Protein AF-0000000081452636 (afdb_homodimer)

Foldseek 3Di:
DVLVLVLVVVVCVPCVPPCPDDCVVVNVVSVVVVCVVVVVVVVVLVVLQVVQAVVLVVQLVVLLVLLVVLLVPFLQVLVSVVCVVVSVCCNPPLSNLLSLLRHSLVSLQVVLVVLLVVLLVVLCVLAVPLSVVLNVLLVVLLVLLLVLLLLLVVLVVVLVVCCVLVVLVVVCVVCVVVCVVVVCPVVSVVVNVVSVVVSVVSNVSSVVSVVVNVCSLPPVLVVSLVVSLVVVVVCVVVPRDPDNSSSSSSSVSSSVSSNSSNSVNVSVVSNVSSVVSVVVSVVSSVVDHPPPVPDPPPLPDPQQWWFWAQFADDQAGGDTDIFDFLFEEEEAEQPDDQCLDPVVCQCSNDPGPDTDGPDNFDEQDFDPDPQPVVSQVVSLVVCLVVVTQEYEAEEPPPDCPPPDPVVNLVVLVVVQVSSGRHGYYHYYNDPVVCQNHPGQKYFYDDSNYTQFIDGGLPPDPHDSCLVPTPPPPVPVVD/DVLVLVLVVVVCVPCVPVCPDDCVVVNVVSVVVVCVVVVVVVVVLVVLQVVLAVVLVVQLVVLLVLLVVLLVPFLQVLVSVVCVVVSVCCNPPLSNLLSLLRHSLVSLQVVLVVLLVVLLVVLCVLAVPLSVVLNVLLVVLLVLLLVLLLLLVVLVVVLVVCCVLVVLVVVCVVCVVVCVVVVCVVVSVVVNVVSVVVSVVSNVSSVVSVVVNVCSLPPVLVVSLVVSLVVVVVCVVVPRDPDNSSSSSSSVSSSVSSNSSNSVNVSVVSNVSSVVSVVVSVVSSVVDDPPPVPDPPVLPDPQQWWFWAQFADDQAGGDTDIFDFLFEEEEAEQPDDQCLDPVVVQCVNDPGPDTDGPDSFDEQQFDPDPQPVVSQVVSLVVCLVVVTQEYEAEEPPPDCPPPDPVVNLVVLVVVQVSSGRHGYYHYYNDPVVCQNHPGQKYFYDDSNHTQFIDGRLPPDPHDSPLVPTGPPPVPVVD

Organism: NCBI:txid290746

InterPro domains:
  IPR011527 ABC transporter type 1, transmembrane domain [PF00664] (27-244)
  IPR011527 ABC transporter type 1, transmembrane domain [PS50929] (33-232)
  IPR027417 P-loop containing nucleoside triphosphate hydrolase [G3DSA:3.40.50.300] (356-466)
  IPR027417 P-loop containing nucleoside triphosphate hydrolase [SSF52540] (300-452)
  IPR036640 ABC transporter type 1, transmembrane domain superfamily [G3DSA:1.20.1560.10] (7-294)
  IPR036640 ABC transporter type 1, transmembrane domain superfamily [SSF90123] (26-235)
  IPR039421 Type 1 protein exporter [PTHR24221] (33-357)

Nearest PDB structures (foldseek):
  7y48-assembly1_B  TM=7.923E-01  e=3.327E-15  Homo sapiens
  6quz-assembly1_B  TM=6.545E-01  e=6.544E-15  Thermotoga maritima MSB8
  7ocy-assembly1_A  TM=7.433E-01  e=9.797E-14  Enterococcus faecalis
  8t4h-assembly1_B  TM=7.481E-01  e=7.960E-12  Homo sapiens
  5u1d-assembly1_B  TM=6.661E-01  e=1.172E-11  Homo sapiens

Radius of gyration: 40.07 Å; Cα contacts (8 Å, |Δi|>4): 1405; chains: 2; bounding box: 82×120×79 Å

Secondary structure (DSSP, 8-state):
-HHHHHHHHHHHHH-TTT--S-HHHHHHHHHHHHHHHHHHHHHHHHHHHHHHHHHHHHHHHHHHHHHHHHHHT-S-HHHHHHHHHHHHHIIIIIHHHHHHTSSHHHHHHHHHHHHHHHHHHHHHHH-HHHHHHHHHHHHHHHHHHHHHHHHHHHHHHHHHHH-HHHHHHHHHHHTHHHHHHHT-HHHHHHHHHHHHHHHHHHHHHHHHHHHHHHHIIIIIHHHHHHHHHHHHHHHHHHTS---HHHHHHHHHHHTGGGTTGGGHHHHHHHHHHHHHHHHHHHHHHHS--------GGG-----S-EEEEEEEETTEEEEEEEE-TT-EEEEE-SS--GGGSHHHHHTTSS--SEEEE-------PPPSSS-HHHHHHHHHHHHHHT--SEEEE--TTSGGGTS-HHHHHHHHHHHHHHTTTSEEEEEES-GGGGGTS--SEEEEEETTEEEEEEE-TTSSSS---GGGSTTTHHHHH-/-HHHHHHHHHHHHH-TTT--S-HHHHHHHHHHHHHHHHHHHHHHHHHHHHHHHHHHHHHHHHHHHHHHHHHHT-S-HHHHHHHHHHHHHIIIIIHHHHHHTSSHHHHHHHHHHHHHHHHHHHHHHH-HHHHHHHHHHHHHHHHHHHHHHHHHHHHHHHHHHH-HHHHHHHHHHHTHHHHHHHT-HHHHHHHHHHHHHHHHHHHHHHHHHHHHHHHIIIIIHHHHHHHHHHHHHHHHHHTS---HHHHHHHHHHHTGGGTTGGGHHHHHHHHHHHHHHHHHHHHHHHS--------GGG-----S-EEEEEEEETTEEEEEEEE-TT-EEEEE-SS--GGGSHHHHHTTSS--SEEEE-------PPPSSS-HHHHHHHHHHHHHHT--SEEEE--TTSGGGTS-HHHHHHHHHHHHHHTTTSEEEEEES-TTHHHHS--SEEEEEETTEEEEEEE-TTSSSS---GGGSTTTHHHHH-

Sequence (956 aa):
MYAKCNGEYYAIYENPRNTTKDYIPYAIIITKYYLIAGGAAAIALFLYINVFGKIGENLKSKLRLTIFGDLLNEEDLYHAKNISHNAKNMIDKETSAFSAGVDIRMAHCFAGLCQLGISYATSVQKDVVFGFLASFCFFIQPLLQFIATKKMQKYQQIAAERNVTEKILADVSKNIKTIKELNCQQEILKIYQDAYKQQMQHDLKSIKFQAINFASTNGLQQITVSVCYLIGFCTIKIGLTVEPLLVQKITQTLLPSAANCPLLAPFIREVEIARRVSTKIMTFLKQEAPKSSLNEHDIHIITGDIRIEDVSGGDVHELNLHVKPNSKIVIVNPETSSISTPIALLERFKKPDSGKIGYNTKIVNCGKNLSKEYRQRIALARAIFKNPKILLIESLDNETSSSTTIEEKKFYEALNHAAYNRTCIFSTKNLNVIEKIPFDHVVYMENGRIVGESQNCHEDENNVNIEHIPGAFTRIYLMYAKCNGEYYAIYENPRNTTKDYIPYAIIITKYYLIAGGAAAIALFLYINVFGKIGENLKSKLRLTIFGDLLNEEDLYHAKNISHNAKNMIDKETSAFSAGVDIRMAHCFAGLCQLGISYATSVQKDVVFGFLASFCFFIQPLLQFIATKKMQKYQQIAAERNVTEKILADVSKNIKTIKELNCQQEILKIYQDAYKQQMQHDLKSIKFQAINFASTNGLQQITVSVCYLIGFCTIKIGLTVEPLLVQKITQTLLPSAANCPLLAPFIREVEIARRVSTKIMTFLKQEAPKSSLNEHDIHIITGDIRIEDVSGGDVHELNLHVKPNSKIVIVNPETSSISTPIALLERFKKPDSGKIGYNTKIVNCGKNLSKEYRQRIALARAIFKNPKILLIESLDNETSSSTTIEEKKFYEALNHAAYNRTCIFSTKNLNVIEKIPFDHVVYMENGRIVGESQNCHEDENNVNIEHIPGAFTRIYL

Solvent-accessible surface area (backbone atoms only — not comparable to full-atom values): 48711 Å² total; per-residue (Å²): 107,66,28,58,47,53,42,48,55,46,53,54,50,67,45,53,73,77,47,73,58,75,54,60,63,55,48,50,52,48,33,50,51,33,41,50,52,16,50,51,45,19,52,51,42,25,50,51,31,34,49,28,31,49,51,16,50,51,50,30,49,52,49,38,49,50,51,52,49,49,53,62,62,42,70,43,46,54,55,34,52,64,38,23,59,53,48,45,46,39,49,67,48,40,35,52,43,35,25,52,42,52,12,49,60,40,46,52,38,52,51,29,51,49,42,35,53,50,32,45,52,54,25,30,70,77,36,58,72,62,20,48,54,43,43,54,51,52,46,50,56,33,50,53,27,32,53,26,44,44,50,20,49,51,27,47,46,55,39,56,68,58,45,52,56,57,51,51,45,53,50,42,40,74,35,47,59,42,39,58,30,66,65,42,47,67,60,50,49,50,53,50,51,53,46,42,52,57,39,45,52,32,48,53,50,20,34,49,24,47,13,50,33,53,13,40,64,65,11,46,46,43,33,42,52,31,51,40,53,49,50,41,51,51,33,38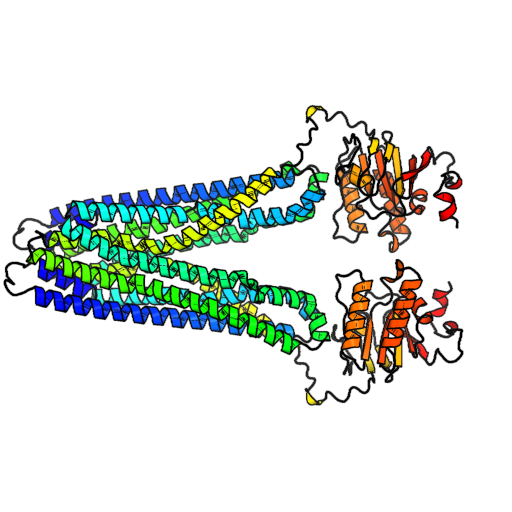,74,75,63,76,40,88,48,59,64,54,47,52,27,41,51,54,43,44,55,68,37,42,69,46,35,62,53,42,38,62,45,53,52,34,38,53,50,15,53,54,37,47,52,51,51,50,50,60,64,60,62,56,58,80,67,72,76,68,59,80,79,69,68,58,83,63,74,31,60,37,50,36,46,47,28,22,38,90,58,28,47,62,38,65,46,77,43,58,48,52,34,36,32,35,38,37,34,66,84,66,63,78,79,47,34,72,57,30,45,65,55,36,45,36,75,55,78,38,55,54,72,60,65,74,60,63,41,48,61,51,65,76,84,46,64,66,51,57,18,47,50,49,26,49,47,53,39,52,70,66,61,52,54,37,42,55,44,74,61,72,51,65,51,56,74,81,47,54,73,61,58,47,49,52,48,47,50,50,49,53,58,65,40,58,84,15,14,25,41,35,30,24,52,49,72,71,54,60,77,71,43,93,41,42,31,42,34,35,36,53,96,31,27,78,64,23,65,42,75,58,49,58,73,64,95,85,62,71,68,54,76,73,30,56,80,61,36,67,59,71,79,95,108,64,29,59,45,52,41,49,54,47,54,54,51,65,46,53,73,79,48,73,57,74,54,59,63,56,48,49,53,46,34,50,50,34,42,51,52,16,50,51,46,18,51,52,41,26,50,49,34,36,51,29,30,49,50,16,50,49,49,31,49,51,50,38,50,50,52,52,48,48,55,61,62,43,70,44,45,55,56,35,52,64,38,23,60,51,49,46,46,38,49,68,48,40,35,52,42,34,24,51,40,52,13,48,60,40,45,50,39,52,50,28,52,50,42,35,53,50,33,44,51,52,25,30,70,76,36,58,71,62,19,48,55,42,43,54,52,52,48,49,55,31,51,52,30,32,54,26,44,45,51,20,49,51,27,47,47,55,39,57,68,56,44,52,57,57,50,50,46,54,51,42,42,74,36,47,59,44,38,58,33,64,66,42,46,67,60,51,47,49,51,50,50,52,47,43,52,56,39,47,52,31,48,50,51,18,35,48,25,48,12,49,32,52,13,41,65,64,10,46,48,43,32,41,53,33,51,40,51,48,50,43,52,51,33,37,74,76,63,77,39,89,50,59,65,54,46,51,29,42,51,54,43,44,54,68,36,42,67,46,34,64,53,43,38,62,45,53,51,34,39,53,50,14,54,57,37,47,52,52,50,50,49,60,65,59,62,54,56,81,68,72,75,67,57,80,78,69,69,59,83,62,71,32,60,37,51,35,47,46,28,22,36,90,60,29,46,61,39,69,46,74,42,58,47,50,32,35,32,35,38,36,34,68,84,67,63,78,79,47,34,73,58,30,43,64,54,37,44,37,75,56,78,39,55,54,72,59,65,73,59,64,45,48,60,52,64,77,83,46,63,66,53,56,17,49,51,48,27,49,48,53,40,52,70,66,63,53,54,38,45,60,46,74,60,75,48,62,55,59,73,80,47,54,72,62,57,47,49,52,48,47,51,50,50,53,58,66,41,58,85,16,13,24,41,35,32,23,51,50,72,72,54,60,76,69,42,91,42,42,30,42,34,34,38,52,96,32,27,79,63,23,66,42,74,58,48,58,74,65,96,85,61,71,68,54,77,74,28,56,80,62,37,66,59,71,79,95

pLDDT: mean 70.47, std 17.52, range [28.38, 93.0]

Structure (mmCIF, N/CA/C/O backbone):
data_AF-0000000081452636-model_v1
#
loop_
_entity.id
_entity.type
_entity.pdbx_description
1 polymer 'ABC transmembrane type-1 domain-containing protein'
#
loop_
_atom_site.group_PDB
_atom_site.id
_atom_site.type_symbol
_atom_site.label_atom_id
_atom_site.label_alt_id
_atom_site.label_comp_id
_atom_site.label_asym_id
_atom_site.label_entity_id
_atom_site.label_seq_id
_atom_site.pdbx_PDB_ins_code
_atom_site.Cartn_x
_atom_site.Cartn_y
_atom_site.Cartn_z
_atom_site.occupancy
_atom_site.B_iso_or_equiv
_atom_site.auth_seq_id
_atom_site.auth_comp_id
_atom_site.auth_asym_id
_atom_site.auth_atom_id
_atom_site.pdbx_PDB_model_num
ATOM 1 N N . MET A 1 1 ? -11.477 -32.438 -14.289 1 60.34 1 MET A N 1
ATOM 2 C CA . MET A 1 1 ? -11.719 -32.594 -15.719 1 60.34 1 MET A CA 1
ATOM 3 C C . MET A 1 1 ? -10.414 -32.5 -16.5 1 60.34 1 MET A C 1
ATOM 5 O O . MET A 1 1 ? -10.164 -33.312 -17.406 1 60.34 1 MET A O 1
ATOM 9 N N . TYR A 1 2 ? -9.5 -31.578 -16.078 1 62.62 2 TYR A N 1
ATOM 10 C CA . TYR A 1 2 ? -8.242 -31.422 -16.797 1 62.62 2 TYR A CA 1
ATOM 11 C C . TYR A 1 2 ? -7.371 -32.656 -16.641 1 62.62 2 TYR A C 1
ATOM 13 O O . TYR A 1 2 ? -6.773 -33.125 -17.609 1 62.62 2 TYR A O 1
ATOM 21 N N . ALA A 1 3 ? -7.457 -33.062 -15.477 1 60.78 3 ALA A N 1
ATOM 22 C CA . ALA A 1 3 ? -6.637 -34.25 -15.195 1 60.78 3 ALA A CA 1
ATOM 23 C C . ALA A 1 3 ? -7.121 -35.469 -15.992 1 60.78 3 ALA A C 1
ATOM 25 O O . ALA A 1 3 ? -6.312 -36.25 -16.469 1 60.78 3 ALA A O 1
ATOM 26 N N . LYS A 1 4 ? -8.461 -35.562 -16.188 1 62.94 4 LYS A N 1
ATOM 27 C CA . LYS A 1 4 ? -9.023 -36.688 -16.953 1 62.94 4 LYS A CA 1
ATOM 28 C C . LYS A 1 4 ? -8.633 -36.594 -18.422 1 62.94 4 LYS A C 1
ATOM 30 O O . LYS A 1 4 ? -8.281 -37.594 -19.047 1 62.94 4 LYS A O 1
ATOM 35 N N . CYS A 1 5 ? -8.641 -35.344 -18.891 1 61.94 5 CYS A N 1
ATOM 36 C CA . CYS A 1 5 ? -8.312 -35.156 -20.297 1 61.94 5 CYS A CA 1
ATOM 37 C C . CYS A 1 5 ? -6.824 -35.375 -20.547 1 61.94 5 CYS A C 1
ATOM 39 O O . CYS A 1 5 ? -6.453 -36 -21.562 1 61.94 5 CYS A O 1
ATOM 41 N N . ASN A 1 6 ? -6.023 -34.938 -19.578 1 65.38 6 ASN A N 1
ATOM 42 C CA . ASN A 1 6 ? -4.586 -35.156 -19.703 1 65.38 6 ASN A CA 1
ATOM 43 C C . ASN A 1 6 ? -4.242 -36.656 -19.672 1 65.38 6 ASN A C 1
ATOM 45 O O . ASN A 1 6 ? -3.355 -37.094 -20.391 1 65.38 6 ASN A O 1
ATOM 49 N N . GLY A 1 7 ? -5.027 -37.344 -18.828 1 61.94 7 GLY A N 1
ATOM 50 C CA . GLY A 1 7 ? -4.824 -38.781 -18.766 1 61.94 7 GLY A CA 1
ATOM 51 C C . GLY A 1 7 ? -5.164 -39.5 -20.062 1 61.94 7 GLY A C 1
ATOM 52 O O . GLY A 1 7 ? -4.453 -40.406 -20.469 1 61.94 7 GLY A O 1
ATOM 53 N N . GLU A 1 8 ? -6.199 -39 -20.703 1 63.84 8 GLU A N 1
ATOM 54 C CA . GLU A 1 8 ? -6.598 -39.625 -21.969 1 63.84 8 GLU A CA 1
ATOM 55 C C . GLU A 1 8 ? -5.578 -39.344 -23.062 1 63.84 8 GLU A C 1
ATOM 57 O O . GLU A 1 8 ? -5.316 -40.188 -23.906 1 63.84 8 GLU A O 1
ATOM 62 N N . TYR A 1 9 ? -5.074 -38.125 -23.062 1 63.66 9 TYR A N 1
ATOM 63 C CA . TYR A 1 9 ? -4.016 -37.812 -24.016 1 63.66 9 TYR A CA 1
ATOM 64 C C . TYR A 1 9 ? -2.828 -38.75 -23.828 1 63.66 9 TYR A C 1
ATOM 66 O O . TYR A 1 9 ? -2.248 -39.219 -24.812 1 63.66 9 TYR A O 1
ATOM 74 N N . TYR A 1 10 ? -2.629 -39.062 -22.594 1 64.12 10 TYR A N 1
ATOM 75 C CA . TYR A 1 10 ? -1.503 -39.938 -22.281 1 64.12 10 TYR A CA 1
ATOM 76 C C . TYR A 1 10 ? -1.772 -41.344 -22.734 1 64.12 10 TYR A C 1
ATOM 78 O O . TYR A 1 10 ? -0.866 -42.031 -23.203 1 64.12 10 TYR A O 1
ATOM 86 N N . ALA A 1 11 ? -2.982 -41.75 -22.578 1 61.81 11 ALA A N 1
ATOM 87 C CA . ALA A 1 11 ? -3.357 -43.094 -23 1 61.81 11 ALA A CA 1
ATOM 88 C C . ALA A 1 11 ? -3.207 -43.281 -24.516 1 61.81 11 ALA A C 1
ATOM 90 O O . ALA A 1 11 ? -2.814 -44.344 -25 1 61.81 11 ALA A O 1
ATOM 91 N N . ILE A 1 12 ? -3.533 -42.188 -25.188 1 62.06 12 ILE A N 1
ATOM 92 C CA . ILE A 1 12 ? -3.418 -42.219 -26.641 1 62.06 12 ILE A CA 1
ATOM 93 C C . ILE A 1 12 ? -1.945 -42.312 -27.031 1 62.06 12 ILE A C 1
ATOM 95 O O . ILE A 1 12 ? -1.589 -43.031 -27.953 1 62.06 12 ILE A O 1
ATOM 99 N N . TYR A 1 13 ? -1.121 -41.594 -26.281 1 59.5 13 TYR A N 1
ATOM 100 C CA . TYR A 1 13 ? 0.304 -41.562 -26.594 1 59.5 13 TYR A CA 1
ATOM 101 C C . TYR A 1 13 ? 0.95 -42.906 -26.297 1 59.5 13 TYR A C 1
ATOM 103 O O . TYR A 1 13 ? 1.93 -43.281 -26.938 1 59.5 13 TYR A O 1
ATOM 111 N N . GLU A 1 14 ? 0.591 -43.719 -25.359 1 55.34 14 GLU A N 1
ATOM 112 C CA . GLU A 1 14 ? 1.172 -44.969 -24.906 1 55.34 14 GLU A CA 1
ATOM 113 C C . GLU A 1 14 ? 0.924 -46.094 -25.906 1 55.34 14 GLU A C 1
ATOM 115 O O . GLU A 1 14 ? 1.779 -46.969 -26.109 1 55.34 14 GLU A O 1
ATOM 120 N N . ASN A 1 15 ? -0.254 -46.312 -26.266 1 50.78 15 ASN A N 1
ATOM 121 C CA . ASN A 1 15 ? -0.475 -47.406 -27.203 1 50.78 15 ASN A CA 1
ATOM 122 C C . ASN A 1 15 ? -0.655 -46.906 -28.625 1 50.78 15 ASN A C 1
ATOM 124 O O . ASN A 1 15 ? -1.766 -46.938 -29.156 1 50.78 15 ASN A O 1
ATOM 128 N N . PRO A 1 16 ? 0.465 -46.312 -29.047 1 48.62 16 PRO A N 1
ATOM 129 C CA . PRO A 1 16 ? 0.25 -45.906 -30.438 1 48.62 16 PRO A CA 1
ATOM 130 C C . PRO A 1 16 ? -0.147 -47.062 -31.344 1 48.62 16 PRO A C 1
ATOM 132 O O . PRO A 1 16 ? -0.69 -46.844 -32.438 1 48.62 16 PRO A O 1
ATOM 135 N N . ARG A 1 17 ? 0.563 -48.281 -31.172 1 47.22 17 ARG A N 1
ATOM 136 C CA . ARG A 1 17 ? 0.391 -49.438 -32.031 1 47.22 17 ARG A CA 1
ATOM 137 C C . ARG A 1 17 ? -1.069 -49.875 -32.094 1 47.22 17 ARG A C 1
ATOM 139 O O . ARG A 1 17 ? -1.554 -50.312 -33.125 1 47.22 17 ARG A O 1
ATOM 146 N N . ASN A 1 18 ? -1.522 -50.219 -30.969 1 42.38 18 ASN A N 1
ATOM 147 C CA . ASN A 1 18 ? -2.822 -50.875 -31.078 1 42.38 18 ASN A CA 1
ATOM 148 C C . ASN A 1 18 ? -3.861 -49.938 -31.703 1 42.38 18 ASN A C 1
ATOM 150 O O . ASN A 1 18 ? -4.941 -50.406 -32.094 1 42.38 18 ASN A O 1
ATOM 154 N N . THR A 1 19 ? -3.941 -48.688 -31.344 1 42.88 19 THR A N 1
ATOM 155 C CA . THR A 1 19 ? -4.98 -48.031 -32.125 1 42.88 19 THR A CA 1
ATOM 156 C C . THR A 1 19 ? -4.473 -47.656 -33.5 1 42.88 19 THR A C 1
ATOM 158 O O . THR A 1 19 ? -3.736 -46.688 -33.656 1 42.88 19 THR A O 1
ATOM 161 N N . THR A 1 20 ? -3.824 -48.406 -34.188 1 42.44 20 THR A N 1
ATOM 162 C CA . THR A 1 20 ? -3.82 -48.25 -35.625 1 42.44 20 THR A CA 1
ATOM 163 C C . THR A 1 20 ? -4.898 -47.281 -36.062 1 42.44 20 THR A C 1
ATOM 165 O O . THR A 1 20 ? -4.977 -46.906 -37.25 1 42.44 20 THR A O 1
ATOM 168 N N . LYS A 1 21 ? -6.023 -47.438 -35.469 1 49.34 21 LYS A N 1
ATOM 169 C CA . LYS A 1 21 ? -7.199 -46.625 -35.812 1 49.34 21 LYS A CA 1
ATOM 170 C C . LYS A 1 21 ? -6.977 -45.156 -35.562 1 49.34 21 LYS A C 1
ATOM 172 O O . LYS A 1 21 ? -6.141 -44.781 -34.719 1 49.34 21 LYS A O 1
ATOM 177 N N . ASP A 1 22 ? -7.492 -44.156 -36.312 1 56.56 22 ASP A N 1
ATOM 178 C CA . ASP A 1 22 ? -7.41 -42.719 -36.562 1 56.56 22 ASP A CA 1
ATOM 179 C C . ASP A 1 22 ? -7.465 -41.938 -35.25 1 56.56 22 ASP A C 1
ATOM 181 O O . ASP A 1 22 ? -8.547 -41.719 -34.688 1 56.56 22 ASP A O 1
ATOM 185 N N . TYR A 1 23 ? -6.363 -42 -34.344 1 67.75 23 TYR A N 1
ATOM 186 C CA . TYR A 1 23 ? -6.238 -41.312 -33.062 1 67.75 23 TYR A CA 1
ATOM 187 C C . TYR A 1 23 ? -6.543 -39.812 -33.188 1 67.75 23 TYR A C 1
ATOM 189 O O . TYR A 1 23 ? -6.902 -39.156 -32.219 1 67.75 23 TYR A O 1
ATOM 197 N N . ILE A 1 24 ? -6.461 -39.438 -34.344 1 72.81 24 ILE A N 1
ATOM 198 C CA . ILE A 1 24 ? -6.633 -38 -34.531 1 72.81 24 ILE A CA 1
ATOM 199 C C . ILE A 1 24 ? -8.062 -37.594 -34.188 1 72.81 24 ILE A C 1
ATOM 201 O O . ILE A 1 24 ? -8.281 -36.594 -33.469 1 72.81 24 ILE A O 1
ATOM 205 N N . PRO A 1 25 ? -8.953 -38.5 -34.688 1 74.94 25 PRO A N 1
ATOM 206 C CA . PRO A 1 25 ? -10.312 -38.094 -34.312 1 74.94 25 PRO A CA 1
ATOM 207 C C . PRO A 1 25 ? -10.547 -38.156 -32.812 1 74.94 25 PRO A C 1
ATOM 209 O O . PRO A 1 25 ? -11.266 -37.281 -32.25 1 74.94 25 PRO A O 1
ATOM 212 N N . TYR A 1 26 ? -9.914 -39.062 -32.125 1 74.06 26 TYR A N 1
ATOM 213 C CA . TYR A 1 26 ? -10.062 -39.156 -30.672 1 74.06 26 TYR A CA 1
ATOM 214 C C . TYR A 1 26 ? -9.344 -38 -29.984 1 74.06 26 TYR A C 1
ATOM 216 O O . TYR A 1 26 ? -9.852 -37.438 -29.016 1 74.06 26 TYR A O 1
ATOM 224 N N . ALA A 1 27 ? -8.219 -37.625 -30.547 1 74.56 27 ALA A N 1
ATOM 225 C CA . ALA A 1 27 ? -7.473 -36.5 -30 1 74.56 27 ALA A CA 1
ATOM 226 C C . ALA A 1 27 ? -8.25 -35.188 -30.188 1 74.56 27 ALA A C 1
ATOM 228 O O . ALA A 1 27 ? -8.234 -34.344 -29.297 1 74.56 27 ALA A O 1
ATOM 229 N N . ILE A 1 28 ? -8.977 -35.188 -31.25 1 79.81 28 ILE A N 1
ATOM 230 C CA . ILE A 1 28 ? -9.773 -33.969 -31.531 1 79.81 28 ILE A CA 1
ATOM 231 C C . ILE A 1 28 ? -10.938 -33.906 -30.547 1 79.81 28 ILE A C 1
ATOM 233 O O . ILE A 1 28 ? -11.289 -32.812 -30.078 1 79.81 28 ILE A O 1
ATOM 237 N N . ILE A 1 29 ? -11.484 -35.031 -30.188 1 79.81 29 ILE A N 1
ATOM 238 C CA . ILE A 1 29 ? -12.609 -35.031 -29.25 1 79.81 29 ILE A CA 1
ATOM 239 C C . ILE A 1 29 ? -12.125 -34.625 -27.859 1 79.81 29 ILE A C 1
ATOM 241 O O . ILE A 1 29 ? -12.797 -33.844 -27.172 1 79.81 29 ILE A O 1
ATOM 245 N N . ILE A 1 30 ? -10.953 -35.062 -27.453 1 78 30 ILE A N 1
ATOM 246 C CA . ILE A 1 30 ? -10.406 -34.719 -26.141 1 78 30 ILE A CA 1
ATOM 247 C C . ILE A 1 30 ? -10.07 -33.219 -26.109 1 78 30 ILE A C 1
ATOM 249 O O . ILE A 1 30 ? -10.312 -32.531 -25.094 1 78 30 ILE A O 1
ATOM 253 N N . THR A 1 31 ? -9.547 -32.75 -27.219 1 79.62 31 THR A N 1
ATOM 254 C CA . THR A 1 31 ? -9.203 -31.328 -27.297 1 79.62 31 THR A CA 1
ATOM 255 C C . THR A 1 31 ? -10.453 -30.469 -27.219 1 79.62 31 THR A C 1
ATOM 257 O O . THR A 1 31 ? -10.445 -29.406 -26.578 1 79.62 31 THR A O 1
ATOM 260 N N . LYS A 1 32 ? -11.492 -30.938 -27.797 1 82 32 LYS A N 1
ATOM 261 C CA . LYS A 1 32 ? -12.742 -30.188 -27.719 1 82 32 LYS A CA 1
ATOM 262 C C . LYS A 1 32 ? -13.266 -30.125 -26.297 1 82 32 LYS A C 1
ATOM 264 O O . LYS A 1 32 ? -13.742 -29.094 -25.844 1 82 32 LYS A O 1
ATOM 269 N N . TYR A 1 33 ? -13.125 -31.203 -25.547 1 80.12 33 TYR A N 1
ATOM 270 C CA . TYR A 1 33 ? -13.547 -31.219 -24.156 1 80.12 33 TYR A CA 1
ATOM 271 C C . TYR A 1 33 ? -12.688 -30.266 -23.312 1 80.12 33 TYR A C 1
ATOM 273 O O . TYR A 1 33 ? -13.203 -29.578 -22.438 1 80.12 33 TYR A O 1
ATOM 281 N N . TYR A 1 34 ? -11.422 -30.219 -23.625 1 80.81 34 TYR A N 1
ATOM 282 C CA . TYR A 1 34 ? -10.508 -29.312 -22.922 1 80.81 34 TYR A CA 1
ATOM 283 C C . TYR A 1 34 ? -10.859 -27.859 -23.203 1 80.81 34 TYR A C 1
ATOM 285 O O . TYR A 1 34 ? -10.844 -27.031 -22.297 1 80.81 34 TYR A O 1
ATOM 293 N N . LEU A 1 35 ? -11.211 -27.625 -24.453 1 81.94 35 LEU A N 1
ATOM 294 C CA . LEU A 1 35 ? -11.531 -26.266 -24.844 1 81.94 35 LEU A CA 1
ATOM 295 C C . LEU A 1 35 ? -12.828 -25.797 -24.188 1 81.94 35 LEU A C 1
ATOM 297 O O . LEU A 1 35 ? -12.914 -24.656 -23.719 1 81.94 35 LEU A O 1
ATOM 301 N N . ILE A 1 36 ? -13.766 -26.734 -24.062 1 84.44 36 ILE A N 1
ATOM 302 C CA . ILE A 1 36 ? -15.039 -26.391 -23.438 1 84.44 36 ILE A CA 1
ATOM 303 C C . ILE A 1 36 ? -14.852 -26.234 -21.938 1 84.44 36 ILE A C 1
ATOM 305 O O . ILE A 1 36 ? -15.352 -25.266 -21.344 1 84.44 36 ILE A O 1
ATOM 309 N N . ALA A 1 37 ? -14.078 -27.141 -21.312 1 82.44 37 ALA A N 1
ATOM 310 C CA . ALA A 1 37 ? -13.844 -27.047 -19.875 1 82.44 37 ALA A CA 1
ATOM 311 C C . ALA A 1 37 ? -13.008 -25.828 -19.516 1 82.44 37 ALA A C 1
ATOM 313 O O . ALA A 1 37 ? -13.297 -25.125 -18.547 1 82.44 37 ALA A O 1
ATOM 314 N N . GLY A 1 38 ? -12.008 -25.625 -20.375 1 83.06 38 GLY A N 1
ATOM 315 C CA . GLY A 1 38 ? -11.18 -24.438 -20.156 1 83.06 38 GLY A CA 1
ATOM 316 C C . GLY A 1 38 ? -11.914 -23.141 -20.375 1 83.06 38 GLY A C 1
ATOM 317 O O . GLY A 1 38 ? -11.766 -22.188 -19.609 1 83.06 38 GLY A O 1
ATOM 318 N N . GLY A 1 39 ? -12.703 -23.094 -21.438 1 84 39 GLY A N 1
ATOM 319 C CA . GLY A 1 39 ? -13.508 -21.922 -21.703 1 84 39 GLY A CA 1
ATOM 320 C C . GLY A 1 39 ? -14.555 -21.656 -20.641 1 84 39 GLY A C 1
ATOM 321 O O . GLY A 1 39 ? -14.727 -20.516 -20.203 1 84 39 GLY A O 1
ATOM 322 N N . ALA A 1 40 ? -15.203 -22.719 -20.141 1 86.69 40 ALA A N 1
ATOM 323 C CA . ALA A 1 40 ? -16.203 -22.594 -19.078 1 86.69 40 ALA A CA 1
ATOM 324 C C . ALA A 1 40 ? -15.547 -22.125 -17.781 1 86.69 40 ALA A C 1
ATOM 326 O O . ALA A 1 40 ? -16.109 -21.297 -17.062 1 86.69 40 ALA A O 1
ATOM 327 N N . ALA A 1 41 ? -14.375 -22.641 -17.531 1 84.62 41 ALA A N 1
ATOM 328 C CA . ALA A 1 41 ? -13.656 -22.219 -16.328 1 84.62 41 ALA A CA 1
ATOM 329 C C . ALA A 1 41 ? -13.242 -20.75 -16.422 1 84.62 41 ALA A C 1
ATOM 331 O O . ALA A 1 41 ? -13.352 -20.016 -15.43 1 84.62 41 ALA A O 1
ATOM 332 N N . ALA A 1 42 ? -12.836 -20.344 -17.562 1 86.75 42 ALA A N 1
ATOM 333 C CA . ALA A 1 42 ? -12.422 -18.969 -17.75 1 86.75 42 ALA A CA 1
ATOM 334 C C . ALA A 1 42 ? -13.594 -18 -17.562 1 86.75 42 ALA A C 1
ATOM 336 O O . ALA A 1 42 ? -13.461 -16.984 -16.891 1 86.75 42 ALA A O 1
ATOM 337 N N . ILE A 1 43 ? -14.711 -18.375 -18.078 1 89.81 43 ILE A N 1
ATOM 338 C CA . ILE A 1 43 ? -15.891 -17.516 -17.969 1 89.81 43 ILE A CA 1
ATOM 339 C C . ILE A 1 43 ? -16.375 -17.484 -16.516 1 89.81 43 ILE A C 1
ATOM 341 O O . ILE A 1 43 ? -16.719 -16.422 -15.992 1 89.81 43 ILE A O 1
ATOM 345 N N . ALA A 1 44 ? -16.375 -18.656 -15.875 1 88.06 44 ALA A N 1
ATOM 346 C CA . ALA A 1 44 ? -16.828 -18.734 -14.492 1 88.06 44 ALA A CA 1
ATOM 347 C C . ALA A 1 44 ? -15.922 -17.922 -13.57 1 88.06 44 ALA A C 1
ATOM 349 O O . ALA A 1 44 ? -16.406 -17.203 -12.688 1 88.06 44 ALA A O 1
ATOM 350 N N . LEU A 1 45 ? -14.672 -18.016 -13.867 1 87.06 45 LEU A N 1
ATOM 351 C CA . LEU A 1 45 ? -13.719 -17.297 -13.031 1 87.06 45 LEU A CA 1
ATOM 352 C C . LEU A 1 45 ? -13.805 -15.789 -13.273 1 87.06 45 LEU A C 1
ATOM 354 O O . LEU A 1 45 ? -13.695 -14.992 -12.344 1 87.06 45 LEU A O 1
ATOM 358 N N . PHE A 1 46 ? -14.039 -15.438 -14.523 1 89.88 46 PHE A N 1
ATOM 359 C CA . PHE A 1 46 ? -14.227 -14.031 -14.867 1 89.88 46 PHE A CA 1
ATOM 360 C C . PHE A 1 46 ? -15.438 -13.461 -14.148 1 89.88 46 PHE A C 1
ATOM 362 O O . PHE A 1 46 ? -15.352 -12.391 -13.539 1 89.88 46 PHE A O 1
ATOM 369 N N . LEU A 1 47 ? -16.453 -14.195 -14.195 1 91.19 47 LEU A N 1
ATOM 370 C CA . LEU A 1 47 ? -17.703 -13.727 -13.586 1 91.19 47 LEU A CA 1
ATOM 371 C C . LEU A 1 47 ? -17.562 -13.656 -12.07 1 91.19 47 LEU A C 1
ATOM 373 O O . LEU A 1 47 ? -18.031 -12.695 -11.445 1 91.19 47 LEU A O 1
ATOM 377 N N . TYR A 1 48 ? -16.922 -14.664 -11.617 1 89.94 48 TYR A N 1
ATOM 378 C CA . TYR A 1 48 ? -16.75 -14.758 -10.172 1 89.94 48 TYR A CA 1
ATOM 379 C C . TYR A 1 48 ? -15.93 -13.578 -9.648 1 89.94 48 TYR A C 1
ATOM 381 O O . TYR A 1 48 ? -16.344 -12.898 -8.703 1 89.94 48 TYR A O 1
ATOM 389 N N . ILE A 1 49 ? -14.898 -13.219 -10.242 1 90.19 49 ILE A N 1
ATOM 390 C CA . ILE A 1 49 ? -14.016 -12.141 -9.797 1 90.19 49 ILE A CA 1
ATOM 391 C C . ILE A 1 49 ? -14.703 -10.797 -10.031 1 90.19 49 ILE A C 1
ATOM 393 O O . ILE A 1 49 ? -14.617 -9.898 -9.188 1 90.19 49 ILE A O 1
ATOM 397 N N . ASN A 1 50 ? -15.398 -10.727 -11.117 1 91.62 50 ASN A N 1
ATOM 398 C CA . ASN A 1 50 ? -16.094 -9.484 -11.438 1 91.62 50 ASN A CA 1
ATOM 399 C C . ASN A 1 50 ? -17.203 -9.18 -10.43 1 91.62 50 ASN A C 1
ATOM 401 O O . ASN A 1 50 ? -17.391 -8.031 -10.039 1 91.62 50 ASN A O 1
ATOM 405 N N . VAL A 1 51 ? -17.875 -10.188 -10.039 1 92.62 51 VAL A N 1
ATOM 406 C CA . VAL A 1 51 ? -18.984 -10.008 -9.109 1 92.62 51 VAL A CA 1
ATOM 407 C C . VAL A 1 51 ? -18.438 -9.594 -7.738 1 92.62 51 VAL A C 1
ATOM 409 O O . VAL A 1 51 ? -18.938 -8.633 -7.133 1 92.62 51 VAL A O 1
ATOM 412 N N . PHE A 1 52 ? -17.422 -10.242 -7.277 1 92.19 52 PHE A N 1
ATOM 413 C CA . PHE A 1 52 ? -16.844 -9.906 -5.977 1 92.19 52 PHE A CA 1
ATOM 414 C C . PHE A 1 52 ? -16.188 -8.539 -6.016 1 92.19 52 PHE A C 1
ATOM 416 O O . PHE A 1 52 ? -16.219 -7.793 -5.035 1 92.19 52 PHE A O 1
ATOM 423 N N . GLY A 1 53 ? -15.586 -8.297 -7.148 1 91.62 53 GLY A N 1
ATOM 424 C CA . GLY A 1 53 ? -15.008 -6.973 -7.309 1 91.62 53 GLY A CA 1
ATOM 425 C C . GLY A 1 53 ? -16.047 -5.859 -7.258 1 91.62 53 GLY A C 1
ATOM 426 O O . GLY A 1 53 ? -15.836 -4.844 -6.59 1 91.62 53 GLY A O 1
ATOM 427 N N . LYS A 1 54 ? -17.141 -6.086 -7.895 1 92.31 54 LYS A N 1
ATOM 428 C CA . LYS A 1 54 ? -18.219 -5.105 -7.906 1 92.31 54 LYS A CA 1
ATOM 429 C C . LYS A 1 54 ? -18.844 -4.957 -6.52 1 92.31 54 LYS A C 1
ATOM 431 O O . LYS A 1 54 ? -19.203 -3.85 -6.109 1 92.31 54 LYS A O 1
ATOM 436 N N . ILE A 1 55 ? -18.984 -6.027 -5.832 1 92.12 55 ILE A N 1
ATOM 437 C CA . ILE A 1 55 ? -19.531 -6 -4.484 1 92.12 55 ILE A CA 1
ATOM 438 C C . ILE A 1 55 ? -18.625 -5.184 -3.568 1 92.12 55 ILE A C 1
ATOM 440 O O . ILE A 1 55 ? -19.094 -4.34 -2.805 1 92.12 55 ILE A O 1
ATOM 444 N N . GLY A 1 56 ? -17.328 -5.484 -3.686 1 90.69 56 GLY A N 1
ATOM 445 C CA . GLY A 1 56 ? -16.375 -4.738 -2.871 1 90.69 56 GLY A CA 1
ATOM 446 C C . GLY A 1 56 ? -16.406 -3.246 -3.139 1 90.69 56 GLY A C 1
ATOM 447 O O . GLY A 1 56 ? -16.391 -2.443 -2.203 1 90.69 56 GLY A O 1
ATOM 448 N N . GLU A 1 57 ? -16.484 -2.914 -4.348 1 90.81 57 GLU A N 1
ATOM 449 C CA . GLU A 1 57 ? -16.469 -1.505 -4.734 1 90.81 57 GLU A CA 1
ATOM 450 C C . GLU A 1 57 ? -17.781 -0.818 -4.32 1 90.81 57 GLU A C 1
ATOM 452 O O . GLU A 1 57 ? -17.766 0.338 -3.895 1 90.81 57 GLU A O 1
ATOM 457 N N . ASN A 1 58 ? -18.906 -1.481 -4.492 1 91.12 58 ASN A N 1
ATOM 458 C CA . ASN A 1 58 ? -20.203 -0.927 -4.098 1 91.12 58 ASN A CA 1
ATOM 459 C C . ASN A 1 58 ? -20.281 -0.717 -2.586 1 91.12 58 ASN A C 1
ATOM 461 O O . ASN A 1 58 ? -20.844 0.273 -2.123 1 91.12 58 ASN A O 1
ATOM 465 N N . LEU A 1 59 ? -19.75 -1.655 -1.909 1 90.44 59 LEU A N 1
ATOM 466 C CA . LEU A 1 59 ? -19.719 -1.521 -0.456 1 90.44 59 LEU A CA 1
ATOM 467 C C . LEU A 1 59 ? -18.859 -0.335 -0.037 1 90.44 59 LEU A C 1
ATOM 469 O O . LEU A 1 59 ? -19.234 0.423 0.861 1 90.44 59 LEU A O 1
ATOM 473 N N . LYS A 1 60 ? -17.703 -0.233 -0.603 1 91.12 60 LYS A N 1
ATOM 474 C CA . LYS A 1 60 ? -16.828 0.895 -0.342 1 91.12 60 LYS A CA 1
ATOM 475 C C . LYS A 1 60 ? -17.516 2.223 -0.631 1 91.12 60 LYS A C 1
ATOM 477 O O . LYS A 1 60 ? -17.438 3.156 0.171 1 91.12 60 LYS A O 1
ATOM 482 N N . SER A 1 61 ? -18.188 2.26 -1.751 1 90.44 61 SER A N 1
ATOM 483 C CA . SER A 1 61 ? -18.891 3.465 -2.172 1 90.44 61 SER A CA 1
ATOM 484 C C . SER A 1 61 ? -20.016 3.82 -1.199 1 90.44 61 SER A C 1
ATOM 486 O O . SER A 1 61 ? -20.125 4.973 -0.775 1 90.44 61 SER A O 1
ATOM 488 N N . LYS A 1 62 ? -20.781 2.885 -0.857 1 90.44 62 LYS A N 1
ATOM 489 C CA . LYS A 1 62 ? -21.906 3.111 0.048 1 90.44 62 LYS A CA 1
ATOM 490 C C . LYS A 1 62 ? -21.422 3.572 1.42 1 90.44 62 LYS A C 1
ATOM 492 O O . LYS A 1 62 ? -22.016 4.477 2.018 1 90.44 62 LYS A O 1
ATOM 497 N N . LEU A 1 63 ? -20.391 2.971 1.857 1 90.25 63 LEU A N 1
ATOM 498 C CA . LEU A 1 63 ? -19.859 3.33 3.168 1 90.25 63 LEU A CA 1
ATOM 499 C C . LEU A 1 63 ? -19.281 4.742 3.154 1 90.25 63 LEU A C 1
ATOM 501 O O . LEU A 1 63 ? -19.484 5.512 4.09 1 90.25 63 LEU A O 1
ATOM 505 N N . ARG A 1 64 ? -18.5 5.039 2.133 1 90.62 64 ARG A N 1
ATOM 506 C CA . ARG A 1 64 ? -17.891 6.363 2.021 1 90.62 64 ARG A CA 1
ATOM 507 C C . ARG A 1 64 ? -18.969 7.449 1.945 1 90.62 64 ARG A C 1
ATOM 509 O O . ARG A 1 64 ? -18.859 8.477 2.619 1 90.62 64 ARG A O 1
ATOM 516 N N . LEU A 1 65 ? -20 7.195 1.19 1 90.19 65 LEU A N 1
ATOM 517 C CA . LEU A 1 65 ? -21.078 8.172 1.04 1 90.19 65 LEU A CA 1
ATOM 518 C C . LEU A 1 65 ? -21.859 8.32 2.34 1 90.19 65 LEU A C 1
ATOM 520 O O . LEU A 1 65 ? -22.266 9.43 2.695 1 90.19 65 LEU A O 1
ATOM 524 N N . THR A 1 66 ? -22.094 7.266 2.996 1 88.56 66 THR A N 1
ATOM 525 C CA . THR A 1 66 ? -22.828 7.301 4.254 1 88.56 66 THR A CA 1
ATOM 526 C C . THR A 1 66 ? -22.047 8.07 5.316 1 88.56 66 THR A C 1
ATOM 528 O O . THR A 1 66 ? -22.609 8.898 6.035 1 88.56 66 THR A O 1
ATOM 531 N N . ILE A 1 67 ? -20.75 7.82 5.426 1 88.81 67 ILE A N 1
ATOM 532 C CA . ILE A 1 67 ? -19.922 8.508 6.414 1 88.81 67 ILE A CA 1
ATOM 533 C C . ILE A 1 67 ? -19.828 9.992 6.066 1 88.81 67 ILE A C 1
ATOM 535 O O . ILE A 1 67 ? -19.906 10.852 6.949 1 88.81 67 ILE A O 1
ATOM 539 N N . PHE A 1 68 ? -19.609 10.211 4.785 1 89.5 68 PHE A N 1
ATOM 540 C CA . PHE A 1 68 ? -19.531 11.594 4.32 1 89.5 68 PHE A CA 1
ATOM 541 C C . PHE A 1 68 ? -20.844 12.328 4.598 1 89.5 68 PHE A C 1
ATOM 543 O O . PHE A 1 68 ? -20.828 13.477 5.043 1 89.5 68 PHE A O 1
ATOM 550 N N . GLY A 1 69 ? -21.922 11.688 4.273 1 86.44 69 GLY A N 1
ATOM 551 C CA . GLY A 1 69 ? -23.219 12.266 4.57 1 86.44 69 GLY A CA 1
ATOM 552 C C . GLY A 1 69 ? -23.453 12.508 6.051 1 86.44 69 GLY A C 1
ATOM 553 O O . GLY A 1 69 ? -24 13.539 6.441 1 86.44 69 GLY A O 1
ATOM 554 N N . ASP A 1 70 ? -23.031 11.625 6.852 1 83.69 70 ASP A N 1
ATOM 555 C CA . ASP A 1 70 ? -23.156 11.75 8.297 1 83.69 70 ASP A CA 1
ATOM 556 C C . ASP A 1 70 ? -22.328 12.93 8.82 1 83.69 70 ASP A C 1
ATOM 558 O O . ASP A 1 70 ? -22.734 13.625 9.75 1 83.69 70 ASP A O 1
ATOM 562 N N . LEU A 1 71 ? -21.172 13.031 8.25 1 83.5 71 LEU A N 1
ATOM 563 C CA . LEU A 1 71 ? -20.312 14.148 8.609 1 83.5 71 LEU A CA 1
ATOM 564 C C . LEU A 1 71 ? -20.984 15.477 8.273 1 83.5 71 LEU A C 1
ATOM 566 O O . LEU A 1 71 ? -20.953 16.422 9.078 1 83.5 71 LEU A O 1
ATOM 570 N N . LEU A 1 72 ? -21.578 15.531 7.168 1 83.38 72 LEU A N 1
ATOM 571 C CA . LEU A 1 72 ? -22.219 16.75 6.715 1 83.38 72 LEU A CA 1
ATOM 572 C C . LEU A 1 72 ? -23.484 17.031 7.523 1 83.38 72 LEU A C 1
ATOM 574 O O . LEU A 1 72 ? -23.844 18.188 7.73 1 83.38 72 LEU A O 1
ATOM 578 N N . ASN A 1 73 ? -24.047 16 7.969 1 77.12 73 ASN A N 1
ATOM 579 C CA . ASN A 1 73 ? -25.312 16.172 8.664 1 77.12 73 ASN A CA 1
ATOM 580 C C . ASN A 1 73 ? -25.125 16.266 10.172 1 77.12 73 ASN A C 1
ATOM 582 O O . ASN A 1 73 ? -26.094 16.375 10.93 1 77.12 73 ASN A O 1
ATOM 586 N N . GLU A 1 74 ? -23.891 16.203 10.578 1 74.56 74 GLU A N 1
ATOM 587 C CA . GLU A 1 74 ? -23.625 16.359 12.008 1 74.56 74 GLU A CA 1
ATOM 588 C C . GLU A 1 74 ? -24.047 17.734 12.5 1 74.56 74 GLU A C 1
ATOM 590 O O . GLU A 1 74 ? -23.672 18.75 11.914 1 74.56 74 GLU A O 1
ATOM 595 N N . GLU A 1 75 ? -24.891 17.797 13.445 1 63.78 75 GLU A N 1
ATOM 596 C CA . GLU A 1 75 ? -25.516 19.031 13.906 1 63.78 75 GLU A CA 1
ATOM 597 C C . GLU A 1 75 ? -24.547 19.844 14.773 1 63.78 75 GLU A C 1
ATOM 599 O O . GLU A 1 75 ? -24.578 21.078 14.742 1 63.78 75 GLU A O 1
ATOM 604 N N . ASP A 1 76 ? -23.703 19.062 15.539 1 59.47 76 ASP A N 1
ATOM 605 C CA . ASP A 1 76 ? -22.766 19.766 16.422 1 59.47 76 ASP A CA 1
ATOM 606 C C . ASP A 1 76 ? -21.5 20.172 15.672 1 59.47 76 ASP A C 1
ATOM 608 O O . ASP A 1 76 ? -20.734 19.312 15.227 1 59.47 76 ASP A O 1
ATOM 612 N N . LEU A 1 77 ? -21.359 21.422 15.477 1 57.88 77 LEU A N 1
ATOM 613 C CA . LEU A 1 77 ? -20.25 21.953 14.688 1 57.88 77 LEU A CA 1
ATOM 614 C C . LEU A 1 77 ? -18.906 21.609 15.336 1 57.88 77 LEU A C 1
ATOM 616 O O . LEU A 1 77 ? -17.938 21.312 14.633 1 57.88 77 LEU A O 1
ATOM 620 N N . TYR A 1 78 ? -18.891 21.766 16.656 1 54.88 78 TYR A N 1
ATOM 621 C CA . TYR A 1 78 ? -17.656 21.453 17.359 1 54.88 78 TYR A CA 1
ATOM 622 C C . TYR A 1 78 ? -17.266 19.984 17.172 1 54.88 78 TYR A C 1
ATOM 624 O O . TYR A 1 78 ? -16.094 19.672 16.938 1 54.88 78 TYR A O 1
ATOM 632 N N . HIS A 1 79 ? -18.266 19.281 17.281 1 62.12 79 HIS A N 1
ATOM 633 C CA . HIS A 1 79 ? -18.016 17.859 17.078 1 62.12 79 HIS A CA 1
ATOM 634 C C . HIS A 1 79 ? -17.656 17.562 15.633 1 62.12 79 HIS A C 1
ATOM 636 O O . HIS A 1 79 ? -16.781 16.734 15.367 1 62.12 79 HIS A O 1
ATOM 642 N N . ALA A 1 80 ? -18.25 18.328 14.812 1 63.53 80 ALA A N 1
ATOM 643 C CA . ALA A 1 80 ? -18 18.109 13.391 1 63.53 80 ALA A CA 1
ATOM 644 C C . ALA A 1 80 ? -16.547 18.438 13.031 1 63.53 80 ALA A C 1
ATOM 646 O O . ALA A 1 80 ? -15.922 17.719 12.242 1 63.53 80 ALA A O 1
ATOM 647 N N . LYS A 1 81 ? -16.078 19.438 13.641 1 63.97 81 LYS A N 1
ATOM 648 C CA . LYS A 1 81 ? -14.703 19.828 13.359 1 63.97 81 LYS A CA 1
ATOM 649 C C . LYS A 1 81 ? -13.719 18.797 13.906 1 63.97 81 LYS A C 1
ATOM 651 O O . LYS A 1 81 ? -12.727 18.469 13.258 1 63.97 81 LYS A O 1
ATOM 656 N N . ASN A 1 82 ? -14.039 18.328 15.047 1 61.94 82 ASN A N 1
ATOM 657 C CA . ASN A 1 82 ? -13.156 17.359 15.68 1 61.94 82 ASN A CA 1
ATOM 658 C C . ASN A 1 82 ? -13.172 16.016 14.945 1 61.94 82 ASN A C 1
ATOM 660 O O . ASN A 1 82 ? -12.133 15.367 14.812 1 61.94 82 ASN A O 1
ATOM 664 N N . ILE A 1 83 ? -14.383 15.883 14.453 1 66.44 83 ILE A N 1
ATOM 665 C CA . ILE A 1 83 ? -14.516 14.562 13.867 1 66.44 83 ILE A CA 1
ATOM 666 C C . ILE A 1 83 ? -14.148 14.609 12.383 1 66.44 83 ILE A C 1
ATOM 668 O O . ILE A 1 83 ? -13.914 13.57 11.758 1 66.44 83 ILE A O 1
ATOM 672 N N . SER A 1 84 ? -14.008 15.867 11.883 1 76.31 84 SER A N 1
ATOM 673 C CA . SER A 1 84 ? -13.75 15.984 10.453 1 76.31 84 SER A CA 1
ATOM 674 C C . SER A 1 84 ? -12.461 15.273 10.07 1 76.31 84 SER A C 1
ATOM 676 O O . SER A 1 84 ? -12.391 14.625 9.023 1 76.31 84 SER A O 1
ATOM 678 N N . HIS A 1 85 ? -11.469 15.406 10.906 1 72.88 85 HIS A N 1
ATOM 679 C CA . HIS A 1 85 ? -10.211 14.734 10.633 1 72.88 85 HIS A CA 1
ATOM 680 C C . HIS A 1 85 ? -10.359 13.219 10.719 1 72.88 85 HIS A C 1
ATOM 682 O O . HIS A 1 85 ? -9.859 12.492 9.859 1 72.88 85 HIS A O 1
ATOM 688 N N . ASN A 1 86 ? -11.062 12.844 11.672 1 76.38 86 ASN A N 1
ATOM 689 C CA . ASN A 1 86 ? -11.312 11.422 11.828 1 76.38 86 ASN A CA 1
ATOM 690 C C . ASN A 1 86 ? -12.156 10.867 10.688 1 76.38 86 ASN A C 1
ATOM 692 O O . ASN A 1 86 ? -11.906 9.766 10.203 1 76.38 86 ASN A O 1
ATOM 696 N N . ALA A 1 87 ? -13.102 11.648 10.359 1 80.75 87 ALA A N 1
ATOM 697 C CA . ALA A 1 87 ? -13.961 11.234 9.25 1 80.75 87 ALA A CA 1
ATOM 698 C C . ALA A 1 87 ? -13.172 11.125 7.953 1 80.75 87 ALA A C 1
ATOM 700 O O . ALA A 1 87 ? -13.391 10.203 7.16 1 80.75 87 ALA A O 1
ATOM 701 N N . LYS A 1 88 ? -12.312 12.062 7.793 1 82.12 88 LYS A N 1
ATOM 702 C CA . LYS A 1 88 ? -11.469 12.016 6.602 1 82.12 88 LYS A CA 1
ATOM 703 C C . LYS A 1 88 ? -10.617 10.75 6.578 1 82.12 88 LYS A C 1
ATOM 705 O O . LYS A 1 88 ? -10.531 10.078 5.551 1 82.12 88 LYS A O 1
ATOM 710 N N . ASN A 1 89 ? -10.055 10.422 7.652 1 80.31 89 ASN A N 1
ATOM 711 C CA . ASN A 1 89 ? -9.242 9.211 7.75 1 80.31 89 ASN A CA 1
ATOM 712 C C . ASN A 1 89 ? -10.086 7.957 7.555 1 80.31 89 ASN A C 1
ATOM 714 O O . ASN A 1 89 ? -9.641 6.996 6.922 1 80.31 89 ASN A O 1
ATOM 718 N N . MET A 1 90 ? -11.25 8.016 8.117 1 84.69 90 MET A N 1
ATOM 719 C CA . MET A 1 90 ? -12.156 6.875 7.988 1 84.69 90 MET A CA 1
ATOM 720 C C . MET A 1 90 ? -12.547 6.656 6.531 1 84.69 90 MET A C 1
ATOM 722 O O . MET A 1 90 ? -12.516 5.527 6.039 1 84.69 90 MET A O 1
ATOM 726 N N . ILE A 1 91 ? -12.852 7.762 5.891 1 86.56 91 ILE A N 1
ATOM 727 C CA . ILE A 1 91 ? -13.297 7.684 4.508 1 86.56 91 ILE A CA 1
ATOM 728 C C . ILE A 1 91 ? -12.133 7.281 3.607 1 86.56 91 ILE A C 1
ATOM 730 O O . ILE A 1 91 ? -12.281 6.418 2.736 1 86.56 91 ILE A O 1
ATOM 734 N N . ASP A 1 92 ? -11 7.77 3.867 1 79.62 92 ASP A N 1
ATOM 735 C CA . ASP A 1 92 ? -9.859 7.555 2.982 1 79.62 92 ASP A CA 1
ATOM 736 C C . ASP A 1 92 ? -9.242 6.176 3.213 1 79.62 92 ASP A C 1
ATOM 738 O O . ASP A 1 92 ? -8.922 5.465 2.258 1 79.62 92 ASP A O 1
ATOM 742 N N . LYS A 1 93 ? -9.094 5.789 4.473 1 81.75 93 LYS A N 1
ATOM 743 C CA . LYS A 1 93 ? -8.281 4.609 4.758 1 81.75 93 LYS A CA 1
ATOM 744 C C . LYS A 1 93 ? -9.141 3.473 5.305 1 81.75 93 LYS A C 1
ATOM 746 O O . LYS A 1 93 ? -9.047 2.338 4.828 1 81.75 93 LYS A O 1
ATOM 751 N N . GLU A 1 94 ? -10 3.742 6.207 1 86.19 94 GLU A N 1
ATOM 752 C CA . GLU A 1 94 ? -10.719 2.68 6.906 1 86.19 94 GLU A CA 1
ATOM 753 C C . GLU A 1 94 ? -11.75 2.014 5.996 1 86.19 94 GLU A C 1
ATOM 755 O O . GLU A 1 94 ? -11.938 0.798 6.059 1 86.19 94 GLU A O 1
ATOM 760 N N . THR A 1 95 ? -12.414 2.818 5.184 1 87.94 95 THR A N 1
ATOM 761 C CA . THR A 1 95 ? -13.406 2.23 4.293 1 87.94 95 THR A CA 1
ATOM 762 C C . THR A 1 95 ? -12.742 1.296 3.285 1 87.94 95 THR A C 1
ATOM 764 O O . THR A 1 95 ? -13.281 0.24 2.957 1 87.94 95 THR A O 1
ATOM 767 N N . SER A 1 96 ? -11.602 1.702 2.859 1 87.25 96 SER A N 1
ATOM 768 C CA . SER A 1 96 ? -10.867 0.849 1.937 1 87.25 96 SER A CA 1
ATOM 769 C C . SER A 1 96 ? -10.414 -0.439 2.615 1 87.25 96 SER A C 1
ATOM 771 O O . SER A 1 96 ? -10.477 -1.518 2.021 1 87.25 96 SER A O 1
ATOM 773 N N . ALA A 1 97 ? -9.992 -0.299 3.836 1 85.69 97 ALA A N 1
ATOM 774 C CA . ALA A 1 97 ? -9.578 -1.474 4.598 1 85.69 97 ALA A CA 1
ATOM 775 C C . ALA A 1 97 ? -10.758 -2.418 4.832 1 85.69 97 ALA A C 1
ATOM 777 O O . ALA A 1 97 ? -10.594 -3.641 4.793 1 85.69 97 ALA A O 1
ATOM 778 N N . PHE A 1 98 ? -11.914 -1.869 5.086 1 89.12 98 PHE A N 1
ATOM 779 C CA . PHE A 1 98 ? -13.109 -2.68 5.301 1 89.12 98 PHE A CA 1
ATOM 780 C C . PHE A 1 98 ? -13.484 -3.434 4.027 1 89.12 98 PHE A C 1
ATOM 782 O O . PHE A 1 98 ? -13.75 -4.637 4.07 1 89.12 98 PHE A O 1
ATOM 789 N N . SER A 1 99 ? -13.461 -2.756 2.945 1 88.44 99 SER A N 1
ATOM 790 C CA . SER A 1 99 ? -13.852 -3.361 1.678 1 88.44 99 SER A CA 1
ATOM 791 C C . SER A 1 99 ? -12.844 -4.41 1.23 1 88.44 99 SER A C 1
ATOM 793 O O . SER A 1 99 ? -13.188 -5.344 0.501 1 88.44 99 SER A O 1
ATOM 795 N N . ALA A 1 100 ? -11.594 -4.305 1.667 1 84.75 100 ALA A N 1
ATOM 796 C CA . ALA A 1 100 ? -10.547 -5.258 1.32 1 84.75 100 ALA A CA 1
ATOM 797 C C . ALA A 1 100 ? -10.844 -6.637 1.904 1 84.75 100 ALA A C 1
ATOM 799 O O . ALA A 1 100 ? -10.336 -7.648 1.412 1 84.75 100 ALA A O 1
ATOM 800 N N . GLY A 1 101 ? -11.695 -6.676 2.904 1 84.31 101 GLY A N 1
ATOM 801 C CA . GLY A 1 101 ? -12.078 -7.945 3.506 1 84.31 101 GLY A CA 1
ATOM 802 C C . GLY A 1 101 ? -13.102 -8.703 2.688 1 84.31 101 GLY A C 1
ATOM 803 O O . GLY A 1 101 ? -13.289 -9.906 2.879 1 84.31 101 GLY A O 1
ATOM 804 N N . VAL A 1 102 ? -13.758 -7.938 1.696 1 85.88 102 VAL A N 1
ATOM 805 C CA . VAL A 1 102 ? -14.828 -8.594 0.952 1 85.88 102 VAL A CA 1
ATOM 806 C C . VAL A 1 102 ? -14.617 -8.398 -0.546 1 85.88 102 VAL A C 1
ATOM 808 O O . VAL A 1 102 ? -15.539 -8.586 -1.343 1 85.88 102 VAL A O 1
ATOM 811 N N . ASP A 1 103 ? -13.445 -8.117 -0.988 1 87.81 103 ASP A N 1
ATOM 812 C CA . ASP A 1 103 ? -13.219 -7.793 -2.393 1 87.81 103 ASP A CA 1
ATOM 813 C C . ASP A 1 103 ? -12.602 -8.977 -3.137 1 87.81 103 ASP A C 1
ATOM 815 O O . ASP A 1 103 ? -12.891 -10.133 -2.818 1 87.81 103 ASP A O 1
ATOM 819 N N . ILE A 1 104 ? -11.93 -8.672 -4.137 1 85.5 104 ILE A N 1
ATOM 820 C CA . ILE A 1 104 ? -11.375 -9.672 -5.039 1 85.5 104 ILE A CA 1
ATOM 821 C C . ILE A 1 104 ? -10.461 -10.617 -4.262 1 85.5 104 ILE A C 1
ATOM 823 O O . ILE A 1 104 ? -10.359 -11.805 -4.582 1 85.5 104 ILE A O 1
ATOM 827 N N . ARG A 1 105 ? -9.961 -10.281 -3.137 1 82.38 105 ARG A N 1
ATOM 828 C CA . ARG A 1 105 ? -9.078 -11.125 -2.328 1 82.38 105 ARG A CA 1
ATOM 829 C C . ARG A 1 105 ? -9.852 -12.266 -1.677 1 82.38 105 ARG A C 1
ATOM 831 O O . ARG A 1 105 ? -9.367 -13.391 -1.614 1 82.38 105 ARG A O 1
ATOM 838 N N . MET A 1 106 ? -10.977 -11.891 -1.275 1 85.75 106 MET A N 1
ATOM 839 C CA . MET A 1 106 ? -11.844 -12.93 -0.72 1 85.75 106 MET A CA 1
ATOM 840 C C . MET A 1 106 ? -12.211 -13.953 -1.785 1 85.75 106 MET A C 1
ATOM 842 O O . MET A 1 106 ? -12.242 -15.156 -1.512 1 85.75 106 MET A O 1
ATOM 846 N N . ALA A 1 107 ? -12.422 -13.375 -2.912 1 86.12 107 ALA A N 1
ATOM 847 C CA . ALA A 1 107 ? -12.789 -14.266 -4.016 1 86.12 107 ALA A CA 1
ATOM 848 C C . ALA A 1 107 ? -11.68 -15.273 -4.301 1 86.12 107 ALA A C 1
ATOM 850 O O . ALA A 1 107 ? -11.945 -16.469 -4.465 1 86.12 107 ALA A O 1
ATOM 851 N N . HIS A 1 108 ? -10.398 -14.859 -4.297 1 83.06 108 HIS A N 1
ATOM 852 C CA . HIS A 1 108 ? -9.266 -15.742 -4.551 1 83.06 108 HIS A CA 1
ATOM 853 C C . HIS A 1 108 ? -9.148 -16.812 -3.459 1 83.06 108 HIS A C 1
ATOM 855 O O . HIS A 1 108 ? -8.883 -17.969 -3.748 1 83.06 108 HIS A O 1
ATOM 861 N N . CYS A 1 109 ? -9.359 -16.422 -2.219 1 83.75 109 CYS A N 1
ATOM 862 C CA . CYS A 1 109 ? -9.234 -17.344 -1.09 1 83.75 109 CYS A CA 1
ATOM 863 C C . CYS A 1 109 ? -10.328 -18.406 -1.126 1 83.75 109 CYS A C 1
ATOM 865 O O . CYS A 1 109 ? -10.062 -19.578 -0.893 1 83.75 109 CYS A O 1
ATOM 867 N N . PHE A 1 110 ? -11.531 -17.984 -1.462 1 84.19 110 PHE A N 1
ATOM 868 C CA . PHE A 1 110 ? -12.641 -18.922 -1.547 1 84.19 110 PHE A CA 1
ATOM 869 C C . PHE A 1 110 ? -12.438 -19.906 -2.701 1 84.19 110 PHE A C 1
ATOM 871 O O . PHE A 1 110 ? -12.719 -21.094 -2.57 1 84.19 110 PHE A O 1
ATOM 878 N N . ALA A 1 111 ? -11.984 -19.312 -3.768 1 82.06 111 ALA A N 1
ATOM 879 C CA . ALA A 1 111 ? -11.711 -20.172 -4.914 1 82.06 111 ALA A CA 1
ATOM 880 C C . ALA A 1 111 ? -10.617 -21.188 -4.586 1 82.06 111 ALA A C 1
ATOM 882 O O . ALA A 1 111 ? -10.719 -22.359 -4.957 1 82.06 111 ALA A O 1
ATOM 883 N N . GLY A 1 112 ? -9.602 -20.703 -3.875 1 81.62 112 GLY A N 1
ATOM 884 C CA . GLY A 1 112 ? -8.508 -21.594 -3.498 1 81.62 112 GLY A CA 1
ATOM 885 C C . GLY A 1 112 ? -8.945 -22.703 -2.559 1 81.62 112 GLY A C 1
ATOM 886 O O . GLY A 1 112 ? -8.562 -23.859 -2.738 1 81.62 112 GLY A O 1
ATOM 887 N N . LEU A 1 113 ? -9.797 -22.469 -1.629 1 84.31 113 LEU A N 1
ATOM 888 C CA . LEU A 1 113 ? -10.281 -23.453 -0.669 1 84.31 113 LEU A CA 1
ATOM 889 C C . LEU A 1 113 ? -11.203 -24.469 -1.346 1 84.31 113 LEU A C 1
ATOM 891 O O . LEU A 1 113 ? -11.148 -25.656 -1.049 1 84.31 113 LEU A O 1
ATOM 895 N N . CYS A 1 114 ? -12.016 -23.953 -2.24 1 85.69 114 CYS A N 1
ATOM 896 C CA . CYS A 1 114 ? -12.906 -24.844 -2.977 1 85.69 114 CYS A CA 1
ATOM 897 C C . CYS A 1 114 ? -12.117 -25.766 -3.889 1 85.69 114 CYS A C 1
ATOM 899 O O . CYS A 1 114 ? -12.43 -26.969 -3.988 1 85.69 114 CYS A O 1
ATOM 901 N N . GLN A 1 115 ? -11.125 -25.188 -4.477 1 83 115 GLN A N 1
ATOM 902 C CA . GLN A 1 115 ? -10.297 -26 -5.355 1 83 115 GLN A CA 1
ATOM 903 C C . GLN A 1 115 ? -9.57 -27.078 -4.57 1 83 115 GLN A C 1
ATOM 905 O O . GLN A 1 115 ? -9.461 -28.219 -5.031 1 83 115 GLN A O 1
ATOM 910 N N . LEU A 1 116 ? -9.094 -26.75 -3.41 1 85.94 116 LEU A N 1
ATOM 911 C CA . LEU A 1 116 ? -8.414 -27.719 -2.555 1 85.94 116 LEU A CA 1
ATOM 912 C C . LEU A 1 116 ? -9.375 -28.812 -2.113 1 85.94 116 LEU A C 1
ATOM 914 O O . LEU A 1 116 ? -9.07 -30 -2.248 1 85.94 116 LEU A O 1
ATOM 918 N N . GLY A 1 117 ? -10.547 -28.453 -1.68 1 87.56 117 GLY A N 1
ATOM 919 C CA . GLY A 1 117 ? -11.531 -29.422 -1.213 1 87.56 117 GLY A CA 1
ATOM 920 C C . GLY A 1 117 ? -12.023 -30.344 -2.305 1 87.56 117 GLY A C 1
ATOM 921 O O . GLY A 1 117 ? -12.086 -31.562 -2.109 1 87.56 117 GLY A O 1
ATOM 922 N N . ILE A 1 118 ? -12.273 -29.812 -3.467 1 87.44 118 ILE A N 1
ATOM 923 C CA . ILE A 1 118 ? -12.797 -30.594 -4.578 1 87.44 118 ILE A CA 1
ATOM 924 C C . ILE A 1 118 ? -11.711 -31.531 -5.109 1 87.44 118 ILE A C 1
ATOM 926 O O . ILE A 1 118 ? -11.992 -32.688 -5.438 1 87.44 118 ILE A O 1
ATOM 930 N N . SER A 1 119 ? -10.477 -30.969 -5.23 1 87.69 119 SER A N 1
ATOM 931 C CA . SER A 1 119 ? -9.383 -31.812 -5.703 1 87.69 119 SER A CA 1
ATOM 932 C C . SER A 1 119 ? -9.125 -32.969 -4.75 1 87.69 119 SER A C 1
ATOM 934 O O . SER A 1 119 ? -8.891 -34.094 -5.184 1 87.69 119 SER A O 1
ATOM 936 N N . TYR A 1 120 ? -9.164 -32.75 -3.508 1 90 120 TYR A N 1
ATOM 937 C CA . TYR A 1 120 ? -8.945 -33.812 -2.518 1 90 120 TYR A CA 1
ATOM 938 C C . TYR A 1 120 ? -10.086 -34.812 -2.537 1 90 120 TYR A C 1
ATOM 940 O O . TYR A 1 120 ? -9.852 -36.031 -2.52 1 90 120 TYR A O 1
ATOM 948 N N . ALA A 1 121 ? -11.32 -34.344 -2.664 1 91.25 121 ALA A N 1
ATOM 949 C CA . ALA A 1 121 ? -12.492 -35.219 -2.691 1 91.25 121 ALA A CA 1
ATOM 950 C C . ALA A 1 121 ? -12.492 -36.094 -3.938 1 91.25 121 ALA A C 1
ATOM 952 O O . ALA A 1 121 ? -12.75 -37.312 -3.855 1 91.25 121 ALA A O 1
ATOM 953 N N . THR A 1 122 ? -12.117 -35.562 -5.055 1 88.88 122 THR A N 1
ATOM 954 C CA . THR A 1 122 ? -12.109 -36.312 -6.305 1 88.88 122 THR A CA 1
ATOM 955 C C . THR A 1 122 ? -10.984 -37.344 -6.305 1 88.88 122 THR A C 1
ATOM 957 O O . THR A 1 122 ? -11.125 -38.406 -6.867 1 88.88 122 THR A O 1
ATOM 960 N N . SER A 1 123 ? -9.867 -36.938 -5.699 1 89.12 123 SER A N 1
ATOM 961 C CA . SER A 1 123 ? -8.742 -37.875 -5.637 1 89.12 123 SER A CA 1
ATOM 962 C C . SER A 1 123 ? -9.062 -39.094 -4.77 1 89.12 123 SER A C 1
ATOM 964 O O . SER A 1 123 ? -8.758 -40.219 -5.141 1 89.12 123 SER A O 1
ATOM 966 N N . VAL A 1 124 ? -9.773 -38.969 -3.68 1 90.81 124 VAL A N 1
ATOM 967 C CA . VAL A 1 124 ? -10.117 -40.031 -2.766 1 90.81 124 VAL A CA 1
ATOM 968 C C . VAL A 1 124 ? -11.227 -40.906 -3.373 1 90.81 124 VAL A C 1
ATOM 970 O O . VAL A 1 124 ? -11.266 -42.094 -3.17 1 90.81 124 VAL A O 1
ATOM 973 N N . GLN A 1 125 ? -12.047 -40.312 -4.168 1 90.81 125 GLN A N 1
ATOM 974 C CA . GLN A 1 125 ? -13.133 -41.062 -4.816 1 90.81 125 GLN A CA 1
ATOM 975 C C . GLN A 1 125 ? -12.602 -42 -5.879 1 90.81 125 GLN A C 1
ATOM 977 O O . GLN A 1 125 ? -13.133 -43.094 -6.062 1 90.81 125 GLN A O 1
ATOM 982 N N . LYS A 1 126 ? -11.562 -41.594 -6.59 1 86.94 126 LYS A N 1
ATOM 983 C CA . LYS A 1 126 ? -10.992 -42.438 -7.637 1 86.94 126 LYS A CA 1
ATOM 984 C C . LYS A 1 126 ? -10.234 -43.625 -7.043 1 86.94 126 LYS A C 1
ATOM 986 O O . LYS A 1 126 ? -10.359 -44.75 -7.516 1 86.94 126 LYS A O 1
ATOM 991 N N . ASP A 1 127 ? -9.367 -43.312 -6.109 1 89.56 127 ASP A N 1
ATOM 992 C CA . ASP A 1 127 ? -8.641 -44.312 -5.367 1 89.56 127 ASP A CA 1
ATOM 993 C C . ASP A 1 127 ? -8.484 -43.938 -3.898 1 89.56 127 ASP A C 1
ATOM 995 O O . ASP A 1 127 ? -7.758 -43 -3.58 1 89.56 127 ASP A O 1
ATOM 999 N N . VAL A 1 128 ? -9.07 -44.719 -3.035 1 88.88 128 VAL A N 1
ATOM 1000 C CA . VAL A 1 128 ? -9.18 -44.344 -1.626 1 88.88 128 VAL A CA 1
ATOM 1001 C C . VAL A 1 128 ? -7.801 -44.375 -0.978 1 88.88 128 VAL A C 1
ATOM 1003 O O . VAL A 1 128 ? -7.422 -43.438 -0.273 1 88.88 128 VAL A O 1
ATOM 1006 N N . VAL A 1 129 ? -6.957 -45.406 -1.294 1 90 129 VAL A N 1
ATOM 1007 C CA . VAL A 1 129 ? -5.684 -45.562 -0.597 1 90 129 VAL A CA 1
ATOM 1008 C C . VAL A 1 129 ? -4.676 -44.562 -1.123 1 90 129 VAL A C 1
ATOM 1010 O O . VAL A 1 129 ? -4.16 -43.75 -0.364 1 90 129 VAL A O 1
ATOM 1013 N N . PHE A 1 130 ? -4.516 -44.469 -2.441 1 90.94 130 PHE A N 1
ATOM 1014 C CA . PHE A 1 130 ? -3.545 -43.531 -3.016 1 90.94 130 PHE A CA 1
ATOM 1015 C C . PHE A 1 130 ? -4.051 -42.094 -2.932 1 90.94 130 PHE A C 1
ATOM 1017 O O . PHE A 1 130 ? -3.264 -41.188 -2.744 1 90.94 130 PHE A O 1
ATOM 1024 N N . GLY A 1 131 ? -5.371 -41.969 -3.043 1 89.94 131 GLY A N 1
ATOM 1025 C CA . GLY A 1 131 ? -5.941 -40.625 -2.953 1 89.94 131 GLY A CA 1
ATOM 1026 C C . GLY A 1 131 ? -5.691 -39.969 -1.614 1 89.94 131 GLY A C 1
ATOM 1027 O O . GLY A 1 131 ? -5.324 -38.781 -1.56 1 89.94 131 GLY A O 1
ATOM 1028 N N . PHE A 1 132 ? -5.824 -40.75 -0.631 1 91.88 132 PHE A N 1
ATOM 1029 C CA . PHE A 1 132 ? -5.621 -40.188 0.707 1 91.88 132 PHE A CA 1
ATOM 1030 C C . PHE A 1 132 ? -4.145 -39.906 0.954 1 91.88 132 PHE A C 1
ATOM 1032 O O . PHE A 1 132 ? -3.797 -38.875 1.509 1 91.88 132 PHE A O 1
ATOM 1039 N N . LEU A 1 133 ? -3.279 -40.781 0.538 1 91.5 133 LEU A N 1
ATOM 1040 C CA . LEU A 1 133 ? -1.847 -40.594 0.748 1 91.5 133 LEU A CA 1
ATOM 1041 C C . LEU A 1 133 ? -1.316 -39.406 -0.058 1 91.5 133 LEU A C 1
ATOM 1043 O O . LEU A 1 133 ? -0.532 -38.625 0.451 1 91.5 133 LEU A O 1
ATOM 1047 N N . ALA A 1 134 ? -1.791 -39.312 -1.262 1 90.25 134 ALA A N 1
ATOM 1048 C CA . ALA A 1 134 ? -1.377 -38.219 -2.121 1 90.25 134 ALA A CA 1
ATOM 1049 C C . ALA A 1 134 ? -1.893 -36.875 -1.585 1 90.25 134 ALA A C 1
ATOM 1051 O O . ALA A 1 134 ? -1.173 -35.875 -1.598 1 90.25 134 ALA A O 1
ATOM 1052 N N . SER A 1 135 ? -3.133 -36.906 -1.11 1 90.31 135 SER A N 1
ATOM 1053 C CA . SER A 1 135 ? -3.709 -35.688 -0.566 1 90.31 135 SER A CA 1
ATOM 1054 C C . SER A 1 135 ? -2.943 -35.219 0.664 1 90.31 135 SER A C 1
ATOM 1056 O O . SER A 1 135 ? -2.752 -34.031 0.857 1 90.31 135 SER A O 1
ATOM 1058 N N . PHE A 1 136 ? -2.504 -36.094 1.385 1 89.5 136 PHE A N 1
ATOM 1059 C CA . PHE A 1 136 ? -1.728 -35.75 2.568 1 89.5 136 PHE A CA 1
ATOM 1060 C C . PHE A 1 136 ? -0.393 -35.125 2.176 1 89.5 136 PHE A C 1
ATOM 1062 O O . PHE A 1 136 ? 0.034 -34.125 2.771 1 89.5 136 PHE A O 1
ATOM 1069 N N . CYS A 1 137 ? 0.267 -35.625 1.161 1 88.31 137 CYS A N 1
ATOM 1070 C CA . CYS A 1 137 ? 1.538 -35.094 0.688 1 88.31 137 CYS A CA 1
ATOM 1071 C C . CYS A 1 137 ? 1.366 -33.688 0.138 1 88.31 137 CYS A C 1
ATOM 1073 O O . CYS A 1 137 ? 2.189 -32.812 0.402 1 88.31 137 CYS A O 1
ATOM 1075 N N . PHE A 1 138 ? 0.221 -33.469 -0.521 1 89 138 PHE A N 1
ATOM 1076 C CA . PHE A 1 138 ? 0.004 -32.188 -1.166 1 89 138 PHE A CA 1
ATOM 1077 C C . PHE A 1 138 ? -0.519 -31.156 -0.167 1 89 138 PHE A C 1
ATOM 1079 O O . PHE A 1 138 ? -0.533 -29.953 -0.45 1 89 138 PHE A O 1
ATOM 1086 N N . PHE A 1 139 ? -0.849 -31.625 1.038 1 88.19 139 PHE A N 1
ATOM 1087 C CA . PHE A 1 139 ? -1.308 -30.719 2.084 1 88.19 139 PHE A CA 1
ATOM 1088 C C . PHE A 1 139 ? -0.125 -30.109 2.822 1 88.19 139 PHE A C 1
ATOM 1090 O O . PHE A 1 139 ? -0.242 -29.031 3.396 1 88.19 139 PHE A O 1
ATOM 1097 N N . ILE A 1 140 ? 1.035 -30.656 2.709 1 86.62 140 ILE A N 1
ATOM 1098 C CA . ILE A 1 140 ? 2.215 -30.203 3.441 1 86.62 140 ILE A CA 1
ATOM 1099 C C . ILE A 1 140 ? 2.721 -28.891 2.855 1 86.62 140 ILE A C 1
ATOM 1101 O O . ILE A 1 140 ? 3.094 -27.984 3.596 1 86.62 140 ILE A O 1
ATOM 1105 N N . GLN A 1 141 ? 2.605 -28.797 1.573 1 83.75 141 GLN A N 1
ATOM 1106 C CA . GLN A 1 141 ? 3.133 -27.609 0.915 1 83.75 141 GLN A CA 1
ATOM 1107 C C . GLN A 1 141 ? 2.318 -26.375 1.278 1 83.75 141 GLN A C 1
ATOM 1109 O O . GLN A 1 141 ? 2.873 -25.375 1.737 1 83.75 141 GLN A O 1
ATOM 1114 N N . PRO A 1 142 ? 0.951 -26.453 1.182 1 83.44 142 PRO A N 1
ATOM 1115 C CA . PRO A 1 142 ? 0.161 -25.281 1.583 1 83.44 142 PRO A CA 1
ATOM 1116 C C . PRO A 1 142 ? 0.304 -24.953 3.066 1 83.44 142 PRO A C 1
ATOM 1118 O O . PRO A 1 142 ? 0.248 -23.781 3.453 1 83.44 142 PRO A O 1
ATOM 1121 N N . LEU A 1 143 ? 0.529 -25.938 3.846 1 85.56 143 LEU A N 1
ATOM 1122 C CA . LEU A 1 143 ? 0.694 -25.719 5.277 1 85.56 143 LEU A CA 1
ATOM 1123 C C . LEU A 1 143 ? 1.996 -24.969 5.562 1 85.56 143 LEU A C 1
ATOM 1125 O O . LEU A 1 143 ? 2.018 -24.031 6.363 1 85.56 143 LEU A O 1
ATOM 1129 N N . LEU A 1 144 ? 3.037 -25.344 4.91 1 85.19 144 LEU A N 1
ATOM 1130 C CA . LEU A 1 144 ? 4.324 -24.672 5.078 1 85.19 144 LEU A CA 1
ATOM 1131 C C . LEU A 1 144 ? 4.266 -23.25 4.551 1 85.19 144 LEU A C 1
ATOM 1133 O O . LEU A 1 144 ? 4.82 -22.328 5.168 1 85.19 144 LEU A O 1
ATOM 1137 N N . GLN A 1 145 ? 3.57 -23.125 3.484 1 84.81 145 GLN A N 1
ATOM 1138 C CA . GLN A 1 145 ? 3.432 -21.797 2.9 1 84.81 145 GLN A CA 1
ATOM 1139 C C . GLN A 1 145 ? 2.605 -20.875 3.803 1 84.81 145 GLN A C 1
ATOM 1141 O O . GLN A 1 145 ? 2.908 -19.688 3.938 1 84.81 145 GLN A O 1
ATOM 1146 N N . PHE A 1 146 ? 1.668 -21.469 4.398 1 85.88 146 PHE A N 1
ATOM 1147 C CA . PHE A 1 146 ? 0.808 -20.719 5.301 1 85.88 146 PHE A CA 1
ATOM 1148 C C . PHE A 1 146 ? 1.593 -20.234 6.512 1 85.88 146 PHE A C 1
ATOM 1150 O O . PHE A 1 146 ? 1.496 -19.062 6.891 1 85.88 146 PHE A O 1
ATOM 1157 N N . ILE A 1 147 ? 2.371 -21.047 7.047 1 88.56 147 ILE A N 1
ATOM 1158 C CA . ILE A 1 147 ? 3.152 -20.719 8.234 1 88.56 147 ILE A CA 1
ATOM 1159 C C . ILE A 1 147 ? 4.195 -19.656 7.879 1 88.56 147 ILE A C 1
ATOM 1161 O O . ILE A 1 147 ? 4.379 -18.688 8.617 1 88.56 147 ILE A O 1
ATOM 1165 N N . ALA A 1 148 ? 4.824 -19.828 6.742 1 89.12 148 ALA A N 1
ATOM 1166 C CA . ALA A 1 148 ? 5.852 -18.875 6.301 1 89.12 148 ALA A CA 1
ATOM 1167 C C . ALA A 1 148 ? 5.254 -17.5 6.062 1 89.12 148 ALA A C 1
ATOM 1169 O O . ALA A 1 148 ? 5.824 -16.484 6.473 1 89.12 148 ALA A O 1
ATOM 1170 N N . THR A 1 149 ? 4.094 -17.469 5.484 1 87.25 149 THR A N 1
ATOM 1171 C CA . THR A 1 149 ? 3.457 -16.203 5.18 1 87.25 149 THR A CA 1
ATOM 1172 C C . THR A 1 149 ? 2.969 -15.516 6.457 1 87.25 149 THR A C 1
ATOM 1174 O O . THR A 1 149 ? 3.074 -14.297 6.594 1 87.25 149 THR A O 1
ATOM 1177 N N . LYS A 1 150 ? 2.473 -16.312 7.316 1 87.5 150 LYS A N 1
ATOM 1178 C CA . LYS A 1 150 ? 2.012 -15.758 8.586 1 87.5 150 LYS A CA 1
ATOM 1179 C C . LYS A 1 150 ? 3.166 -15.133 9.359 1 87.5 150 LYS A C 1
ATOM 1181 O O . LYS A 1 150 ? 3.021 -14.047 9.938 1 87.5 150 LYS A O 1
ATOM 1186 N N . LYS A 1 151 ? 4.238 -15.758 9.367 1 90.19 151 LYS A N 1
ATOM 1187 C CA . LYS A 1 151 ? 5.414 -15.234 10.055 1 90.19 151 LYS A CA 1
ATO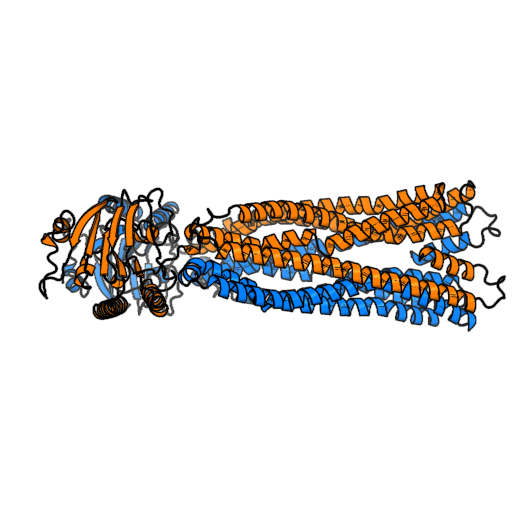M 1188 C C . LYS A 1 151 ? 5.949 -13.984 9.352 1 90.19 151 LYS A C 1
ATOM 1190 O O . LYS A 1 151 ? 6.355 -13.023 10 1 90.19 151 LYS A O 1
ATOM 1195 N N . MET A 1 152 ? 5.945 -14.055 8.07 1 89 152 MET A N 1
ATOM 1196 C CA . MET A 1 152 ? 6.34 -12.898 7.273 1 89 152 MET A CA 1
ATOM 1197 C C . MET A 1 152 ? 5.5 -11.672 7.637 1 89 152 MET A C 1
ATOM 1199 O O . MET A 1 152 ? 6.039 -10.594 7.891 1 89 152 MET A O 1
ATOM 1203 N N . GLN A 1 153 ? 4.242 -11.852 7.754 1 86.5 153 GLN A N 1
ATOM 1204 C CA . GLN A 1 153 ? 3.324 -10.758 8.055 1 86.5 153 GLN A CA 1
ATOM 1205 C C . GLN A 1 153 ? 3.533 -10.242 9.477 1 86.5 153 GLN A C 1
ATOM 1207 O O . GLN A 1 153 ? 3.428 -9.039 9.727 1 86.5 153 GLN A O 1
ATOM 1212 N N . LYS A 1 154 ? 3.748 -11.156 10.336 1 86.75 154 LYS A N 1
ATOM 1213 C CA . LYS A 1 154 ? 3.992 -10.781 11.727 1 86.75 154 LYS A CA 1
ATOM 1214 C C . LYS A 1 154 ? 5.184 -9.828 11.836 1 86.75 154 LYS A C 1
ATOM 1216 O O . LYS A 1 154 ? 5.098 -8.789 12.484 1 86.75 154 LYS A O 1
ATOM 1221 N N . TYR A 1 155 ? 6.23 -10.125 11.133 1 88.38 155 TYR A N 1
ATOM 1222 C CA . TYR A 1 155 ? 7.43 -9.305 11.203 1 88.38 155 TYR A CA 1
ATOM 1223 C C . TYR A 1 155 ? 7.223 -7.977 10.484 1 88.38 155 TYR A C 1
ATOM 1225 O O . TYR A 1 155 ? 7.77 -6.949 10.891 1 88.38 155 TYR A O 1
ATOM 1233 N N . GLN A 1 156 ? 6.414 -8.008 9.508 1 83.25 156 GLN A N 1
ATOM 1234 C CA . GLN A 1 156 ? 6.074 -6.762 8.828 1 83.25 156 GLN A CA 1
ATOM 1235 C C . GLN A 1 156 ? 5.262 -5.84 9.727 1 83.25 156 GLN A C 1
ATOM 1237 O O . GLN A 1 156 ? 5.477 -4.625 9.742 1 83.25 156 GLN A O 1
ATOM 1242 N N . GLN A 1 157 ? 4.434 -6.461 10.461 1 81.06 157 GLN A N 1
ATOM 1243 C CA . GLN A 1 157 ? 3.586 -5.691 11.367 1 81.06 157 GLN A CA 1
ATOM 1244 C C . GLN A 1 157 ? 4.402 -5.086 12.5 1 81.06 157 GLN A C 1
ATOM 1246 O O . GLN A 1 157 ? 4.184 -3.938 12.891 1 81.06 157 GLN A O 1
ATOM 1251 N N . ILE A 1 158 ? 5.293 -5.828 12.984 1 82.19 158 ILE A N 1
ATOM 1252 C CA . ILE A 1 158 ? 6.148 -5.352 14.062 1 82.19 158 ILE A CA 1
ATOM 1253 C C . ILE A 1 158 ? 6.98 -4.168 13.578 1 82.19 158 ILE A C 1
ATOM 1255 O O . ILE A 1 158 ? 7.133 -3.172 14.289 1 82.19 158 ILE A O 1
ATOM 1259 N N . ALA A 1 159 ? 7.363 -4.266 12.328 1 77.75 159 ALA A N 1
ATOM 1260 C CA . ALA A 1 159 ? 8.156 -3.189 11.742 1 77.75 159 ALA A CA 1
ATOM 1261 C C . ALA A 1 159 ? 7.32 -1.933 11.531 1 77.75 159 ALA A C 1
ATOM 1263 O O . ALA A 1 159 ? 7.793 -0.817 11.758 1 77.75 159 ALA A O 1
ATOM 1264 N N . ALA A 1 160 ? 6.074 -2.094 11.219 1 72.56 160 ALA A N 1
ATOM 1265 C CA . ALA A 1 160 ? 5.176 -0.979 10.93 1 72.56 160 ALA A CA 1
ATOM 1266 C C . ALA A 1 160 ? 4.707 -0.304 12.219 1 72.56 160 ALA A C 1
ATOM 1268 O O . ALA A 1 160 ? 4.555 0.918 12.266 1 72.56 160 ALA A O 1
ATOM 1269 N N . GLU A 1 161 ? 4.434 -1.045 13.172 1 69.56 161 GLU A N 1
ATOM 1270 C CA . GLU A 1 161 ? 3.906 -0.531 14.43 1 69.56 161 GLU A CA 1
ATOM 1271 C C . GLU A 1 161 ? 4.969 0.248 15.195 1 69.56 161 GLU A C 1
ATOM 1273 O O . GLU A 1 161 ? 4.656 1.216 15.898 1 69.56 161 GLU A O 1
ATOM 1278 N N . ARG A 1 162 ? 6.117 -0.19 15.195 1 62.81 162 ARG A N 1
ATOM 1279 C CA . ARG A 1 162 ? 7.16 0.512 15.938 1 62.81 162 ARG A CA 1
ATOM 1280 C C . ARG A 1 162 ? 7.426 1.89 15.336 1 62.81 162 ARG A C 1
ATOM 1282 O O . ARG A 1 162 ? 7.73 2.84 16.062 1 62.81 162 ARG A O 1
ATOM 1289 N N . ASN A 1 163 ? 6.891 2.182 14.172 1 70.88 163 ASN A N 1
ATOM 1290 C CA . ASN A 1 163 ? 6.965 3.43 13.414 1 70.88 163 ASN A CA 1
ATOM 1291 C C . ASN A 1 163 ? 7.777 4.488 14.156 1 70.88 163 ASN A C 1
ATOM 1293 O O . ASN A 1 163 ? 7.41 5.664 14.172 1 70.88 163 ASN A O 1
ATOM 1297 N N . VAL A 1 164 ? 8.898 4.102 14.938 1 78.94 164 VAL A N 1
ATOM 1298 C CA . VAL A 1 164 ? 9.75 4.996 15.719 1 78.94 164 VAL A CA 1
ATOM 1299 C C . VAL A 1 164 ? 10.508 5.934 14.781 1 78.94 164 VAL A C 1
ATOM 1301 O O . VAL A 1 164 ? 10.664 7.121 15.078 1 78.94 164 VAL A O 1
ATOM 1304 N N . THR A 1 165 ? 10.883 5.371 13.68 1 85.75 165 THR A N 1
ATOM 1305 C CA . THR A 1 165 ? 11.641 6.172 12.727 1 85.75 165 THR A CA 1
ATOM 1306 C C . THR A 1 165 ? 10.781 7.305 12.164 1 85.75 165 THR A C 1
ATOM 1308 O O . THR A 1 165 ? 11.273 8.422 11.984 1 85.75 165 THR A O 1
ATOM 1311 N N . GLU A 1 166 ? 9.547 6.992 11.977 1 81.44 166 GLU A N 1
ATOM 1312 C CA . GLU A 1 166 ? 8.641 8.016 11.469 1 81.44 166 GLU A CA 1
ATOM 1313 C C . GLU A 1 166 ? 8.391 9.102 12.508 1 81.44 166 GLU A C 1
ATOM 1315 O O . GLU A 1 166 ? 8.273 10.281 12.164 1 81.44 166 GLU A O 1
ATOM 1320 N N . LYS A 1 167 ? 8.32 8.688 13.742 1 82.38 167 LYS A N 1
ATOM 1321 C CA . LYS A 1 167 ? 8.117 9.641 14.82 1 82.38 167 LYS A CA 1
ATOM 1322 C C . LYS A 1 167 ? 9.336 10.539 15 1 82.38 167 LYS A C 1
ATOM 1324 O O . LYS A 1 167 ? 9.195 11.75 15.219 1 82.38 167 LYS A O 1
ATOM 1329 N N . ILE A 1 168 ? 10.484 9.93 14.938 1 86.62 168 ILE A N 1
ATOM 1330 C CA . ILE A 1 168 ? 11.711 10.703 15.062 1 86.62 168 ILE A CA 1
ATOM 1331 C C . ILE A 1 168 ? 11.805 11.711 13.93 1 86.62 168 ILE A C 1
ATOM 1333 O O . ILE A 1 168 ? 12.141 12.883 14.148 1 86.62 168 ILE A O 1
ATOM 1337 N N . LEU A 1 169 ? 11.453 11.266 12.797 1 86.19 169 LEU A N 1
ATOM 1338 C CA . LEU A 1 169 ? 11.492 12.141 11.625 1 86.19 169 LEU A CA 1
ATOM 1339 C C . LEU A 1 169 ? 10.516 13.297 11.781 1 86.19 169 LEU A C 1
ATOM 1341 O O . LEU A 1 169 ? 10.82 14.438 11.422 1 86.19 169 LEU A O 1
ATOM 1345 N N . ALA A 1 170 ? 9.344 12.953 12.211 1 80.56 170 ALA A N 1
ATOM 1346 C CA . ALA A 1 170 ? 8.344 13.992 12.43 1 80.56 170 ALA A CA 1
ATOM 1347 C C . ALA A 1 170 ? 8.812 15 13.469 1 80.56 170 ALA A C 1
ATOM 1349 O O . ALA A 1 170 ? 8.641 16.203 13.289 1 80.56 170 ALA A O 1
ATOM 1350 N N . ASP A 1 171 ? 9.461 14.523 14.508 1 82 171 ASP A N 1
ATOM 1351 C CA . ASP A 1 171 ? 9.992 15.367 15.578 1 82 171 ASP A CA 1
ATOM 1352 C C . ASP A 1 171 ? 11.125 16.25 15.062 1 82 171 ASP A C 1
ATOM 1354 O O . ASP A 1 171 ? 11.195 17.438 15.406 1 82 171 ASP A O 1
ATOM 1358 N N . VAL A 1 172 ? 11.906 15.688 14.328 1 83.56 172 VAL A N 1
ATOM 1359 C CA . VAL A 1 172 ? 13.047 16.422 13.797 1 83.56 172 VAL A CA 1
ATOM 1360 C C . VAL A 1 172 ? 12.562 17.484 12.812 1 83.56 172 VAL A C 1
ATOM 1362 O O . VAL A 1 172 ? 13.078 18.609 12.797 1 83.56 172 VAL A O 1
ATOM 1365 N N . SER A 1 173 ? 11.641 17.125 12.008 1 81 173 SER A N 1
ATOM 1366 C CA . SER A 1 173 ? 11.102 18.078 11.039 1 81 173 SER A CA 1
ATOM 1367 C C . SER A 1 173 ? 10.477 19.281 11.734 1 81 173 SER A C 1
ATOM 1369 O O . SER A 1 173 ? 10.602 20.406 11.258 1 81 173 SER A O 1
ATOM 1371 N N . LYS A 1 174 ? 9.906 19.031 12.812 1 76.31 174 LYS A N 1
ATOM 1372 C CA . LYS A 1 174 ? 9.234 20.094 13.562 1 76.31 174 LYS A CA 1
ATOM 1373 C C . LYS A 1 174 ? 10.242 20.938 14.336 1 76.31 174 LYS A C 1
ATOM 1375 O O . LYS A 1 174 ? 10.039 22.141 14.523 1 76.31 174 LYS A O 1
ATOM 1380 N N . ASN A 1 175 ? 11.289 20.219 14.711 1 77.25 175 ASN A N 1
ATOM 1381 C CA . ASN A 1 175 ? 12.219 20.875 15.625 1 77.25 175 ASN A CA 1
ATOM 1382 C C . ASN A 1 175 ? 13.602 21.047 15 1 77.25 175 ASN A C 1
ATOM 1384 O O . ASN A 1 175 ? 14.609 21 15.703 1 77.25 175 ASN A O 1
ATOM 1388 N N . ILE A 1 176 ? 13.664 21.172 13.797 1 79.81 176 ILE A N 1
ATOM 1389 C CA . ILE A 1 176 ? 14.938 21.203 13.086 1 79.81 176 ILE A CA 1
ATOM 1390 C C . ILE A 1 176 ? 15.758 22.406 13.555 1 79.81 176 ILE A C 1
ATOM 1392 O O . ILE A 1 176 ? 16.984 22.312 13.68 1 79.81 176 ILE A O 1
ATOM 1396 N N . LYS A 1 177 ? 15.078 23.5 13.836 1 70.25 177 LYS A N 1
ATOM 1397 C CA . LYS A 1 177 ? 15.758 24.703 14.297 1 70.25 177 LYS A CA 1
ATOM 1398 C C . LYS A 1 177 ? 16.406 24.484 15.664 1 70.25 177 LYS A C 1
ATOM 1400 O O . LYS A 1 177 ? 17.562 24.844 15.867 1 70.25 177 LYS A O 1
ATOM 1405 N N . THR A 1 178 ? 15.625 23.812 16.453 1 66.25 178 THR A N 1
ATOM 1406 C CA . THR A 1 178 ? 16.109 23.531 17.797 1 66.25 178 THR A CA 1
ATOM 1407 C C . THR A 1 178 ? 17.281 22.578 17.766 1 66.25 178 THR A C 1
ATOM 1409 O O . THR A 1 178 ? 18.25 22.734 18.516 1 66.25 178 THR A O 1
ATOM 1412 N N . ILE A 1 179 ? 17.281 21.672 17 1 76.25 179 ILE A N 1
ATOM 1413 C CA . ILE A 1 179 ? 18.328 20.641 16.891 1 76.25 179 ILE A CA 1
ATOM 1414 C C . ILE A 1 179 ? 19.625 21.281 16.406 1 76.25 179 ILE A C 1
ATOM 1416 O O . ILE A 1 179 ? 20.703 20.953 16.906 1 76.25 179 ILE A O 1
ATOM 1420 N N . LYS A 1 180 ? 19.5 22.156 15.539 1 71.06 180 LYS A N 1
ATOM 1421 C CA . LYS A 1 180 ? 20.688 22.812 15.008 1 71.06 180 LYS A CA 1
ATOM 1422 C C . LYS A 1 180 ? 21.266 23.797 16.016 1 71.06 180 LYS A C 1
ATOM 1424 O O . LYS A 1 180 ? 22.484 23.953 16.109 1 71.06 180 LYS A O 1
ATOM 1429 N N . GLU A 1 181 ? 20.297 24.422 16.625 1 60.44 181 GLU A N 1
ATOM 1430 C CA . GLU A 1 181 ? 20.734 25.375 17.641 1 60.44 181 GLU A CA 1
ATOM 1431 C C . GLU A 1 181 ? 21.469 24.672 18.766 1 60.44 181 GLU A C 1
ATOM 1433 O O . GLU A 1 181 ? 22.422 25.219 19.328 1 60.44 181 GLU A O 1
ATOM 1438 N N . LEU A 1 182 ? 21.062 23.469 19.016 1 63.41 182 LEU A N 1
ATOM 1439 C CA . LEU A 1 182 ? 21.672 22.688 20.094 1 63.41 182 LEU A CA 1
ATOM 1440 C C . LEU A 1 182 ? 22.859 21.875 19.578 1 63.41 182 LEU A C 1
ATOM 1442 O O . LEU A 1 182 ? 23.578 21.25 20.359 1 63.41 182 LEU A O 1
ATOM 1446 N N . ASN A 1 183 ? 23.156 21.922 18.375 1 64.81 183 ASN A N 1
ATOM 1447 C CA . ASN A 1 183 ? 24.25 21.203 17.734 1 64.81 183 ASN A CA 1
ATOM 1448 C C . ASN A 1 183 ? 24.234 19.719 18.094 1 64.81 183 ASN A C 1
ATOM 1450 O O . ASN A 1 183 ? 25.266 19.156 18.484 1 64.81 183 ASN A O 1
ATOM 1454 N N . CYS A 1 184 ? 23.078 19.156 18.188 1 75.06 184 CYS A N 1
ATOM 1455 C CA . CYS A 1 184 ? 22.953 17.734 18.516 1 75.06 184 CYS A CA 1
ATOM 1456 C C . CYS A 1 184 ? 22.609 16.922 17.266 1 75.06 184 CYS A C 1
ATOM 1458 O O . CYS A 1 184 ? 21.906 15.914 17.359 1 75.06 184 CYS A O 1
ATOM 1460 N N . GLN A 1 185 ? 23.125 17.375 16.156 1 82.69 185 GLN A N 1
ATOM 1461 C CA . GLN A 1 185 ? 22.812 16.703 14.906 1 82.69 185 GLN A CA 1
ATOM 1462 C C . GLN A 1 185 ? 23.375 15.281 14.891 1 82.69 185 GLN A C 1
ATOM 1464 O O . GLN A 1 185 ? 22.688 14.352 14.477 1 82.69 185 GLN A O 1
ATOM 1469 N N . GLN A 1 186 ? 24.531 15.094 15.375 1 82.94 186 GLN A N 1
ATOM 1470 C CA . GLN A 1 186 ? 25.172 13.781 15.344 1 82.94 186 GLN A CA 1
ATOM 1471 C C . GLN A 1 186 ? 24.484 12.805 16.297 1 82.94 186 GLN A C 1
ATOM 1473 O O . GLN A 1 186 ? 24.359 11.617 15.992 1 82.94 186 GLN A O 1
ATOM 1478 N N . GLU A 1 187 ? 24.062 13.352 17.391 1 85.19 187 GLU A N 1
ATOM 1479 C CA . GLU A 1 187 ? 23.359 12.5 18.344 1 85.19 187 GLU A CA 1
ATOM 1480 C C . GLU A 1 187 ? 22.016 12.047 17.797 1 85.19 187 GLU A C 1
ATOM 1482 O O . GLU A 1 187 ? 21.641 10.883 17.953 1 85.19 187 GLU A O 1
ATOM 1487 N N . ILE A 1 188 ? 21.391 12.945 17.188 1 88.62 188 ILE A N 1
ATOM 1488 C CA . ILE A 1 188 ? 20.094 12.609 16.625 1 88.62 188 ILE A CA 1
ATOM 1489 C C . ILE A 1 188 ? 20.266 11.633 15.461 1 88.62 188 ILE A C 1
ATOM 1491 O O . ILE A 1 188 ? 19.453 10.719 15.281 1 88.62 188 ILE A O 1
ATOM 1495 N N . LEU A 1 189 ? 21.281 11.852 14.727 1 90.56 189 LEU A N 1
ATOM 1496 C CA . LEU A 1 189 ? 21.578 10.93 13.625 1 90.56 189 LEU A CA 1
ATOM 1497 C C . LEU A 1 189 ? 21.828 9.523 14.148 1 90.56 189 LEU A C 1
ATOM 1499 O O . LEU A 1 189 ? 21.359 8.547 13.562 1 90.56 189 LEU A O 1
ATOM 1503 N N . LYS A 1 190 ? 22.547 9.469 15.203 1 90.19 190 LYS A N 1
ATOM 1504 C CA . LYS A 1 190 ? 22.828 8.172 15.797 1 90.19 190 LYS A CA 1
ATOM 1505 C C . LYS A 1 190 ? 21.562 7.516 16.344 1 90.19 190 LYS A C 1
ATOM 1507 O O . LYS A 1 190 ? 21.391 6.301 16.219 1 90.19 190 LYS A O 1
ATOM 1512 N N . ILE A 1 191 ? 20.734 8.281 16.906 1 89.75 191 ILE A N 1
ATOM 1513 C CA . ILE A 1 191 ? 19.469 7.777 17.438 1 89.75 191 ILE A CA 1
ATOM 1514 C C . ILE A 1 191 ? 18.609 7.246 16.281 1 89.75 191 ILE A C 1
ATOM 1516 O O . ILE A 1 191 ? 18 6.184 16.391 1 89.75 191 ILE A O 1
ATOM 1520 N N . TYR A 1 192 ? 18.578 8.023 15.211 1 91 192 TYR A N 1
ATOM 1521 C CA . TYR A 1 192 ? 17.828 7.586 14.039 1 91 192 TYR A CA 1
ATOM 1522 C C . TYR A 1 192 ? 18.422 6.316 13.445 1 91 192 TYR A C 1
ATOM 1524 O O . TYR A 1 192 ? 17.703 5.406 13.047 1 91 192 TYR A O 1
ATOM 1532 N N . GLN A 1 193 ? 19.703 6.242 13.383 1 91.19 193 GLN A N 1
ATOM 1533 C CA . GLN A 1 193 ? 20.391 5.074 12.836 1 91.19 193 GLN A CA 1
ATOM 1534 C C . GLN A 1 193 ? 20.094 3.824 13.664 1 91.19 193 GLN A C 1
ATOM 1536 O O . GLN A 1 193 ? 19.859 2.748 13.102 1 91.19 193 GLN A O 1
ATOM 1541 N N . ASP A 1 194 ? 20.094 3.99 14.891 1 89.69 194 ASP A N 1
ATOM 1542 C CA . ASP A 1 194 ? 19.812 2.855 15.773 1 89.69 194 ASP A CA 1
ATOM 1543 C C . ASP A 1 194 ? 18.359 2.408 15.648 1 89.69 194 ASP A C 1
ATOM 1545 O O . ASP A 1 194 ? 18.078 1.21 15.664 1 89.69 194 ASP A O 1
ATOM 1549 N N . ALA A 1 195 ? 17.5 3.352 15.602 1 87.88 195 ALA A N 1
ATOM 1550 C CA . ALA A 1 195 ? 16.094 3.027 15.43 1 87.88 195 ALA A CA 1
ATOM 1551 C C . ALA A 1 195 ? 15.844 2.326 14.094 1 87.88 195 ALA A C 1
ATOM 1553 O O . ALA A 1 195 ? 15.062 1.373 14.023 1 87.88 195 ALA A O 1
ATOM 1554 N N . TYR A 1 196 ? 16.516 2.77 13.125 1 89.25 196 TYR A N 1
ATOM 1555 C CA . TYR A 1 196 ? 16.344 2.18 11.805 1 89.25 196 TYR A CA 1
ATOM 1556 C C . TYR A 1 196 ? 16.922 0.771 11.75 1 89.25 196 TYR A C 1
ATOM 1558 O O . TYR A 1 196 ? 16.391 -0.106 11.078 1 89.25 196 TYR A O 1
ATOM 1566 N N . LYS A 1 197 ? 18.062 0.628 12.414 1 89.25 197 LYS A N 1
ATOM 1567 C CA . LYS A 1 197 ? 18.672 -0.696 12.461 1 89.25 197 LYS A CA 1
ATOM 1568 C C . LYS A 1 197 ? 17.734 -1.72 13.078 1 89.25 197 LYS A C 1
ATOM 1570 O O . LYS A 1 197 ? 17.656 -2.863 12.625 1 89.25 197 LYS A O 1
ATOM 1575 N N . GLN A 1 198 ? 17.031 -1.325 14.023 1 87.44 198 GLN A N 1
ATOM 1576 C CA . GLN A 1 198 ? 16.062 -2.221 14.656 1 87.44 198 GLN A CA 1
ATOM 1577 C C . GLN A 1 198 ? 14.914 -2.549 13.703 1 87.44 198 GLN A C 1
ATOM 1579 O O . GLN A 1 198 ? 14.477 -3.697 13.625 1 87.44 198 GLN A O 1
ATOM 1584 N N . GLN A 1 199 ? 14.453 -1.561 13.047 1 87.69 199 GLN A N 1
ATOM 1585 C CA . GLN A 1 199 ? 13.398 -1.774 12.062 1 87.69 199 GLN A CA 1
ATOM 1586 C C . GLN A 1 199 ? 13.875 -2.672 10.93 1 87.69 199 GLN A C 1
ATOM 1588 O O . GLN A 1 199 ? 13.148 -3.561 10.484 1 87.69 199 GLN A O 1
ATOM 1593 N N . MET A 1 200 ? 15.078 -2.488 10.523 1 89 200 MET A N 1
ATOM 1594 C CA . MET A 1 200 ? 15.648 -3.24 9.414 1 89 200 MET A CA 1
ATOM 1595 C C . MET A 1 200 ? 15.797 -4.715 9.773 1 89 200 MET A C 1
ATOM 1597 O O . MET A 1 200 ? 15.617 -5.586 8.922 1 89 200 MET A O 1
ATOM 1601 N N . GLN A 1 201 ? 16.094 -5.012 10.969 1 90.12 201 GLN A N 1
ATOM 1602 C CA . GLN A 1 201 ? 16.234 -6.398 11.398 1 90.12 201 GLN A CA 1
ATOM 1603 C C . GLN A 1 201 ? 14.93 -7.164 11.242 1 90.12 201 GLN A C 1
ATOM 1605 O O . GLN A 1 201 ? 14.922 -8.32 10.82 1 90.12 201 GLN A O 1
ATOM 1610 N N . HIS A 1 202 ? 13.859 -6.516 11.609 1 89.75 202 HIS A N 1
ATOM 1611 C CA . HIS A 1 202 ? 12.555 -7.145 11.453 1 89.75 202 HIS A CA 1
ATOM 1612 C C . HIS A 1 202 ? 12.18 -7.273 9.984 1 89.75 202 HIS A C 1
ATOM 1614 O O . HIS A 1 202 ? 11.586 -8.273 9.578 1 89.75 202 HIS A O 1
ATOM 1620 N N . ASP A 1 203 ? 12.555 -6.289 9.195 1 89.56 203 ASP A N 1
ATOM 1621 C CA . ASP A 1 203 ? 12.289 -6.363 7.758 1 89.56 203 ASP A CA 1
ATOM 1622 C C . ASP A 1 203 ? 13.094 -7.496 7.113 1 89.56 203 ASP A C 1
ATOM 1624 O O . ASP A 1 203 ? 12.586 -8.195 6.23 1 89.56 203 ASP A O 1
ATOM 1628 N N . LEU A 1 204 ? 14.344 -7.652 7.582 1 92.31 204 LEU A N 1
ATOM 1629 C CA . LEU A 1 204 ? 15.18 -8.711 7.039 1 92.31 204 LEU A CA 1
ATOM 1630 C C . LEU A 1 204 ? 14.633 -10.086 7.426 1 92.31 204 LEU A C 1
ATOM 1632 O O . LEU A 1 204 ? 14.711 -11.031 6.637 1 92.31 204 LEU A O 1
ATOM 1636 N N . LYS A 1 205 ? 14.07 -10.203 8.602 1 92.69 205 LYS A N 1
ATOM 1637 C CA . LYS A 1 205 ? 13.438 -11.461 8.992 1 92.69 205 LYS A CA 1
ATOM 1638 C C . LYS A 1 205 ? 12.211 -11.75 8.133 1 92.69 205 LYS A C 1
ATOM 1640 O O . LYS A 1 205 ? 11.961 -12.906 7.77 1 92.69 205 LYS A O 1
ATOM 1645 N N . SER A 1 206 ? 11.477 -10.672 7.871 1 92 206 SER A N 1
ATOM 1646 C CA . SER A 1 206 ? 10.328 -10.836 6.988 1 92 206 SER A CA 1
ATOM 1647 C C . SER A 1 206 ? 10.758 -11.336 5.609 1 92 206 SER A C 1
ATOM 1649 O O . SER A 1 206 ? 10.086 -12.18 5.012 1 92 206 SER A O 1
ATOM 1651 N N . ILE A 1 207 ? 11.906 -10.867 5.141 1 91.56 207 ILE A N 1
ATOM 1652 C CA . ILE A 1 207 ? 12.414 -11.242 3.824 1 91.56 207 ILE A CA 1
ATOM 1653 C C . ILE A 1 207 ? 12.828 -12.711 3.828 1 91.56 207 ILE A C 1
ATOM 1655 O O . ILE A 1 207 ? 12.625 -13.422 2.842 1 91.56 207 ILE A O 1
ATOM 1659 N N . LYS A 1 208 ? 13.359 -13.156 4.902 1 92.94 208 LYS A N 1
ATOM 1660 C CA . LYS A 1 208 ? 13.742 -14.562 5.016 1 92.94 208 LYS A CA 1
ATOM 1661 C C . LYS A 1 208 ? 12.531 -15.477 4.875 1 92.94 208 LYS A C 1
ATOM 1663 O O . LYS A 1 208 ? 12.602 -16.5 4.199 1 92.94 208 LYS A O 1
ATOM 1668 N N . PHE A 1 209 ? 11.492 -15.07 5.477 1 91.56 209 PHE A N 1
ATOM 1669 C CA . PHE A 1 209 ? 10.297 -15.898 5.395 1 91.56 209 PHE A CA 1
ATOM 1670 C C . PHE A 1 209 ? 9.656 -15.789 4.02 1 91.56 209 PHE A C 1
ATOM 1672 O O . PHE A 1 209 ? 9.055 -16.75 3.529 1 91.56 209 PHE A O 1
ATOM 1679 N N . GLN A 1 210 ? 9.766 -14.711 3.383 1 88.75 210 GLN A N 1
ATOM 1680 C CA . GLN A 1 210 ? 9.32 -14.586 1.999 1 88.75 210 GLN A CA 1
ATOM 1681 C C . GLN A 1 210 ? 10.133 -15.492 1.078 1 88.75 210 GLN A C 1
ATOM 1683 O O . GLN A 1 210 ? 9.586 -16.094 0.148 1 88.75 210 GLN A O 1
ATOM 1688 N N . ALA A 1 211 ? 11.406 -15.492 1.389 1 89.69 211 ALA A N 1
ATOM 1689 C CA . ALA A 1 211 ? 12.281 -16.359 0.614 1 89.69 211 ALA A CA 1
ATOM 1690 C C . ALA A 1 211 ? 11.906 -17.828 0.817 1 89.69 211 ALA A C 1
ATOM 1692 O O . ALA A 1 211 ? 11.898 -18.609 -0.136 1 89.69 211 ALA A O 1
ATOM 1693 N N . ILE A 1 212 ? 11.539 -18.188 2.029 1 88.62 212 ILE A N 1
ATOM 1694 C CA . ILE A 1 212 ? 11.109 -19.547 2.33 1 88.62 212 ILE A CA 1
ATOM 1695 C C . ILE A 1 212 ? 9.812 -19.859 1.58 1 88.62 212 ILE A C 1
ATOM 1697 O O . ILE A 1 212 ? 9.664 -20.938 1.017 1 88.62 212 ILE A O 1
ATOM 1701 N N . ASN A 1 213 ? 8.945 -18.891 1.559 1 85.06 213 ASN A N 1
ATOM 1702 C CA . ASN A 1 213 ? 7.68 -19.078 0.864 1 85.06 213 ASN A CA 1
ATOM 1703 C C . ASN A 1 213 ? 7.887 -19.312 -0.63 1 85.06 213 ASN A C 1
ATOM 1705 O O . ASN A 1 213 ? 7.285 -20.203 -1.217 1 85.06 213 ASN A O 1
ATOM 1709 N N . PHE A 1 214 ? 8.719 -18.562 -1.204 1 81.69 214 PHE A N 1
ATOM 1710 C CA . PHE A 1 214 ? 8.977 -18.688 -2.635 1 81.69 214 PHE A CA 1
ATOM 1711 C C . PHE A 1 214 ? 9.68 -20 -2.955 1 81.69 214 PHE A C 1
ATOM 1713 O O . PHE A 1 214 ? 9.344 -20.672 -3.934 1 81.69 214 PHE A O 1
ATOM 1720 N N . ALA A 1 215 ? 10.633 -20.281 -2.145 1 83.19 215 ALA A N 1
ATOM 1721 C CA . ALA A 1 215 ? 11.359 -21.531 -2.32 1 83.19 215 ALA A CA 1
ATOM 1722 C C . ALA A 1 215 ? 10.422 -22.734 -2.172 1 83.19 215 ALA A C 1
ATOM 1724 O O . ALA A 1 215 ? 10.555 -23.719 -2.898 1 83.19 215 ALA A O 1
ATOM 1725 N N . SER A 1 216 ? 9.523 -22.641 -1.288 1 81.88 216 SER A N 1
ATOM 1726 C CA . SER A 1 216 ? 8.57 -23.719 -1.066 1 81.88 216 SER A CA 1
ATOM 1727 C C . SER A 1 216 ? 7.613 -23.859 -2.246 1 81.88 216 SER A C 1
ATOM 1729 O O . SER A 1 216 ? 7.277 -24.984 -2.645 1 81.88 216 SER A O 1
ATOM 1731 N N . THR A 1 217 ? 7.176 -22.781 -2.82 1 75.94 217 THR A N 1
ATOM 1732 C CA . THR A 1 217 ? 6.207 -22.797 -3.91 1 75.94 217 THR A CA 1
ATOM 1733 C C . THR A 1 217 ? 6.797 -23.469 -5.145 1 75.94 217 THR A C 1
ATOM 1735 O O . THR A 1 217 ? 6.109 -24.234 -5.832 1 75.94 217 THR A O 1
ATOM 1738 N N . ASN A 1 218 ? 8.07 -23.312 -5.367 1 73.12 218 ASN A N 1
ATOM 1739 C CA . ASN A 1 218 ? 8.641 -23.844 -6.602 1 73.12 218 ASN A CA 1
ATOM 1740 C C . ASN A 1 218 ? 9.477 -25.094 -6.34 1 73.12 218 ASN A C 1
ATOM 1742 O O . ASN A 1 218 ? 9.484 -26.016 -7.148 1 73.12 218 ASN A O 1
ATOM 1746 N N . GLY A 1 219 ? 10.172 -25.125 -5.188 1 74.12 219 GLY A N 1
ATOM 1747 C CA . GLY A 1 219 ? 11.023 -26.266 -4.883 1 74.12 219 GLY A CA 1
ATOM 1748 C C . GLY A 1 219 ? 10.289 -27.406 -4.215 1 74.12 219 GLY A C 1
ATOM 1749 O O . GLY A 1 219 ? 10.422 -28.562 -4.621 1 74.12 219 GLY A O 1
ATOM 1750 N N . LEU A 1 220 ? 9.461 -27.094 -3.299 1 79.56 220 LEU A N 1
ATOM 1751 C CA . LEU A 1 220 ? 8.766 -28.125 -2.531 1 79.56 220 LEU A CA 1
ATOM 1752 C C . LEU A 1 220 ? 7.699 -28.812 -3.379 1 79.56 220 LEU A C 1
ATOM 1754 O O . LEU A 1 220 ? 7.402 -30 -3.172 1 79.56 220 LEU A O 1
ATOM 1758 N N . GLN A 1 221 ? 7.199 -28.078 -4.359 1 79.62 221 GLN A N 1
ATOM 1759 C CA . GLN A 1 221 ? 6.191 -28.688 -5.234 1 79.62 221 GLN A CA 1
ATOM 1760 C C . GLN A 1 221 ? 6.766 -29.859 -6.004 1 79.62 221 GLN A C 1
ATOM 1762 O O . GLN A 1 221 ? 6.125 -30.906 -6.117 1 79.62 221 GLN A O 1
ATOM 1767 N N . GLN A 1 222 ? 7.984 -29.703 -6.438 1 77.94 222 GLN A N 1
ATOM 1768 C CA . GLN A 1 222 ? 8.625 -30.781 -7.195 1 77.94 222 GLN A CA 1
ATOM 1769 C C . GLN A 1 222 ? 8.938 -31.969 -6.305 1 77.94 222 GLN A C 1
ATOM 1771 O O . GLN A 1 222 ? 8.805 -33.125 -6.727 1 77.94 222 GLN A O 1
ATOM 1776 N N . ILE A 1 223 ? 9.289 -31.688 -5.117 1 81.44 223 ILE A N 1
ATOM 1777 C CA . ILE A 1 223 ? 9.562 -32.75 -4.164 1 81.44 223 ILE A CA 1
ATOM 1778 C C . ILE A 1 223 ? 8.281 -33.531 -3.857 1 81.44 223 ILE A C 1
ATOM 1780 O O . ILE A 1 223 ? 8.273 -34.75 -3.826 1 81.44 223 ILE A O 1
ATOM 1784 N N . THR A 1 224 ? 7.238 -32.812 -3.701 1 84.5 224 THR A N 1
ATOM 1785 C CA . THR A 1 224 ? 5.953 -33.406 -3.383 1 84.5 224 THR A CA 1
ATOM 1786 C C . THR A 1 224 ? 5.473 -34.312 -4.527 1 84.5 224 THR A C 1
ATOM 1788 O O . THR A 1 224 ? 4.977 -35.406 -4.301 1 84.5 224 THR A O 1
ATOM 1791 N N . VAL A 1 225 ? 5.656 -33.875 -5.758 1 82 225 VAL A N 1
ATOM 1792 C CA . VAL A 1 225 ? 5.242 -34.625 -6.926 1 82 225 VAL A CA 1
ATOM 1793 C C . VAL A 1 225 ? 6.059 -35.906 -7.008 1 82 225 VAL A C 1
ATOM 1795 O O . VAL A 1 225 ? 5.508 -37 -7.25 1 82 225 VAL A O 1
ATOM 1798 N N . SER A 1 226 ? 7.348 -35.781 -6.75 1 81.75 226 SER A N 1
ATOM 1799 C CA . SER A 1 226 ? 8.227 -36.938 -6.812 1 81.75 226 SER A CA 1
ATOM 1800 C C . SER A 1 226 ? 7.867 -37.969 -5.738 1 81.75 226 SER A C 1
ATOM 1802 O O . SER A 1 226 ? 7.832 -39.156 -6.008 1 81.75 226 SER A O 1
ATOM 1804 N N . VAL A 1 227 ? 7.605 -37.531 -4.609 1 83.81 227 VAL A N 1
ATOM 1805 C CA . VAL A 1 227 ? 7.25 -38.406 -3.51 1 83.81 227 VAL A CA 1
ATOM 1806 C C . VAL A 1 227 ? 5.902 -39.062 -3.793 1 83.81 227 VAL A C 1
ATOM 1808 O O . VAL A 1 227 ? 5.711 -40.25 -3.492 1 83.81 227 VAL A O 1
ATOM 1811 N N . CYS A 1 228 ? 5.008 -38.375 -4.383 1 85.25 228 CYS A N 1
ATOM 1812 C CA . CYS A 1 228 ? 3.699 -38.906 -4.719 1 85.25 228 CYS A CA 1
ATOM 1813 C C . CYS A 1 228 ? 3.822 -40.031 -5.746 1 85.25 228 CYS A C 1
ATOM 1815 O O . CYS A 1 228 ? 3.16 -41.062 -5.633 1 85.25 228 CYS A O 1
ATOM 1817 N N . TYR A 1 229 ? 4.668 -39.844 -6.707 1 81.75 229 TYR A N 1
ATOM 1818 C CA . TYR A 1 229 ? 4.867 -40.875 -7.711 1 81.75 229 TYR A CA 1
ATOM 1819 C C . TYR A 1 229 ? 5.52 -42.094 -7.098 1 81.75 229 TYR A C 1
ATOM 1821 O O . TYR A 1 229 ? 5.18 -43.219 -7.453 1 81.75 229 TYR A O 1
ATOM 1829 N N . LEU A 1 230 ? 6.48 -41.844 -6.191 1 82.75 230 LEU A N 1
ATOM 1830 C CA . LEU A 1 230 ? 7.105 -42.969 -5.512 1 82.75 230 LEU A CA 1
ATOM 1831 C C . LEU A 1 230 ? 6.082 -43.75 -4.707 1 82.75 230 LEU A C 1
ATOM 1833 O O . LEU A 1 230 ? 6.07 -45 -4.746 1 82.75 230 LEU A O 1
ATOM 1837 N N . ILE A 1 231 ? 5.262 -43.094 -4.027 1 86.31 231 ILE A N 1
ATOM 1838 C CA . ILE A 1 231 ? 4.207 -43.75 -3.256 1 86.31 231 ILE A CA 1
ATOM 1839 C C . ILE A 1 231 ? 3.268 -44.5 -4.199 1 86.31 231 ILE A C 1
ATOM 1841 O O . ILE A 1 231 ? 2.811 -45.594 -3.885 1 86.31 231 ILE A O 1
ATOM 1845 N N . GLY A 1 232 ? 2.941 -43.844 -5.336 1 83.69 232 GLY A N 1
ATOM 1846 C CA . GLY A 1 232 ? 2.113 -44.5 -6.336 1 83.69 232 GLY A CA 1
ATOM 1847 C C . GLY A 1 232 ? 2.684 -45.812 -6.809 1 83.69 232 GLY A C 1
ATOM 1848 O O . GLY A 1 232 ? 1.96 -46.812 -6.914 1 83.69 232 GLY A O 1
ATOM 1849 N N . PHE A 1 233 ? 4.004 -45.844 -6.984 1 80.69 233 PHE A N 1
ATOM 1850 C CA . PHE A 1 233 ? 4.664 -47.062 -7.418 1 80.69 233 PHE A CA 1
ATOM 1851 C C . PHE A 1 233 ? 4.617 -48.125 -6.324 1 80.69 233 PHE A C 1
ATOM 1853 O O . PHE A 1 233 ? 4.434 -49.312 -6.609 1 80.69 233 PHE A O 1
ATOM 1860 N N . CYS A 1 234 ? 4.785 -47.688 -5.125 1 82.94 234 CYS A N 1
ATOM 1861 C CA . CYS A 1 234 ? 4.758 -48.625 -4.004 1 82.94 234 CYS A CA 1
ATOM 1862 C C . CYS A 1 234 ? 3.365 -49.219 -3.82 1 82.94 234 CYS A C 1
ATOM 1864 O O . CYS A 1 234 ? 3.223 -50.406 -3.537 1 82.94 234 CYS A O 1
ATOM 1866 N N . THR A 1 235 ? 2.355 -48.406 -4.047 1 86.06 235 THR A N 1
ATOM 1867 C CA . THR A 1 235 ? 0.989 -48.875 -3.871 1 86.06 235 THR A CA 1
ATOM 1868 C C . THR A 1 235 ? 0.608 -49.844 -4.992 1 86.06 235 THR A C 1
ATOM 1870 O O . THR A 1 235 ? -0.175 -50.781 -4.781 1 86.06 235 THR A O 1
ATOM 1873 N N . ILE A 1 236 ? 1.149 -49.688 -6.141 1 81.81 236 ILE A N 1
ATOM 1874 C CA . ILE A 1 236 ? 0.893 -50.594 -7.258 1 81.81 236 ILE A CA 1
ATOM 1875 C C . ILE A 1 236 ? 1.567 -51.938 -6.996 1 81.81 236 ILE A C 1
ATOM 1877 O O . ILE A 1 236 ? 0.976 -53 -7.242 1 81.81 236 ILE A O 1
ATOM 1881 N N . LYS A 1 237 ? 2.768 -51.875 -6.5 1 79.75 237 LYS A N 1
ATOM 1882 C CA . LYS A 1 237 ? 3.508 -53.125 -6.227 1 79.75 237 LYS A CA 1
ATOM 1883 C C . LYS A 1 237 ? 2.816 -53.938 -5.148 1 79.75 237 LYS A C 1
ATOM 1885 O O . LYS A 1 237 ? 2.762 -55.188 -5.242 1 79.75 237 LYS A O 1
ATOM 1890 N N . ILE A 1 238 ? 2.357 -53.219 -4.148 1 83 238 ILE A N 1
ATOM 1891 C CA . ILE A 1 238 ? 1.702 -53.938 -3.049 1 83 238 ILE A CA 1
ATOM 1892 C C . ILE A 1 238 ? 0.304 -54.375 -3.479 1 83 238 ILE A C 1
ATOM 1894 O O . ILE A 1 238 ? -0.288 -55.25 -2.869 1 83 238 ILE A O 1
ATOM 1898 N N . GLY A 1 239 ? -0.224 -53.938 -4.633 1 78.12 239 GLY A N 1
ATOM 1899 C CA . GLY A 1 239 ? -1.506 -54.344 -5.172 1 78.12 239 GLY A CA 1
ATOM 1900 C C . GLY A 1 239 ? -2.664 -53.5 -4.699 1 78.12 239 GLY A C 1
ATOM 1901 O O . GLY A 1 239 ? -3.824 -53.906 -4.781 1 78.12 239 GLY A O 1
ATOM 1902 N N . LEU A 1 240 ? -2.35 -52.406 -4.156 1 77.5 240 LEU A N 1
ATOM 1903 C CA . LEU A 1 240 ? -3.412 -51.562 -3.615 1 77.5 240 LEU A CA 1
ATOM 1904 C C . LEU A 1 240 ? -3.982 -50.656 -4.691 1 77.5 240 LEU A C 1
ATOM 1906 O O . LEU A 1 240 ? -5.141 -50.25 -4.613 1 77.5 240 LEU A O 1
ATOM 1910 N N . THR A 1 241 ? -3.133 -50.25 -5.684 1 69.12 241 THR A N 1
ATOM 1911 C CA . THR A 1 241 ? -3.566 -49.406 -6.789 1 69.12 241 THR A CA 1
ATOM 1912 C C . THR A 1 241 ? -3.402 -50.125 -8.117 1 69.12 241 THR A C 1
ATOM 1914 O O . THR A 1 241 ? -2.398 -50.812 -8.344 1 69.12 241 THR A O 1
ATOM 1917 N N . VAL A 1 242 ? -4.473 -50 -8.805 1 62 242 VAL A N 1
ATOM 1918 C CA . VAL A 1 242 ? -4.594 -50.938 -9.93 1 62 242 VAL A CA 1
ATOM 1919 C C . VAL A 1 242 ? -3.871 -50.344 -11.148 1 62 242 VAL A C 1
ATOM 1921 O O . VAL A 1 242 ? -3.168 -51.062 -11.859 1 62 242 VAL A O 1
ATOM 1924 N N . GLU A 1 243 ? -4.066 -48.969 -11.359 1 71.69 243 GLU A N 1
ATOM 1925 C CA . GLU A 1 243 ? -3.658 -48.5 -12.68 1 71.69 243 GLU A CA 1
ATOM 1926 C C . GLU A 1 243 ? -2.684 -47.312 -12.578 1 71.69 243 GLU A C 1
ATOM 1928 O O . GLU A 1 243 ? -2.914 -46.375 -11.812 1 71.69 243 GLU A O 1
ATOM 1933 N N . PRO A 1 244 ? -1.472 -47.562 -13.188 1 72.19 244 PRO A N 1
ATOM 1934 C CA . PRO A 1 244 ? -0.491 -46.469 -13.234 1 72.19 244 PRO A CA 1
ATOM 1935 C C . PRO A 1 244 ? -1.089 -45.156 -13.742 1 72.19 244 PRO A C 1
ATOM 1937 O O . PRO A 1 244 ? -0.696 -44.094 -13.289 1 72.19 244 PRO A O 1
ATOM 1940 N N . LEU A 1 245 ? -2.098 -45.281 -14.57 1 71.44 245 LEU A N 1
ATOM 1941 C CA . LEU A 1 245 ? -2.729 -44.094 -15.133 1 71.44 245 LEU A CA 1
ATOM 1942 C C . LEU A 1 245 ? -3.492 -43.344 -14.055 1 71.44 245 LEU A C 1
ATOM 1944 O O . LEU A 1 245 ? -3.57 -42.094 -14.102 1 71.44 245 LEU A O 1
ATOM 1948 N N . LEU A 1 246 ? -3.943 -44.125 -13.062 1 78.19 246 LEU A N 1
ATOM 1949 C CA . LEU A 1 246 ? -4.691 -43.5 -11.977 1 78.19 246 LEU A CA 1
ATOM 1950 C C . LEU A 1 246 ? -3.77 -42.656 -11.086 1 78.19 246 LEU A C 1
ATOM 1952 O O . LEU A 1 246 ? -4.164 -41.594 -10.594 1 78.19 246 LEU A O 1
ATOM 1956 N N . VAL A 1 247 ? -2.502 -43.062 -10.922 1 81 247 VAL A N 1
ATOM 1957 C CA . VAL A 1 247 ? -1.532 -42.344 -10.109 1 81 247 VAL A CA 1
ATOM 1958 C C . VAL A 1 247 ? -1.227 -41 -10.758 1 81 247 VAL A C 1
ATOM 1960 O O . VAL A 1 247 ? -1.17 -39.969 -10.078 1 81 247 VAL A O 1
ATOM 1963 N N . GLN A 1 248 ? -1.131 -40.969 -11.977 1 76.5 248 GLN A N 1
ATOM 1964 C CA . GLN A 1 248 ? -0.842 -39.75 -12.703 1 76.5 248 GLN A CA 1
ATOM 1965 C C . GLN A 1 248 ? -2.033 -38.812 -12.672 1 76.5 248 GLN A C 1
ATOM 1967 O O . GLN A 1 248 ? -1.867 -37.594 -12.477 1 76.5 248 GLN A O 1
ATOM 1972 N N . LYS A 1 249 ? -3.221 -39.375 -12.93 1 76.94 249 LYS A N 1
ATOM 1973 C CA . LYS A 1 249 ? -4.43 -38.531 -12.93 1 76.94 249 LYS A CA 1
ATOM 1974 C C . LYS A 1 249 ? -4.645 -37.875 -11.578 1 76.94 249 LYS A C 1
ATOM 1976 O O . LYS A 1 249 ? -4.984 -36.688 -11.508 1 76.94 249 LYS A O 1
ATOM 1981 N N . ILE A 1 250 ? -4.426 -38.625 -10.492 1 84.69 250 ILE A N 1
ATOM 1982 C CA . ILE A 1 250 ? -4.629 -38.094 -9.148 1 84.69 250 ILE A CA 1
ATOM 1983 C C . ILE A 1 250 ? -3.568 -37.031 -8.844 1 84.69 250 ILE A C 1
ATOM 1985 O O . ILE A 1 250 ? -3.877 -35.969 -8.289 1 84.69 250 ILE A O 1
ATOM 1989 N N . THR A 1 251 ? -2.314 -37.281 -9.266 1 81.44 251 THR A N 1
ATOM 1990 C CA . THR A 1 251 ? -1.234 -36.344 -9.016 1 81.44 251 THR A CA 1
ATOM 1991 C C . THR A 1 251 ? -1.469 -35.031 -9.766 1 81.44 251 THR A C 1
ATOM 1993 O O . THR A 1 251 ? -1.255 -33.938 -9.227 1 81.44 251 THR A O 1
ATOM 1996 N N . GLN A 1 252 ? -1.967 -35.062 -10.953 1 77.56 252 GLN A N 1
ATOM 1997 C CA . GLN A 1 252 ? -2.211 -33.875 -11.766 1 77.56 252 GLN A CA 1
ATOM 1998 C C . GLN A 1 252 ? -3.396 -33.062 -11.227 1 77.56 252 GLN A C 1
ATOM 2000 O O . GLN A 1 252 ? -3.426 -31.844 -11.344 1 77.56 252 GLN A O 1
ATOM 2005 N N . THR A 1 253 ? -4.336 -33.844 -10.68 1 80.38 253 THR A N 1
ATOM 2006 C CA . THR A 1 253 ? -5.504 -33.188 -10.102 1 80.38 253 THR A CA 1
ATOM 2007 C C . THR A 1 253 ? -5.121 -32.406 -8.852 1 80.38 253 THR A C 1
ATOM 2009 O O . THR A 1 253 ? -5.695 -31.344 -8.586 1 80.38 253 THR A O 1
ATOM 2012 N N . LEU A 1 254 ? -4.117 -32.844 -8.18 1 85.44 254 LEU A N 1
ATOM 2013 C CA . LEU A 1 254 ? -3.764 -32.25 -6.895 1 85.44 254 LEU A CA 1
ATOM 2014 C C . LEU A 1 254 ? -2.752 -31.125 -7.078 1 85.44 254 LEU A C 1
ATOM 2016 O O . LEU A 1 254 ? -2.627 -30.25 -6.219 1 85.44 254 LEU A O 1
ATOM 2020 N N . LEU A 1 255 ? -2.127 -31.047 -8.188 1 79.44 255 LEU A N 1
ATOM 2021 C CA . LEU A 1 255 ? -1.018 -30.125 -8.398 1 79.44 255 LEU A CA 1
ATOM 2022 C C . LEU A 1 255 ? -1.495 -28.688 -8.336 1 79.44 255 LEU A C 1
ATOM 2024 O O . LEU A 1 255 ? -0.934 -27.875 -7.598 1 79.44 255 LEU A O 1
ATOM 2028 N N . PRO A 1 256 ? -2.555 -28.266 -9.031 1 74.12 256 PRO A N 1
ATOM 2029 C CA . PRO A 1 256 ? -2.975 -26.859 -9 1 74.12 256 PRO A CA 1
ATOM 2030 C C . PRO A 1 256 ? -3.568 -26.453 -7.656 1 74.12 256 PRO A C 1
ATOM 2032 O O . PRO A 1 256 ? -3.625 -25.266 -7.34 1 74.12 256 PRO A O 1
ATOM 2035 N N . SER A 1 257 ? -4.062 -27.406 -6.887 1 73.06 257 SER A N 1
ATOM 2036 C CA . SER A 1 257 ? -4.754 -27.094 -5.637 1 73.06 257 SER A CA 1
ATOM 2037 C C . SER A 1 257 ? -3.801 -26.5 -4.613 1 73.06 257 SER A C 1
ATOM 2039 O O . SER A 1 257 ? -4.227 -25.75 -3.721 1 73.06 257 SER A O 1
ATOM 2041 N N . ALA A 1 258 ? -2.531 -26.703 -4.754 1 68.06 258 ALA A N 1
ATOM 2042 C CA . ALA A 1 258 ? -1.576 -26.234 -3.756 1 68.06 258 ALA A CA 1
ATOM 2043 C C . ALA A 1 258 ? -1.087 -24.812 -4.082 1 68.06 258 ALA A C 1
ATOM 2045 O O . ALA A 1 258 ? -0.495 -24.141 -3.236 1 68.06 258 ALA A O 1
ATOM 2046 N N . ALA A 1 259 ? -1.452 -24.234 -5.223 1 65.25 259 ALA A N 1
ATOM 2047 C CA . ALA A 1 259 ? -0.82 -23 -5.711 1 65.25 259 ALA A CA 1
ATOM 2048 C C . ALA A 1 259 ? -1.487 -21.766 -5.117 1 65.25 259 ALA A C 1
ATOM 2050 O O . ALA A 1 259 ? -0.866 -20.703 -5.012 1 65.25 259 ALA A O 1
ATOM 2051 N N . ASN A 1 260 ? -2.727 -21.812 -4.672 1 64.38 260 ASN A N 1
ATOM 2052 C CA . ASN A 1 260 ? -3.436 -20.594 -4.258 1 64.38 260 ASN A CA 1
ATOM 2053 C C . ASN A 1 260 ? -3.398 -20.422 -2.742 1 64.38 260 ASN A C 1
ATOM 2055 O O . ASN A 1 260 ? -4.027 -19.5 -2.207 1 64.38 260 ASN A O 1
ATOM 2059 N N . CYS A 1 261 ? -2.604 -21.125 -1.985 1 68.5 261 CYS A N 1
ATOM 2060 C CA . CYS A 1 261 ? -2.633 -21.125 -0.527 1 68.5 261 CYS A CA 1
ATOM 2061 C C . CYS A 1 261 ? -1.876 -19.922 0.027 1 68.5 261 CYS A C 1
ATOM 2063 O O . CYS A 1 261 ? -2.26 -19.359 1.054 1 68.5 261 CYS A O 1
ATOM 2065 N N . PRO A 1 262 ? -0.927 -19.438 -0.75 1 66.81 262 PRO A N 1
ATOM 2066 C CA . PRO A 1 262 ? -0.169 -18.312 -0.184 1 66.81 262 PRO A CA 1
ATOM 2067 C C . PRO A 1 262 ? -1.028 -17.062 0.042 1 66.81 262 PRO A C 1
ATOM 2069 O O . PRO A 1 262 ? -0.675 -16.203 0.853 1 66.81 262 PRO A O 1
ATOM 2072 N N . LEU A 1 263 ? -2.129 -17.062 -0.555 1 73.25 263 LEU A N 1
ATOM 2073 C CA . LEU A 1 263 ? -2.963 -15.875 -0.461 1 73.25 263 LEU A CA 1
ATOM 2074 C C . LEU A 1 263 ? -3.877 -15.945 0.756 1 73.25 263 LEU A C 1
ATOM 2076 O O . LEU A 1 263 ? -4.465 -14.938 1.157 1 73.25 263 LEU A O 1
ATOM 2080 N N . LEU A 1 264 ? -3.855 -17.094 1.494 1 77.44 264 LEU A N 1
ATOM 2081 C CA . LEU A 1 264 ? -4.801 -17.297 2.588 1 77.44 264 LEU A CA 1
ATOM 2082 C C . LEU A 1 264 ? -4.379 -16.5 3.822 1 77.44 264 LEU A C 1
ATOM 2084 O O . LEU A 1 264 ? -5.203 -15.836 4.445 1 77.44 264 LEU A O 1
ATOM 2088 N N . ALA A 1 265 ? -3.131 -16.516 4.027 1 76.44 265 ALA A N 1
ATOM 2089 C CA . ALA A 1 265 ? -2.648 -15.883 5.25 1 76.44 265 ALA A CA 1
ATOM 2090 C C . ALA A 1 265 ? -2.826 -14.367 5.188 1 76.44 265 ALA A C 1
ATOM 2092 O O . ALA A 1 265 ? -3.375 -13.766 6.109 1 76.44 265 ALA A O 1
ATOM 2093 N N . PRO A 1 266 ? -2.395 -13.789 4.055 1 76.12 266 PRO A N 1
ATOM 2094 C CA . PRO A 1 266 ? -2.639 -12.352 3.951 1 76.12 266 PRO A CA 1
ATOM 2095 C C . PRO A 1 266 ? -4.121 -12 4.039 1 76.12 266 PRO A C 1
ATOM 2097 O O . PRO A 1 266 ? -4.48 -10.953 4.582 1 76.12 266 PRO A O 1
ATOM 2100 N N . PHE A 1 267 ? -4.926 -12.836 3.641 1 83 267 PHE A N 1
ATOM 2101 C CA . PHE A 1 267 ? -6.352 -12.547 3.656 1 83 267 PHE A CA 1
ATOM 2102 C C . PHE A 1 267 ? -6.902 -12.609 5.074 1 83 267 PHE A C 1
ATOM 2104 O O . PHE A 1 267 ? -7.77 -11.812 5.449 1 83 267 PHE A O 1
ATOM 2111 N N . ILE A 1 268 ? -6.363 -13.531 5.836 1 80.88 268 ILE A N 1
ATOM 2112 C CA . ILE A 1 268 ? -6.801 -13.609 7.227 1 80.88 268 ILE A CA 1
ATOM 2113 C C . ILE A 1 268 ? -6.465 -12.312 7.953 1 80.88 268 ILE A C 1
ATOM 2115 O O . ILE A 1 268 ? -7.27 -11.812 8.742 1 80.88 268 ILE A O 1
ATOM 2119 N N . ARG A 1 269 ? -5.371 -11.836 7.574 1 79.62 269 ARG A N 1
ATOM 2120 C CA . ARG A 1 269 ? -4.969 -10.562 8.164 1 79.62 269 ARG A CA 1
ATOM 2121 C C . ARG A 1 269 ? -5.895 -9.43 7.719 1 79.62 269 ARG A C 1
ATOM 2123 O O . ARG A 1 269 ? -6.289 -8.586 8.523 1 79.62 269 ARG A O 1
ATOM 2130 N N . GLU A 1 270 ? -6.27 -9.43 6.469 1 82.75 270 GLU A N 1
ATOM 2131 C CA . GLU A 1 270 ? -7.172 -8.406 5.945 1 82.75 270 GLU A CA 1
ATOM 2132 C C . GLU A 1 270 ? -8.539 -8.484 6.613 1 82.75 270 GLU A C 1
ATOM 2134 O O . GLU A 1 270 ? -9.172 -7.453 6.871 1 82.75 270 GLU A O 1
ATOM 2139 N N . VAL A 1 271 ? -8.93 -9.648 6.891 1 86.06 271 VAL A N 1
ATOM 2140 C CA . VAL A 1 271 ? -10.227 -9.844 7.527 1 86.06 271 VAL A CA 1
ATOM 2141 C C . VAL A 1 271 ? -10.18 -9.32 8.961 1 86.06 271 VAL A C 1
ATOM 2143 O O . VAL A 1 271 ? -11.141 -8.703 9.43 1 86.06 271 VAL A O 1
ATOM 2146 N N . GLU A 1 272 ? -9.102 -9.555 9.555 1 82.69 272 GLU A N 1
ATOM 2147 C CA . GLU A 1 272 ? -8.953 -9.07 10.93 1 82.69 272 GLU A CA 1
ATOM 2148 C C . GLU A 1 272 ? -8.953 -7.543 10.969 1 82.69 272 GLU A C 1
ATOM 2150 O O . GLU A 1 272 ? -9.586 -6.945 11.852 1 82.69 272 GLU A O 1
ATOM 2155 N N . ILE A 1 273 ? -8.297 -6.953 10.055 1 84.25 273 ILE A N 1
ATOM 2156 C CA . ILE A 1 273 ? -8.281 -5.5 9.969 1 84.25 273 ILE A CA 1
ATOM 2157 C C . ILE A 1 273 ? -9.688 -4.984 9.672 1 84.25 273 ILE A C 1
ATOM 2159 O O . ILE A 1 273 ? -10.156 -4.027 10.297 1 84.25 273 ILE A O 1
ATOM 2163 N N . ALA A 1 274 ? -10.344 -5.637 8.75 1 87.75 274 ALA A N 1
ATOM 2164 C CA . ALA A 1 274 ? -11.695 -5.246 8.367 1 87.75 274 ALA A CA 1
ATOM 2165 C C . ALA A 1 274 ? -12.648 -5.328 9.555 1 87.75 274 ALA A C 1
ATOM 2167 O O . ALA A 1 274 ? -13.523 -4.469 9.727 1 87.75 274 ALA A O 1
ATOM 2168 N N . ARG A 1 275 ? -12.43 -6.262 10.352 1 87.12 275 ARG A N 1
ATOM 2169 C CA . ARG A 1 275 ? -13.258 -6.426 11.539 1 87.12 275 ARG A CA 1
ATOM 2170 C C . ARG A 1 275 ? -13.039 -5.285 12.523 1 87.12 275 ARG A C 1
ATOM 2172 O O . ARG A 1 275 ? -13.992 -4.758 13.102 1 87.12 275 ARG A O 1
ATOM 2179 N N . ARG A 1 276 ? -11.836 -4.926 12.711 1 84.69 276 ARG A N 1
ATOM 2180 C CA . ARG A 1 276 ? -11.508 -3.834 13.625 1 84.69 276 ARG A CA 1
ATOM 2181 C C . ARG A 1 276 ? -12.07 -2.51 13.117 1 84.69 276 ARG A C 1
ATOM 2183 O O . ARG A 1 276 ? -12.617 -1.722 13.891 1 84.69 276 ARG A O 1
ATOM 2190 N N . VAL A 1 277 ? -11.914 -2.355 11.836 1 87.44 277 VAL A N 1
ATOM 2191 C CA . VAL A 1 277 ? -12.352 -1.101 11.234 1 87.44 277 VAL A CA 1
ATOM 2192 C C . VAL A 1 277 ? -13.875 -1.039 11.227 1 87.44 277 VAL A C 1
ATOM 2194 O O . VAL A 1 277 ? -14.461 0.036 11.375 1 87.44 277 VAL A O 1
ATOM 2197 N N . SER A 1 278 ? -14.508 -2.15 11.055 1 87.75 278 SER A N 1
ATOM 2198 C CA . SER A 1 278 ? -15.969 -2.199 11.062 1 87.75 278 SER A CA 1
ATOM 2199 C C . SER A 1 278 ? -16.531 -1.678 12.375 1 87.75 278 SER A C 1
ATOM 2201 O O . SER A 1 278 ? -17.531 -0.948 12.391 1 87.75 278 SER A O 1
ATOM 2203 N N . THR A 1 279 ? -15.906 -1.974 13.414 1 83.88 279 THR A N 1
ATOM 2204 C CA . THR A 1 279 ? -16.344 -1.508 14.727 1 83.88 279 THR A CA 1
ATOM 2205 C C . THR A 1 279 ? -16.172 0.003 14.844 1 83.88 279 THR A C 1
ATOM 2207 O O . THR A 1 279 ? -17.031 0.688 15.398 1 83.88 279 THR A O 1
ATOM 2210 N N . LYS A 1 280 ? -15.109 0.453 14.289 1 84.69 280 LYS A N 1
ATOM 2211 C CA . LYS A 1 280 ? -14.859 1.891 14.32 1 84.69 280 LYS A CA 1
ATOM 2212 C C . LYS A 1 280 ? -15.891 2.65 13.5 1 84.69 280 LYS A C 1
ATOM 2214 O O . LYS A 1 280 ? -16.406 3.684 13.938 1 84.69 280 LYS A O 1
ATOM 2219 N N . ILE A 1 281 ? -16.172 2.146 12.391 1 86.25 281 ILE A N 1
ATOM 2220 C CA . ILE A 1 281 ? -17.125 2.785 11.484 1 86.25 281 ILE A CA 1
ATOM 2221 C C . ILE A 1 281 ? -18.516 2.764 12.094 1 86.25 281 ILE A C 1
ATOM 2223 O O . ILE A 1 281 ? -19.219 3.773 12.07 1 86.25 281 ILE A O 1
ATOM 2227 N N . MET A 1 282 ? -18.844 1.677 12.672 1 82.56 282 MET A N 1
ATOM 2228 C CA . MET A 1 282 ? -20.172 1.535 13.258 1 82.56 282 MET A CA 1
ATOM 2229 C C . MET A 1 282 ? -20.328 2.443 14.469 1 82.56 282 MET A C 1
ATOM 2231 O O . MET A 1 282 ? -21.391 3.027 14.68 1 82.56 282 MET A O 1
ATOM 2235 N N . THR A 1 283 ? -19.312 2.584 15.227 1 78.31 283 THR A N 1
ATOM 2236 C CA . THR A 1 283 ? -19.328 3.48 16.375 1 78.31 283 THR A CA 1
ATOM 2237 C C . THR A 1 283 ? -19.453 4.934 15.93 1 78.31 283 THR A C 1
ATOM 2239 O O . THR A 1 283 ? -20.156 5.73 16.562 1 78.31 283 THR A O 1
ATOM 2242 N N . PHE A 1 284 ? -18.719 5.16 14.875 1 78.75 284 PHE A N 1
ATOM 2243 C CA . PHE A 1 284 ? -18.781 6.504 14.312 1 78.75 284 PHE A CA 1
ATOM 2244 C C . PHE A 1 284 ? -20.188 6.816 13.812 1 78.75 284 PHE A C 1
ATOM 2246 O O . PHE A 1 284 ? -20.703 7.906 14.047 1 78.75 284 PHE A O 1
ATOM 2253 N N . LEU A 1 285 ? -20.812 5.941 13.203 1 77.06 285 LEU A N 1
ATOM 2254 C CA . LEU A 1 285 ? -22.125 6.129 12.609 1 77.06 285 LEU A CA 1
ATOM 2255 C C . LEU A 1 285 ? -23.203 6.121 13.68 1 77.06 285 LEU A C 1
ATOM 2257 O O . LEU A 1 285 ? -24.25 6.777 13.531 1 77.06 285 LEU A O 1
ATOM 2261 N N . LYS A 1 286 ? -22.922 5.41 14.711 1 68.06 286 LYS A N 1
ATOM 2262 C CA . LYS A 1 286 ? -23.906 5.336 15.797 1 68.06 286 LYS A CA 1
ATOM 2263 C C . LYS A 1 286 ? -23.828 6.57 16.688 1 68.06 286 LYS A C 1
ATOM 2265 O O . LYS A 1 286 ? -24.812 6.934 17.344 1 68.06 286 LYS A O 1
ATOM 2270 N N . GLN A 1 287 ? -22.594 7.102 16.797 1 60.47 287 GLN A N 1
ATOM 2271 C CA . GLN A 1 287 ? -22.531 8.32 17.594 1 60.47 287 GLN A CA 1
ATOM 2272 C C . GLN A 1 287 ? -23.531 9.359 17.094 1 60.47 287 GLN A C 1
ATOM 2274 O O . GLN A 1 287 ? -23.375 10.555 17.375 1 60.47 287 GLN A O 1
ATOM 2279 N N . GLU A 1 288 ? -24.547 8.992 16.516 1 51 288 GLU A N 1
ATOM 2280 C CA . GLU A 1 288 ? -25.672 9.797 16.062 1 51 288 GLU A CA 1
ATOM 2281 C C . GLU A 1 288 ? -25.906 10.984 17 1 51 288 GLU A C 1
ATOM 2283 O O . GLU A 1 288 ? -25.922 10.82 18.219 1 51 288 GLU A O 1
ATOM 2288 N N . ALA A 1 289 ? -25.641 12.102 16.516 1 47.5 289 ALA A N 1
ATOM 2289 C CA . ALA A 1 289 ? -26.062 13.375 17.094 1 47.5 289 ALA A CA 1
ATOM 2290 C C . ALA A 1 289 ? -27.438 13.266 17.75 1 47.5 289 ALA A C 1
ATOM 2292 O O . ALA A 1 289 ? -28.266 12.453 17.344 1 47.5 289 ALA A O 1
ATOM 2293 N N . PRO A 1 290 ? -27.516 13.641 18.938 1 40.22 290 PRO A N 1
ATOM 2294 C CA . PRO A 1 290 ? -28.906 13.828 19.344 1 40.22 290 PRO A CA 1
ATOM 2295 C C . PRO A 1 290 ? -29.781 14.336 18.203 1 40.22 290 PRO A C 1
ATOM 2297 O O . PRO A 1 290 ? -29.391 15.242 17.469 1 40.22 290 PRO A O 1
ATOM 2300 N N . LYS A 1 291 ? -30.453 13.43 17.469 1 39.12 291 LYS A N 1
ATOM 2301 C CA . LYS A 1 291 ? -31.484 13.781 16.484 1 39.12 291 LYS A CA 1
ATOM 2302 C C . LYS A 1 291 ? -32.062 15.156 16.781 1 39.12 291 LYS A C 1
ATOM 2304 O O . LYS A 1 291 ? -32.438 15.453 17.922 1 39.12 291 LYS A O 1
ATOM 2309 N N . SER A 1 292 ? -31.656 16.141 16.125 1 38.84 292 SER A N 1
ATOM 2310 C CA . SER A 1 292 ? -32.438 17.359 16.234 1 38.84 292 SER A CA 1
ATOM 2311 C C . SER A 1 292 ? -33.938 17.047 16.359 1 38.84 292 SER A C 1
ATOM 2313 O O . SER A 1 292 ? -34.5 16.344 15.516 1 38.84 292 SER A O 1
ATOM 2315 N N . SER A 1 293 ? -34.375 16.734 17.5 1 35.44 293 SER A N 1
ATOM 2316 C CA . SER A 1 293 ? -35.812 16.734 17.719 1 35.44 293 SER A CA 1
ATOM 2317 C C . SER A 1 293 ? -36.5 17.828 16.891 1 35.44 293 SER A C 1
ATOM 2319 O O . SER A 1 293 ? -37.688 18.109 17.094 1 35.44 293 SER A O 1
ATOM 2321 N N . LEU A 1 294 ? -35.781 18.828 16.375 1 33.38 294 LEU A N 1
ATOM 2322 C CA . LEU A 1 294 ? -36.625 19.828 15.75 1 33.38 294 LEU A CA 1
ATOM 2323 C C . LEU A 1 294 ? -37.344 19.25 14.539 1 33.38 294 LEU A C 1
ATOM 2325 O O . LEU A 1 294 ? -36.719 18.719 13.633 1 33.38 294 LEU A O 1
ATOM 2329 N N . ASN A 1 295 ? -38.406 18.688 14.656 1 33.31 295 ASN A N 1
ATOM 2330 C CA . ASN A 1 295 ? -39.406 18.406 13.633 1 33.31 295 ASN A CA 1
ATOM 2331 C C . ASN A 1 295 ? -39.312 19.406 12.477 1 33.31 295 ASN A C 1
ATOM 2333 O O . ASN A 1 295 ? -39.188 20.625 12.703 1 33.31 295 ASN A O 1
ATOM 2337 N N . GLU A 1 296 ? -38.75 19.172 11.32 1 37.94 296 GLU A N 1
ATOM 2338 C CA . GLU A 1 296 ? -38.812 19.891 10.047 1 37.94 296 GLU A CA 1
ATOM 2339 C C . GLU A 1 296 ? -39.938 20.891 10.031 1 37.94 296 GLU A C 1
ATOM 2341 O O . GLU A 1 296 ? -39.875 21.906 9.336 1 37.94 296 GLU A O 1
ATOM 2346 N N . HIS A 1 297 ? -41.094 20.484 10.531 1 35.84 297 HIS A N 1
ATOM 2347 C CA . HIS A 1 297 ? -42.312 21.281 10.359 1 35.84 297 HIS A CA 1
ATOM 2348 C C . HIS A 1 297 ? -42.156 22.641 11.047 1 35.84 297 HIS A C 1
ATOM 2350 O O . HIS A 1 297 ? -42.969 23.547 10.828 1 35.84 297 HIS A O 1
ATOM 2356 N N . ASP A 1 298 ? -41.562 22.656 12.164 1 33.97 298 ASP A N 1
ATOM 2357 C CA . ASP A 1 298 ? -41.719 23.891 12.93 1 33.97 298 ASP A CA 1
ATOM 2358 C C . ASP A 1 298 ? -40.781 24.969 12.422 1 33.97 298 ASP A C 1
ATOM 2360 O O . ASP A 1 298 ? -40.094 25.609 13.211 1 33.97 298 ASP A O 1
ATOM 2364 N N . ILE A 1 299 ? -40.062 24.75 11.414 1 37.62 299 ILE A N 1
ATOM 2365 C CA . ILE A 1 299 ? -39.312 25.859 10.844 1 37.62 299 ILE A CA 1
ATOM 2366 C C . ILE A 1 299 ? -40.25 27.016 10.547 1 37.62 299 ILE A C 1
ATOM 2368 O O . ILE A 1 299 ? -41 27 9.547 1 37.62 299 ILE A O 1
ATOM 2372 N N . HIS A 1 300 ? -40.969 27.469 11.477 1 37.72 300 HIS A N 1
ATOM 2373 C CA . HIS A 1 300 ? -41.719 28.703 11.367 1 37.72 300 HIS A CA 1
ATOM 2374 C C . HIS A 1 300 ? -40.875 29.828 10.781 1 37.72 300 HIS A C 1
ATOM 2376 O O . HIS A 1 300 ? -39.625 29.75 10.828 1 37.72 300 HIS A O 1
ATOM 2382 N N . ILE A 1 301 ? -41.531 30.797 10.031 1 40.31 301 ILE A N 1
ATOM 2383 C CA . ILE A 1 301 ? -41.062 32.062 9.461 1 40.31 301 ILE A CA 1
ATOM 2384 C C . ILE A 1 301 ? -40.125 32.75 10.43 1 40.31 301 ILE A C 1
ATOM 2386 O O . ILE A 1 301 ? -40.5 33.062 11.562 1 40.31 301 ILE A O 1
ATOM 2390 N N . ILE A 1 302 ? -38.969 32.5 10.312 1 46.78 302 ILE A N 1
ATOM 2391 C CA . ILE A 1 302 ? -38 33.25 11.109 1 46.78 302 ILE A CA 1
ATOM 2392 C C . ILE A 1 302 ? -38.281 34.75 11.008 1 46.78 302 ILE A C 1
ATOM 2394 O O . ILE A 1 302 ? -38.188 35.312 9.922 1 46.78 302 ILE A O 1
ATOM 2398 N N . THR A 1 303 ? -39.156 35.344 11.742 1 54.25 303 THR A N 1
ATOM 2399 C CA . THR A 1 303 ? -39.5 36.781 11.758 1 54.25 303 THR A CA 1
ATOM 2400 C C . THR A 1 303 ? -38.375 37.594 12.32 1 54.25 303 THR A C 1
ATOM 2402 O O . THR A 1 303 ? -38.469 38.844 12.375 1 54.25 303 THR A O 1
ATOM 2405 N N . GLY A 1 304 ? -37.125 36.906 12.531 1 58.62 304 GLY A N 1
ATOM 2406 C CA . GLY A 1 304 ? -35.969 37.656 13.039 1 58.62 304 GLY A CA 1
ATOM 2407 C C . GLY A 1 304 ? -36.031 37.875 14.539 1 58.62 304 GLY A C 1
ATOM 2408 O O . GLY A 1 304 ? -35.156 38.531 15.109 1 58.62 304 GLY A O 1
ATOM 2409 N N . ASP A 1 305 ? -37.031 37.469 15.266 1 63.78 305 ASP A N 1
ATOM 2410 C CA . ASP A 1 305 ? -37.188 37.562 16.719 1 63.78 305 ASP A CA 1
ATOM 2411 C C . ASP A 1 305 ? -36.406 36.469 17.422 1 63.78 305 ASP A C 1
ATOM 2413 O O . ASP A 1 305 ? -36.625 35.281 17.125 1 63.78 305 ASP A O 1
ATOM 2417 N N . ILE A 1 306 ? -35.406 36.875 18.234 1 70.31 306 ILE A N 1
ATOM 2418 C CA . ILE A 1 306 ? -34.594 35.906 18.969 1 70.31 306 ILE A CA 1
ATOM 2419 C C . ILE A 1 306 ? -34.844 36.062 20.469 1 70.31 306 ILE A C 1
ATOM 2421 O O . ILE A 1 306 ? -34.688 37.156 21.016 1 70.31 306 ILE A O 1
ATOM 2425 N N . ARG A 1 307 ? -35.25 34.969 21.109 1 69.06 307 ARG A N 1
ATOM 2426 C CA . ARG A 1 307 ? -35.406 34.969 22.547 1 69.06 307 ARG A CA 1
ATOM 2427 C C . ARG A 1 307 ? -34.531 33.906 23.203 1 69.06 307 ARG A C 1
ATOM 2429 O O . ARG A 1 307 ? -34.562 32.719 22.797 1 69.06 307 ARG A O 1
ATOM 2436 N N . ILE A 1 308 ? -33.625 34.281 24.016 1 69.94 308 ILE A N 1
ATOM 2437 C CA . ILE A 1 308 ? -32.812 33.406 24.812 1 69.94 308 ILE A CA 1
ATOM 2438 C C . ILE A 1 308 ? -33.281 33.375 26.25 1 69.94 308 ILE A C 1
ATOM 2440 O O . ILE A 1 308 ? -33.375 34.406 26.906 1 69.94 308 ILE A O 1
ATOM 2444 N N . GLU A 1 309 ? -33.719 32.219 26.672 1 67.44 309 GLU A N 1
ATOM 2445 C CA . GLU A 1 309 ? -34.25 32.094 28.031 1 67.44 309 GLU A CA 1
ATOM 2446 C C . GLU A 1 309 ? -33.438 31.125 28.859 1 67.44 309 GLU A C 1
ATOM 2448 O O . GLU A 1 309 ? -33.469 29.922 28.594 1 67.44 309 GLU A O 1
ATOM 2453 N N . ASP A 1 310 ? -32.844 31.688 29.734 1 69.5 310 ASP A N 1
ATOM 2454 C CA . ASP A 1 310 ? -32.156 30.922 30.781 1 69.5 310 ASP A CA 1
ATOM 2455 C C . ASP A 1 310 ? -31.141 29.938 30.172 1 69.5 310 ASP A C 1
ATOM 2457 O O . ASP A 1 310 ? -31.156 28.75 30.484 1 69.5 310 ASP A O 1
ATOM 2461 N N . VAL A 1 311 ? -30.438 30.375 29.312 1 68.62 311 VAL A N 1
ATOM 2462 C CA . VAL A 1 311 ? -29.453 29.516 28.672 1 68.62 311 VAL A CA 1
ATOM 2463 C C . VAL A 1 311 ? -28.141 29.594 29.438 1 68.62 311 VAL A C 1
ATOM 2465 O O . VAL A 1 311 ? -27.672 30.672 29.781 1 68.62 311 VAL A O 1
ATOM 2468 N N . SER A 1 312 ? -27.672 28.547 29.828 1 64.69 312 SER A N 1
ATOM 2469 C CA . SER A 1 312 ? -26.359 28.438 30.469 1 64.69 312 SER A CA 1
ATOM 2470 C C . SER A 1 312 ? -25.453 27.469 29.703 1 64.69 312 SER A C 1
ATOM 2472 O O . SER A 1 312 ? -25.922 26.469 29.156 1 64.69 312 SER A O 1
ATOM 2474 N N . GLY A 1 313 ? -24.344 27.859 29.312 1 63.22 313 GLY A N 1
ATOM 2475 C CA . GLY A 1 313 ? -23.375 27 28.641 1 63.22 313 GLY A CA 1
ATOM 2476 C C . GLY A 1 313 ? -21.969 27.578 28.672 1 63.22 313 GLY A C 1
ATOM 2477 O O . GLY A 1 313 ? -21.766 28.766 28.453 1 63.22 313 GLY A O 1
ATOM 2478 N N . GLY A 1 314 ? -21.062 26.734 28.906 1 60.19 314 GLY A N 1
ATOM 2479 C CA . GLY A 1 314 ? -19.688 27.172 29.047 1 60.19 314 GLY A CA 1
ATOM 2480 C C . GLY A 1 314 ? -19.5 28.234 30.125 1 60.19 314 GLY A C 1
ATOM 2481 O O . GLY A 1 314 ? -19.859 28.016 31.281 1 60.19 314 GLY A O 1
ATOM 2482 N N . ASP A 1 315 ? -19.125 29.5 29.656 1 63.16 315 ASP A N 1
ATOM 2483 C CA . ASP A 1 315 ? -18.875 30.594 30.594 1 63.16 315 ASP A CA 1
ATOM 2484 C C . ASP A 1 315 ? -20.062 31.531 30.703 1 63.16 315 ASP A C 1
ATOM 2486 O O . ASP A 1 315 ? -19.984 32.594 31.297 1 63.16 315 ASP A O 1
ATOM 2490 N N . VAL A 1 316 ? -21.188 31.047 30.078 1 70.94 316 VAL A N 1
ATOM 2491 C CA . VAL A 1 316 ? -22.391 31.875 30.141 1 70.94 316 VAL A CA 1
ATOM 2492 C C . VAL A 1 316 ? -23.391 31.281 31.125 1 70.94 316 VAL A C 1
ATOM 2494 O O . VAL A 1 316 ? -23.625 30.062 31.125 1 70.94 316 VAL A O 1
ATOM 2497 N N . HIS A 1 317 ? -23.797 32.094 32.094 1 74.19 317 HIS A N 1
ATOM 2498 C CA . HIS A 1 317 ? -24.734 31.641 33.125 1 74.19 317 HIS A CA 1
ATOM 2499 C C . HIS A 1 317 ? -26.078 32.375 32.969 1 74.19 317 HIS A C 1
ATOM 2501 O O . HIS A 1 317 ? -26.125 33.594 33.031 1 74.19 317 HIS A O 1
ATOM 2507 N N . GLU A 1 318 ? -27.156 31.578 32.906 1 73.25 318 GLU A N 1
ATOM 2508 C CA . GLU A 1 318 ? -28.531 32.062 32.938 1 73.25 318 GLU A CA 1
ATOM 2509 C C . GLU A 1 318 ? -28.703 33.25 32 1 73.25 318 GLU A C 1
ATOM 2511 O O . GLU A 1 318 ? -29.156 34.344 32.438 1 73.25 318 GLU A O 1
ATOM 2516 N N . LEU A 1 319 ? -28.375 33.062 30.812 1 73.44 319 LEU A N 1
ATOM 2517 C CA . LEU A 1 319 ? -28.5 34.125 29.828 1 73.44 319 LEU A CA 1
ATOM 2518 C C . LEU A 1 319 ? -29.953 34.312 29.391 1 73.44 319 LEU A C 1
ATOM 2520 O O . LEU A 1 319 ? -30.594 33.344 28.969 1 73.44 319 LEU A O 1
ATOM 2524 N N . ASN A 1 320 ? -30.5 35.438 29.734 1 74.69 320 ASN A N 1
ATOM 2525 C CA . ASN A 1 320 ? -31.812 35.844 29.234 1 74.69 320 ASN A CA 1
ATOM 2526 C C . ASN A 1 320 ? -31.703 37.094 28.328 1 74.69 320 ASN A C 1
ATOM 2528 O O . ASN A 1 320 ? -31.25 38.125 28.766 1 74.69 320 ASN A O 1
ATOM 2532 N N . LEU A 1 321 ? -32 36.875 27.031 1 75.69 321 LEU A N 1
ATOM 2533 C CA . LEU A 1 321 ? -31.891 38 26.094 1 75.69 321 LEU A CA 1
ATOM 2534 C C . LEU A 1 321 ? -32.969 37.906 25.031 1 75.69 321 LEU A C 1
ATOM 2536 O O . LEU A 1 321 ? -33.281 36.812 24.547 1 75.69 321 LEU A O 1
ATOM 2540 N N . HIS A 1 322 ? -33.625 39 24.812 1 77 322 HIS A N 1
ATOM 2541 C CA . HIS A 1 322 ? -34.594 39.125 23.719 1 77 322 HIS A CA 1
ATOM 2542 C C . HIS A 1 322 ? -34.125 40.094 22.656 1 77 322 HIS A C 1
ATOM 2544 O O . HIS A 1 322 ? -33.781 41.25 22.969 1 77 322 HIS A O 1
ATOM 2550 N N . VAL A 1 323 ? -33.969 39.562 21.469 1 75.56 323 VAL A N 1
ATOM 2551 C CA . VAL A 1 323 ? -33.594 40.406 20.328 1 75.56 323 VAL A CA 1
ATOM 2552 C C . VAL A 1 323 ? -34.812 40.594 19.406 1 75.56 323 VAL A C 1
ATOM 2554 O O . VAL A 1 323 ? -35.312 39.625 18.844 1 75.56 323 VAL A O 1
ATOM 2557 N N . LYS A 1 324 ? -35.219 41.906 19.328 1 76.62 324 LYS A N 1
ATOM 2558 C CA . LYS A 1 324 ? -36.344 42.219 18.453 1 76.62 324 LYS A CA 1
ATOM 2559 C C . LYS A 1 324 ? -35.938 42.094 16.984 1 76.62 324 LYS A C 1
ATOM 2561 O O . LYS A 1 324 ? -34.781 42.281 16.641 1 76.62 324 LYS A O 1
ATOM 2566 N N . PRO A 1 325 ? -36.906 41.781 16.141 1 79.62 325 PRO A N 1
ATOM 2567 C CA . PRO A 1 325 ? -36.625 41.688 14.711 1 79.62 325 PRO A CA 1
ATOM 2568 C C . PRO A 1 325 ? -36.094 43 14.141 1 79.62 325 PRO A C 1
ATOM 2570 O O . PRO A 1 325 ? -36.531 44.094 14.547 1 79.62 325 PRO A O 1
ATOM 2573 N N . ASN A 1 326 ? -35.156 42.906 13.242 1 77.38 326 ASN A N 1
ATOM 2574 C CA . ASN A 1 326 ? -34.562 44.031 12.5 1 77.38 326 ASN A CA 1
ATOM 2575 C C . ASN A 1 326 ? -33.844 45 13.43 1 77.38 326 ASN A C 1
ATOM 2577 O O . ASN A 1 326 ? -33.875 46.188 13.219 1 77.38 326 ASN A O 1
ATOM 2581 N N . SER A 1 327 ? -33.312 44.469 14.531 1 79.94 327 SER A N 1
ATOM 2582 C CA . SER A 1 327 ? -32.562 45.281 15.461 1 79.94 327 SER A CA 1
ATOM 2583 C C . SER A 1 327 ? -31.109 44.844 15.523 1 79.94 327 SER A C 1
ATOM 2585 O O . SER A 1 327 ? -30.781 43.688 15.242 1 79.94 327 SER A O 1
ATOM 2587 N N . LYS A 1 328 ? -30.266 45.781 15.82 1 83.44 328 LYS A N 1
ATOM 2588 C CA . LYS A 1 328 ? -28.844 45.531 16.016 1 83.44 328 LYS A CA 1
ATOM 2589 C C . LYS A 1 328 ? -28.5 45.469 17.5 1 83.44 328 LYS A C 1
ATOM 2591 O O . LYS A 1 328 ? -28.688 46.438 18.234 1 83.44 328 LYS A O 1
ATOM 2596 N N . ILE A 1 329 ? -28.078 44.375 17.891 1 80.5 329 ILE A N 1
ATOM 2597 C CA . ILE A 1 329 ? -27.688 44.219 19.281 1 80.5 329 ILE A CA 1
ATOM 2598 C C . ILE A 1 329 ? -26.203 43.875 19.375 1 80.5 329 ILE A C 1
ATOM 2600 O O . ILE A 1 329 ? -25.656 43.188 18.516 1 80.5 329 ILE A O 1
ATOM 2604 N N . VAL A 1 330 ? -25.578 44.406 20.391 1 80.06 330 VAL A N 1
ATOM 2605 C CA . VAL A 1 330 ? -24.172 44.094 20.609 1 80.06 330 VAL A CA 1
ATOM 2606 C C . VAL A 1 330 ? -23.984 43.562 22.031 1 80.06 330 VAL A C 1
ATOM 2608 O O . VAL A 1 330 ? -24.547 44.125 22.984 1 80.06 330 VAL A O 1
ATOM 2611 N N . ILE A 1 331 ? -23.359 42.562 22.109 1 78 331 ILE A N 1
ATOM 2612 C CA . ILE A 1 331 ? -22.984 41.969 23.406 1 78 331 ILE A CA 1
ATOM 2613 C C . ILE A 1 331 ? -21.516 42.25 23.688 1 78 331 ILE A C 1
ATOM 2615 O O . ILE A 1 331 ? -20.641 41.812 22.938 1 78 331 ILE A O 1
ATOM 2619 N N . VAL A 1 332 ? -21.281 43.031 24.703 1 73.38 332 VAL A N 1
ATOM 2620 C CA . VAL A 1 332 ? -19.922 43.344 25.109 1 73.38 332 VAL A CA 1
ATOM 2621 C C . VAL A 1 332 ? -19.484 42.438 26.25 1 73.38 332 VAL A C 1
ATOM 2623 O O . VAL A 1 332 ? -20.094 42.438 27.328 1 73.38 332 VAL A O 1
ATOM 2626 N N . ASN A 1 333 ? -18.547 41.625 26.016 1 70.69 333 ASN A N 1
ATOM 2627 C CA . ASN A 1 333 ? -17.969 40.719 27.016 1 70.69 333 ASN A CA 1
ATOM 2628 C C . ASN A 1 333 ? -16.453 40.844 27.078 1 70.69 333 ASN A C 1
ATOM 2630 O O . ASN A 1 333 ? -15.734 40.219 26.297 1 70.69 333 ASN A O 1
ATOM 2634 N N . PRO A 1 334 ? -15.891 41.594 27.984 1 62.34 334 PRO A N 1
ATOM 2635 C CA . PRO A 1 334 ? -14.445 41.844 28.031 1 62.34 334 PRO A CA 1
ATOM 2636 C C . PRO A 1 334 ? -13.656 40.594 28.406 1 62.34 334 PRO A C 1
ATOM 2638 O O . PRO A 1 334 ? -12.469 40.5 28.078 1 62.34 334 PRO A O 1
ATOM 2641 N N . GLU A 1 335 ? -14.109 39.688 29.172 1 55.97 335 GLU A N 1
ATOM 2642 C CA . GLU A 1 335 ? -13.359 38.562 29.719 1 55.97 335 GLU A CA 1
ATOM 2643 C C . GLU A 1 335 ? -13.219 37.438 28.688 1 55.97 335 GLU A C 1
ATOM 2645 O O . GLU A 1 335 ? -12.305 36.594 28.766 1 55.97 335 GLU A O 1
ATOM 2650 N N . THR A 1 336 ? -14.156 37.156 27.797 1 50.88 336 THR A N 1
ATOM 2651 C CA . THR A 1 336 ? -14.359 35.781 27.328 1 50.88 336 THR A CA 1
ATOM 2652 C C . THR A 1 336 ? -13.586 35.531 26.047 1 50.88 336 THR A C 1
ATOM 2654 O O . THR A 1 336 ? -13.383 36.438 25.25 1 50.88 336 THR A O 1
ATOM 2657 N N . SER A 1 337 ? -12.852 34.375 26.062 1 44.88 337 SER A N 1
ATOM 2658 C CA . SER A 1 337 ? -12.352 33.719 24.875 1 44.88 337 SER A CA 1
ATOM 2659 C C . SER A 1 337 ? -13.477 33.438 23.891 1 44.88 337 SER A C 1
ATOM 2661 O O . SER A 1 337 ? -14.648 33.344 24.281 1 44.88 337 SER A O 1
ATOM 2663 N N . SER A 1 338 ? -13.367 33.5 22.594 1 43.78 338 SER A N 1
ATOM 2664 C CA . SER A 1 338 ? -14.195 33.375 21.391 1 43.78 338 SER A CA 1
ATOM 2665 C C . SER A 1 338 ? -15.266 32.312 21.562 1 43.78 338 SER A C 1
ATOM 2667 O O . SER A 1 338 ? -16.406 32.469 21.125 1 43.78 338 SER A O 1
ATOM 2669 N N . ILE A 1 339 ? -14.867 31.078 22.016 1 42.09 339 ILE A N 1
ATOM 2670 C CA . ILE A 1 339 ? -15.758 29.922 22.047 1 42.09 339 ILE A CA 1
ATOM 2671 C C . ILE A 1 339 ? -16.922 30.203 23 1 42.09 339 ILE A C 1
ATOM 2673 O O . ILE A 1 339 ? -18.016 29.672 22.812 1 42.09 339 ILE A O 1
ATOM 2677 N N . SER A 1 340 ? -16.844 30.984 24 1 45.81 340 SER A N 1
ATOM 2678 C CA . SER A 1 340 ? -17.781 31.156 25.109 1 45.81 340 SER A CA 1
ATOM 2679 C C . SER A 1 340 ? -18.766 32.281 24.812 1 45.81 340 SER A C 1
ATOM 2681 O O . SER A 1 340 ? -19.5 32.719 25.703 1 45.81 340 SER A O 1
ATOM 2683 N N . THR A 1 341 ? -18.859 32.594 23.656 1 55 341 THR A N 1
ATOM 2684 C CA . THR A 1 341 ? -19.75 33.75 23.406 1 55 341 THR A CA 1
ATOM 2685 C C . THR A 1 341 ? -21.188 33.281 23.203 1 55 341 THR A C 1
ATOM 2687 O O . THR A 1 341 ? -21.422 32.156 22.781 1 55 341 THR A O 1
ATOM 2690 N N . PRO A 1 342 ? -22.094 34.031 23.734 1 58.81 342 PRO A N 1
ATOM 2691 C CA . PRO A 1 342 ? -23.516 33.812 23.469 1 58.81 342 PRO A CA 1
ATOM 2692 C C . PRO A 1 342 ? -23.812 33.5 22 1 58.81 342 PRO A C 1
ATOM 2694 O O . PRO A 1 342 ? -24.703 32.719 21.688 1 58.81 342 PRO A O 1
ATOM 2697 N N . ILE A 1 343 ? -22.875 33.969 21.234 1 60.03 343 ILE A N 1
ATOM 2698 C CA . ILE A 1 343 ? -23.078 33.719 19.812 1 60.03 343 ILE A CA 1
ATOM 2699 C C . ILE A 1 343 ? -22.766 32.281 19.469 1 60.03 343 ILE A C 1
ATOM 2701 O O . ILE A 1 343 ? -23.469 31.656 18.672 1 60.03 343 ILE A O 1
ATOM 2705 N N . ALA A 1 344 ? -21.812 31.859 20.125 1 58.97 344 ALA A N 1
ATOM 2706 C CA . ALA A 1 344 ? -21.484 30.453 19.875 1 58.97 344 ALA A CA 1
ATOM 2707 C C . ALA A 1 344 ? -22.641 29.547 20.297 1 58.97 344 ALA A C 1
ATOM 2709 O O . ALA A 1 344 ? -22.906 28.531 19.641 1 58.97 344 ALA A O 1
ATOM 2710 N N . LEU A 1 345 ? -23.312 29.891 21.344 1 58.72 345 LEU A N 1
ATOM 2711 C CA . LEU A 1 345 ? -24.484 29.141 21.812 1 58.72 345 LEU A CA 1
ATOM 2712 C C . LEU A 1 345 ? -25.625 29.266 20.828 1 58.72 345 LEU A C 1
ATOM 2714 O O . LEU A 1 345 ? -26.359 28.297 20.594 1 58.72 345 LEU A O 1
ATOM 2718 N N . LEU A 1 346 ? -25.594 30.453 20.312 1 60.09 346 LEU A N 1
ATOM 2719 C CA . LEU A 1 346 ? -26.656 30.719 19.344 1 60.09 346 LEU A CA 1
ATOM 2720 C C . LEU A 1 346 ? -26.422 29.953 18.047 1 60.09 346 LEU A C 1
ATOM 2722 O O . LEU A 1 346 ? -27.359 29.516 17.391 1 60.09 346 LEU A O 1
ATOM 2726 N N . GLU A 1 347 ? -25.141 29.906 17.875 1 54.41 347 GLU A N 1
ATOM 2727 C CA . GLU A 1 347 ? -24.766 29.219 16.641 1 54.41 347 GLU A CA 1
ATOM 2728 C C . GLU A 1 347 ? -24.828 27.703 16.828 1 54.41 347 GLU A C 1
ATOM 2730 O O . GLU A 1 347 ? -24.703 26.953 15.859 1 54.41 347 GLU A O 1
ATOM 2735 N N . ARG A 1 348 ? -25.344 27.391 17.969 1 46.84 348 ARG A N 1
ATOM 2736 C CA . ARG A 1 348 ? -25.438 25.969 18.328 1 46.84 348 ARG A CA 1
ATOM 2737 C C . ARG A 1 348 ? -24.094 25.281 18.141 1 46.84 348 ARG A C 1
ATOM 2739 O O . ARG A 1 348 ? -24.031 24.094 17.797 1 46.84 348 ARG A O 1
ATOM 2746 N N . PHE A 1 349 ? -23.094 26.109 18.062 1 46.81 349 PHE A N 1
ATOM 2747 C CA . PHE A 1 349 ? -21.766 25.484 18.062 1 46.81 349 PHE A CA 1
ATOM 2748 C C . PHE A 1 349 ? -21.516 24.766 19.391 1 46.81 349 PHE A C 1
ATOM 2750 O O . PHE A 1 349 ? -20.719 23.828 19.453 1 46.81 349 PHE A O 1
ATOM 2757 N N . LYS A 1 350 ? -22.156 25.266 20.328 1 43.5 350 LYS A N 1
ATOM 2758 C CA . LYS A 1 350 ? -22.125 24.641 21.641 1 43.5 350 LYS A CA 1
ATOM 2759 C C . LYS A 1 350 ? -23.547 24.391 22.172 1 43.5 350 LYS A C 1
ATOM 2761 O O . LYS A 1 350 ? -24.406 25.266 22.078 1 43.5 350 LYS A O 1
ATOM 2766 N N . LYS A 1 351 ? -23.859 23.125 22.391 1 45.97 351 LYS A N 1
ATOM 2767 C CA . LYS A 1 351 ? -25.141 22.812 23.016 1 45.97 351 LYS A CA 1
ATOM 2768 C C . LYS A 1 351 ? -25.281 23.5 24.375 1 45.97 351 LYS A C 1
ATOM 2770 O O . LYS A 1 351 ? -24.391 23.406 25.203 1 45.97 351 LYS A O 1
ATOM 2775 N N . PRO A 1 352 ? -26.266 24.359 24.406 1 45.81 352 PRO A N 1
ATOM 2776 C CA . PRO A 1 352 ? -26.484 24.922 25.75 1 45.81 352 PRO A CA 1
ATOM 2777 C C . PRO A 1 352 ? -26.797 23.844 26.781 1 45.81 352 PRO A C 1
ATOM 2779 O O . PRO A 1 352 ? -27.391 22.812 26.469 1 45.81 352 PRO A O 1
ATOM 2782 N N . ASP A 1 353 ? -26.062 23.75 27.922 1 49.34 353 ASP A N 1
ATOM 2783 C CA . ASP A 1 353 ? -26.297 22.828 29.031 1 49.34 353 ASP A CA 1
ATOM 2784 C C . ASP A 1 353 ? -27.75 22.891 29.5 1 49.34 353 ASP A C 1
ATOM 2786 O O . ASP A 1 353 ? -28.312 21.906 29.953 1 49.34 353 ASP A O 1
ATOM 2790 N N . SER A 1 354 ? -28.375 24.047 29.469 1 48.34 354 SER A N 1
ATOM 2791 C CA . SER A 1 354 ? -29.75 24.281 29.859 1 48.34 354 SER A CA 1
ATOM 2792 C C . SER A 1 354 ? -30.344 25.484 29.109 1 48.34 354 SER A C 1
ATOM 2794 O O . SER A 1 354 ? -29.609 26.281 28.547 1 48.34 354 SER A O 1
ATOM 2796 N N . GLY A 1 355 ? -31.531 25.438 28.906 1 52.06 355 GLY A N 1
ATOM 2797 C CA . GLY A 1 355 ? -32.25 26.562 28.328 1 52.06 355 GLY A CA 1
ATOM 2798 C C . GLY A 1 355 ? -32.719 26.312 26.906 1 52.06 355 GLY A C 1
ATOM 2799 O O . GLY A 1 355 ? -32.531 25.203 26.375 1 52.06 355 GLY A O 1
ATOM 2800 N N . LYS A 1 356 ? -33.625 26.922 26.453 1 49.03 356 LYS A N 1
ATOM 2801 C CA . LYS A 1 356 ? -34.219 26.797 25.109 1 49.03 356 LYS A CA 1
ATOM 2802 C C . LYS A 1 356 ? -33.719 27.906 24.203 1 49.03 356 LYS A C 1
ATOM 2804 O O . LYS A 1 356 ? -33.594 29.078 24.609 1 49.03 356 LYS A O 1
ATOM 2809 N N . ILE A 1 357 ? -32.875 27.594 23.312 1 45.88 357 ILE A N 1
ATOM 2810 C CA . ILE A 1 357 ? -32.562 28.562 22.281 1 45.88 357 ILE A CA 1
ATOM 2811 C C . ILE A 1 357 ? -33.5 28.391 21.109 1 45.88 357 ILE A C 1
ATOM 2813 O O . ILE A 1 357 ? -33.688 27.266 20.609 1 45.88 357 ILE A O 1
ATOM 2817 N N . GLY A 1 358 ? -34.5 29.047 20.953 1 38.75 358 GLY A N 1
ATOM 2818 C CA . GLY A 1 358 ? -35.438 29.047 19.844 1 38.75 358 GLY A CA 1
ATOM 2819 C C . GLY A 1 358 ? -34.875 29.641 18.578 1 38.75 358 GLY A C 1
ATOM 2820 O O . GLY A 1 358 ? -34.875 30.859 18.391 1 38.75 358 GLY A O 1
ATOM 2821 N N . TYR A 1 359 ? -33.656 28.969 18 1 38.94 359 TYR A N 1
ATOM 2822 C CA . TYR A 1 359 ? -33.125 29.766 16.906 1 38.94 359 TYR A CA 1
ATOM 2823 C C . TYR A 1 359 ? -33.594 29.234 15.562 1 38.94 359 TYR A C 1
ATOM 2825 O O . TYR A 1 359 ? -33.625 28.031 15.336 1 38.94 359 TYR A O 1
ATOM 2833 N N . ASN A 1 360 ? -34.438 29.906 15 1 34.22 360 ASN A N 1
ATOM 2834 C CA . ASN A 1 360 ? -34.531 29.766 13.555 1 34.22 360 ASN A CA 1
ATOM 2835 C C . ASN A 1 360 ? -33.312 30.344 12.859 1 34.22 360 ASN A C 1
ATOM 2837 O O . ASN A 1 360 ? -33.344 31.469 12.352 1 34.22 360 ASN A O 1
ATOM 2841 N N . THR A 1 361 ? -32.156 30.547 13.516 1 33.75 361 THR A N 1
ATOM 2842 C CA . THR A 1 361 ? -31.141 31.453 12.992 1 33.75 361 THR A CA 1
ATOM 2843 C C . THR A 1 361 ? -30.078 30.688 12.195 1 33.75 361 THR A C 1
ATOM 2845 O O . THR A 1 361 ? -29.828 29.516 12.461 1 33.75 361 THR A O 1
ATOM 2848 N N . LYS A 1 362 ? -29.953 31.078 10.891 1 34.34 362 LYS A N 1
ATOM 2849 C CA . LYS A 1 362 ? -28.859 30.609 10.055 1 34.34 362 LYS A CA 1
ATOM 2850 C C . LYS A 1 362 ? -27.562 31.344 10.391 1 34.34 362 LYS A C 1
ATOM 2852 O O . LYS A 1 362 ? -27.547 32.562 10.516 1 34.34 362 LYS A O 1
ATOM 2857 N N . ILE A 1 363 ? -26.672 30.859 11.109 1 32.25 363 ILE A N 1
ATOM 2858 C CA . ILE A 1 363 ? -25.438 31.484 11.602 1 32.25 363 ILE A CA 1
ATOM 2859 C C . ILE A 1 363 ? -24.312 31.25 10.602 1 32.25 363 ILE A C 1
ATOM 2861 O O . ILE A 1 363 ? -24.156 30.156 10.07 1 32.25 363 ILE A O 1
ATOM 2865 N N . VAL A 1 364 ? -23.672 32.312 10.031 1 30.78 364 VAL A N 1
ATOM 2866 C CA . VAL A 1 364 ? -22.594 32.312 9.055 1 30.78 364 VAL A CA 1
ATOM 2867 C C . VAL A 1 364 ? -21.25 32.469 9.766 1 30.78 364 VAL A C 1
ATOM 2869 O O . VAL A 1 364 ? -21.047 33.438 10.508 1 30.78 364 VAL A O 1
ATOM 2872 N N . ASN A 1 365 ? -20.453 31.547 10.148 1 29.64 365 ASN A N 1
ATOM 2873 C CA . ASN A 1 365 ? -19.156 31.656 10.812 1 29.64 365 ASN A CA 1
ATOM 2874 C C . ASN A 1 365 ? -18.016 31.766 9.805 1 29.64 365 ASN A C 1
ATOM 2876 O O . ASN A 1 365 ? -17.984 31.031 8.812 1 29.64 365 ASN A O 1
ATOM 2880 N N . CYS A 1 366 ? -17.078 32.844 9.836 1 29.58 366 CYS A N 1
ATOM 2881 C CA . CYS A 1 366 ? -15.961 33.281 9 1 29.58 366 CYS A CA 1
ATOM 2882 C C . CYS A 1 366 ? -14.703 32.469 9.312 1 29.58 366 CYS A C 1
ATOM 2884 O O . CYS A 1 366 ? -14.43 32.156 10.477 1 29.58 366 CYS A O 1
ATOM 2886 N N . GLY A 1 367 ? -14.07 31.656 8.477 1 31.52 367 GLY A N 1
ATOM 2887 C CA . GLY A 1 367 ? -12.922 30.766 8.43 1 31.52 367 GLY A CA 1
ATOM 2888 C C . GLY A 1 367 ? -11.641 31.406 8.914 1 31.52 367 GLY A C 1
ATOM 2889 O O . GLY A 1 367 ? -11.531 32.625 8.945 1 31.52 367 GLY A O 1
ATOM 2890 N N . LYS A 1 368 ? -10.719 30.75 9.539 1 31.33 368 LYS A N 1
ATOM 2891 C CA . LYS A 1 368 ? -9.555 31.062 10.375 1 31.33 368 LYS A CA 1
ATOM 2892 C C . LYS A 1 368 ? -8.383 31.547 9.531 1 31.33 368 LYS A C 1
ATOM 2894 O O . LYS A 1 368 ? -7.441 32.125 10.055 1 31.33 368 LYS A O 1
ATOM 2899 N N . ASN A 1 369 ? -8.125 31.047 8.398 1 31.61 369 ASN A N 1
ATOM 2900 C CA . ASN A 1 369 ? -6.727 31.141 7.992 1 31.61 369 ASN A CA 1
ATOM 2901 C C . ASN A 1 369 ? -6.375 32.562 7.508 1 31.61 369 ASN A C 1
ATOM 2903 O O . ASN A 1 369 ? -5.328 32.75 6.891 1 31.61 369 ASN A O 1
ATOM 2907 N N . LEU A 1 370 ? -7.168 33.344 6.777 1 31.22 370 LEU A N 1
ATOM 2908 C CA . LEU A 1 370 ? -6.77 34.656 6.277 1 31.22 370 LEU A CA 1
ATOM 2909 C C . LEU A 1 370 ? -6.363 35.594 7.422 1 31.22 370 LEU A C 1
ATOM 2911 O O . LEU A 1 370 ? -6.68 35.312 8.578 1 31.22 370 LEU A O 1
ATOM 2915 N N . SER A 1 371 ? -5.578 36.625 7.164 1 34.44 371 SER A N 1
ATOM 2916 C CA . SER A 1 371 ? -5.492 37.625 8.211 1 34.44 371 SER A CA 1
ATOM 2917 C C . SER A 1 371 ? -6.848 37.844 8.875 1 34.44 371 SER A C 1
ATOM 2919 O O . SER A 1 371 ? -7.891 37.594 8.273 1 34.44 371 SER A O 1
ATOM 2921 N N . LYS A 1 372 ? -7.035 37.656 10.148 1 40.12 372 LYS A N 1
ATOM 2922 C CA . LYS A 1 372 ? -8.289 37.812 10.891 1 40.12 372 LYS A CA 1
ATOM 2923 C C . LYS A 1 372 ? -9.242 38.75 10.172 1 40.12 372 LYS A C 1
ATOM 2925 O O . LYS A 1 372 ? -10.438 38.5 10.078 1 40.12 372 LYS A O 1
ATOM 2930 N N . GLU A 1 373 ? -8.648 39.781 9.516 1 38.47 373 GLU A N 1
ATOM 2931 C CA . GLU A 1 373 ? -9.477 40.812 8.914 1 38.47 373 GLU A CA 1
ATOM 2932 C C . GLU A 1 373 ? -10.164 40.312 7.652 1 38.47 373 GLU A C 1
ATOM 2934 O O . GLU A 1 373 ? -11.352 40.562 7.438 1 38.47 373 GLU A O 1
ATOM 2939 N N . TYR A 1 374 ? -9.344 39.719 6.895 1 38.81 374 TYR A N 1
ATOM 2940 C CA . TYR A 1 374 ? -9.859 39.281 5.598 1 38.81 374 TYR A CA 1
ATOM 2941 C C . TYR A 1 374 ? -10.906 38.188 5.762 1 38.81 374 TYR A C 1
ATOM 2943 O O . TYR A 1 374 ? -11.914 38.156 5.051 1 38.81 374 TYR A O 1
ATOM 2951 N N . ARG A 1 375 ? -10.75 37.5 6.676 1 43.28 375 ARG A N 1
ATOM 2952 C CA . ARG A 1 375 ? -11.711 36.438 6.984 1 43.28 375 ARG A CA 1
ATOM 2953 C C . ARG A 1 375 ? -13.055 37.031 7.398 1 43.28 375 ARG A C 1
ATOM 2955 O O . ARG A 1 375 ? -14.109 36.531 7.012 1 43.28 375 ARG A O 1
ATOM 2962 N N . GLN A 1 376 ? -12.938 38.062 8.195 1 44.03 376 GLN A N 1
ATOM 2963 C CA . GLN A 1 376 ? -14.141 38.719 8.672 1 44.03 376 GLN A CA 1
ATOM 2964 C C . GLN A 1 376 ? -14.945 39.281 7.508 1 44.03 376 GLN A C 1
ATOM 2966 O O . GLN A 1 376 ? -16.172 39.188 7.477 1 44.03 376 GLN A O 1
ATOM 2971 N N . ARG A 1 377 ? -14.219 39.844 6.625 1 42.03 377 ARG A N 1
ATOM 2972 C CA . ARG A 1 377 ? -14.906 40.438 5.488 1 42.03 377 ARG A CA 1
ATOM 2973 C C . ARG A 1 377 ? -15.57 39.375 4.621 1 42.03 377 ARG A C 1
ATOM 2975 O O . ARG A 1 377 ? -16.703 39.594 4.152 1 42.03 377 ARG A O 1
ATOM 2982 N N . ILE A 1 378 ? -14.859 38.375 4.469 1 43.62 378 ILE A N 1
ATOM 2983 C CA . ILE A 1 378 ? -15.406 37.344 3.623 1 43.62 378 ILE A CA 1
ATOM 2984 C C . ILE A 1 378 ? -16.609 36.688 4.309 1 43.62 378 ILE A C 1
ATOM 2986 O O . ILE A 1 378 ? -17.625 36.438 3.662 1 43.62 378 ILE A O 1
ATOM 2990 N N . ALA A 1 379 ? -16.391 36.5 5.512 1 47.75 379 ALA A N 1
ATOM 2991 C CA . ALA A 1 379 ? -17.516 35.938 6.258 1 47.75 379 ALA A CA 1
ATOM 2992 C C . ALA A 1 379 ? -18.734 36.875 6.18 1 47.75 379 ALA A C 1
ATOM 2994 O O . ALA A 1 379 ? -19.859 36.375 6.039 1 47.75 379 ALA A O 1
ATOM 2995 N N . LEU A 1 380 ? -18.375 38.156 6.285 1 47.75 380 LEU A N 1
ATOM 2996 C CA . LEU A 1 380 ? -19.438 39.156 6.172 1 47.75 380 LEU A CA 1
ATOM 2997 C C . LEU A 1 380 ? -20.078 39.094 4.793 1 47.75 380 LEU A C 1
ATOM 2999 O O . LEU A 1 380 ? -21.312 39.156 4.68 1 47.75 380 LEU A O 1
ATOM 3003 N N . ALA A 1 381 ? -19.234 38.969 3.852 1 45.16 381 ALA A N 1
ATOM 3004 C CA . ALA A 1 381 ? -19.75 38.906 2.484 1 45.16 381 ALA A CA 1
ATOM 3005 C C . ALA A 1 381 ? -20.609 37.688 2.27 1 45.16 381 ALA A C 1
ATOM 3007 O O . ALA A 1 381 ? -21.672 37.75 1.641 1 45.16 381 ALA A O 1
ATOM 3008 N N . ARG A 1 382 ? -20.156 36.719 2.762 1 44.75 382 ARG A N 1
ATOM 3009 C CA . ARG A 1 382 ? -20.891 35.469 2.607 1 44.75 382 ARG A CA 1
ATOM 3010 C C . ARG A 1 382 ? -22.25 35.531 3.301 1 44.75 382 ARG A C 1
ATOM 3012 O O . ARG A 1 382 ? -23.234 35 2.791 1 44.75 382 ARG A O 1
ATOM 3019 N N . ALA A 1 383 ? -22.172 36.094 4.434 1 48.81 383 ALA A N 1
ATOM 3020 C CA . ALA A 1 383 ? -23.422 36.25 5.18 1 48.81 383 ALA A CA 1
ATOM 3021 C C . ALA A 1 383 ? -24.422 37.125 4.414 1 48.81 383 ALA A C 1
ATOM 3023 O O . ALA A 1 383 ? -25.609 36.812 4.391 1 48.81 383 ALA A O 1
ATOM 3024 N N . ILE A 1 384 ? -23.797 38.125 3.771 1 48.56 384 ILE A N 1
ATOM 3025 C CA . ILE A 1 384 ? -24.641 39.062 3.053 1 48.56 384 ILE A CA 1
ATOM 3026 C C . ILE A 1 384 ? -25.219 38.406 1.806 1 48.56 384 ILE A C 1
ATOM 3028 O O . ILE A 1 384 ? -26.359 38.656 1.433 1 48.56 384 ILE A O 1
ATOM 3032 N N . PHE A 1 385 ? -24.438 37.594 1.271 1 46.34 385 PHE A N 1
ATOM 3033 C CA . PHE A 1 385 ? -24.844 37 0.006 1 46.34 385 PHE A CA 1
ATOM 3034 C C . PHE A 1 385 ? -26.094 36.125 0.192 1 46.34 385 PHE A C 1
ATOM 3036 O O . PHE A 1 385 ? -26.953 36.062 -0.69 1 46.34 385 PHE A O 1
ATOM 3043 N N . LYS A 1 386 ? -26.141 35.531 1.277 1 47.91 386 LYS A N 1
ATOM 3044 C CA . LYS A 1 386 ? -27.297 34.656 1.45 1 47.91 386 LYS A CA 1
ATOM 3045 C C . LYS A 1 386 ? -28.484 35.406 2.025 1 47.91 386 LYS A C 1
ATOM 3047 O O . LYS A 1 386 ? -29.578 34.844 2.156 1 47.91 386 LYS A O 1
ATOM 3052 N N . ASN A 1 387 ? -28.375 36.688 2.141 1 50.91 387 ASN A N 1
ATOM 3053 C CA . ASN A 1 387 ? -29.438 37.562 2.637 1 50.91 387 ASN A CA 1
ATOM 3054 C C . ASN A 1 387 ? -30.156 36.938 3.824 1 50.91 387 ASN A C 1
ATOM 3056 O O . ASN A 1 387 ? -31.375 36.688 3.758 1 50.91 387 ASN A O 1
ATOM 3060 N N . PRO A 1 388 ? -29.422 36.625 4.84 1 58.84 388 PRO A N 1
ATOM 3061 C CA . PRO A 1 388 ? -30.094 36.062 6.004 1 58.84 388 PRO A CA 1
ATOM 3062 C C . PRO A 1 388 ? -30.891 37.094 6.797 1 58.84 388 PRO A C 1
ATOM 3064 O O . PRO A 1 388 ? -30.578 38.281 6.727 1 58.84 388 PRO A O 1
ATOM 3067 N N . LYS A 1 389 ? -31.969 36.656 7.461 1 60.31 389 LYS A N 1
ATOM 3068 C CA . LYS A 1 389 ? -32.75 37.531 8.312 1 60.31 389 LYS A CA 1
ATOM 3069 C C . LYS A 1 389 ? -32 37.844 9.609 1 60.31 389 LYS A C 1
ATOM 3071 O O . LYS A 1 389 ? -32.219 38.875 10.242 1 60.31 389 LYS A O 1
ATOM 3076 N N . ILE A 1 390 ? -31.078 36.969 9.953 1 62.66 390 ILE A N 1
ATOM 3077 C CA . ILE A 1 390 ? -30.312 37.156 11.188 1 62.66 390 ILE A CA 1
ATOM 3078 C C . ILE A 1 390 ? -28.828 37.094 10.898 1 62.66 390 ILE A C 1
ATOM 3080 O O . ILE A 1 390 ? -28.359 36.188 10.203 1 62.66 390 ILE A O 1
ATOM 3084 N N . LEU A 1 391 ? -28.188 38.094 11.266 1 65 391 LEU A N 1
ATOM 3085 C CA . LEU A 1 391 ? -26.75 38.188 11.094 1 65 391 LEU A CA 1
ATOM 3086 C C . LEU A 1 391 ? -26.031 38.125 12.445 1 65 391 LEU A C 1
ATOM 3088 O O . LEU A 1 391 ? -26.359 38.906 13.344 1 65 391 LEU A O 1
ATOM 3092 N N . LEU A 1 392 ? -25.203 37.125 12.656 1 63.88 392 LEU A N 1
ATOM 3093 C CA . LEU A 1 392 ? -24.406 37.031 13.867 1 63.88 392 LEU A CA 1
ATOM 3094 C C . LEU A 1 392 ? -22.953 37.406 13.578 1 63.88 392 LEU A C 1
ATOM 3096 O O . LEU A 1 392 ? -22.312 36.812 12.695 1 63.88 392 LEU A O 1
ATOM 3100 N N . ILE A 1 393 ? -22.469 38.438 14.18 1 61.06 393 ILE A N 1
ATOM 3101 C CA . ILE A 1 393 ? -21.109 38.906 13.977 1 61.06 393 ILE A CA 1
ATOM 3102 C C . ILE A 1 393 ? -20.281 38.719 15.25 1 61.06 393 ILE A C 1
ATOM 3104 O O . ILE A 1 393 ? -20.625 39.25 16.312 1 61.06 393 ILE A O 1
ATOM 3108 N N . GLU A 1 394 ? -19.281 37.75 15.195 1 57.78 394 GLU A N 1
ATOM 3109 C CA . GLU A 1 394 ? -18.438 37.469 16.359 1 57.78 394 GLU A CA 1
ATOM 3110 C C . GLU A 1 394 ? -17.109 38.219 16.281 1 57.78 394 GLU A C 1
ATOM 3112 O O . GLU A 1 394 ? -16.516 38.312 15.211 1 57.78 394 GLU A O 1
ATOM 3117 N N . SER A 1 395 ? -16.547 38.625 17.5 1 52.19 395 SER A N 1
ATOM 3118 C CA . SER A 1 395 ? -15.234 39.188 17.828 1 52.19 395 SER A CA 1
ATOM 3119 C C . SER A 1 395 ? -14.891 40.344 16.891 1 52.19 395 SER A C 1
ATOM 3121 O O . SER A 1 395 ? -14.047 40.188 16 1 52.19 395 SER A O 1
ATOM 3123 N N . LEU A 1 396 ? -15.625 41.375 16.875 1 50.81 396 LEU A N 1
ATOM 3124 C CA . LEU A 1 396 ? -15.258 42.594 16.156 1 50.81 396 LEU A CA 1
ATOM 3125 C C . LEU A 1 396 ? -13.914 43.125 16.641 1 50.81 396 LEU A C 1
ATOM 3127 O O . LEU A 1 396 ? -13.383 44.094 16.078 1 50.81 396 LEU A O 1
ATOM 3131 N N . ASP A 1 397 ? -13.344 42.594 17.688 1 46.53 397 ASP A N 1
ATOM 3132 C CA . ASP A 1 397 ? -12.172 43.188 18.344 1 46.53 397 ASP A CA 1
ATOM 3133 C C . ASP A 1 397 ? -10.898 42.875 17.562 1 46.53 397 ASP A C 1
ATOM 3135 O O . ASP A 1 397 ? -9.891 43.562 17.703 1 46.53 397 ASP A O 1
ATOM 3139 N N . ASN A 1 398 ? -10.672 41.75 17.141 1 41.34 398 ASN A N 1
ATOM 3140 C CA . ASN A 1 398 ? -9.281 41.469 16.797 1 41.34 398 ASN A CA 1
ATOM 3141 C C . ASN A 1 398 ? -8.703 42.5 15.836 1 41.34 398 ASN A C 1
ATOM 3143 O O . ASN A 1 398 ? -7.562 42.938 15.992 1 41.34 398 ASN A O 1
ATOM 3147 N N . GLU A 1 399 ? -8.938 42.312 14.578 1 39.84 399 GLU A N 1
ATOM 3148 C CA . GLU A 1 399 ? -7.941 42.75 13.602 1 39.84 399 GLU A CA 1
ATOM 3149 C C . GLU A 1 399 ? -7.773 44.25 13.641 1 39.84 399 GLU A C 1
ATOM 3151 O O . GLU A 1 399 ? -7.031 44.844 12.836 1 39.84 399 GLU A O 1
ATOM 3156 N N . THR A 1 400 ? -8.703 45.062 14.141 1 37.53 400 THR A N 1
ATOM 3157 C CA . THR A 1 400 ? -8.469 46.438 13.742 1 37.53 400 THR A CA 1
ATOM 3158 C C . THR A 1 400 ? -7.172 46.969 14.352 1 37.53 400 THR A C 1
ATOM 3160 O O . THR A 1 400 ? -6.914 48.188 14.328 1 37.53 400 THR A O 1
ATOM 3163 N N . SER A 1 401 ? -6.602 46.188 15.117 1 36.19 401 SER A N 1
ATOM 3164 C CA . SER A 1 401 ? -5.477 46.906 15.727 1 36.19 401 SER A CA 1
ATOM 3165 C C . SER A 1 401 ? -4.574 47.531 14.672 1 36.19 401 SER A C 1
ATOM 3167 O O . SER A 1 401 ? -3.969 48.562 14.906 1 36.19 401 SER A O 1
ATOM 3169 N N . SER A 1 402 ? -4.133 46.688 13.711 1 37.88 402 SER A N 1
ATOM 3170 C CA . SER A 1 402 ? -3.135 47.25 12.812 1 37.88 402 SER A CA 1
ATOM 3171 C C . SER A 1 402 ? -3.795 48.031 11.68 1 37.88 402 SER A C 1
ATOM 3173 O O . SER A 1 402 ? -3.111 48.562 10.789 1 37.88 402 SER A O 1
ATOM 3175 N N . SER A 1 403 ? -5.078 47.938 11.461 1 39.91 403 SER A N 1
ATOM 3176 C CA . SER A 1 403 ? -5.617 48.594 10.281 1 39.91 403 SER A CA 1
ATOM 3177 C C . SER A 1 403 ? -5.66 50.125 10.469 1 39.91 403 SER A C 1
ATOM 3179 O O . SER A 1 403 ? -5.875 50.594 11.586 1 39.91 403 SER A O 1
ATOM 3181 N N . THR A 1 404 ? -5.133 50.812 9.547 1 43.47 404 THR A N 1
ATOM 3182 C CA . THR A 1 404 ? -5.293 52.281 9.477 1 43.47 404 THR A CA 1
ATOM 3183 C C . THR A 1 404 ? -6.742 52.656 9.742 1 43.47 404 THR A C 1
ATOM 3185 O O . THR A 1 404 ? -7.664 51.906 9.477 1 43.47 404 THR A O 1
ATOM 3188 N N . THR A 1 405 ? -6.93 53.719 10.508 1 49.66 405 THR A N 1
ATOM 3189 C CA . THR A 1 405 ? -8.188 54.344 10.891 1 49.66 405 THR A CA 1
ATOM 3190 C C . THR A 1 405 ? -9.172 54.344 9.719 1 49.66 405 THR A C 1
ATOM 3192 O O . THR A 1 405 ? -10.367 54.125 9.914 1 49.66 405 THR A O 1
ATOM 3195 N N . ILE A 1 406 ? -8.695 54.375 8.602 1 48.84 406 ILE A N 1
ATOM 3196 C CA . ILE A 1 406 ? -9.578 54.531 7.441 1 48.84 406 ILE A CA 1
ATOM 3197 C C . ILE A 1 406 ? -10.18 53.156 7.086 1 48.84 406 ILE A C 1
ATOM 3199 O O . ILE A 1 406 ? -11.375 53.062 6.805 1 48.84 406 ILE A O 1
ATOM 3203 N N . GLU A 1 407 ? -9.359 52.219 7.16 1 52.47 407 GLU A N 1
ATOM 3204 C CA . GLU A 1 407 ? -9.844 50.906 6.781 1 52.47 407 GLU A CA 1
ATOM 3205 C C . GLU A 1 407 ? -10.844 50.344 7.805 1 52.47 407 GLU A C 1
ATOM 3207 O O . GLU A 1 407 ? -11.82 49.688 7.441 1 52.47 407 GLU A O 1
ATOM 3212 N N . GLU A 1 408 ? -10.633 50.781 8.914 1 58.75 408 GLU A N 1
ATOM 3213 C CA . GLU A 1 408 ? -11.57 50.375 9.969 1 58.75 408 GLU A CA 1
ATOM 3214 C C . GLU A 1 408 ? -12.938 51.031 9.758 1 58.75 408 GLU A C 1
ATOM 3216 O O . GLU A 1 408 ? -13.969 50.375 9.945 1 58.75 408 GLU A O 1
ATOM 3221 N N . LYS A 1 409 ? -12.82 52.25 9.398 1 60.53 409 LYS A N 1
ATOM 3222 C CA . LYS A 1 409 ? -14.07 52.969 9.18 1 60.53 409 LYS A CA 1
ATOM 3223 C C . LYS A 1 409 ? -14.867 52.344 8.047 1 60.53 409 LYS A C 1
ATOM 3225 O O . LYS A 1 409 ? -16.094 52.219 8.141 1 60.53 409 LYS A O 1
ATOM 3230 N N . LYS A 1 410 ? -14.219 52.031 7.07 1 60.34 410 LYS A N 1
ATOM 3231 C CA . LYS A 1 410 ? -14.883 51.438 5.922 1 60.34 410 LYS A CA 1
ATOM 3232 C C . LYS A 1 410 ? -15.5 50.094 6.289 1 60.34 410 LYS A C 1
ATOM 3234 O O . LYS A 1 410 ? -16.578 49.75 5.812 1 60.34 410 LYS A O 1
ATOM 3239 N N . PHE A 1 411 ? -14.812 49.5 7.012 1 63.41 411 PHE A N 1
ATOM 3240 C CA . PHE A 1 411 ? -15.289 48.219 7.461 1 63.41 411 PHE A CA 1
ATOM 3241 C C . PHE A 1 411 ? -16.578 48.344 8.25 1 63.41 411 PHE A C 1
ATOM 3243 O O . PHE A 1 411 ? -17.562 47.656 7.988 1 63.41 411 PHE A O 1
ATOM 3250 N N . TYR A 1 412 ? -16.531 49.281 9.078 1 66.62 412 TYR A N 1
ATOM 3251 C CA . TYR A 1 412 ? -17.719 49.469 9.922 1 66.62 412 TYR A CA 1
ATOM 3252 C C . TYR A 1 412 ? -18.891 50 9.109 1 66.62 412 TYR A C 1
ATOM 3254 O O . TYR A 1 412 ? -20.047 49.625 9.375 1 66.62 412 TYR A O 1
ATOM 3262 N N . GLU A 1 413 ? -18.594 50.719 8.203 1 65.31 413 GLU A N 1
ATOM 3263 C CA . GLU A 1 413 ? -19.656 51.188 7.316 1 65.31 413 GLU A CA 1
ATOM 3264 C C . GLU A 1 413 ? -20.281 50.031 6.527 1 65.31 413 GLU A C 1
ATOM 3266 O O . GLU A 1 413 ? -21.5 50 6.371 1 65.31 413 GLU A O 1
ATOM 3271 N N . ALA A 1 414 ? -19.453 49.219 6.078 1 65.81 414 ALA A N 1
ATOM 3272 C CA . ALA A 1 414 ? -19.953 48.062 5.344 1 65.81 414 ALA A CA 1
ATOM 3273 C C . ALA A 1 414 ? -20.797 47.156 6.242 1 65.81 414 ALA A C 1
ATOM 3275 O O . ALA A 1 414 ? -21.828 46.656 5.816 1 65.81 414 ALA A O 1
ATOM 3276 N N . LEU A 1 415 ? -20.297 47.031 7.344 1 68.25 415 LEU A N 1
ATOM 3277 C CA . LEU A 1 415 ? -21.031 46.219 8.32 1 68.25 415 LEU A CA 1
ATOM 3278 C C . LEU A 1 415 ? -22.391 46.844 8.625 1 68.25 415 LEU A C 1
ATOM 3280 O O . LEU A 1 415 ? -23.391 46.125 8.727 1 68.25 415 LEU A O 1
ATOM 3284 N N . ASN A 1 416 ? -22.375 48.125 8.766 1 68.75 416 ASN A N 1
ATOM 3285 C CA . ASN A 1 416 ? -23.609 48.844 9.039 1 68.75 416 ASN A CA 1
ATOM 3286 C C . ASN A 1 416 ? -24.625 48.688 7.902 1 68.75 416 ASN A C 1
ATOM 3288 O O . ASN A 1 416 ? -25.812 48.5 8.141 1 68.75 416 ASN A O 1
ATOM 3292 N N . HIS A 1 417 ? -24.094 48.656 6.812 1 68.31 417 HIS A N 1
ATOM 3293 C CA . HIS A 1 417 ? -24.969 48.5 5.652 1 68.31 417 HIS A CA 1
ATOM 3294 C C . HIS A 1 417 ? -25.5 47.062 5.582 1 68.31 417 HIS A C 1
ATOM 3296 O O . HIS A 1 417 ? -26.672 46.844 5.246 1 68.31 417 HIS A O 1
ATOM 3302 N N . ALA A 1 418 ? -24.719 46.188 5.879 1 66.94 418 ALA A N 1
ATOM 3303 C CA . ALA A 1 418 ? -25.109 44.781 5.828 1 66.94 418 ALA A CA 1
ATOM 3304 C C . ALA A 1 418 ? -26.156 44.469 6.895 1 66.94 418 ALA A C 1
ATOM 3306 O O . ALA A 1 418 ? -27 43.594 6.719 1 66.94 418 ALA A O 1
ATOM 3307 N N . ALA A 1 419 ? -26.047 45.188 7.883 1 66.56 419 ALA A N 1
ATOM 3308 C CA . ALA A 1 419 ? -26.938 44.938 9.016 1 66.56 419 ALA A CA 1
ATOM 3309 C C . ALA A 1 419 ? -28.281 45.625 8.82 1 66.56 419 ALA A C 1
ATOM 3311 O O . ALA A 1 419 ? -29.219 45.438 9.594 1 66.56 419 ALA A O 1
ATOM 3312 N N . TYR A 1 420 ? -28.375 46.438 7.785 1 68.56 420 TYR A N 1
ATOM 3313 C CA . TYR A 1 420 ? -29.594 47.188 7.574 1 68.56 420 TYR A CA 1
ATOM 3314 C C . TYR A 1 420 ? -30.797 46.25 7.375 1 68.56 420 TYR A C 1
ATOM 3316 O O . TYR A 1 420 ? -30.734 45.312 6.574 1 68.56 420 TYR A O 1
ATOM 3324 N N . ASN A 1 421 ? -31.891 46.406 8.164 1 68.31 421 ASN A N 1
ATOM 3325 C CA . ASN A 1 421 ? -33.156 45.719 8.109 1 68.31 421 ASN A CA 1
ATOM 3326 C C . ASN A 1 421 ? -33.031 44.25 8.453 1 68.31 421 ASN A C 1
ATOM 3328 O O . ASN A 1 421 ? -33.688 43.375 7.867 1 68.31 421 ASN A O 1
ATOM 3332 N N . ARG A 1 422 ? -32.031 43.938 9.195 1 73.69 422 ARG A N 1
ATOM 3333 C CA . ARG A 1 422 ? -31.812 42.562 9.664 1 73.69 422 ARG A CA 1
ATOM 3334 C C . ARG A 1 422 ? -31.594 42.531 11.172 1 73.69 422 ARG A C 1
ATOM 3336 O O . ARG A 1 422 ? -31.219 43.531 11.773 1 73.69 422 ARG A O 1
ATOM 3343 N N . THR A 1 423 ? -31.984 41.406 11.68 1 74.81 423 THR A N 1
ATOM 3344 C CA . THR A 1 423 ? -31.625 41.188 13.078 1 74.81 423 THR A CA 1
ATOM 3345 C C . THR A 1 423 ? -30.156 40.812 13.203 1 74.81 423 THR A C 1
ATOM 3347 O O . THR A 1 423 ? -29.703 39.844 12.617 1 74.81 423 THR A O 1
ATOM 3350 N N . CYS A 1 424 ? -29.406 41.688 13.781 1 75.69 424 CYS A N 1
ATOM 3351 C CA . CYS A 1 424 ? -27.969 41.469 13.875 1 75.69 424 CYS A CA 1
ATOM 3352 C C . CYS A 1 424 ? -27.531 41.344 15.328 1 75.69 424 CYS A C 1
ATOM 3354 O O . CYS A 1 424 ? -27.953 42.156 16.172 1 75.69 424 CYS A O 1
ATOM 3356 N N . ILE A 1 425 ? -26.75 40.438 15.625 1 73.56 425 ILE A N 1
ATOM 3357 C CA . ILE A 1 425 ? -26.141 40.281 16.938 1 73.56 425 ILE A CA 1
ATOM 3358 C C . ILE A 1 425 ? -24.625 40.375 16.828 1 73.56 425 ILE A C 1
ATOM 3360 O O . ILE A 1 425 ? -24 39.594 16.094 1 73.56 425 ILE A O 1
ATOM 3364 N N . PHE A 1 426 ? -24.125 41.312 17.469 1 72.25 426 PHE A N 1
ATOM 3365 C CA . PHE A 1 426 ? -22.688 41.531 17.5 1 72.25 426 PHE A CA 1
ATOM 3366 C C . PHE A 1 426 ? -22.109 41.125 18.844 1 72.25 426 PHE A C 1
ATOM 3368 O O . PHE A 1 426 ? -22.766 41.25 19.875 1 72.25 426 PHE A O 1
ATOM 3375 N N . SER A 1 427 ? -20.938 40.562 18.812 1 71.75 427 SER A N 1
ATOM 3376 C CA . SER A 1 427 ? -20.188 40.344 20.031 1 71.75 427 SER A CA 1
ATOM 3377 C C . SER A 1 427 ? -18.828 41 19.984 1 71.75 427 SER A C 1
ATOM 3379 O O . SER A 1 427 ? -18.141 40.969 18.953 1 71.75 427 SER A O 1
ATOM 3381 N N . THR A 1 428 ? -18.453 41.75 21.016 1 68.31 428 THR A N 1
ATOM 3382 C CA . THR A 1 428 ? -17.156 42.406 21.062 1 68.31 428 THR A CA 1
ATOM 3383 C C . THR A 1 428 ? -16.578 42.406 22.469 1 68.31 428 THR A C 1
ATOM 3385 O O . THR A 1 428 ? -17.328 42.281 23.453 1 68.31 428 THR A O 1
ATOM 3388 N N . LYS A 1 429 ? -15.297 42.469 22.453 1 67.56 429 LYS A N 1
ATOM 3389 C CA . LYS A 1 429 ? -14.625 42.625 23.734 1 67.56 429 LYS A CA 1
ATOM 3390 C C . LYS A 1 429 ? -14.391 44.094 24.031 1 67.56 429 LYS A C 1
ATOM 3392 O O . LYS A 1 429 ? -14.141 44.469 25.188 1 67.56 429 LYS A O 1
ATOM 3397 N N . ASN A 1 430 ? -14.445 44.938 22.984 1 63.03 430 ASN A N 1
ATOM 3398 C CA . ASN A 1 430 ? -14.086 46.344 23.094 1 63.03 430 ASN A CA 1
ATOM 3399 C C . ASN A 1 430 ? -15.32 47.25 23.016 1 63.03 430 ASN A C 1
ATOM 3401 O O . ASN A 1 430 ? -16.125 47.125 22.078 1 63.03 430 ASN A O 1
ATOM 3405 N N . LEU A 1 431 ? -15.352 48.125 23.938 1 61.38 431 LEU A N 1
ATOM 3406 C CA . LEU A 1 431 ? -16.484 49.062 24 1 61.38 431 LEU A CA 1
ATOM 3407 C C . LEU A 1 431 ? -16.375 50.094 22.906 1 61.38 431 LEU A C 1
ATOM 3409 O O . LEU A 1 431 ? -17.375 50.719 22.531 1 61.38 431 LEU A O 1
ATOM 3413 N N . ASN A 1 432 ? -15.172 50.219 22.375 1 61.47 432 ASN A N 1
ATOM 3414 C CA . ASN A 1 432 ? -14.984 51.312 21.391 1 61.47 432 ASN A CA 1
ATOM 3415 C C . ASN A 1 432 ? -15.805 51.062 20.125 1 61.47 432 ASN A C 1
ATOM 3417 O O . ASN A 1 432 ? -16.125 52 19.391 1 61.47 432 ASN A O 1
ATOM 3421 N N . VAL A 1 433 ? -16.266 49.906 19.984 1 67.88 433 VAL A N 1
ATOM 3422 C CA . VAL A 1 433 ? -17 49.531 18.781 1 67.88 433 VAL A CA 1
ATOM 3423 C C . VAL A 1 433 ? -18.406 50.125 18.844 1 67.88 433 VAL A C 1
ATOM 3425 O O . VAL A 1 433 ? -19 50.438 17.797 1 67.88 433 VAL A O 1
ATOM 3428 N N . ILE A 1 434 ? -18.844 50.375 20.016 1 69.56 434 ILE A N 1
ATOM 3429 C CA . ILE A 1 434 ? -20.203 50.875 20.219 1 69.56 434 ILE A CA 1
ATOM 3430 C C . ILE A 1 434 ? -20.312 52.281 19.688 1 69.56 434 ILE A C 1
ATOM 3432 O O . ILE A 1 434 ? -21.406 52.75 19.344 1 69.56 434 ILE A O 1
ATOM 3436 N N . GLU A 1 435 ? -19.172 52.844 19.609 1 65.19 435 GLU A N 1
ATOM 3437 C CA . GLU A 1 435 ? -19.172 54.219 19.125 1 65.19 435 GLU A CA 1
ATOM 3438 C C . GLU A 1 435 ? -19.156 54.25 17.594 1 65.19 435 GLU A C 1
ATOM 3440 O O . GLU A 1 435 ? -19.531 55.281 17 1 65.19 435 GLU A O 1
ATOM 3445 N N . LYS A 1 436 ? -18.875 53.219 17.094 1 69.88 436 LYS A N 1
ATOM 3446 C CA . LYS A 1 436 ? -18.656 53.219 15.656 1 69.88 436 LYS A CA 1
ATOM 3447 C C . LYS A 1 436 ? -19.906 52.719 14.914 1 69.88 436 LYS A C 1
ATOM 3449 O O . LYS A 1 436 ? -20.125 53.062 13.75 1 69.88 436 LYS A O 1
ATOM 3454 N N . ILE A 1 437 ? -20.688 51.938 15.562 1 72.56 437 ILE A N 1
ATOM 3455 C CA . ILE A 1 437 ? -21.922 51.406 14.992 1 72.56 437 ILE A CA 1
ATOM 3456 C C . ILE A 1 437 ? -23.109 51.75 15.883 1 72.56 437 ILE A C 1
ATOM 3458 O O . ILE A 1 437 ? -23.031 51.625 17.109 1 72.56 437 ILE A O 1
ATOM 3462 N N . PRO A 1 438 ? -24.141 52.312 15.227 1 74.06 438 PRO A N 1
ATOM 3463 C CA . PRO A 1 438 ? -25.328 52.625 16.031 1 74.06 438 PRO A CA 1
ATOM 3464 C C . PRO A 1 438 ? -26.109 51.344 16.406 1 74.06 438 PRO A C 1
ATOM 3466 O O . PRO A 1 438 ? -26.781 50.75 15.562 1 74.06 438 PRO A O 1
ATOM 3469 N N . PHE A 1 439 ? -25.984 50.906 17.578 1 81.5 439 PHE A N 1
ATOM 3470 C CA . PHE A 1 439 ? -26.688 49.719 18.047 1 81.5 439 PHE A CA 1
ATOM 3471 C C . PHE A 1 439 ? -28.016 50.125 18.703 1 81.5 439 PHE A C 1
ATOM 3473 O O . PHE A 1 439 ? -28.109 51.188 19.328 1 81.5 439 PHE A O 1
ATOM 3480 N N . ASP A 1 440 ? -28.953 49.25 18.578 1 78.81 440 ASP A N 1
ATOM 3481 C CA . ASP A 1 440 ? -30.25 49.438 19.219 1 78.81 440 ASP A CA 1
ATOM 3482 C C . ASP A 1 440 ? -30.234 48.969 20.672 1 78.81 440 ASP A C 1
ATOM 3484 O O . ASP A 1 440 ? -30.953 49.5 21.516 1 78.81 440 ASP A O 1
ATOM 3488 N N . HIS A 1 441 ? -29.516 47.969 20.828 1 80.38 441 HIS A N 1
ATOM 3489 C CA . HIS A 1 441 ? -29.469 47.312 22.125 1 80.38 441 HIS A CA 1
ATOM 3490 C C . HIS A 1 441 ? -28.031 46.906 22.484 1 80.38 441 HIS A C 1
ATOM 3492 O O . HIS A 1 441 ? -27.359 46.25 21.688 1 80.38 441 HIS A O 1
ATOM 3498 N N . VAL A 1 442 ? -27.594 47.438 23.594 1 81.5 442 VAL A N 1
ATOM 3499 C CA . VAL A 1 442 ? -26.25 47.094 24.062 1 81.5 442 VAL A CA 1
ATOM 3500 C C . VAL A 1 442 ? -26.359 46.281 25.344 1 81.5 442 VAL A C 1
ATOM 3502 O O . VAL A 1 442 ? -27.031 46.656 26.297 1 81.5 442 VAL A O 1
ATOM 3505 N N . VAL A 1 443 ? -25.734 45.156 25.266 1 80.12 443 VAL A N 1
ATOM 3506 C CA . VAL A 1 443 ? -25.719 44.25 26.422 1 80.12 443 VAL A CA 1
ATOM 3507 C C . VAL A 1 443 ? -24.297 44.094 26.922 1 80.12 443 VAL A C 1
ATOM 3509 O O . VAL A 1 443 ? -23.391 43.781 26.156 1 80.12 443 VAL A O 1
ATOM 3512 N N . TYR A 1 444 ? -24.125 44.406 28.172 1 78 444 TYR A N 1
ATOM 3513 C CA . TYR A 1 444 ? -22.828 44.25 28.812 1 78 444 TYR A CA 1
ATOM 3514 C C . TYR A 1 444 ? -22.797 43 29.703 1 78 444 TYR A C 1
ATOM 3516 O O . TYR A 1 444 ? -23.625 42.875 30.609 1 78 444 TYR A O 1
ATOM 3524 N N . MET A 1 445 ? -21.812 42.219 29.344 1 77.19 445 MET A N 1
ATOM 3525 C CA . MET A 1 445 ? -21.703 40.969 30.109 1 77.19 445 MET A CA 1
ATOM 3526 C C . MET A 1 445 ? -20.406 40.938 30.906 1 77.19 445 MET A C 1
ATOM 3528 O O . MET A 1 445 ? -19.375 41.438 30.453 1 77.19 445 MET A O 1
ATOM 3532 N N . GLU A 1 446 ? -20.516 40.469 32.188 1 71.62 446 GLU A N 1
ATOM 3533 C CA . GLU A 1 446 ? -19.375 40.219 33.062 1 71.62 446 GLU A CA 1
ATOM 3534 C C . GLU A 1 446 ? -19.531 38.906 33.844 1 71.62 446 GLU A C 1
ATOM 3536 O O . GLU A 1 446 ? -20.609 38.594 34.344 1 71.62 446 GLU A O 1
ATOM 3541 N N . ASN A 1 447 ? -18.406 38.219 33.812 1 73.69 447 ASN A N 1
ATOM 3542 C CA . ASN A 1 447 ? -18.375 36.938 34.531 1 73.69 447 ASN A CA 1
ATOM 3543 C C . ASN A 1 447 ? -19.531 36.031 34.094 1 73.69 447 ASN A C 1
ATOM 3545 O O . ASN A 1 447 ? -20.203 35.438 34.938 1 73.69 447 ASN A O 1
ATOM 3549 N N . GLY A 1 448 ? -19.844 36.062 32.812 1 74.5 448 GLY A N 1
ATOM 3550 C CA . GLY A 1 448 ? -20.812 35.156 32.25 1 74.5 448 GLY A CA 1
ATOM 3551 C C . GLY A 1 448 ? -22.25 35.594 32.438 1 74.5 448 GLY A C 1
ATOM 3552 O O . GLY A 1 448 ? -23.188 34.875 32.094 1 74.5 448 GLY A O 1
ATOM 3553 N N . ARG A 1 449 ? -22.453 36.719 33.094 1 77.12 449 ARG A N 1
ATOM 3554 C CA . ARG A 1 449 ? -23.812 37.219 33.312 1 77.12 449 ARG A CA 1
ATOM 3555 C C . ARG A 1 449 ? -23.984 38.625 32.688 1 77.12 449 ARG A C 1
ATOM 3557 O O . ARG A 1 449 ? -23 39.375 32.562 1 77.12 449 ARG A O 1
ATOM 3564 N N . ILE A 1 450 ? -25.234 38.875 32.375 1 79.88 450 ILE A N 1
ATOM 3565 C CA . ILE A 1 450 ? -25.547 40.219 31.891 1 79.88 450 ILE A CA 1
ATOM 3566 C C . ILE A 1 450 ? -25.594 41.188 33.062 1 79.88 450 ILE A C 1
ATOM 3568 O O . ILE A 1 450 ? -26.359 41 34.031 1 79.88 450 ILE A O 1
ATOM 3572 N N . VAL A 1 451 ? -24.797 42.125 33.094 1 76.06 451 VAL A N 1
ATOM 3573 C CA . VAL A 1 451 ? -24.703 43.094 34.219 1 76.06 451 VAL A CA 1
ATOM 3574 C C . VAL A 1 451 ? -25.453 44.375 33.844 1 76.06 451 VAL A C 1
ATOM 3576 O O . VAL A 1 451 ? -25.922 45.094 34.75 1 76.06 451 VAL A O 1
ATOM 3579 N N . GLY A 1 452 ? -25.516 44.688 32.594 1 74.19 452 GLY A N 1
ATOM 3580 C CA . GLY A 1 452 ? -26.188 45.906 32.188 1 74.19 452 GLY A CA 1
ATOM 3581 C C . GLY A 1 452 ? -26.688 45.875 30.766 1 74.19 452 GLY A C 1
ATOM 3582 O O . GLY A 1 452 ? -26.125 45.156 29.922 1 74.19 452 GLY A O 1
ATOM 3583 N N . GLU A 1 453 ? -27.844 46.438 30.578 1 76.88 453 GLU A N 1
ATOM 3584 C CA . GLU A 1 453 ? -28.406 46.562 29.234 1 76.88 453 GLU A CA 1
ATOM 3585 C C . GLU A 1 453 ? -28.906 48 28.984 1 76.88 453 GLU A C 1
ATOM 3587 O O . GLU A 1 453 ? -29.359 48.656 29.906 1 76.88 453 GLU A O 1
ATOM 3592 N N . SER A 1 454 ? -28.531 48.562 27.906 1 70.94 454 SER A N 1
ATOM 3593 C CA . SER A 1 454 ? -29.062 49.844 27.5 1 70.94 454 SER A CA 1
ATOM 3594 C C . SER A 1 454 ? -29.828 49.75 26.188 1 70.94 454 SER A C 1
ATOM 3596 O O . SER A 1 454 ? -29.328 49.188 25.219 1 70.94 454 SER A O 1
ATOM 3598 N N . GLN A 1 455 ? -31.141 50.031 26.328 1 65.19 455 GLN A N 1
ATOM 3599 C CA . GLN A 1 455 ? -32 50.062 25.156 1 65.19 455 GLN A CA 1
ATOM 3600 C C . GLN A 1 455 ? -32.062 51.469 24.547 1 65.19 455 GLN A C 1
ATOM 3602 O O . GLN A 1 455 ? -31.953 52.469 25.25 1 65.19 455 GLN A O 1
ATOM 3607 N N . ASN A 1 456 ? -32.094 51.781 23.141 1 56.59 456 ASN A N 1
ATOM 3608 C CA . ASN A 1 456 ? -32.312 53 22.391 1 56.59 456 ASN A CA 1
ATOM 3609 C C . ASN A 1 456 ? -31.125 53.938 22.5 1 56.59 456 ASN A C 1
ATOM 3611 O O . ASN A 1 456 ? -31.266 55.094 22.969 1 56.59 456 ASN A O 1
ATOM 3615 N N . CYS A 1 457 ? -29.906 53.438 22.375 1 50.69 457 CYS A N 1
ATOM 3616 C CA . CYS A 1 457 ? -28.781 54.344 22.5 1 50.69 457 CYS A CA 1
ATOM 3617 C C . CYS A 1 457 ? -28.828 55.438 21.422 1 50.69 457 CYS A C 1
ATOM 3619 O O . CYS A 1 457 ? -27.938 56.281 21.359 1 50.69 457 CYS A O 1
ATOM 3621 N N . HIS A 1 458 ? -29.562 55.25 20.422 1 46.75 458 HIS A N 1
ATOM 3622 C CA . HIS A 1 458 ? -29.578 56.312 19.422 1 46.75 458 HIS A CA 1
ATOM 3623 C C . HIS A 1 458 ? -30.453 57.469 19.844 1 46.75 458 HIS A C 1
ATOM 3625 O O . HIS A 1 458 ? -30.797 58.344 19.031 1 46.75 458 HIS A O 1
ATOM 3631 N N . GLU A 1 459 ? -31.062 57.594 20.953 1 42.12 459 GLU A N 1
ATOM 3632 C CA . GLU A 1 459 ? -31.922 58.75 20.812 1 42.12 459 GLU A CA 1
ATOM 3633 C C . GLU A 1 459 ? -31.172 59.938 20.188 1 42.12 459 GLU A C 1
ATOM 3635 O O . GLU A 1 459 ? -31.719 60.656 19.359 1 42.12 459 GLU A O 1
ATOM 3640 N N . ASP A 1 460 ? -30.312 60.875 21.016 1 39.25 460 ASP A N 1
ATOM 3641 C CA . ASP A 1 460 ? -29.719 62.094 20.484 1 39.25 460 ASP A CA 1
ATOM 3642 C C . ASP A 1 460 ? -28.484 61.781 19.641 1 39.25 460 ASP A C 1
ATOM 3644 O O . ASP A 1 460 ? -27.844 60.75 19.828 1 39.25 460 ASP A O 1
ATOM 3648 N N . GLU A 1 461 ? -28.328 62.406 18.359 1 41.03 461 GLU A N 1
ATOM 3649 C CA . GLU A 1 461 ? -27.375 62.344 17.266 1 41.03 461 GLU A CA 1
ATOM 3650 C C . GLU A 1 461 ? -26.016 61.844 17.719 1 41.03 461 GLU A C 1
ATOM 3652 O O . GLU A 1 461 ? -25.297 61.188 16.953 1 41.03 461 GLU A O 1
ATOM 3657 N N . ASN A 1 462 ? -25.219 62.625 18.719 1 40.84 462 ASN A N 1
ATOM 3658 C CA . ASN A 1 462 ? -23.781 62.688 18.938 1 40.84 462 ASN A CA 1
ATOM 3659 C C . ASN A 1 462 ? -23.328 61.688 20 1 40.84 462 ASN A C 1
ATOM 3661 O O . ASN A 1 462 ? -22.125 61.406 20.109 1 40.84 462 ASN A O 1
ATOM 3665 N N . ASN A 1 463 ? -23.891 61.594 21.391 1 39.06 463 ASN A N 1
ATOM 3666 C CA . ASN A 1 463 ? -23.203 61 22.531 1 39.06 463 ASN A CA 1
ATOM 3667 C C . ASN A 1 463 ? -23.797 59.625 22.891 1 39.06 463 ASN A C 1
ATOM 3669 O O . ASN A 1 463 ? -25.016 59.531 23.094 1 39.06 463 ASN A O 1
ATOM 3673 N N . VAL A 1 464 ? -23.375 58.531 22.453 1 44.06 464 VAL A N 1
ATOM 3674 C CA . VAL A 1 464 ? -23.672 57.219 23.062 1 44.06 464 VAL A CA 1
ATOM 3675 C C . VAL A 1 464 ? -23.594 57.344 24.578 1 44.06 464 VAL A C 1
ATOM 3677 O O . VAL A 1 464 ? -22.609 57.844 25.125 1 44.06 464 VAL A O 1
ATOM 3680 N N . ASN A 1 465 ? -24.656 57.625 25.359 1 44.28 465 ASN A N 1
ATOM 3681 C CA . ASN A 1 465 ? -24.641 57.719 26.812 1 44.28 465 ASN A CA 1
ATOM 3682 C C . ASN A 1 465 ? -24.156 56.438 27.453 1 44.28 465 ASN A C 1
ATOM 3684 O O . ASN A 1 465 ? -24.953 55.531 27.75 1 44.28 465 ASN A O 1
ATOM 3688 N N . ILE A 1 466 ? -23.016 55.938 27.203 1 48.41 466 ILE A N 1
ATOM 3689 C CA . ILE A 1 466 ? -22.312 54.844 27.859 1 48.41 466 ILE A CA 1
ATOM 3690 C C . ILE A 1 466 ? -22.422 55 29.375 1 48.41 466 ILE A C 1
ATOM 3692 O O . ILE A 1 466 ? -22.156 54.062 30.125 1 48.41 466 ILE A O 1
ATOM 3696 N N . GLU A 1 467 ? -22.641 56.219 29.875 1 48.44 467 GLU A N 1
ATOM 3697 C CA . GLU A 1 467 ? -22.625 56.5 31.297 1 48.44 467 GLU A CA 1
ATOM 3698 C C . GLU A 1 467 ? -23.75 55.75 32.031 1 48.44 467 GLU A C 1
ATOM 3700 O O . GLU A 1 467 ? -23.625 55.469 33.219 1 48.44 467 GLU A O 1
ATOM 3705 N N . HIS A 1 468 ? -24.766 55.438 31.328 1 49.47 468 HIS A N 1
ATOM 3706 C CA . HIS A 1 468 ? -25.859 54.844 32.125 1 49.47 468 HIS A CA 1
ATOM 3707 C C . HIS A 1 468 ? -25.812 53.344 32.094 1 49.47 468 HIS A C 1
ATOM 3709 O O . HIS A 1 468 ? -26.75 52.656 32.531 1 49.47 468 HIS A O 1
ATOM 3715 N N . ILE A 1 469 ? -24.906 52.688 31.438 1 47.53 469 ILE A N 1
ATOM 3716 C CA . ILE A 1 469 ? -24.859 51.25 31.516 1 47.53 469 ILE A CA 1
ATOM 3717 C C . ILE A 1 469 ? -24.25 50.812 32.844 1 47.53 469 ILE A C 1
ATOM 3719 O O . ILE A 1 469 ? -23.078 51.156 33.125 1 47.53 469 ILE A O 1
ATOM 3723 N N . PRO A 1 470 ? -24.875 50.375 33.906 1 45.75 470 PRO A N 1
ATOM 3724 C CA . PRO A 1 470 ? -24.328 49.906 35.156 1 45.75 470 PRO A CA 1
ATOM 3725 C C . PRO A 1 470 ? -23.312 48.781 35 1 45.75 470 PRO A C 1
ATOM 3727 O O . PRO A 1 470 ? -23.547 47.844 34.25 1 45.75 470 PRO A O 1
ATOM 3730 N N . GLY A 1 471 ? -21.859 48.906 35.531 1 47 471 GLY A N 1
ATOM 3731 C CA . GLY A 1 471 ? -20.734 47.969 35.531 1 47 471 GLY A CA 1
ATOM 3732 C C . GLY A 1 471 ? -19.703 48.281 34.5 1 47 471 GLY A C 1
ATOM 3733 O O . GLY A 1 471 ? -18.5 48.125 34.75 1 47 471 GLY A O 1
ATOM 3734 N N . ALA A 1 472 ? -20.094 48.438 33.281 1 44.53 472 ALA A N 1
ATOM 3735 C CA . ALA A 1 472 ? -19.141 48.656 32.188 1 44.53 472 ALA A CA 1
ATOM 3736 C C . ALA A 1 472 ? -18.531 50.062 32.281 1 44.53 472 ALA A C 1
ATOM 3738 O O . ALA A 1 472 ? -17.359 50.25 31.938 1 44.53 472 ALA A O 1
ATOM 3739 N N . PHE A 1 473 ? -19.312 51.125 32.656 1 41.5 473 PHE A N 1
ATOM 3740 C CA . PHE A 1 473 ? -18.938 52.531 32.438 1 41.5 473 PHE A CA 1
ATOM 3741 C C . PHE A 1 473 ? -17.75 52.906 33.312 1 41.5 473 PHE A C 1
ATOM 3743 O O . PHE A 1 473 ? -16.906 53.719 32.938 1 41.5 473 PHE A O 1
ATOM 3750 N N . THR A 1 474 ? -17.844 52.469 34.5 1 39.56 474 THR A N 1
ATOM 3751 C CA . THR A 1 474 ? -16.766 53 35.344 1 39.56 474 THR A CA 1
ATOM 3752 C C . THR A 1 474 ? -15.406 52.562 34.781 1 39.56 474 THR A C 1
ATOM 3754 O O . THR A 1 474 ? -14.414 53.25 34.969 1 39.56 474 THR A O 1
ATOM 3757 N N . ARG A 1 475 ? -15.289 51.375 34.25 1 36.81 475 ARG A N 1
ATOM 3758 C CA . ARG A 1 475 ? -13.93 50.906 33.969 1 36.81 475 ARG A CA 1
ATOM 3759 C C . ARG A 1 475 ? -13.469 51.438 32.594 1 36.81 475 ARG A C 1
ATOM 3761 O O . ARG A 1 475 ? -12.312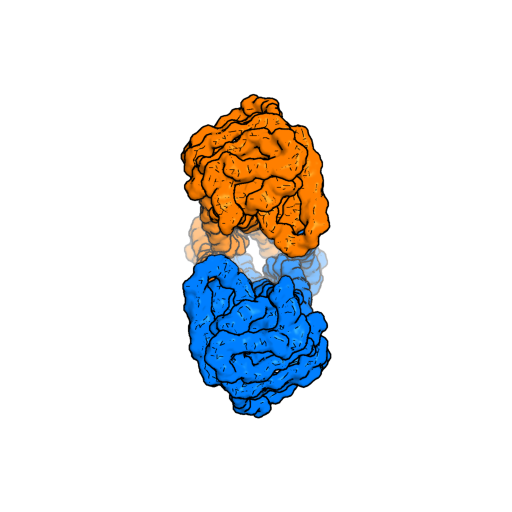 51.219 32.219 1 36.81 475 ARG A O 1
ATOM 3768 N N . ILE A 1 476 ? -14.273 51.75 31.766 1 37.25 476 ILE A N 1
ATOM 3769 C CA . ILE A 1 476 ? -13.742 52.281 30.516 1 37.25 476 ILE A CA 1
ATOM 3770 C C . ILE A 1 476 ? -12.969 53.562 30.781 1 37.25 476 ILE A C 1
ATOM 3772 O O . ILE A 1 476 ? -11.938 53.812 30.156 1 37.25 476 ILE A O 1
ATOM 3776 N N . TYR A 1 477 ? -13.555 54.562 31.609 1 32.06 477 TYR A N 1
ATOM 3777 C CA . TYR A 1 477 ? -12.906 55.844 31.859 1 32.06 477 TYR A CA 1
ATOM 3778 C C . TYR A 1 477 ? -11.836 55.719 32.938 1 32.06 477 TYR A C 1
ATOM 3780 O O . TYR A 1 477 ? -11.141 56.719 33.25 1 32.06 477 TYR A O 1
ATOM 3788 N N . LEU A 1 478 ? -11.789 54.688 33.688 1 28.38 478 LEU A N 1
ATOM 3789 C CA . LEU A 1 478 ? -10.594 54.688 34.531 1 28.38 478 LEU A CA 1
ATOM 3790 C C . LEU A 1 478 ? -9.414 54.094 33.781 1 28.38 478 LEU A C 1
ATOM 3792 O O . LEU A 1 478 ? -9.57 53.094 33.062 1 28.38 478 LEU A O 1
ATOM 3796 N N . MET B 1 1 ? 14.648 -30.266 -16.078 1 61 1 MET B N 1
ATOM 3797 C CA . MET B 1 1 ? 14.953 -31.453 -15.297 1 61 1 MET B CA 1
ATOM 3798 C C . MET B 1 1 ? 13.68 -32.125 -14.781 1 61 1 MET B C 1
ATOM 3800 O O . MET B 1 1 ? 13.531 -33.344 -14.859 1 61 1 MET B O 1
ATOM 3804 N N . TYR B 1 2 ? 12.688 -31.266 -14.352 1 63.22 2 TYR B N 1
ATOM 3805 C CA . TYR B 1 2 ? 11.453 -31.844 -13.836 1 63.22 2 TYR B CA 1
ATOM 3806 C C . TYR B 1 2 ? 10.672 -32.562 -14.93 1 63.22 2 TYR B C 1
ATOM 3808 O O . TYR B 1 2 ? 10.148 -33.656 -14.719 1 63.22 2 TYR B O 1
ATOM 3816 N N . ALA B 1 3 ? 10.75 -31.891 -15.969 1 61.5 3 ALA B N 1
ATOM 3817 C CA . ALA B 1 3 ? 10.016 -32.469 -17.094 1 61.5 3 ALA B CA 1
ATOM 3818 C C . ALA B 1 3 ? 10.625 -33.812 -17.531 1 61.5 3 ALA B C 1
ATOM 3820 O O . ALA B 1 3 ? 9.898 -34.75 -17.891 1 61.5 3 ALA B O 1
ATOM 3821 N N . LYS B 1 4 ? 11.984 -33.906 -17.453 1 63.38 4 LYS B N 1
ATOM 3822 C CA . LYS B 1 4 ? 12.648 -35.156 -17.812 1 63.38 4 LYS B CA 1
ATOM 3823 C C . LYS B 1 4 ? 12.312 -36.281 -16.828 1 63.38 4 LYS B C 1
ATOM 3825 O O . LYS B 1 4 ? 12.062 -37.406 -17.234 1 63.38 4 LYS B O 1
ATOM 3830 N N . CYS B 1 5 ? 12.242 -35.906 -15.57 1 62.69 5 CYS B N 1
ATOM 3831 C CA . CYS B 1 5 ? 11.945 -36.875 -14.539 1 62.69 5 CYS B CA 1
ATOM 3832 C C . CYS B 1 5 ? 10.5 -37.344 -14.633 1 62.69 5 CYS B C 1
ATOM 3834 O O . CYS B 1 5 ? 10.211 -38.531 -14.477 1 62.69 5 CYS B O 1
ATOM 3836 N N . ASN B 1 6 ? 9.633 -36.375 -14.938 1 65.44 6 ASN B N 1
ATOM 3837 C CA . ASN B 1 6 ? 8.219 -36.719 -15.094 1 65.44 6 ASN B CA 1
ATOM 3838 C C . ASN B 1 6 ? 8 -37.656 -16.281 1 65.44 6 ASN B C 1
ATOM 3840 O O . ASN B 1 6 ? 7.184 -38.562 -16.219 1 65.44 6 ASN B O 1
ATOM 3844 N N . GLY B 1 7 ? 8.812 -37.375 -17.328 1 62.25 7 GLY B N 1
ATOM 3845 C CA . GLY B 1 7 ? 8.727 -38.219 -18.484 1 62.25 7 GLY B CA 1
ATOM 3846 C C . GLY B 1 7 ? 9.172 -39.656 -18.219 1 62.25 7 GLY B C 1
ATOM 3847 O O . GLY B 1 7 ? 8.555 -40.594 -18.703 1 62.25 7 GLY B O 1
ATOM 3848 N N . GLU B 1 8 ? 10.188 -39.75 -17.391 1 64.31 8 GLU B N 1
ATOM 3849 C CA . GLU B 1 8 ? 10.688 -41.094 -17.062 1 64.31 8 GLU B CA 1
ATOM 3850 C C . GLU B 1 8 ? 9.688 -41.844 -16.188 1 64.31 8 GLU B C 1
ATOM 3852 O O . GLU B 1 8 ? 9.531 -43.062 -16.344 1 64.31 8 GLU B O 1
ATOM 3857 N N . TYR B 1 9 ? 9.078 -41.156 -15.266 1 64 9 TYR B N 1
ATOM 3858 C CA . TYR B 1 9 ? 8.031 -41.781 -14.469 1 64 9 TYR B CA 1
ATOM 3859 C C . TYR B 1 9 ? 6.922 -42.312 -15.367 1 64 9 TYR B C 1
ATOM 3861 O O . TYR B 1 9 ? 6.422 -43.438 -15.148 1 64 9 TYR B O 1
ATOM 3869 N N . TYR B 1 10 ? 6.695 -41.562 -16.375 1 64.12 10 TYR B N 1
ATOM 3870 C CA . TYR B 1 10 ? 5.629 -41.938 -17.297 1 64.12 10 TYR B CA 1
ATOM 3871 C C . TYR B 1 10 ? 6.027 -43.156 -18.109 1 64.12 10 TYR B C 1
ATOM 3873 O O . TYR B 1 10 ? 5.199 -44.031 -18.375 1 64.12 10 TYR B O 1
ATOM 3881 N N . ALA B 1 11 ? 7.25 -43.219 -18.484 1 61.91 11 ALA B N 1
ATOM 3882 C CA . ALA B 1 11 ? 7.746 -44.344 -19.25 1 61.91 11 ALA B CA 1
ATOM 3883 C C . ALA B 1 11 ? 7.664 -45.625 -18.438 1 61.91 11 ALA B C 1
ATOM 3885 O O . ALA B 1 11 ? 7.379 -46.688 -18.984 1 61.91 11 ALA B O 1
ATOM 3886 N N . ILE B 1 12 ? 7.93 -45.438 -17.156 1 62.31 12 ILE B N 1
ATOM 3887 C CA . ILE B 1 12 ? 7.871 -46.625 -16.297 1 62.31 12 ILE B CA 1
ATOM 3888 C C . ILE B 1 12 ? 6.426 -47.094 -16.172 1 62.31 12 ILE B C 1
ATOM 3890 O O . ILE B 1 12 ? 6.16 -48.312 -16.172 1 62.31 12 ILE B O 1
ATOM 3894 N N . TYR B 1 13 ? 5.512 -46.125 -16.125 1 59.5 13 TYR B N 1
ATOM 3895 C CA . TYR B 1 13 ? 4.102 -46.469 -15.969 1 59.5 13 TYR B CA 1
ATOM 3896 C C . TYR B 1 13 ? 3.553 -47.125 -17.234 1 59.5 13 TYR B C 1
ATOM 3898 O O . TYR B 1 13 ? 2.639 -47.938 -17.156 1 59.5 13 TYR B O 1
ATOM 3906 N N . GLU B 1 14 ? 3.947 -46.844 -18.406 1 55.62 14 GLU B N 1
ATOM 3907 C CA . GLU B 1 14 ? 3.453 -47.312 -19.703 1 55.62 14 GLU B CA 1
ATOM 3908 C C . GLU B 1 14 ? 3.818 -48.781 -19.938 1 55.62 14 GLU B C 1
ATOM 3910 O O . GL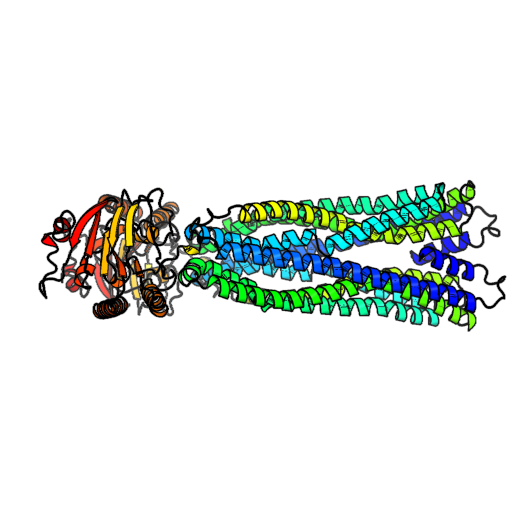U B 1 14 ? 3.033 -49.531 -20.516 1 55.62 14 GLU B O 1
ATOM 3915 N N . ASN B 1 15 ? 5.02 -49.125 -19.859 1 50.91 15 ASN B N 1
ATOM 3916 C CA . ASN B 1 15 ? 5.355 -50.531 -20.109 1 50.91 15 ASN B CA 1
ATOM 3917 C C . ASN B 1 15 ? 5.574 -51.312 -18.812 1 50.91 15 ASN B C 1
ATOM 3919 O O . ASN B 1 15 ? 6.711 -51.625 -18.469 1 50.91 15 ASN B O 1
ATOM 3923 N N . PRO B 1 16 ? 4.43 -51.344 -18.109 1 48.88 16 PRO B N 1
ATOM 3924 C CA . PRO B 1 16 ? 4.691 -52.125 -16.906 1 48.88 16 PRO B CA 1
ATOM 3925 C C . PRO B 1 16 ? 5.23 -53.531 -17.234 1 48.88 16 PRO B C 1
ATOM 3927 O O . PRO B 1 16 ? 5.824 -54.156 -16.359 1 48.88 16 PRO B O 1
ATOM 3930 N N . ARG B 1 17 ? 4.617 -54.219 -18.312 1 47.38 17 ARG B N 1
ATOM 3931 C CA . ARG B 1 17 ? 4.934 -55.594 -18.656 1 47.38 17 ARG B CA 1
ATOM 3932 C C . ARG B 1 17 ? 6.426 -55.75 -18.922 1 47.38 17 ARG B C 1
ATOM 3934 O O . ARG B 1 17 ? 7.004 -56.812 -18.609 1 47.38 17 ARG B O 1
ATOM 3941 N N . ASN B 1 18 ? 6.836 -55.062 -19.891 1 42.94 18 ASN B N 1
ATOM 3942 C CA . ASN B 1 18 ? 8.188 -55.406 -20.297 1 42.94 18 ASN B CA 1
ATOM 3943 C C . ASN B 1 18 ? 9.18 -55.25 -19.156 1 42.94 18 ASN B C 1
ATOM 3945 O O . ASN B 1 18 ? 10.32 -55.688 -19.234 1 42.94 18 ASN B O 1
ATOM 3949 N N . THR B 1 19 ? 9.117 -54.188 -18.375 1 43.09 19 THR B N 1
ATOM 3950 C CA . THR B 1 19 ? 10.125 -54.281 -17.328 1 43.09 19 THR B CA 1
ATOM 3951 C C . THR B 1 19 ? 9.664 -55.219 -16.219 1 43.09 19 THR B C 1
ATOM 3953 O O . THR B 1 19 ? 8.859 -54.812 -15.367 1 43.09 19 THR B O 1
ATOM 3956 N N . THR B 1 20 ? 9.133 -56.25 -16.453 1 42.69 20 THR B N 1
ATOM 3957 C CA . THR B 1 20 ? 9.172 -57.312 -15.453 1 42.69 20 THR B CA 1
ATOM 3958 C C . THR B 1 20 ? 10.172 -56.969 -14.352 1 42.69 20 THR B C 1
ATOM 3960 O O . THR B 1 20 ? 10.258 -57.656 -13.344 1 42.69 20 THR B O 1
ATOM 3963 N N . LYS B 1 21 ? 11.297 -56.469 -14.781 1 49.09 21 LYS B N 1
ATOM 3964 C CA . LYS B 1 21 ? 12.398 -56.156 -13.875 1 49.09 21 LYS B CA 1
ATOM 3965 C C . LYS B 1 21 ? 12.016 -55.062 -12.891 1 49.09 21 LYS B C 1
ATOM 3967 O O . LYS B 1 21 ? 11.125 -54.25 -13.172 1 49.09 21 LYS B O 1
ATOM 3972 N N . ASP B 1 22 ? 12.461 -55 -11.617 1 56.5 22 ASP B N 1
ATOM 3973 C CA . ASP B 1 22 ? 12.258 -54.312 -10.344 1 56.5 22 ASP B CA 1
ATOM 3974 C C . ASP B 1 22 ? 12.211 -52.812 -10.539 1 56.5 22 ASP B C 1
ATOM 3976 O O . ASP B 1 22 ? 13.25 -52.156 -10.68 1 56.5 22 ASP B O 1
ATOM 3980 N N . TYR B 1 23 ? 11.086 -52.219 -11.188 1 67.75 23 TYR B N 1
ATOM 3981 C CA . TYR B 1 23 ? 10.867 -50.812 -11.461 1 67.75 23 TYR B CA 1
ATOM 3982 C C . TYR B 1 23 ? 11.062 -49.969 -10.203 1 67.75 23 TYR B C 1
ATOM 3984 O O . TYR B 1 23 ? 11.336 -48.781 -10.289 1 67.75 23 TYR B O 1
ATOM 3992 N N . ILE B 1 24 ? 10.992 -50.625 -9.18 1 72.94 24 ILE B N 1
ATOM 3993 C CA . ILE B 1 24 ? 11.055 -49.875 -7.93 1 72.94 24 ILE B CA 1
ATOM 3994 C C . ILE B 1 24 ? 12.43 -49.25 -7.781 1 72.94 24 ILE B C 1
ATOM 3996 O O . ILE B 1 24 ? 12.539 -48.062 -7.445 1 72.94 24 ILE B O 1
ATOM 4000 N N . PRO B 1 25 ? 13.422 -50.125 -8.156 1 75 25 PRO B N 1
ATOM 4001 C CA . PRO B 1 25 ? 14.727 -49.469 -8.016 1 75 25 PRO B CA 1
ATOM 4002 C C . PRO B 1 25 ? 14.906 -48.312 -8.977 1 75 25 PRO B C 1
ATOM 4004 O O . PRO B 1 25 ? 15.539 -47.312 -8.625 1 75 25 PRO B O 1
ATOM 4007 N N . TYR B 1 26 ? 14.32 -48.406 -10.156 1 74.19 26 TYR B N 1
ATOM 4008 C CA . TYR B 1 26 ? 14.422 -47.312 -11.125 1 74.19 26 TYR B CA 1
ATOM 4009 C C . TYR B 1 26 ? 13.586 -46.125 -10.68 1 74.19 26 TYR B C 1
ATOM 4011 O O . TYR B 1 26 ? 14.008 -44.969 -10.836 1 74.19 26 TYR B O 1
ATOM 4019 N N . ALA B 1 27 ? 12.453 -46.438 -10.078 1 74.88 27 ALA B N 1
ATOM 4020 C CA . ALA B 1 27 ? 11.602 -45.344 -9.57 1 74.88 27 ALA B CA 1
ATOM 4021 C C . ALA B 1 27 ? 12.273 -44.625 -8.414 1 74.88 27 ALA B C 1
ATOM 4023 O O . ALA B 1 27 ? 12.156 -43.406 -8.297 1 74.88 27 ALA B O 1
ATOM 4024 N N . ILE B 1 28 ? 13.039 -45.375 -7.703 1 79.81 28 ILE B N 1
ATOM 4025 C CA . ILE B 1 28 ? 13.742 -44.781 -6.57 1 79.81 28 ILE B CA 1
ATOM 4026 C C . ILE B 1 28 ? 14.859 -43.875 -7.082 1 79.81 28 ILE B C 1
ATOM 4028 O O . ILE B 1 28 ? 15.109 -42.812 -6.52 1 79.81 28 ILE B O 1
ATOM 4032 N N . ILE B 1 29 ? 15.484 -44.25 -8.141 1 79.88 29 ILE B N 1
ATOM 4033 C CA . ILE B 1 29 ? 16.562 -43.438 -8.703 1 79.88 29 ILE B CA 1
ATOM 4034 C C . ILE B 1 29 ? 15.992 -42.156 -9.273 1 79.88 29 ILE B C 1
ATOM 4036 O O . ILE B 1 29 ? 16.578 -41.062 -9.078 1 79.88 29 ILE B O 1
ATOM 4040 N N . ILE B 1 30 ? 14.844 -42.188 -9.906 1 78.25 30 ILE B N 1
ATOM 4041 C CA . ILE B 1 30 ? 14.219 -41 -10.484 1 78.25 30 ILE B CA 1
ATOM 4042 C C . ILE B 1 30 ? 13.758 -40.062 -9.367 1 78.25 30 ILE B C 1
ATOM 4044 O O . ILE B 1 30 ? 13.914 -38.844 -9.461 1 78.25 30 ILE B O 1
ATOM 4048 N N . THR B 1 31 ? 13.25 -40.688 -8.312 1 79.69 31 THR B N 1
ATOM 4049 C CA . THR B 1 31 ? 12.797 -39.875 -7.176 1 79.69 31 THR B CA 1
ATOM 4050 C C . THR B 1 31 ? 13.977 -39.188 -6.508 1 79.69 31 THR B C 1
ATOM 4052 O O . THR B 1 31 ? 13.852 -38.031 -6.082 1 79.69 31 THR B O 1
ATOM 4055 N N . LYS B 1 32 ? 15.062 -39.844 -6.473 1 81.94 32 LYS B N 1
ATOM 4056 C CA . LYS B 1 32 ? 16.25 -39.219 -5.891 1 81.94 32 LYS B CA 1
ATOM 4057 C C . LYS B 1 32 ? 16.703 -38.031 -6.723 1 81.94 32 LYS B C 1
ATOM 4059 O O . LYS B 1 32 ? 17.078 -37 -6.172 1 81.94 32 LYS B O 1
ATOM 4064 N N . TYR B 1 33 ? 16.609 -38.125 -8.039 1 80.06 33 TYR B N 1
ATOM 4065 C CA . TYR B 1 33 ? 16.969 -37 -8.906 1 80.06 33 TYR B CA 1
ATOM 4066 C C . TYR B 1 33 ? 16.016 -35.844 -8.719 1 80.06 33 TYR B C 1
ATOM 4068 O O . TYR B 1 33 ? 16.438 -34.688 -8.711 1 80.06 33 TYR B O 1
ATOM 4076 N N . TYR B 1 34 ? 14.766 -36.156 -8.523 1 80.81 34 TYR B N 1
ATOM 4077 C CA . TYR B 1 34 ? 13.758 -35.125 -8.297 1 80.81 34 TYR B CA 1
ATOM 4078 C C . TYR B 1 34 ? 14 -34.406 -6.969 1 80.81 34 TYR B C 1
ATOM 4080 O O . TYR B 1 34 ? 13.875 -33.188 -6.887 1 80.81 34 TYR B O 1
ATOM 4088 N N . LEU B 1 35 ? 14.383 -35.219 -5.996 1 82 35 LEU B N 1
ATOM 4089 C CA . LEU B 1 35 ? 14.617 -34.656 -4.672 1 82 35 LEU B CA 1
ATOM 4090 C C . LEU B 1 35 ? 15.836 -33.719 -4.672 1 82 35 LEU B C 1
ATOM 4092 O O . LEU B 1 35 ? 15.812 -32.656 -4.07 1 82 35 LEU B O 1
ATOM 4096 N N . ILE B 1 36 ? 16.844 -34.156 -5.445 1 84.5 36 ILE B N 1
ATOM 4097 C CA . ILE B 1 36 ? 18.062 -33.344 -5.516 1 84.5 36 ILE B CA 1
ATOM 4098 C C . ILE B 1 36 ? 17.797 -32.094 -6.336 1 84.5 36 ILE B C 1
ATOM 4100 O O . ILE B 1 36 ? 18.188 -30.984 -5.941 1 84.5 36 ILE B O 1
ATOM 4104 N N . ALA B 1 37 ? 17.078 -32.219 -7.461 1 82.31 37 ALA B N 1
ATOM 4105 C CA . ALA B 1 37 ? 16.781 -31.062 -8.305 1 82.31 37 ALA B CA 1
ATOM 4106 C C . ALA B 1 37 ? 15.828 -30.109 -7.594 1 82.31 37 ALA B C 1
ATOM 4108 O O . ALA B 1 37 ? 16.016 -28.891 -7.645 1 82.31 37 ALA B O 1
ATOM 4109 N N . GLY B 1 38 ? 14.859 -30.703 -6.934 1 83 38 GLY B N 1
ATOM 4110 C CA . GLY B 1 38 ? 13.93 -29.875 -6.184 1 83 38 GLY B CA 1
ATOM 4111 C C . GLY B 1 38 ? 14.57 -29.188 -4.996 1 83 38 GLY B C 1
ATOM 4112 O O . GLY B 1 38 ? 14.312 -28.016 -4.742 1 83 38 GLY B O 1
ATOM 4113 N N . GLY B 1 39 ? 15.391 -29.922 -4.277 1 83.88 39 GLY B N 1
ATOM 4114 C CA . GLY B 1 39 ? 16.109 -29.328 -3.16 1 83.88 39 GLY B CA 1
ATOM 4115 C C . GLY B 1 39 ? 17.078 -28.25 -3.582 1 83.88 39 GLY B C 1
ATOM 4116 O O . GLY B 1 39 ? 17.141 -27.188 -2.959 1 83.88 39 GLY B O 1
ATOM 4117 N N . ALA B 1 40 ? 17.797 -28.469 -4.707 1 86.56 40 ALA B N 1
ATOM 4118 C CA . ALA B 1 40 ? 18.734 -27.484 -5.227 1 86.56 40 ALA B CA 1
ATOM 4119 C C . ALA B 1 40 ? 17.984 -26.234 -5.703 1 86.56 40 ALA B C 1
ATOM 4121 O O . ALA B 1 40 ? 18.453 -25.109 -5.492 1 86.56 40 ALA B O 1
ATOM 4122 N N . ALA B 1 41 ? 16.844 -26.453 -6.297 1 84.5 41 ALA B N 1
ATOM 4123 C CA . ALA B 1 41 ? 16.047 -25.328 -6.758 1 84.5 41 ALA B CA 1
ATOM 4124 C C . ALA B 1 41 ? 15.516 -24.516 -5.578 1 84.5 41 ALA B C 1
ATOM 4126 O O . ALA B 1 41 ? 15.523 -23.281 -5.613 1 84.5 41 ALA B O 1
ATOM 4127 N N . ALA B 1 42 ? 15.133 -25.188 -4.551 1 86.69 42 ALA B N 1
ATOM 4128 C CA . ALA B 1 42 ? 14.617 -24.516 -3.367 1 86.69 42 ALA B CA 1
ATOM 4129 C C . ALA B 1 42 ? 15.695 -23.672 -2.697 1 86.69 42 ALA B C 1
ATOM 4131 O O . ALA B 1 42 ? 15.453 -22.516 -2.314 1 86.69 42 ALA B O 1
ATOM 4132 N N . ILE B 1 43 ? 16.859 -24.203 -2.619 1 89.75 43 ILE B N 1
ATOM 4133 C CA . ILE B 1 43 ? 17.969 -23.484 -1.981 1 89.75 43 ILE B CA 1
ATOM 4134 C C . ILE B 1 43 ? 18.391 -22.297 -2.844 1 89.75 43 ILE B C 1
ATOM 4136 O O . ILE B 1 43 ? 18.625 -21.203 -2.328 1 89.75 43 ILE B O 1
ATOM 4140 N N . ALA B 1 44 ? 18.453 -22.531 -4.156 1 87.94 44 ALA B N 1
ATOM 4141 C CA . ALA B 1 44 ? 18.844 -21.453 -5.066 1 87.94 44 ALA B CA 1
ATOM 4142 C C . ALA B 1 44 ? 17.844 -20.312 -5.027 1 87.94 44 ALA B C 1
ATOM 4144 O O . ALA B 1 44 ? 18.219 -19.141 -5.008 1 87.94 44 ALA B O 1
ATOM 4145 N N . LEU B 1 45 ? 16.609 -20.703 -4.965 1 86.94 45 LEU B N 1
ATOM 4146 C CA . LEU B 1 45 ? 15.57 -19.688 -4.957 1 86.94 45 LEU B CA 1
ATOM 4147 C C . LEU B 1 45 ? 15.547 -18.938 -3.625 1 86.94 45 LEU B C 1
ATOM 4149 O O . LEU B 1 45 ? 15.336 -17.719 -3.592 1 86.94 45 LEU B O 1
ATOM 4153 N N . PHE B 1 46 ? 15.812 -19.672 -2.562 1 89.88 46 PHE B N 1
ATOM 4154 C CA . PHE B 1 46 ? 15.898 -19.047 -1.246 1 89.88 46 PHE B CA 1
ATOM 4155 C C . PHE B 1 46 ? 17.031 -18.031 -1.2 1 89.88 46 PHE B C 1
ATOM 4157 O O . PHE B 1 46 ? 16.828 -16.906 -0.742 1 89.88 46 PHE B O 1
ATOM 4164 N N . LEU B 1 47 ? 18.109 -18.438 -1.717 1 91.12 47 LEU B N 1
ATOM 4165 C CA . LEU B 1 47 ? 19.281 -17.562 -1.686 1 91.12 47 LEU B CA 1
ATOM 4166 C C . LEU B 1 47 ? 19.078 -16.344 -2.582 1 91.12 47 LEU B C 1
ATOM 4168 O O . LEU B 1 47 ? 19.422 -15.227 -2.199 1 91.12 47 LEU B O 1
ATOM 4172 N N . TYR B 1 48 ? 18.484 -16.672 -3.672 1 89.94 48 TYR B N 1
ATOM 4173 C CA . TYR B 1 48 ? 18.266 -15.609 -4.645 1 89.94 48 TYR B CA 1
ATOM 4174 C C . TYR B 1 48 ? 17.328 -14.547 -4.082 1 89.94 48 TYR B C 1
ATOM 4176 O O . TYR B 1 48 ? 17.641 -13.352 -4.125 1 89.94 48 TYR B O 1
ATOM 4184 N N . ILE B 1 49 ? 16.297 -14.875 -3.467 1 90.12 49 ILE B N 1
ATOM 4185 C CA . ILE B 1 49 ? 15.312 -13.938 -2.932 1 90.12 49 ILE B CA 1
ATOM 4186 C C . ILE B 1 49 ? 15.891 -13.227 -1.712 1 90.12 49 ILE B C 1
ATOM 4188 O O . ILE B 1 49 ? 15.703 -12.016 -1.541 1 90.12 49 ILE B O 1
ATOM 4192 N N . ASN B 1 50 ? 16.641 -13.977 -0.954 1 91.56 50 ASN B N 1
ATOM 4193 C CA . ASN B 1 50 ? 17.234 -13.391 0.24 1 91.56 50 ASN B CA 1
ATOM 4194 C C . ASN B 1 50 ? 18.266 -12.328 -0.115 1 91.56 50 ASN B C 1
ATOM 4196 O O . ASN B 1 50 ? 18.359 -11.289 0.549 1 91.56 50 ASN B O 1
ATOM 4200 N N . VAL B 1 51 ? 19.016 -12.586 -1.116 1 92.62 51 VAL B N 1
ATOM 4201 C CA . VAL B 1 51 ? 20.062 -11.648 -1.517 1 92.62 51 VAL B CA 1
ATOM 4202 C C . VAL B 1 51 ? 19.438 -10.375 -2.07 1 92.62 51 VAL B C 1
ATOM 4204 O O . VAL B 1 51 ? 19.812 -9.266 -1.682 1 92.62 51 VAL B O 1
ATOM 4207 N N . PHE B 1 52 ? 18.453 -10.508 -2.904 1 92.19 52 PHE B N 1
ATOM 4208 C CA . PHE B 1 52 ? 17.797 -9.336 -3.477 1 92.19 52 PHE B CA 1
ATOM 4209 C C . PHE B 1 52 ? 17.016 -8.57 -2.41 1 92.19 52 PHE B C 1
ATOM 4211 O O . PHE B 1 52 ? 16.953 -7.344 -2.441 1 92.19 52 PHE B O 1
ATOM 4218 N N . GLY B 1 53 ? 16.453 -9.359 -1.531 1 91.56 53 GLY B N 1
ATOM 4219 C CA . GLY B 1 53 ? 15.781 -8.711 -0.418 1 91.56 53 GLY B CA 1
ATOM 4220 C C . GLY B 1 53 ? 16.719 -7.898 0.454 1 91.56 53 GLY B C 1
ATOM 4221 O O . GLY B 1 53 ? 16.406 -6.766 0.819 1 91.56 53 GLY B O 1
ATOM 4222 N N . LYS B 1 54 ? 17.859 -8.438 0.721 1 92.25 54 LYS B N 1
ATOM 4223 C CA . LYS B 1 54 ? 18.859 -7.746 1.533 1 92.25 54 LYS B CA 1
ATOM 4224 C C . LYS B 1 54 ? 19.406 -6.52 0.806 1 92.25 54 LYS B C 1
ATOM 4226 O O . LYS B 1 54 ? 19.656 -5.484 1.425 1 92.25 54 LYS B O 1
ATOM 4231 N N . ILE B 1 55 ? 19.594 -6.645 -0.451 1 92.06 55 ILE B N 1
ATOM 4232 C CA . ILE B 1 55 ? 20.094 -5.527 -1.249 1 92.06 55 ILE B CA 1
ATOM 4233 C C . ILE B 1 55 ? 19.078 -4.383 -1.222 1 92.06 55 ILE B C 1
ATOM 4235 O O . ILE B 1 55 ? 19.453 -3.223 -1.023 1 92.06 55 ILE B O 1
ATOM 4239 N N . GLY B 1 56 ? 17.812 -4.766 -1.445 1 90.69 56 GLY B N 1
ATOM 4240 C CA . GLY B 1 56 ? 16.766 -3.75 -1.41 1 90.69 56 GLY B CA 1
ATOM 4241 C C . GLY B 1 56 ? 16.688 -3.027 -0.079 1 90.69 56 GLY B C 1
ATOM 4242 O O . GLY B 1 56 ? 16.578 -1.801 -0.038 1 90.69 56 GLY B O 1
ATOM 4243 N N . GLU B 1 57 ? 16.797 -3.758 0.947 1 90.88 57 GLU B N 1
ATOM 4244 C CA . GLU B 1 57 ? 16.688 -3.18 2.283 1 90.88 57 GLU B CA 1
ATOM 4245 C C . GLU B 1 57 ? 17.906 -2.324 2.609 1 90.88 57 GLU B C 1
ATOM 4247 O O . GLU B 1 57 ? 17.781 -1.272 3.24 1 90.88 57 GLU B O 1
ATOM 4252 N N . ASN B 1 58 ? 19.094 -2.775 2.242 1 91.19 58 ASN B N 1
ATOM 4253 C CA . ASN B 1 58 ? 20.312 -2.012 2.473 1 91.19 58 ASN B CA 1
ATOM 4254 C C . ASN B 1 58 ? 20.312 -0.7 1.694 1 91.19 58 ASN B C 1
ATOM 4256 O O . ASN B 1 58 ? 20.781 0.325 2.197 1 91.19 58 ASN B O 1
ATOM 4260 N N . LEU B 1 59 ? 19.828 -0.8 0.519 1 90.5 59 LEU B N 1
ATOM 4261 C CA . LEU B 1 59 ? 19.734 0.412 -0.288 1 90.5 59 LEU B CA 1
ATOM 4262 C C . LEU B 1 59 ? 18.766 1.403 0.34 1 90.5 59 LEU B C 1
ATOM 4264 O O . LEU B 1 59 ? 19.031 2.605 0.386 1 90.5 59 LEU B O 1
ATOM 4268 N N . LYS B 1 60 ? 17.641 0.931 0.733 1 91.12 60 LYS B N 1
ATOM 4269 C CA . LYS B 1 60 ? 16.641 1.761 1.414 1 91.12 60 LYS B CA 1
ATOM 4270 C C . LYS B 1 60 ? 17.234 2.42 2.654 1 91.12 60 LYS B C 1
ATOM 4272 O O . LYS B 1 60 ? 17.062 3.617 2.877 1 91.12 60 LYS B O 1
ATOM 4277 N N . SER B 1 61 ? 17.953 1.632 3.412 1 90.38 61 SER B N 1
ATOM 4278 C CA . SER B 1 61 ? 18.562 2.113 4.645 1 90.38 61 SER B CA 1
ATOM 4279 C C . SER B 1 61 ? 19.609 3.184 4.352 1 90.38 61 SER B C 1
ATOM 4281 O O . SER B 1 61 ? 19.625 4.238 4.988 1 90.38 61 SER B O 1
ATOM 4283 N N . LYS B 1 62 ? 20.453 2.928 3.436 1 90.38 62 LYS B N 1
ATOM 4284 C CA . LYS B 1 62 ? 21.516 3.867 3.086 1 90.38 62 LYS B CA 1
ATOM 4285 C C . LYS B 1 62 ? 20.938 5.18 2.566 1 90.38 62 LYS B C 1
ATOM 4287 O O . LYS B 1 62 ? 21.422 6.262 2.92 1 90.38 62 LYS B O 1
ATOM 4292 N N . LEU B 1 63 ? 19.922 5.062 1.79 1 90.31 63 LEU B N 1
ATOM 4293 C CA . LEU B 1 63 ? 19.312 6.262 1.229 1 90.31 63 LEU B CA 1
ATOM 4294 C C . LEU B 1 63 ? 18.609 7.078 2.316 1 90.31 63 LEU B C 1
ATOM 4296 O O . LEU B 1 63 ? 18.719 8.305 2.342 1 90.31 63 LEU B O 1
ATOM 4300 N N . ARG B 1 64 ? 17.875 6.402 3.16 1 90.62 64 ARG B N 1
ATOM 4301 C CA . ARG B 1 64 ? 17.156 7.082 4.238 1 90.62 64 ARG B CA 1
ATOM 4302 C C . ARG B 1 64 ? 18.141 7.789 5.172 1 90.62 64 ARG B C 1
ATOM 4304 O O . ARG B 1 64 ? 17.922 8.945 5.547 1 90.62 64 ARG B O 1
ATOM 4311 N N . LEU B 1 65 ? 19.219 7.137 5.488 1 90.06 65 LEU B N 1
ATOM 4312 C CA . LEU B 1 65 ? 20.219 7.715 6.383 1 90.06 65 LEU B CA 1
ATOM 4313 C C . LEU B 1 65 ? 20.922 8.883 5.719 1 90.06 65 LEU B C 1
ATOM 4315 O O . LEU B 1 65 ? 21.234 9.883 6.371 1 90.06 65 LEU B O 1
ATOM 4319 N N . THR B 1 66 ? 21.219 8.766 4.496 1 88.62 66 THR B N 1
ATOM 4320 C CA . THR B 1 66 ? 21.891 9.836 3.766 1 88.62 66 THR B CA 1
ATOM 4321 C C . THR B 1 66 ? 21 11.07 3.676 1 88.62 66 THR B C 1
ATOM 4323 O O . THR B 1 66 ? 21.469 12.195 3.893 1 88.62 66 THR B O 1
ATOM 4326 N N . ILE B 1 67 ? 19.719 10.883 3.363 1 88.75 67 ILE B N 1
ATOM 4327 C CA . ILE B 1 67 ? 18.797 12.008 3.254 1 88.75 67 ILE B CA 1
ATOM 4328 C C . ILE B 1 67 ? 18.609 12.648 4.625 1 88.75 67 ILE B C 1
ATOM 4330 O O . ILE B 1 67 ? 18.578 13.875 4.75 1 88.75 67 ILE B O 1
ATOM 4334 N N . PHE B 1 68 ? 18.438 11.75 5.625 1 89.75 68 PHE B N 1
ATOM 4335 C CA . PHE B 1 68 ? 18.281 12.242 6.988 1 89.75 68 PHE B CA 1
ATOM 4336 C C . PHE B 1 68 ? 19.5 13.023 7.434 1 89.75 68 PHE B C 1
ATOM 4338 O O . PHE B 1 68 ? 19.375 14.086 8.055 1 89.75 68 PHE B O 1
ATOM 4345 N N . GLY B 1 69 ? 20.641 12.508 7.145 1 85.88 69 GLY B N 1
ATOM 4346 C CA . GLY B 1 69 ? 21.875 13.195 7.457 1 85.88 69 GLY B CA 1
ATOM 4347 C C . GLY B 1 69 ? 22.016 14.523 6.723 1 85.88 69 GLY B C 1
ATOM 4348 O O . GLY B 1 69 ? 22.453 15.516 7.309 1 85.88 69 GLY B O 1
ATOM 4349 N N . ASP B 1 70 ? 21.641 14.547 5.516 1 83.75 70 ASP B N 1
ATOM 4350 C CA . ASP B 1 70 ? 21.703 15.766 4.719 1 83.75 70 ASP B CA 1
ATOM 4351 C C . ASP B 1 70 ? 20.766 16.828 5.277 1 83.75 70 ASP B C 1
ATOM 4353 O O . ASP B 1 70 ? 21.078 18.016 5.254 1 83.75 70 ASP B O 1
ATOM 4357 N N . LEU B 1 71 ? 19.625 16.359 5.656 1 83.44 71 LEU B N 1
ATOM 4358 C CA . LEU B 1 71 ? 18.656 17.266 6.273 1 83.44 71 LEU B CA 1
ATOM 4359 C C . LEU B 1 71 ? 19.234 17.891 7.543 1 83.44 71 LEU B C 1
ATOM 4361 O O . LEU B 1 71 ? 19.109 19.094 7.766 1 83.44 71 LEU B O 1
ATOM 4365 N N . LEU B 1 72 ? 19.859 17.109 8.305 1 83.25 72 LEU B N 1
ATOM 4366 C CA . LEU B 1 72 ? 20.422 17.562 9.57 1 83.25 72 LEU B CA 1
ATOM 4367 C C . LEU B 1 72 ? 21.625 18.484 9.328 1 83.25 72 LEU B C 1
ATOM 4369 O O . LEU B 1 72 ? 21.875 19.391 10.117 1 83.25 72 LEU B O 1
ATOM 4373 N N . ASN B 1 73 ? 22.25 18.234 8.266 1 77.06 73 ASN B N 1
ATOM 4374 C CA . ASN B 1 73 ? 23.469 18.984 8.016 1 77.06 73 ASN B CA 1
ATOM 4375 C C . ASN B 1 73 ? 23.203 20.203 7.137 1 77.06 73 ASN B C 1
ATOM 4377 O O . ASN B 1 73 ? 24.125 20.938 6.789 1 77.06 73 ASN B O 1
ATOM 4381 N N . GLU B 1 74 ? 21.953 20.375 6.781 1 74.5 74 GLU B N 1
ATOM 4382 C CA . GLU B 1 74 ? 21.609 21.562 6.004 1 74.5 74 GLU B CA 1
ATOM 4383 C C . GLU B 1 74 ? 21.906 22.844 6.793 1 74.5 74 GLU B C 1
ATOM 4385 O O . GLU B 1 74 ? 21.469 22.984 7.938 1 74.5 74 GLU B O 1
ATOM 4390 N N . GLU B 1 75 ? 22.688 23.688 6.285 1 63.62 75 GLU B N 1
ATOM 4391 C CA . GLU B 1 75 ? 23.188 24.859 6.984 1 63.62 75 GLU B CA 1
ATOM 4392 C C . GLU B 1 75 ? 22.125 25.969 7.039 1 63.62 75 GLU B C 1
ATOM 4394 O O . GLU B 1 75 ? 22.047 26.703 8.023 1 63.62 75 GLU B O 1
ATOM 4399 N N . ASP B 1 76 ? 21.312 26.016 5.918 1 59.5 76 ASP B N 1
ATOM 4400 C CA . ASP B 1 76 ? 20.297 27.062 5.875 1 59.5 76 ASP B CA 1
ATOM 4401 C C . ASP B 1 76 ? 19.031 26.609 6.613 1 59.5 76 ASP B C 1
ATOM 4403 O O . ASP B 1 76 ? 18.344 25.672 6.188 1 59.5 76 ASP B O 1
ATOM 4407 N N . LEU B 1 77 ? 18.781 27.219 7.711 1 57.5 77 LEU B N 1
ATOM 4408 C CA . LEU B 1 77 ? 17.672 26.828 8.562 1 57.5 77 LEU B CA 1
ATOM 4409 C C . LEU B 1 77 ? 16.344 27 7.832 1 57.5 77 LEU B C 1
ATOM 4411 O O . LEU B 1 77 ? 15.43 26.188 7.996 1 57.5 77 LEU B O 1
ATOM 4415 N N . TYR B 1 78 ? 16.25 28.141 7.129 1 54.91 78 TYR B N 1
ATOM 4416 C CA . TYR B 1 78 ? 15.008 28.391 6.406 1 54.91 78 TYR B CA 1
ATOM 4417 C C . TYR B 1 78 ? 14.758 27.297 5.359 1 54.91 78 TYR B C 1
ATOM 4419 O O . TYR B 1 78 ? 13.633 26.828 5.207 1 54.91 78 TYR B O 1
ATOM 4427 N N . HIS B 1 79 ? 15.82 27.031 4.793 1 62.06 79 HIS B N 1
ATOM 4428 C CA . HIS B 1 79 ? 15.703 25.969 3.799 1 62.06 79 HIS B CA 1
ATOM 4429 C C . HIS B 1 79 ? 15.422 24.625 4.457 1 62.06 79 HIS B C 1
ATOM 4431 O O . HIS B 1 79 ? 14.648 23.812 3.932 1 62.06 79 HIS B O 1
ATOM 4437 N N . ALA B 1 80 ? 15.977 24.516 5.594 1 63.59 80 ALA B N 1
ATOM 4438 C CA . ALA B 1 80 ? 15.805 23.25 6.293 1 63.59 80 ALA B CA 1
ATOM 4439 C C . ALA B 1 80 ? 14.344 23.031 6.703 1 63.59 80 ALA B C 1
ATOM 4441 O O . ALA B 1 80 ? 13.82 21.922 6.613 1 63.59 80 ALA B O 1
ATOM 4442 N N . LYS B 1 81 ? 13.773 24.094 7.086 1 63.69 81 LYS B N 1
ATOM 4443 C CA . LYS B 1 81 ? 12.375 23.984 7.508 1 63.69 81 LYS B CA 1
ATOM 4444 C C . LYS B 1 81 ? 11.461 23.688 6.324 1 63.69 81 LYS B C 1
ATOM 4446 O O . LYS B 1 81 ? 10.539 22.891 6.434 1 63.69 81 LYS B O 1
ATOM 4451 N N . ASN B 1 82 ? 11.773 24.312 5.27 1 62 82 ASN B N 1
ATOM 4452 C CA . ASN B 1 82 ? 10.945 24.125 4.082 1 62 82 ASN B CA 1
ATOM 4453 C C . ASN B 1 82 ? 11.125 22.719 3.5 1 62 82 ASN B C 1
ATOM 4455 O O . ASN B 1 82 ? 10.156 22.125 3.027 1 62 82 ASN B O 1
ATOM 4459 N N . ILE B 1 83 ? 12.367 22.375 3.756 1 66.5 83 ILE B N 1
ATOM 4460 C CA . ILE B 1 83 ? 12.648 21.094 3.1 1 66.5 83 ILE B CA 1
ATOM 4461 C C . ILE B 1 83 ? 12.336 19.953 4.051 1 66.5 83 ILE B C 1
ATOM 4463 O O . ILE B 1 83 ? 12.211 18.797 3.621 1 66.5 83 ILE B O 1
ATOM 4467 N N . SER B 1 84 ? 12.109 20.328 5.332 1 76.44 84 SER B N 1
ATOM 4468 C CA . SER B 1 84 ? 11.891 19.266 6.309 1 76.44 84 SER B CA 1
ATOM 4469 C C . SER B 1 84 ? 10.68 18.422 5.941 1 76.44 84 SER B C 1
ATOM 4471 O O . SER B 1 84 ? 10.695 17.203 6.086 1 76.44 84 SER B O 1
ATOM 4473 N N . HIS B 1 85 ? 9.664 19.094 5.473 1 72.69 85 HIS B N 1
ATOM 4474 C CA . HIS B 1 85 ? 8.469 18.359 5.059 1 72.69 85 HIS B CA 1
ATOM 4475 C C . HIS B 1 85 ? 8.75 17.484 3.836 1 72.69 85 HIS B C 1
ATOM 4477 O O . HIS B 1 85 ? 8.344 16.328 3.783 1 72.69 85 HIS B O 1
ATOM 4483 N N . ASN B 1 86 ? 9.438 18.062 2.977 1 76.38 86 ASN B N 1
ATOM 4484 C CA . ASN B 1 86 ? 9.805 17.328 1.774 1 76.38 86 ASN B CA 1
ATOM 4485 C C . ASN B 1 86 ? 10.734 16.156 2.098 1 76.38 86 ASN B C 1
ATOM 4487 O O . ASN B 1 86 ? 10.602 15.07 1.529 1 76.38 86 ASN B O 1
ATOM 4491 N N . ALA B 1 87 ? 11.625 16.453 2.947 1 80.94 87 ALA B N 1
ATOM 4492 C CA . ALA B 1 87 ? 12.555 15.414 3.357 1 80.94 87 ALA B CA 1
ATOM 4493 C C . ALA B 1 87 ? 11.82 14.266 4.051 1 80.94 87 ALA B C 1
ATOM 4495 O O . ALA B 1 87 ? 12.148 13.094 3.84 1 80.94 87 ALA B O 1
ATOM 4496 N N . LYS B 1 88 ? 10.906 14.656 4.844 1 82.25 88 LYS B N 1
ATOM 4497 C CA . LYS B 1 88 ? 10.109 13.633 5.523 1 82.25 88 LYS B CA 1
ATOM 4498 C C . LYS B 1 88 ? 9.375 12.758 4.52 1 82.25 88 LYS B C 1
ATOM 4500 O O . LYS B 1 88 ? 9.383 11.523 4.629 1 82.25 88 LYS B O 1
ATOM 4505 N N . ASN B 1 89 ? 8.805 13.344 3.572 1 80.31 89 ASN B N 1
ATOM 4506 C CA . ASN B 1 89 ? 8.094 12.602 2.533 1 80.31 89 ASN B CA 1
ATOM 4507 C C . ASN B 1 89 ? 9.047 11.742 1.711 1 80.31 89 ASN B C 1
ATOM 4509 O O . ASN B 1 89 ? 8.703 10.617 1.341 1 80.31 89 ASN B O 1
ATOM 4513 N N . MET B 1 90 ? 10.172 12.312 1.448 1 84.94 90 MET B N 1
ATOM 4514 C CA . MET B 1 90 ? 11.172 11.578 0.676 1 84.94 90 MET B CA 1
ATOM 4515 C C . MET B 1 90 ? 11.648 10.344 1.434 1 84.94 90 MET B C 1
ATOM 4517 O O . MET B 1 90 ? 11.727 9.25 0.865 1 84.94 90 MET B O 1
ATOM 4521 N N . ILE B 1 91 ? 11.875 10.555 2.713 1 86.69 91 ILE B N 1
ATOM 4522 C CA . ILE B 1 91 ? 12.383 9.461 3.537 1 86.69 91 ILE B CA 1
ATOM 4523 C C . ILE B 1 91 ? 11.289 8.414 3.738 1 86.69 91 ILE B C 1
ATOM 4525 O O . ILE B 1 91 ? 11.547 7.211 3.621 1 86.69 91 ILE B O 1
ATOM 4529 N N . ASP B 1 92 ? 10.109 8.82 3.912 1 79.69 92 ASP B N 1
ATOM 4530 C CA . ASP B 1 92 ? 9.031 7.902 4.25 1 79.69 92 ASP B CA 1
ATOM 4531 C C . ASP B 1 92 ? 8.523 7.176 3.008 1 79.69 92 ASP B C 1
ATOM 4533 O O . ASP B 1 92 ? 8.305 5.961 3.037 1 79.69 92 ASP B O 1
ATOM 4537 N N . LYS B 1 93 ? 8.359 7.906 1.91 1 81.75 93 LYS B N 1
ATOM 4538 C CA . LYS B 1 93 ? 7.633 7.332 0.78 1 81.75 93 LYS B CA 1
ATOM 4539 C C . LYS B 1 93 ? 8.562 7.117 -0.415 1 81.75 93 LYS B C 1
ATOM 4541 O O . LYS B 1 93 ? 8.578 6.035 -1.006 1 81.75 93 LYS B O 1
ATOM 4546 N N . GLU B 1 94 ? 9.359 8.062 -0.735 1 86.38 94 GLU B N 1
ATOM 4547 C CA . GLU B 1 94 ? 10.133 8.008 -1.973 1 86.38 94 GLU B CA 1
ATOM 4548 C C . GLU B 1 94 ? 11.242 6.969 -1.884 1 86.38 94 GLU B C 1
ATOM 4550 O O . GLU B 1 94 ? 11.539 6.277 -2.863 1 86.38 94 GLU B O 1
ATOM 4555 N N . THR B 1 95 ? 11.867 6.895 -0.716 1 88.12 95 THR B N 1
ATOM 4556 C CA . THR B 1 95 ? 12.938 5.914 -0.577 1 88.12 95 THR B CA 1
ATOM 4557 C C . THR B 1 95 ? 12.391 4.492 -0.701 1 88.12 95 THR B C 1
ATOM 4559 O O . THR B 1 95 ? 13.039 3.627 -1.298 1 88.12 95 THR B O 1
ATOM 4562 N N . SER B 1 96 ? 11.25 4.316 -0.17 1 87.44 96 SER B N 1
ATOM 4563 C CA . SER B 1 96 ? 10.617 3.006 -0.284 1 87.44 96 SER B CA 1
ATOM 4564 C C . SER B 1 96 ? 10.25 2.695 -1.73 1 87.44 96 SER B C 1
ATOM 4566 O O . SER B 1 96 ? 10.422 1.566 -2.193 1 87.44 96 SER B O 1
ATOM 4568 N N . ALA B 1 97 ? 9.773 3.699 -2.406 1 86 97 ALA B N 1
ATOM 4569 C CA . ALA B 1 97 ? 9.422 3.527 -3.814 1 86 97 ALA B CA 1
ATOM 4570 C C . ALA B 1 97 ? 10.664 3.221 -4.652 1 86 97 ALA B C 1
ATOM 4572 O O . ALA B 1 97 ? 10.609 2.416 -5.582 1 86 97 ALA B O 1
ATOM 4573 N N . PHE B 1 98 ? 11.758 3.859 -4.332 1 89.19 98 PHE B N 1
ATOM 4574 C CA . PHE B 1 98 ? 13.008 3.619 -5.047 1 89.19 98 PHE B CA 1
ATOM 4575 C C . PHE B 1 98 ? 13.492 2.193 -4.824 1 89.19 98 PHE B C 1
ATOM 4577 O O . PHE B 1 98 ? 13.859 1.502 -5.773 1 89.19 98 PHE B O 1
ATOM 4584 N N . SER B 1 99 ? 13.461 1.766 -3.617 1 88.62 99 SER B N 1
ATOM 4585 C CA . SER B 1 99 ? 13.953 0.433 -3.279 1 88.62 99 SER B CA 1
ATOM 4586 C C . SER B 1 99 ? 13.047 -0.651 -3.855 1 88.62 99 SER B C 1
ATOM 4588 O O . SER B 1 99 ? 13.5 -1.769 -4.117 1 88.62 99 SER B O 1
ATOM 4590 N N . ALA B 1 100 ? 11.789 -0.344 -4.094 1 85.06 100 ALA B N 1
ATOM 4591 C CA . ALA B 1 100 ? 10.844 -1.296 -4.664 1 85.06 100 ALA B CA 1
ATOM 4592 C C . ALA B 1 100 ? 11.227 -1.672 -6.09 1 85.06 100 ALA B C 1
ATOM 4594 O O . ALA B 1 100 ? 10.828 -2.727 -6.59 1 85.06 100 ALA B O 1
ATOM 4595 N N . GLY B 1 101 ? 12.023 -0.844 -6.707 1 84.56 101 GLY B N 1
ATOM 4596 C CA . GLY B 1 101 ? 12.492 -1.129 -8.055 1 84.56 101 GLY B CA 1
ATOM 4597 C C . GLY B 1 101 ? 13.609 -2.154 -8.094 1 84.56 101 GLY B C 1
ATOM 4598 O O . GLY B 1 101 ? 13.883 -2.74 -9.141 1 84.56 101 GLY B O 1
ATOM 4599 N N . VAL B 1 102 ? 14.242 -2.391 -6.859 1 86.06 102 VAL B N 1
ATOM 4600 C CA . VAL B 1 102 ? 15.391 -3.293 -6.863 1 86.06 102 VAL B CA 1
ATOM 4601 C C . VAL B 1 102 ? 15.219 -4.355 -5.781 1 86.06 102 VAL B C 1
ATOM 4603 O O . VAL B 1 102 ? 16.188 -5.02 -5.395 1 86.06 102 VAL B O 1
ATOM 4606 N N . ASP B 1 103 ? 14.047 -4.625 -5.328 1 87.88 103 ASP B N 1
ATOM 4607 C CA . ASP B 1 103 ? 13.844 -5.535 -4.207 1 87.88 103 ASP B CA 1
ATOM 4608 C C . ASP B 1 103 ? 13.367 -6.906 -4.688 1 87.88 103 ASP B C 1
ATOM 4610 O O . ASP B 1 103 ? 13.742 -7.348 -5.777 1 87.88 103 ASP B O 1
ATOM 4614 N N . ILE B 1 104 ? 12.719 -7.559 -3.857 1 85.75 104 ILE B N 1
ATOM 4615 C CA . ILE B 1 104 ? 12.289 -8.93 -4.094 1 85.75 104 ILE B CA 1
ATOM 4616 C C . ILE B 1 104 ? 11.43 -8.992 -5.352 1 85.75 104 ILE B C 1
A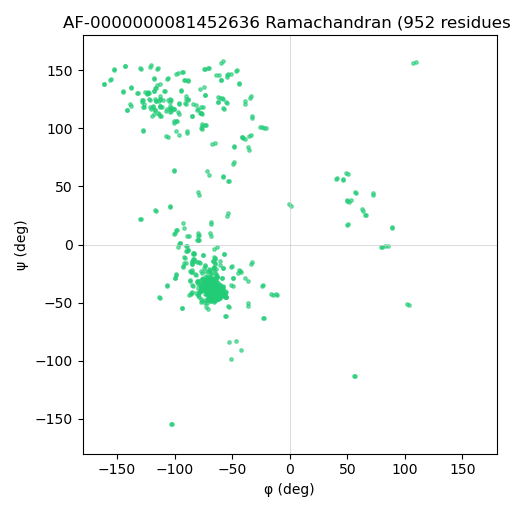TOM 4618 O O . ILE B 1 104 ? 11.453 -9.992 -6.082 1 85.75 104 ILE B O 1
ATOM 4622 N N . ARG B 1 105 ? 10.859 -7.949 -5.82 1 82.56 105 ARG B N 1
ATOM 4623 C CA . ARG B 1 105 ? 10.016 -7.918 -7.012 1 82.56 105 ARG B CA 1
ATOM 4624 C C . ARG B 1 105 ? 10.859 -8.055 -8.281 1 82.56 105 ARG B C 1
ATOM 4626 O O . ARG B 1 105 ? 10.469 -8.75 -9.219 1 82.56 105 ARG B O 1
ATOM 4633 N N . MET B 1 106 ? 11.93 -7.414 -8.195 1 85.81 106 MET B N 1
ATOM 4634 C CA . MET B 1 106 ? 12.859 -7.555 -9.312 1 85.81 106 MET B CA 1
ATOM 4635 C C . MET B 1 106 ? 13.359 -8.992 -9.43 1 85.81 106 MET B C 1
ATOM 4637 O O . MET B 1 106 ? 13.469 -9.523 -10.539 1 85.81 106 MET B O 1
ATOM 4641 N N . ALA B 1 107 ? 13.555 -9.492 -8.266 1 86.06 107 ALA B N 1
ATOM 4642 C CA . ALA B 1 107 ? 14.039 -10.867 -8.25 1 86.06 107 ALA B CA 1
ATOM 4643 C C . ALA B 1 107 ? 13.031 -11.812 -8.906 1 86.06 107 ALA B C 1
ATOM 4645 O O . ALA B 1 107 ? 13.406 -12.656 -9.719 1 86.06 107 ALA B O 1
ATOM 4646 N N . HIS B 1 108 ? 11.727 -11.656 -8.641 1 83 108 HIS B N 1
ATOM 4647 C CA . HIS B 1 108 ? 10.688 -12.5 -9.219 1 83 108 HIS B CA 1
ATOM 4648 C C . HIS B 1 108 ? 10.609 -12.32 -10.727 1 83 108 HIS B C 1
ATOM 4650 O O . HIS B 1 108 ? 10.461 -13.289 -11.469 1 83 108 HIS B O 1
ATOM 4656 N N . CYS B 1 109 ? 10.734 -11.102 -11.195 1 83.75 109 CYS B N 1
ATOM 4657 C CA . CYS B 1 109 ? 10.641 -10.805 -12.617 1 83.75 109 CYS B CA 1
ATOM 4658 C C . CYS B 1 109 ? 11.82 -11.391 -13.375 1 83.75 109 CYS B C 1
ATOM 4660 O O . CYS B 1 109 ? 11.648 -11.969 -14.453 1 83.75 109 CYS B O 1
ATOM 4662 N N . PHE B 1 110 ? 12.992 -11.289 -12.797 1 84.12 110 PHE B N 1
ATOM 4663 C CA . PHE B 1 110 ? 14.18 -11.852 -13.43 1 84.12 110 PHE B CA 1
ATOM 4664 C C . PHE B 1 110 ? 14.109 -13.367 -13.477 1 84.12 110 PHE B C 1
ATOM 4666 O O . PHE B 1 110 ? 14.484 -13.984 -14.477 1 84.12 110 PHE B O 1
ATOM 4673 N N . ALA B 1 111 ? 13.656 -13.867 -12.367 1 82 111 ALA B N 1
ATOM 4674 C CA . ALA B 1 111 ? 13.5 -15.32 -12.328 1 82 111 ALA B CA 1
ATOM 4675 C C . ALA B 1 111 ? 12.477 -15.789 -13.367 1 82 111 ALA B C 1
ATOM 4677 O O . ALA B 1 111 ? 12.695 -16.797 -14.047 1 82 111 ALA B O 1
ATOM 4678 N N . GLY B 1 112 ? 11.398 -15.031 -13.492 1 81.62 112 GLY B N 1
ATOM 4679 C CA . GLY B 1 112 ? 10.375 -15.375 -14.469 1 81.62 112 GLY B CA 1
ATOM 4680 C C . GLY B 1 112 ? 10.867 -15.297 -15.898 1 81.62 112 GLY B C 1
ATOM 4681 O O . GLY B 1 112 ? 10.586 -16.188 -16.703 1 81.62 112 GLY B O 1
ATOM 4682 N N . LEU B 1 113 ? 11.656 -14.352 -16.25 1 84.31 113 LEU B N 1
ATOM 4683 C CA . LEU B 1 113 ? 12.18 -14.172 -17.609 1 84.31 113 LEU B CA 1
ATOM 4684 C C . LEU B 1 113 ? 13.211 -15.25 -17.938 1 84.31 113 LEU B C 1
ATOM 4686 O O . LEU B 1 113 ? 13.242 -15.766 -19.047 1 84.31 113 LEU B O 1
ATOM 4690 N N . CYS B 1 114 ? 14.008 -15.562 -16.938 1 85.62 114 CYS B N 1
ATOM 4691 C CA . CYS B 1 114 ? 15 -16.609 -17.141 1 85.62 114 CYS B CA 1
ATOM 4692 C C . CYS B 1 114 ? 14.328 -17.969 -17.328 1 85.62 114 CYS B C 1
ATOM 4694 O O . CYS B 1 114 ? 14.742 -18.766 -18.172 1 85.62 114 CYS B O 1
ATOM 4696 N N . GLN B 1 115 ? 13.32 -18.156 -16.531 1 83 115 GLN B N 1
ATOM 4697 C CA . GLN B 1 115 ? 12.594 -19.406 -16.656 1 83 115 GLN B CA 1
ATOM 4698 C C . GLN B 1 115 ? 11.93 -19.531 -18.031 1 83 115 GLN B C 1
ATOM 4700 O O . GLN B 1 115 ? 11.938 -20.609 -18.625 1 83 115 GLN B O 1
ATOM 4705 N N . LEU B 1 116 ? 11.375 -18.469 -18.5 1 85.88 116 LEU B N 1
ATOM 4706 C CA . LEU B 1 116 ? 10.742 -18.453 -19.828 1 85.88 116 LEU B CA 1
ATOM 4707 C C . LEU B 1 116 ? 11.773 -18.703 -20.922 1 85.88 116 LEU B C 1
ATOM 4709 O O . LEU B 1 116 ? 11.57 -19.578 -21.781 1 85.88 116 LEU B O 1
ATOM 4713 N N . GLY B 1 117 ? 12.898 -18.047 -20.859 1 87.5 117 GLY B N 1
ATOM 4714 C CA . GLY B 1 117 ? 13.938 -18.188 -21.875 1 87.5 117 GLY B CA 1
ATOM 4715 C C . GLY B 1 117 ? 14.547 -19.578 -21.891 1 87.5 117 GLY B C 1
ATOM 4716 O O . GLY B 1 117 ? 14.695 -20.172 -22.969 1 87.5 117 GLY B O 1
ATOM 4717 N N . ILE B 1 118 ? 14.789 -20.141 -20.734 1 87.38 118 ILE B N 1
ATOM 4718 C CA . ILE B 1 118 ? 15.422 -21.453 -20.625 1 87.38 118 ILE B CA 1
ATOM 4719 C C . ILE B 1 118 ? 14.445 -22.531 -21.078 1 87.38 118 ILE B C 1
ATOM 4721 O O . ILE B 1 118 ? 14.828 -23.484 -21.766 1 87.38 118 ILE B O 1
ATOM 4725 N N . SER B 1 119 ? 13.164 -22.391 -20.609 1 87.56 119 SER B N 1
ATOM 4726 C CA . SER B 1 119 ? 12.164 -23.359 -21.016 1 87.56 119 SER B CA 1
ATOM 4727 C C . SER B 1 119 ? 11.961 -23.359 -22.531 1 87.56 119 SER B C 1
ATOM 4729 O O . SER B 1 119 ? 11.836 -24.406 -23.156 1 87.56 119 SER B O 1
ATOM 4731 N N . TYR B 1 120 ? 11.945 -22.25 -23.141 1 89.94 120 TYR B N 1
ATOM 4732 C CA . TYR B 1 120 ? 11.773 -22.141 -24.578 1 89.94 120 TYR B CA 1
ATOM 4733 C C . TYR B 1 120 ? 12.992 -22.703 -25.312 1 89.94 120 TYR B C 1
ATOM 4735 O O . TYR B 1 120 ? 12.859 -23.453 -26.281 1 89.94 120 TYR B O 1
ATOM 4743 N N . ALA B 1 121 ? 14.188 -22.391 -24.828 1 91.19 121 ALA B N 1
ATOM 4744 C CA . ALA B 1 121 ? 15.422 -22.859 -25.438 1 91.19 121 ALA B CA 1
ATOM 4745 C C . ALA B 1 121 ? 15.539 -24.375 -25.359 1 91.19 121 ALA B C 1
ATOM 4747 O O . ALA B 1 121 ? 15.898 -25.047 -26.328 1 91.19 121 ALA B O 1
ATOM 4748 N N . THR B 1 122 ? 15.164 -24.938 -24.234 1 88.81 122 THR B N 1
ATOM 4749 C CA . THR B 1 122 ? 15.266 -26.391 -24.047 1 88.81 122 THR B CA 1
ATOM 4750 C C . THR B 1 122 ? 14.227 -27.109 -24.891 1 88.81 122 THR B C 1
ATOM 4752 O O . THR B 1 122 ? 14.477 -28.219 -25.391 1 88.81 122 THR B O 1
ATOM 4755 N N . SER B 1 123 ? 13.062 -26.5 -25.016 1 89.19 123 SER B N 1
ATOM 4756 C CA . SER B 1 123 ? 12.016 -27.125 -25.828 1 89.19 123 SER B CA 1
ATOM 4757 C C . SER B 1 123 ? 12.398 -27.156 -27.297 1 89.19 123 SER B C 1
ATOM 4759 O O . SER B 1 123 ? 12.203 -28.188 -27.969 1 89.19 123 SER B O 1
ATOM 4761 N N . VAL B 1 124 ? 13.055 -26.172 -27.859 1 90.75 124 VAL B N 1
ATOM 4762 C CA . VAL B 1 124 ? 13.453 -26.109 -29.25 1 90.75 124 VAL B CA 1
ATOM 4763 C C . VAL B 1 124 ? 14.648 -27.016 -29.5 1 90.75 124 VAL B C 1
ATOM 4765 O O . VAL B 1 124 ? 14.781 -27.609 -30.578 1 90.75 124 VAL B O 1
ATOM 4768 N N . GLN B 1 125 ? 15.453 -27.203 -28.516 1 90.56 125 GLN B N 1
ATOM 4769 C CA . GLN B 1 125 ? 16.625 -28.078 -28.641 1 90.56 125 GLN B CA 1
ATOM 4770 C C . GLN B 1 125 ? 16.203 -29.547 -28.75 1 90.56 125 GLN B C 1
ATOM 4772 O O . GLN B 1 125 ? 16.828 -30.312 -29.469 1 90.56 125 GLN B O 1
ATOM 4777 N N . LYS B 1 126 ? 15.156 -29.938 -28.047 1 86.69 126 LYS B N 1
ATOM 4778 C CA . LYS B 1 126 ? 14.703 -31.312 -28.062 1 86.69 126 LYS B CA 1
ATOM 4779 C C . LYS B 1 126 ? 14.016 -31.656 -29.391 1 86.69 126 LYS B C 1
ATOM 4781 O O . LYS B 1 126 ? 14.25 -32.719 -29.969 1 86.69 126 LYS B O 1
ATOM 4786 N N . ASP B 1 127 ? 13.102 -30.797 -29.75 1 89.56 127 ASP B N 1
ATOM 4787 C CA . ASP B 1 127 ? 12.422 -30.906 -31.031 1 89.56 127 ASP B CA 1
ATOM 4788 C C . ASP B 1 127 ? 12.18 -29.531 -31.656 1 89.56 127 ASP B C 1
ATOM 4790 O O . ASP B 1 127 ? 11.359 -28.766 -31.141 1 89.56 127 ASP B O 1
ATOM 4794 N N . VAL B 1 128 ? 12.797 -29.297 -32.781 1 88.88 128 VAL B N 1
ATOM 4795 C CA . VAL B 1 128 ? 12.82 -27.969 -33.375 1 88.88 128 VAL B CA 1
ATOM 4796 C C . VAL B 1 128 ? 11.422 -27.594 -33.844 1 88.88 128 VAL B C 1
ATOM 4798 O O . VAL B 1 128 ? 10.945 -26.484 -33.562 1 88.88 128 VAL B O 1
ATOM 4801 N N . VAL B 1 129 ? 10.672 -28.562 -34.5 1 90.06 129 VAL B N 1
ATOM 4802 C CA . VAL B 1 129 ? 9.398 -28.219 -35.094 1 90.06 129 VAL B CA 1
ATOM 4803 C C . VAL B 1 129 ? 8.328 -28.078 -34.031 1 90.06 129 VAL B C 1
ATOM 4805 O O . VAL B 1 129 ? 7.715 -27.016 -33.875 1 90.06 129 VAL B O 1
ATOM 4808 N N . PHE B 1 130 ? 8.219 -29.062 -33.125 1 90.94 130 PHE B N 1
ATOM 4809 C CA . PHE B 1 130 ? 7.203 -29.016 -32.094 1 90.94 130 PHE B CA 1
ATOM 4810 C C . PHE B 1 130 ? 7.586 -28.016 -31 1 90.94 130 PHE B C 1
ATOM 4812 O O . PHE B 1 130 ? 6.719 -27.344 -30.422 1 90.94 130 PHE B O 1
ATOM 4819 N N . GLY B 1 131 ? 8.891 -27.922 -30.781 1 89.94 131 GLY B N 1
ATOM 4820 C CA . GLY B 1 131 ? 9.344 -26.969 -29.766 1 89.94 131 GLY B CA 1
ATOM 4821 C C . GLY B 1 131 ? 8.984 -25.531 -30.094 1 89.94 131 GLY B C 1
ATOM 4822 O O . GLY B 1 131 ? 8.523 -24.797 -29.234 1 89.94 131 GLY B O 1
ATOM 4823 N N . PHE B 1 132 ? 9.148 -25.219 -31.312 1 91.88 132 PHE B N 1
ATOM 4824 C CA . PHE B 1 132 ? 8.844 -23.859 -31.719 1 91.88 132 PHE B CA 1
ATOM 4825 C C . PHE B 1 132 ? 7.344 -23.609 -31.703 1 91.88 132 PHE B C 1
ATOM 4827 O O . PHE B 1 132 ? 6.891 -22.562 -31.25 1 91.88 132 PHE B O 1
ATOM 4834 N N . LEU B 1 133 ? 6.566 -24.547 -32.156 1 91.5 133 LEU B N 1
ATOM 4835 C CA . LEU B 1 133 ? 5.117 -24.391 -32.219 1 91.5 133 LEU B CA 1
ATOM 4836 C C . LEU B 1 133 ? 4.523 -24.328 -30.797 1 91.5 133 LEU B C 1
ATOM 4838 O O . LEU B 1 133 ? 3.658 -23.484 -30.531 1 91.5 133 LEU B O 1
ATOM 4842 N N . ALA B 1 134 ? 5.039 -25.156 -29.953 1 90.31 134 ALA B N 1
ATOM 4843 C CA . ALA B 1 134 ? 4.57 -25.172 -28.578 1 90.31 134 ALA B CA 1
ATOM 4844 C C . ALA B 1 134 ? 4.957 -23.875 -27.844 1 90.31 134 ALA B C 1
ATOM 4846 O O . ALA B 1 134 ? 4.16 -23.328 -27.078 1 90.31 134 ALA B O 1
ATOM 4847 N N . SER B 1 135 ? 6.176 -23.453 -28.109 1 90.31 135 SER B N 1
ATOM 4848 C CA . SER B 1 135 ? 6.633 -22.219 -27.484 1 90.31 135 SER B CA 1
ATOM 4849 C C . SER B 1 135 ? 5.781 -21.031 -27.906 1 90.31 135 SER B C 1
ATOM 4851 O O . SER B 1 135 ? 5.488 -20.141 -27.109 1 90.31 135 SER B O 1
ATOM 4853 N N . PHE B 1 136 ? 5.387 -21.047 -29.062 1 89.56 136 PHE B N 1
ATOM 4854 C CA . PHE B 1 136 ? 4.539 -19.969 -29.562 1 89.56 136 PHE B CA 1
ATOM 4855 C C . PHE B 1 136 ? 3.174 -19.984 -28.875 1 89.56 136 PHE B C 1
ATOM 4857 O O . PHE B 1 136 ? 2.646 -18.938 -28.484 1 89.56 136 PHE B O 1
ATOM 4864 N N . CYS B 1 137 ? 2.604 -21.141 -28.672 1 88.25 137 CYS B N 1
ATOM 4865 C CA . CYS B 1 137 ? 1.311 -21.281 -28 1 88.25 137 CYS B CA 1
ATOM 4866 C C . CYS B 1 137 ? 1.387 -20.828 -26.547 1 88.25 137 CYS B C 1
ATOM 4868 O O . CYS B 1 137 ? 0.483 -20.141 -26.062 1 88.25 137 CYS B O 1
ATOM 4870 N N . PHE B 1 138 ? 2.529 -21.109 -25.938 1 89.06 138 PHE B N 1
ATOM 4871 C CA . PHE B 1 138 ? 2.666 -20.797 -24.516 1 89.06 138 PHE B CA 1
ATOM 4872 C C . PHE B 1 138 ? 3.064 -19.344 -24.328 1 89.06 138 PHE B C 1
ATOM 4874 O O . PHE B 1 138 ? 3 -18.812 -23.203 1 89.06 138 PHE B O 1
ATOM 4881 N N . PHE B 1 139 ? 3.383 -18.672 -25.438 1 88.19 139 PHE B N 1
ATOM 4882 C CA . PHE B 1 139 ? 3.725 -17.25 -25.359 1 88.19 139 PHE B CA 1
ATOM 4883 C C . PHE B 1 139 ? 2.467 -16.391 -25.391 1 88.19 139 PHE B C 1
ATOM 4885 O O . PHE B 1 139 ? 2.473 -15.266 -24.906 1 88.19 139 PHE B O 1
ATOM 4892 N N . ILE B 1 140 ? 1.362 -16.906 -25.797 1 86.69 140 ILE B N 1
ATOM 4893 C CA . ILE B 1 140 ? 0.123 -16.156 -25.953 1 86.69 140 ILE B CA 1
ATOM 4894 C C . ILE B 1 140 ? -0.468 -15.836 -24.578 1 86.69 140 ILE B C 1
ATOM 4896 O O . ILE B 1 140 ? -0.941 -14.727 -24.344 1 86.69 140 ILE B O 1
ATOM 4900 N N . GLN B 1 141 ? -0.315 -16.781 -23.703 1 83.75 141 GLN B N 1
ATOM 4901 C CA . GLN B 1 141 ? -0.917 -16.594 -22.391 1 83.75 141 GLN B CA 1
ATOM 4902 C C . GLN B 1 141 ? -0.223 -15.477 -21.609 1 83.75 141 GLN B C 1
ATOM 4904 O O . GLN B 1 141 ? -0.875 -14.547 -21.141 1 83.75 141 GLN B O 1
ATOM 4909 N N . PRO B 1 142 ? 1.152 -15.492 -21.562 1 83.31 142 PRO B N 1
ATOM 4910 C CA . PRO B 1 142 ? 1.827 -14.391 -20.859 1 83.31 142 PRO B CA 1
ATOM 4911 C C . PRO B 1 142 ? 1.603 -13.039 -21.547 1 83.31 142 PRO B C 1
ATOM 4913 O O . PRO B 1 142 ? 1.548 -12.008 -20.875 1 83.31 142 PRO B O 1
ATOM 4916 N N . LEU B 1 143 ? 1.433 -13.07 -22.797 1 85.62 143 LEU B N 1
ATOM 4917 C CA . LEU B 1 143 ? 1.193 -11.82 -23.516 1 85.62 143 LEU B CA 1
ATOM 4918 C C . LEU B 1 143 ? -0.174 -11.242 -23.172 1 85.62 143 LEU B C 1
ATOM 4920 O O . LEU B 1 143 ? -0.305 -10.039 -22.938 1 85.62 143 LEU B O 1
ATOM 4924 N N . LEU B 1 144 ? -1.152 -12.062 -23.094 1 85.31 144 LEU B N 1
ATOM 4925 C CA . LEU B 1 144 ? -2.496 -11.625 -22.734 1 85.31 144 LEU B CA 1
ATOM 4926 C C . LEU B 1 144 ? -2.539 -11.141 -21.281 1 85.31 144 LEU B C 1
ATOM 4928 O O . LEU B 1 144 ? -3.189 -10.141 -20.984 1 85.31 144 LEU B O 1
ATOM 4932 N N . GLN B 1 145 ? -1.822 -11.844 -20.5 1 84.81 145 GLN B N 1
ATOM 4933 C CA . GLN B 1 145 ? -1.773 -11.461 -19.094 1 84.81 145 GLN B CA 1
ATOM 4934 C C . GLN B 1 145 ? -1.06 -10.125 -18.906 1 84.81 145 GLN B C 1
ATOM 4936 O O . GLN B 1 145 ? -1.465 -9.312 -18.078 1 84.81 145 GLN B O 1
ATOM 4941 N N . PHE B 1 146 ? -0.093 -9.953 -19.703 1 85.81 146 PHE B N 1
ATOM 4942 C CA . PHE B 1 146 ? 0.667 -8.711 -19.641 1 85.81 146 PHE B CA 1
ATOM 4943 C C . PHE B 1 146 ? -0.201 -7.527 -20.047 1 85.81 146 PHE B C 1
ATOM 4945 O O . PHE B 1 146 ? -0.214 -6.5 -19.359 1 85.81 146 PHE B O 1
ATOM 4952 N N . ILE B 1 147 ? -0.932 -7.688 -21.062 1 88.62 147 ILE B N 1
ATOM 4953 C CA . ILE B 1 147 ? -1.784 -6.617 -21.562 1 88.62 147 ILE B CA 1
ATOM 4954 C C . ILE B 1 147 ? -2.898 -6.324 -20.562 1 88.62 147 ILE B C 1
ATOM 4956 O O . ILE B 1 147 ? -3.189 -5.16 -20.266 1 88.62 147 ILE B O 1
ATOM 4960 N N . ALA B 1 148 ? -3.459 -7.375 -20.016 1 89.25 148 ALA B N 1
ATOM 4961 C CA . ALA B 1 148 ? -4.539 -7.215 -19.031 1 89.25 148 ALA B CA 1
ATOM 4962 C C . ALA B 1 148 ? -4.051 -6.492 -17.781 1 89.25 148 ALA B C 1
ATOM 4964 O O . ALA B 1 148 ? -4.719 -5.59 -17.281 1 89.25 148 ALA B O 1
ATOM 4965 N N . THR B 1 149 ? -2.883 -6.832 -17.359 1 87.25 149 THR B N 1
ATOM 4966 C CA . THR B 1 149 ? -2.344 -6.227 -16.156 1 87.25 149 THR B CA 1
ATOM 4967 C C . THR B 1 149 ? -1.965 -4.77 -16.406 1 87.25 149 THR B C 1
ATOM 4969 O O . THR B 1 149 ? -2.18 -3.912 -15.539 1 87.25 149 THR B O 1
ATOM 4972 N N . LYS B 1 150 ? -1.424 -4.551 -17.531 1 87.44 150 LYS B N 1
ATOM 4973 C CA . LYS B 1 150 ? -1.061 -3.178 -17.875 1 87.44 150 LYS B CA 1
ATOM 4974 C C . LYS B 1 150 ? -2.291 -2.279 -17.922 1 87.44 150 LYS B C 1
ATOM 4976 O O . LYS B 1 150 ? -2.258 -1.147 -17.438 1 87.44 150 LYS B O 1
ATOM 4981 N N . LYS B 1 151 ? -3.32 -2.76 -18.453 1 90.19 151 LYS B N 1
ATOM 4982 C CA . LYS B 1 151 ? -4.559 -1.991 -18.516 1 90.19 151 LYS B CA 1
ATOM 4983 C C . LYS B 1 151 ? -5.164 -1.811 -17.125 1 90.19 151 LYS B C 1
ATOM 4985 O O . LYS B 1 151 ? -5.672 -0.736 -16.797 1 90.19 151 LYS B O 1
ATOM 4990 N N . MET B 1 152 ? -5.105 -2.844 -16.391 1 89.06 152 MET B N 1
ATOM 4991 C CA . MET B 1 152 ? -5.562 -2.775 -15 1 89.06 152 MET B CA 1
ATOM 4992 C C . MET B 1 152 ? -4.84 -1.665 -14.242 1 89.06 152 MET B C 1
ATOM 4994 O O . MET B 1 152 ? -5.477 -0.842 -13.586 1 89.06 152 MET B O 1
ATOM 4998 N N . GLN B 1 153 ? -3.572 -1.589 -14.398 1 86.5 153 GLN B N 1
ATOM 4999 C CA . GLN B 1 153 ? -2.758 -0.6 -13.695 1 86.5 153 GLN B CA 1
ATOM 5000 C C . GLN B 1 153 ? -3.064 0.812 -14.188 1 86.5 153 GLN B C 1
ATOM 5002 O O . GLN B 1 153 ? -3.066 1.763 -13.406 1 86.5 153 GLN B O 1
ATOM 5007 N N . LYS B 1 154 ? -3.238 0.898 -15.445 1 86.88 154 LYS B N 1
ATOM 5008 C CA . LYS B 1 154 ? -3.566 2.197 -16.031 1 86.88 154 LYS B CA 1
ATOM 5009 C C . LYS B 1 154 ? -4.836 2.773 -15.406 1 86.88 154 LYS B C 1
ATOM 5011 O O . LYS B 1 154 ? -4.859 3.934 -14.992 1 86.88 154 LYS B O 1
ATOM 5016 N N . TYR B 1 155 ? -5.824 1.953 -15.242 1 88.38 155 TYR B N 1
ATOM 5017 C CA . TYR B 1 155 ? -7.094 2.42 -14.695 1 88.38 155 TYR B CA 1
ATOM 5018 C C . TYR B 1 155 ? -6.969 2.699 -13.203 1 88.38 155 TYR B C 1
ATOM 5020 O O . TYR B 1 155 ? -7.605 3.615 -12.68 1 88.38 155 TYR B O 1
ATOM 5028 N N . GLN B 1 156 ? -6.117 1.99 -12.578 1 83.31 156 GLN B N 1
ATOM 5029 C CA . GLN B 1 156 ? -5.859 2.256 -11.164 1 83.31 156 GLN B CA 1
ATOM 5030 C C . GLN B 1 156 ? -5.16 3.602 -10.977 1 83.31 156 GLN B C 1
ATOM 5032 O O . GLN B 1 156 ? -5.477 4.344 -10.047 1 83.31 156 GLN B O 1
ATOM 5037 N N . GLN B 1 157 ? -4.312 3.854 -11.875 1 81 157 GLN B N 1
ATOM 5038 C CA . GLN B 1 157 ? -3.564 5.105 -11.805 1 81 157 GLN B CA 1
ATOM 5039 C C . GLN B 1 157 ? -4.473 6.301 -12.078 1 81 157 GLN B C 1
ATOM 5041 O O . GLN B 1 157 ? -4.359 7.336 -11.414 1 81 157 GLN B O 1
ATOM 5046 N N . ILE B 1 158 ? -5.316 6.137 -13 1 82.19 158 ILE B N 1
ATOM 5047 C CA . ILE B 1 158 ? -6.246 7.207 -13.344 1 82.19 158 ILE B CA 1
ATOM 5048 C C . ILE B 1 158 ? -7.16 7.496 -12.148 1 82.19 158 ILE B C 1
ATOM 5050 O O . ILE B 1 158 ? -7.418 8.656 -11.828 1 82.19 158 ILE B O 1
ATOM 5054 N N . ALA B 1 159 ? -7.484 6.426 -11.461 1 77.75 159 ALA B N 1
ATOM 5055 C CA . ALA B 1 159 ? -8.352 6.574 -10.289 1 77.75 159 ALA B CA 1
ATOM 5056 C C . ALA B 1 159 ? -7.609 7.258 -9.148 1 77.75 159 ALA B C 1
ATOM 5058 O O . ALA B 1 159 ? -8.18 8.086 -8.43 1 77.75 159 ALA B O 1
ATOM 5059 N N . ALA B 1 160 ? -6.344 7.023 -9.031 1 72.56 160 ALA B N 1
ATOM 5060 C CA . ALA B 1 160 ? -5.535 7.562 -7.941 1 72.56 160 ALA B CA 1
ATOM 5061 C C . ALA B 1 160 ? -5.176 9.023 -8.203 1 72.56 160 ALA B C 1
ATOM 5063 O O . ALA B 1 160 ? -5.125 9.836 -7.27 1 72.56 160 ALA B O 1
ATOM 5064 N N . GLU B 1 161 ? -4.871 9.328 -9.367 1 69.25 161 GLU B N 1
ATOM 5065 C CA . GLU B 1 161 ? -4.434 10.68 -9.727 1 69.25 161 GLU B CA 1
ATOM 5066 C C . GLU B 1 161 ? -5.59 11.672 -9.656 1 69.25 161 GLU B C 1
ATOM 5068 O O . GLU B 1 161 ? -5.383 12.844 -9.336 1 69.25 161 GLU B O 1
ATOM 5073 N N . ARG B 1 162 ? -6.691 11.297 -10.039 1 62.72 162 ARG B N 1
ATOM 5074 C CA . ARG B 1 162 ? -7.816 12.227 -9.992 1 62.72 162 ARG B CA 1
ATOM 5075 C C . ARG B 1 162 ? -8.164 12.609 -8.562 1 62.72 162 ARG B C 1
ATOM 5077 O O . ARG B 1 162 ? -8.562 13.742 -8.289 1 62.72 162 ARG B O 1
ATOM 5084 N N . ASN B 1 163 ? -7.625 11.93 -7.566 1 71.06 163 ASN B N 1
ATOM 5085 C CA . ASN B 1 163 ? -7.754 12.125 -6.129 1 71.06 163 ASN B CA 1
ATOM 5086 C C . ASN B 1 163 ? -8.688 13.281 -5.801 1 71.06 163 ASN B C 1
ATOM 5088 O O . ASN B 1 163 ? -8.43 14.055 -4.879 1 71.06 163 ASN B O 1
ATOM 5092 N N . VAL B 1 164 ? -9.797 13.562 -6.652 1 79.19 164 VAL B N 1
ATOM 5093 C CA . VAL B 1 164 ? -10.758 14.648 -6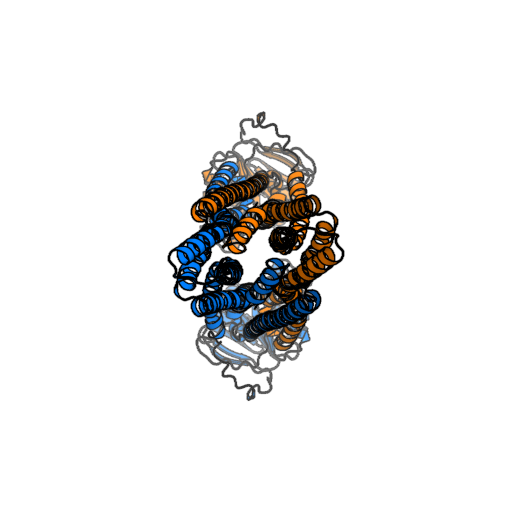.477 1 79.19 164 VAL B CA 1
ATOM 5094 C C . VAL B 1 164 ? -11.555 14.438 -5.191 1 79.19 164 VAL B C 1
ATOM 5096 O O . VAL B 1 164 ? -11.82 15.391 -4.457 1 79.19 164 VAL B O 1
ATOM 5099 N N . THR B 1 165 ? -11.844 13.188 -4.953 1 85.81 165 THR B N 1
ATOM 5100 C CA . THR B 1 165 ? -12.633 12.875 -3.764 1 85.81 165 THR B CA 1
ATOM 5101 C C . THR B 1 165 ? -11.852 13.211 -2.496 1 85.81 165 THR B C 1
ATOM 5103 O O . THR B 1 165 ? -12.422 13.727 -1.529 1 85.81 165 THR B O 1
ATOM 5106 N N . GLU B 1 166 ? -10.594 12.984 -2.576 1 81.69 166 GLU B N 1
ATOM 5107 C CA . GLU B 1 166 ? -9.75 13.289 -1.422 1 81.69 166 GLU B CA 1
ATOM 5108 C C . GLU B 1 166 ? -9.633 14.797 -1.209 1 81.69 166 GLU B C 1
ATOM 5110 O O . GLU B 1 166 ? -9.602 15.266 -0.07 1 81.69 166 GLU B O 1
ATOM 5115 N N . LYS B 1 167 ? -9.578 15.5 -2.299 1 82.44 167 LYS B N 1
ATOM 5116 C CA . LYS B 1 167 ? -9.492 16.953 -2.221 1 82.44 167 LYS B CA 1
ATOM 5117 C C . LYS B 1 167 ? -10.789 17.547 -1.681 1 82.44 167 LYS B C 1
ATOM 5119 O O . LYS B 1 167 ? -10.766 18.469 -0.865 1 82.44 167 LYS B O 1
ATOM 5124 N N . ILE B 1 168 ? -11.883 17.016 -2.156 1 86.69 168 ILE B N 1
ATOM 5125 C CA . ILE B 1 168 ? -13.172 17.5 -1.683 1 86.69 168 ILE B CA 1
ATOM 5126 C C . ILE B 1 168 ? -13.305 17.234 -0.185 1 86.69 168 ILE B C 1
ATOM 5128 O O . ILE B 1 168 ? -13.75 18.094 0.571 1 86.69 168 ILE B O 1
ATOM 5132 N N . LEU B 1 169 ? -12.875 16.094 0.182 1 86.25 169 LEU B N 1
ATOM 5133 C CA . LEU B 1 169 ? -12.945 15.727 1.591 1 86.25 169 LEU B CA 1
ATOM 5134 C C . LEU B 1 169 ? -12.07 16.641 2.438 1 86.25 169 LEU B C 1
ATOM 5136 O O . LEU B 1 169 ? -12.461 17.047 3.537 1 86.25 169 LEU B O 1
ATOM 5140 N N . ALA B 1 170 ? -10.898 16.875 1.949 1 80.81 170 ALA B N 1
ATOM 5141 C CA . ALA B 1 170 ? -9.992 17.766 2.662 1 80.81 170 ALA B CA 1
ATOM 5142 C C . ALA B 1 170 ? -10.594 19.172 2.787 1 80.81 170 ALA B C 1
ATOM 5144 O O . ALA B 1 170 ? -10.516 19.781 3.848 1 80.81 170 ALA B O 1
ATOM 5145 N N . ASP B 1 171 ? -11.242 19.641 1.732 1 82.06 171 ASP B N 1
ATOM 5146 C CA . ASP B 1 171 ? -11.875 20.953 1.708 1 82.06 171 ASP B CA 1
ATOM 5147 C C . ASP B 1 171 ? -13.062 21 2.67 1 82.06 171 ASP B C 1
ATOM 5149 O O . ASP B 1 171 ? -13.25 21.984 3.379 1 82.06 171 ASP B O 1
ATOM 5153 N N . VAL B 1 172 ? -13.766 20 2.652 1 83.69 172 VAL B N 1
ATOM 5154 C CA . VAL B 1 172 ? -14.945 19.953 3.514 1 83.69 172 VAL B CA 1
ATOM 5155 C C . VAL B 1 172 ? -14.508 19.875 4.977 1 83.69 172 VAL B C 1
ATOM 5157 O O . VAL B 1 172 ? -15.117 20.516 5.84 1 83.69 172 VAL B O 1
ATOM 5160 N N . SER B 1 173 ? -13.531 19.109 5.227 1 81.19 173 SER B N 1
ATOM 5161 C CA . SER B 1 173 ? -13.031 18.984 6.594 1 81.19 173 SER B CA 1
ATOM 5162 C C . SER B 1 173 ? -12.539 20.328 7.125 1 81.19 173 SER B C 1
ATOM 5164 O O . SER B 1 173 ? -12.742 20.656 8.297 1 81.19 173 SER B O 1
ATOM 5166 N N . LYS B 1 174 ? -12 21.062 6.285 1 76.44 174 LYS B N 1
ATOM 5167 C CA . LYS B 1 174 ? -11.453 22.359 6.676 1 76.44 174 LYS B CA 1
ATOM 5168 C C . LYS B 1 174 ? -12.555 23.406 6.805 1 76.44 174 LYS B C 1
ATOM 5170 O O . LYS B 1 174 ? -12.461 24.312 7.633 1 76.44 174 LYS B O 1
ATOM 5175 N N . ASN B 1 175 ? -13.555 23.188 5.961 1 77.31 175 ASN B N 1
ATOM 5176 C CA . ASN B 1 175 ? -14.57 24.219 5.867 1 77.31 175 ASN B CA 1
ATOM 5177 C C . ASN B 1 175 ? -15.938 23.719 6.332 1 77.31 175 ASN B C 1
ATOM 5179 O O . ASN B 1 175 ? -16.969 24.156 5.812 1 77.31 175 ASN B O 1
ATOM 5183 N N . ILE B 1 176 ? -15.953 22.844 7.176 1 80 176 ILE B N 1
ATOM 5184 C CA . ILE B 1 176 ? -17.203 22.203 7.594 1 80 176 ILE B CA 1
ATOM 5185 C C . ILE B 1 176 ? -18.125 23.25 8.203 1 80 176 ILE B C 1
ATOM 5187 O O . ILE B 1 176 ? -19.344 23.188 8.008 1 80 176 ILE B O 1
ATOM 5191 N N . LYS B 1 177 ? -17.562 24.203 8.914 1 70.38 177 LYS B N 1
ATOM 5192 C CA . LYS B 1 177 ? -18.359 25.25 9.539 1 70.38 177 LYS B CA 1
ATOM 5193 C C . LYS B 1 177 ? -19.031 26.141 8.484 1 70.38 177 LYS B C 1
ATOM 5195 O O . LYS B 1 177 ? -20.234 26.422 8.578 1 70.38 177 LYS B O 1
ATOM 5200 N N . THR B 1 178 ? -18.234 26.406 7.512 1 66.5 178 THR B N 1
ATOM 5201 C CA . THR B 1 178 ? -18.734 27.234 6.43 1 66.5 178 THR B CA 1
ATOM 5202 C C . THR B 1 178 ? -19.828 26.516 5.652 1 66.5 178 THR B C 1
ATOM 5204 O O . THR B 1 178 ? -20.844 27.125 5.273 1 66.5 178 THR B O 1
ATOM 5207 N N . ILE B 1 179 ? -19.734 25.359 5.43 1 76.5 179 ILE B N 1
ATOM 5208 C CA . ILE B 1 179 ? -20.672 24.562 4.652 1 76.5 179 ILE B CA 1
ATOM 5209 C C . ILE B 1 179 ? -22 24.469 5.391 1 76.5 179 ILE B C 1
ATOM 5211 O O . ILE B 1 179 ? -23.062 24.562 4.777 1 76.5 179 ILE B O 1
ATOM 5215 N N . LYS B 1 180 ? -21.922 24.344 6.613 1 71.06 180 LYS B N 1
ATOM 5216 C CA . LYS B 1 180 ? -23.141 24.234 7.414 1 71.06 180 LYS B CA 1
ATOM 5217 C C . LYS B 1 180 ? -23.828 25.594 7.535 1 71.06 180 LYS B C 1
ATOM 5219 O O . LYS B 1 180 ? -25.062 25.656 7.539 1 71.06 180 LYS B O 1
ATOM 5224 N N . GLU B 1 181 ? -22.953 26.531 7.68 1 60.16 181 GLU B N 1
ATOM 5225 C CA . GLU B 1 181 ? -23.5 27.875 7.773 1 60.16 181 GLU B CA 1
ATOM 5226 C C . GLU B 1 181 ? -24.234 28.266 6.484 1 60.16 181 GLU B C 1
ATOM 5228 O O . GLU B 1 181 ? -25.25 28.953 6.527 1 60.16 181 GLU B O 1
ATOM 5233 N N . LEU B 1 182 ? -23.719 27.75 5.395 1 63.16 182 LEU B N 1
ATOM 5234 C CA . LEU B 1 182 ? -24.312 28.047 4.094 1 63.16 182 LEU B CA 1
ATOM 5235 C C . LEU B 1 182 ? -25.391 27.047 3.734 1 63.16 182 LEU B C 1
ATOM 5237 O O . LEU B 1 182 ? -26.094 27.219 2.73 1 63.16 182 LEU B O 1
ATOM 5241 N N . ASN B 1 183 ? -25.656 26.109 4.492 1 64.88 183 ASN B N 1
ATOM 5242 C CA . ASN B 1 183 ? -26.656 25.078 4.285 1 64.88 183 ASN B CA 1
ATOM 5243 C C . ASN B 1 183 ? -26.531 24.438 2.906 1 64.88 183 ASN B C 1
ATOM 5245 O O . ASN B 1 183 ? -27.516 24.297 2.184 1 64.88 183 ASN B O 1
ATOM 5249 N N . CYS B 1 184 ? -25.344 24.25 2.477 1 75.12 184 CYS B N 1
ATOM 5250 C CA . CYS B 1 184 ? -25.094 23.641 1.175 1 75.12 184 CYS B CA 1
ATOM 5251 C C . CYS B 1 184 ? -24.641 22.188 1.328 1 75.12 184 CYS B C 1
ATOM 5253 O O . CYS B 1 184 ? -23.859 21.688 0.522 1 75.12 184 CYS B O 1
ATOM 5255 N N . GLN B 1 185 ? -25.156 21.562 2.35 1 82.75 185 GLN B N 1
ATOM 5256 C CA . GLN B 1 185 ? -24.734 20.188 2.625 1 82.75 185 GLN B CA 1
ATOM 5257 C C . GLN B 1 185 ? -25.172 19.25 1.5 1 82.75 185 GLN B C 1
ATOM 5259 O O . GLN B 1 185 ? -24.391 18.406 1.061 1 82.75 185 GLN B O 1
ATOM 5264 N N . GLN B 1 186 ? -26.328 19.422 1.011 1 83.25 186 GLN B N 1
ATOM 5265 C CA . GLN B 1 186 ? -26.859 18.516 -0.016 1 83.25 186 GLN B CA 1
ATOM 5266 C C . GLN B 1 186 ? -26.125 18.719 -1.342 1 83.25 186 GLN B C 1
ATOM 5268 O O . GLN B 1 186 ? -25.875 17.766 -2.072 1 83.25 186 GLN B O 1
ATOM 5273 N N . GLU B 1 187 ? -25.797 19.953 -1.592 1 85.38 187 GLU B N 1
ATOM 5274 C CA . GLU B 1 187 ? -25.062 20.219 -2.822 1 85.38 187 GLU B CA 1
ATOM 5275 C C . GLU B 1 187 ? -23.656 19.625 -2.781 1 85.38 187 GLU B C 1
ATOM 5277 O O . GLU B 1 187 ? -23.188 19.062 -3.771 1 85.38 187 GLU B O 1
ATOM 5282 N N . ILE B 1 188 ? -23.094 19.766 -1.671 1 88.75 188 ILE B N 1
ATOM 5283 C CA . ILE B 1 188 ? -21.734 19.219 -1.524 1 88.75 188 ILE B CA 1
ATOM 5284 C C . ILE B 1 188 ? -21.797 17.703 -1.568 1 88.75 188 ILE B C 1
ATOM 5286 O O . ILE B 1 188 ? -20.906 17.062 -2.137 1 88.75 188 ILE B O 1
ATOM 5290 N N . LEU B 1 189 ? -22.797 17.156 -0.984 1 90.75 189 LEU B N 1
ATOM 5291 C CA . LEU B 1 189 ? -22.953 15.703 -1.03 1 90.75 189 LEU B CA 1
ATOM 5292 C C . LEU B 1 189 ? -23.109 15.219 -2.467 1 90.75 189 LEU B C 1
ATOM 5294 O O . LEU B 1 189 ? -22.547 14.195 -2.85 1 90.75 189 LEU B O 1
ATOM 5298 N N . LYS B 1 190 ? -23.859 15.953 -3.191 1 90.38 190 LYS B N 1
ATOM 5299 C CA . LYS B 1 190 ? -24.062 15.586 -4.59 1 90.38 190 LYS B CA 1
ATOM 5300 C C . LYS B 1 190 ? -22.766 15.711 -5.383 1 90.38 190 LYS B C 1
ATOM 5302 O O . LYS B 1 190 ? -22.484 14.875 -6.242 1 90.38 190 LYS B O 1
ATOM 5307 N N . ILE B 1 191 ? -22.031 16.703 -5.102 1 89.94 191 ILE B N 1
ATOM 5308 C CA . ILE B 1 191 ? -20.75 16.906 -5.773 1 89.94 191 ILE B CA 1
ATOM 5309 C C . ILE B 1 191 ? -19.797 15.75 -5.434 1 89.94 191 ILE B C 1
ATOM 5311 O O . ILE B 1 191 ? -19.109 15.227 -6.309 1 89.94 191 ILE B O 1
ATOM 5315 N N . TYR B 1 192 ? -19.797 15.383 -4.164 1 91.12 192 TYR B N 1
ATOM 5316 C CA . TYR B 1 192 ? -18.969 14.258 -3.742 1 91.12 192 TYR B CA 1
ATOM 5317 C C . TYR B 1 192 ? -19.438 12.961 -4.383 1 91.12 192 TYR B C 1
ATOM 5319 O O . TYR B 1 192 ? -18.609 12.148 -4.816 1 91.12 192 TYR B O 1
ATOM 5327 N N . GLN B 1 193 ? -20.703 12.758 -4.453 1 91.31 193 GLN B N 1
ATOM 5328 C CA . GLN B 1 193 ? -21.266 11.555 -5.051 1 91.31 193 GLN B CA 1
ATOM 5329 C C . GLN B 1 193 ? -20.891 11.445 -6.527 1 91.31 193 GLN B C 1
ATOM 5331 O O . GLN B 1 193 ? -20.547 10.367 -7.012 1 91.31 193 GLN B O 1
ATOM 5336 N N . ASP B 1 194 ? -20.953 12.523 -7.168 1 89.88 194 ASP B N 1
ATOM 5337 C CA . ASP B 1 194 ? -20.625 12.523 -8.594 1 89.88 194 ASP B CA 1
ATOM 5338 C C . ASP B 1 194 ? -19.125 12.273 -8.805 1 89.88 194 ASP B C 1
ATOM 5340 O O . ASP B 1 194 ? -18.734 11.555 -9.734 1 89.88 194 ASP B O 1
ATOM 5344 N N . ALA B 1 195 ? -18.344 12.891 -8.008 1 88 195 ALA B N 1
ATOM 5345 C CA . ALA B 1 195 ? -16.906 12.672 -8.094 1 88 195 ALA B CA 1
ATOM 5346 C C . ALA B 1 195 ? -16.547 11.219 -7.793 1 88 195 ALA B C 1
ATOM 5348 O O . ALA B 1 195 ? -15.695 10.633 -8.461 1 88 195 ALA B O 1
ATOM 5349 N N . TYR B 1 196 ? -17.219 10.672 -6.879 1 89.38 196 TYR B N 1
ATOM 5350 C CA . TYR B 1 196 ? -16.938 9.297 -6.5 1 89.38 196 TYR B CA 1
ATOM 5351 C C . TYR B 1 196 ? -17.406 8.328 -7.586 1 89.38 196 TYR B C 1
ATOM 5353 O O . TYR B 1 196 ? -16.766 7.301 -7.824 1 89.38 196 TYR B O 1
ATOM 5361 N N . LYS B 1 197 ? -18.547 8.656 -8.156 1 89.44 197 LYS B N 1
ATOM 5362 C CA . LYS B 1 197 ? -19.062 7.82 -9.234 1 89.44 197 LYS B CA 1
ATOM 5363 C C . LYS B 1 197 ? -18.047 7.742 -10.383 1 89.44 197 LYS B C 1
ATOM 5365 O O . LYS B 1 197 ? -17.875 6.684 -10.984 1 89.44 197 LYS B O 1
ATOM 5370 N N . GLN B 1 198 ? -17.422 8.789 -10.648 1 87.5 198 GLN B N 1
ATOM 5371 C CA . GLN B 1 198 ? -16.406 8.805 -11.695 1 87.5 198 GLN B CA 1
ATOM 5372 C C . GLN B 1 198 ? -15.203 7.953 -11.312 1 87.5 198 GLN B C 1
ATOM 5374 O O . GLN B 1 198 ? -14.664 7.215 -12.141 1 87.5 198 GLN B O 1
ATOM 5379 N N . GLN B 1 199 ? -14.797 8.086 -10.109 1 87.81 199 GLN B N 1
ATOM 5380 C CA . GLN B 1 199 ? -13.688 7.277 -9.617 1 87.81 199 GLN B CA 1
ATOM 5381 C C . GLN B 1 199 ? -14.047 5.793 -9.625 1 87.81 199 GLN B C 1
ATOM 5383 O O . GLN B 1 199 ? -13.227 4.953 -10.008 1 87.81 199 GLN B O 1
ATOM 5388 N N . MET B 1 200 ? -15.242 5.496 -9.281 1 89.06 200 MET B N 1
ATOM 5389 C CA . MET B 1 200 ? -15.703 4.113 -9.195 1 89.06 200 MET B CA 1
ATOM 5390 C C . MET B 1 200 ? -15.742 3.467 -10.578 1 89.06 200 MET B C 1
ATOM 5392 O O . MET B 1 200 ? -15.461 2.275 -10.719 1 89.06 200 MET B O 1
ATOM 5396 N N . GLN B 1 201 ? -16.062 4.188 -11.562 1 90.19 201 GLN B N 1
ATOM 5397 C CA . GLN B 1 201 ? -16.109 3.645 -12.914 1 90.19 201 GLN B CA 1
ATOM 5398 C C . GLN B 1 201 ? -14.734 3.158 -13.367 1 90.19 201 GLN B C 1
ATOM 5400 O O . GLN B 1 201 ? -14.617 2.111 -14 1 90.19 201 GLN B O 1
ATOM 5405 N N . HIS B 1 202 ? -13.734 3.938 -13.047 1 89.81 202 HIS B N 1
ATOM 5406 C CA . HIS B 1 202 ? -12.375 3.529 -13.391 1 89.81 202 HIS B CA 1
ATOM 5407 C C . HIS B 1 202 ? -11.93 2.336 -12.547 1 89.81 202 HIS B C 1
ATOM 5409 O O . HIS B 1 202 ? -11.234 1.446 -13.047 1 89.81 202 HIS B O 1
ATOM 5415 N N . ASP B 1 203 ? -12.359 2.299 -11.305 1 89.56 203 ASP B N 1
ATOM 5416 C CA . ASP B 1 203 ? -12.047 1.157 -10.453 1 89.56 203 ASP B CA 1
ATOM 5417 C C . ASP B 1 203 ? -12.719 -0.113 -10.961 1 89.56 203 ASP B C 1
ATOM 5419 O O . ASP B 1 203 ? -12.125 -1.193 -10.93 1 89.56 203 ASP B O 1
ATOM 5423 N N . LEU B 1 204 ? -13.969 0.053 -11.43 1 92.5 204 LEU B N 1
ATOM 5424 C CA . LEU B 1 204 ? -14.688 -1.101 -11.961 1 92.5 204 LEU B CA 1
ATOM 5425 C C . LEU B 1 204 ? -14.047 -1.606 -13.242 1 92.5 204 LEU B C 1
ATOM 5427 O O . LEU B 1 204 ? -14.016 -2.814 -13.492 1 92.5 204 LEU B O 1
ATOM 5431 N N . LYS B 1 205 ? -13.516 -0.714 -14.047 1 92.81 205 LYS B N 1
ATOM 5432 C CA . LYS B 1 205 ? -12.797 -1.134 -15.25 1 92.81 205 LYS B CA 1
ATOM 5433 C C . LYS B 1 205 ? -11.516 -1.885 -14.883 1 92.81 205 LYS B C 1
ATOM 5435 O O . LYS B 1 205 ? -11.156 -2.861 -15.547 1 92.81 205 LYS B O 1
ATOM 5440 N N . SER B 1 206 ? -10.875 -1.358 -13.836 1 92 206 SER B N 1
ATOM 5441 C CA . SER B 1 206 ? -9.68 -2.055 -13.367 1 92 206 SER B CA 1
ATOM 5442 C C . SER B 1 206 ? -10.016 -3.473 -12.914 1 92 206 SER B C 1
ATOM 5444 O O . SER B 1 206 ? -9.25 -4.406 -13.172 1 92 206 SER B O 1
ATOM 5446 N N . ILE B 1 207 ? -11.18 -3.641 -12.312 1 91.5 207 ILE B N 1
ATOM 5447 C CA . ILE B 1 207 ? -11.602 -4.941 -11.797 1 91.5 207 ILE B CA 1
ATOM 5448 C C . ILE B 1 207 ? -11.891 -5.883 -12.961 1 91.5 207 ILE B C 1
ATOM 5450 O O . ILE B 1 207 ? -11.594 -7.078 -12.891 1 91.5 207 ILE B O 1
ATOM 5454 N N . LYS B 1 208 ? -12.438 -5.371 -14 1 93 208 LYS B N 1
ATOM 5455 C CA . LYS B 1 208 ? -12.703 -6.184 -15.18 1 93 208 LYS B CA 1
ATOM 5456 C C . LYS B 1 208 ? -11.422 -6.766 -15.758 1 93 208 LYS B C 1
ATOM 5458 O O . LYS B 1 208 ? -11.375 -7.941 -16.125 1 93 208 LYS B O 1
ATOM 5463 N N . PHE B 1 209 ? -10.438 -5.961 -15.773 1 91.62 209 PHE B N 1
ATOM 5464 C CA . PHE B 1 209 ? -9.172 -6.438 -16.328 1 91.62 209 PHE B CA 1
ATOM 5465 C C . PHE B 1 209 ? -8.492 -7.391 -15.344 1 91.62 209 PHE B C 1
ATOM 5467 O O . PHE B 1 209 ? -7.797 -8.32 -15.766 1 91.62 209 PHE B O 1
ATOM 5474 N N . GLN B 1 210 ? -8.672 -7.23 -14.117 1 88.69 210 GLN B N 1
ATOM 5475 C CA . GLN B 1 210 ? -8.18 -8.195 -13.133 1 88.69 210 GLN B CA 1
ATOM 5476 C C . GLN B 1 210 ? -8.875 -9.547 -13.297 1 88.69 210 GLN B C 1
ATOM 5478 O O . GLN B 1 210 ? -8.242 -10.594 -13.156 1 88.69 210 GLN B O 1
ATOM 5483 N N . ALA B 1 211 ? -10.164 -9.398 -13.539 1 89.81 211 ALA B N 1
ATOM 5484 C CA . ALA B 1 211 ? -10.93 -10.617 -13.773 1 89.81 211 ALA B CA 1
ATOM 5485 C C . ALA B 1 211 ? -10.445 -11.344 -15.031 1 89.81 211 ALA B C 1
ATOM 5487 O O . ALA B 1 211 ? -10.328 -12.57 -15.039 1 89.81 211 ALA B O 1
ATOM 5488 N N . ILE B 1 212 ? -10.094 -10.578 -16.047 1 88.75 212 ILE B N 1
ATOM 5489 C CA . ILE B 1 212 ? -9.562 -11.156 -17.266 1 88.75 212 ILE B CA 1
ATOM 5490 C C . ILE B 1 212 ? -8.227 -11.828 -17 1 88.75 212 ILE B C 1
ATOM 5492 O O . ILE B 1 212 ? -7.957 -12.93 -17.484 1 88.75 212 ILE B O 1
ATOM 5496 N N . ASN B 1 213 ? -7.434 -11.172 -16.188 1 85.19 213 ASN B N 1
ATOM 5497 C CA . ASN B 1 213 ? -6.129 -11.734 -15.859 1 85.19 213 ASN B CA 1
ATOM 5498 C C . ASN B 1 213 ? -6.262 -13.055 -15.109 1 85.19 213 ASN B C 1
ATOM 5500 O O . ASN B 1 213 ? -5.562 -14.023 -15.414 1 85.19 213 ASN B O 1
ATOM 5504 N N . PHE B 1 214 ? -7.133 -13.117 -14.203 1 81.81 214 PHE B N 1
ATOM 5505 C CA . PHE B 1 214 ? -7.32 -14.32 -13.414 1 81.81 214 PHE B CA 1
ATOM 5506 C C . PHE B 1 214 ? -7.902 -15.445 -14.266 1 81.81 214 PHE B C 1
ATOM 5508 O O . PHE B 1 214 ? -7.473 -16.594 -14.164 1 81.81 214 PHE B O 1
ATOM 5515 N N . ALA B 1 215 ? -8.852 -15.07 -15.039 1 83.38 215 ALA B N 1
ATOM 5516 C CA . ALA B 1 215 ? -9.461 -16.047 -15.938 1 83.38 215 ALA B CA 1
ATOM 5517 C C . ALA B 1 215 ? -8.445 -16.594 -16.922 1 83.38 215 ALA B C 1
ATOM 5519 O O . ALA B 1 215 ? -8.461 -17.781 -17.25 1 83.38 215 ALA B O 1
ATOM 5520 N N . SER B 1 216 ? -7.59 -15.758 -17.359 1 82 216 SER B N 1
ATOM 5521 C CA . SER B 1 216 ? -6.559 -16.188 -18.312 1 82 216 SER B CA 1
ATOM 5522 C C . SER B 1 216 ? -5.551 -17.125 -17.641 1 82 216 SER B C 1
ATOM 5524 O O . SER B 1 216 ? -5.113 -18.094 -18.25 1 82 216 SER B O 1
ATOM 5526 N N . THR B 1 217 ? -5.18 -16.859 -16.422 1 76.06 217 THR B N 1
ATOM 5527 C CA . THR B 1 217 ? -4.172 -17.641 -15.711 1 76.06 217 THR B CA 1
ATOM 5528 C C . THR B 1 217 ? -4.66 -19.078 -15.484 1 76.06 217 THR B C 1
ATOM 5530 O O . THR B 1 217 ? -3.891 -20.031 -15.617 1 76.06 217 THR B O 1
ATOM 5533 N N . ASN B 1 218 ? -5.938 -19.25 -15.273 1 73.5 218 ASN B N 1
ATOM 5534 C CA . ASN B 1 218 ? -6.422 -20.578 -14.938 1 73.5 218 ASN B CA 1
ATOM 5535 C C . ASN B 1 218 ? -7.164 -21.219 -16.109 1 73.5 218 ASN B C 1
ATOM 5537 O O . ASN B 1 218 ? -7.09 -22.438 -16.297 1 73.5 218 ASN B O 1
ATOM 5541 N N . GLY B 1 219 ? -7.871 -20.406 -16.891 1 74.44 219 GLY B N 1
ATOM 5542 C CA . GLY B 1 219 ? -8.641 -20.938 -18 1 74.44 219 GLY B CA 1
ATOM 5543 C C . GLY B 1 219 ? -7.84 -21.062 -19.281 1 74.44 219 GLY B C 1
ATOM 5544 O O . GLY B 1 219 ? -7.867 -22.109 -19.938 1 74.44 219 GLY B O 1
ATOM 5545 N N . LEU B 1 220 ? -7.078 -20.094 -19.594 1 79.69 220 LEU B N 1
ATOM 5546 C CA . LEU B 1 220 ? -6.332 -20.078 -20.844 1 79.69 220 LEU B CA 1
ATOM 5547 C C . LEU B 1 220 ? -5.188 -21.078 -20.812 1 79.69 220 LEU B C 1
ATOM 5549 O O . LEU B 1 220 ? -4.805 -21.625 -21.844 1 79.69 220 LEU B O 1
ATOM 5553 N N . GLN B 1 221 ? -4.695 -21.344 -19.594 1 79.56 221 GLN B N 1
ATOM 5554 C CA . GLN B 1 221 ? -3.613 -22.312 -19.469 1 79.56 221 GLN B CA 1
ATOM 5555 C C . GLN B 1 221 ? -4.059 -23.703 -19.938 1 79.56 221 GLN B C 1
ATOM 5557 O O . GLN B 1 221 ? -3.33 -24.375 -20.656 1 79.56 221 GLN B O 1
ATOM 5562 N N . GLN B 1 222 ? -5.273 -24.031 -19.609 1 77.94 222 GLN B N 1
ATOM 5563 C CA . GLN B 1 222 ? -5.793 -25.328 -20 1 77.94 222 GLN B CA 1
ATOM 5564 C C . GLN B 1 222 ? -6.043 -25.406 -21.5 1 77.94 222 GLN B C 1
ATOM 5566 O O . GLN B 1 222 ? -5.801 -26.438 -22.125 1 77.94 222 GLN B O 1
ATOM 5571 N N . ILE B 1 223 ? -6.469 -24.344 -22.031 1 81.56 223 ILE B N 1
ATOM 5572 C CA . ILE B 1 223 ? -6.695 -24.281 -23.469 1 81.56 223 ILE B CA 1
ATOM 5573 C C . ILE B 1 223 ? -5.363 -24.406 -24.203 1 81.56 223 ILE B C 1
ATOM 5575 O O . ILE B 1 223 ? -5.258 -25.156 -25.188 1 81.56 223 ILE B O 1
ATOM 5579 N N . THR B 1 224 ? -4.395 -23.766 -23.703 1 84.56 224 THR B N 1
ATOM 5580 C CA . THR B 1 224 ? -3.074 -23.781 -24.328 1 84.56 224 THR B CA 1
ATOM 5581 C C . THR B 1 224 ? -2.482 -25.188 -24.281 1 84.56 224 THR B C 1
ATOM 5583 O O . THR B 1 224 ? -1.904 -25.656 -25.266 1 84.56 224 THR B O 1
ATOM 5586 N N . VAL B 1 225 ? -2.645 -25.891 -23.188 1 82 225 VAL B N 1
ATOM 5587 C CA . VAL B 1 225 ? -2.125 -27.25 -23.047 1 82 225 VAL B CA 1
ATOM 5588 C C . VAL B 1 225 ? -2.828 -28.172 -24.031 1 82 225 VAL B C 1
ATOM 5590 O O . VAL B 1 225 ? -2.182 -28.984 -24.688 1 82 225 VAL B O 1
ATOM 5593 N N . SER B 1 226 ? -4.141 -27.984 -24.125 1 81.75 226 SER B N 1
ATOM 5594 C CA . SER B 1 226 ? -4.918 -28.828 -25.031 1 81.75 226 SER B CA 1
ATOM 5595 C C . SER B 1 226 ? -4.52 -28.594 -26.484 1 81.75 226 SER B C 1
ATOM 5597 O O . SER B 1 226 ? -4.375 -29.547 -27.25 1 81.75 226 SER B O 1
ATOM 5599 N N . VAL B 1 227 ? -4.332 -27.422 -26.828 1 83.81 227 VAL B N 1
ATOM 5600 C CA . VAL B 1 227 ? -3.947 -27.078 -28.203 1 83.81 227 VAL B CA 1
ATOM 5601 C C . VAL B 1 227 ? -2.543 -27.609 -28.484 1 83.81 227 VAL B C 1
ATOM 5603 O O . VAL B 1 227 ? -2.266 -28.094 -29.594 1 83.81 227 VAL B O 1
ATOM 5606 N N . CYS B 1 228 ? -1.679 -27.562 -27.547 1 85.19 228 CYS B N 1
ATOM 5607 C CA . CYS B 1 228 ? -0.318 -28.062 -27.703 1 85.19 228 CYS B CA 1
ATOM 5608 C C . CYS B 1 228 ? -0.312 -29.562 -27.953 1 85.19 228 CYS B C 1
ATOM 5610 O O . CYS B 1 228 ? 0.429 -30.062 -28.797 1 85.19 228 CYS B O 1
ATOM 5612 N N . TYR B 1 229 ? -1.139 -30.25 -27.219 1 81.69 229 TYR B N 1
ATOM 5613 C CA . TYR B 1 229 ? -1.214 -31.703 -27.406 1 81.69 229 TYR B CA 1
ATOM 5614 C C . TYR B 1 229 ? -1.786 -32.031 -28.781 1 81.69 229 TYR B C 1
ATOM 5616 O O . TYR B 1 229 ? -1.341 -32.969 -29.438 1 81.69 229 TYR B O 1
ATOM 5624 N N . LEU B 1 230 ? -2.795 -31.234 -29.172 1 82.69 230 LEU B N 1
ATOM 5625 C CA . LEU B 1 230 ? -3.355 -31.453 -30.516 1 82.69 230 LEU B CA 1
ATOM 5626 C C . LEU B 1 230 ? -2.299 -31.234 -31.594 1 82.69 230 LEU B C 1
ATOM 5628 O O . LEU B 1 230 ? -2.191 -32.031 -32.531 1 82.69 230 LEU B O 1
ATOM 5632 N N . ILE B 1 231 ? -1.574 -30.234 -31.438 1 86.25 231 ILE B N 1
ATOM 5633 C CA . ILE B 1 231 ? -0.502 -29.953 -32.406 1 86.25 231 ILE B CA 1
ATOM 5634 C C . ILE B 1 231 ? 0.534 -31.062 -32.344 1 86.25 231 ILE B C 1
ATOM 5636 O O . ILE B 1 231 ? 1.066 -31.469 -33.375 1 86.25 231 ILE B O 1
ATOM 5640 N N . GLY B 1 232 ? 0.858 -31.531 -31.125 1 83.69 232 GLY B N 1
ATOM 5641 C CA . GLY B 1 232 ? 1.779 -32.656 -30.984 1 83.69 232 GLY B CA 1
ATOM 5642 C C . GLY B 1 232 ? 1.338 -33.875 -31.75 1 83.69 232 GLY B C 1
ATOM 5643 O O . GLY B 1 232 ? 2.145 -34.5 -32.438 1 83.69 232 GLY B O 1
ATOM 5644 N N . PHE B 1 233 ? 0.029 -34.156 -31.719 1 80.62 233 PHE B N 1
ATOM 5645 C CA . PHE B 1 233 ? -0.513 -35.312 -32.438 1 80.62 233 PHE B CA 1
ATOM 5646 C C . PHE B 1 233 ? -0.422 -35.094 -33.938 1 80.62 233 PHE B C 1
ATOM 5648 O O . PHE B 1 233 ? -0.132 -36.031 -34.688 1 80.62 233 PHE B O 1
ATOM 5655 N N . CYS B 1 234 ? -0.677 -33.906 -34.344 1 82.88 234 CYS B N 1
ATOM 5656 C CA . CYS B 1 234 ? -0.616 -33.625 -35.781 1 82.88 234 CYS B CA 1
ATOM 5657 C C . CYS B 1 234 ? 0.812 -33.719 -36.281 1 82.88 234 CYS B C 1
ATOM 5659 O O . CYS B 1 234 ? 1.04 -34.219 -37.375 1 82.88 234 CYS B O 1
ATOM 5661 N N . THR B 1 235 ? 1.76 -33.312 -35.469 1 86.06 235 THR B N 1
ATOM 5662 C CA . THR B 1 235 ? 3.152 -33.375 -35.906 1 86.06 235 THR B CA 1
ATOM 5663 C C . THR B 1 235 ? 3.652 -34.812 -35.938 1 86.06 235 THR B C 1
ATOM 5665 O O . THR B 1 235 ? 4.5 -35.156 -36.75 1 86.06 235 THR B O 1
ATOM 5668 N N . ILE B 1 236 ? 3.146 -35.656 -35.125 1 81.94 236 ILE B N 1
ATOM 5669 C CA . ILE B 1 236 ? 3.52 -37.062 -35.125 1 81.94 236 ILE B CA 1
ATOM 5670 C C . ILE B 1 236 ? 2.947 -37.75 -36.375 1 81.94 236 ILE B C 1
ATOM 5672 O O . ILE B 1 236 ? 3.629 -38.562 -37 1 81.94 236 ILE B O 1
ATOM 5676 N N . LYS B 1 237 ? 1.726 -37.406 -36.688 1 79.81 237 LYS B N 1
ATOM 5677 C CA . LYS B 1 237 ? 1.076 -38.031 -37.844 1 79.81 237 LYS B CA 1
ATOM 5678 C C . LYS B 1 237 ? 1.79 -37.656 -39.125 1 79.81 237 LYS B C 1
ATOM 5680 O O . LYS B 1 237 ? 1.945 -38.5 -40.031 1 79.81 237 LYS B O 1
ATOM 5685 N N . ILE B 1 238 ? 2.148 -36.375 -39.188 1 83.12 238 ILE B N 1
ATOM 5686 C CA . ILE B 1 238 ? 2.816 -35.906 -40.406 1 83.12 238 ILE B CA 1
ATOM 5687 C C . ILE B 1 238 ? 4.262 -36.406 -40.406 1 83.12 238 ILE B C 1
ATOM 5689 O O . ILE B 1 238 ? 4.898 -36.438 -41.469 1 83.12 238 ILE B O 1
ATOM 5693 N N . GLY B 1 239 ? 4.801 -37 -39.312 1 78.25 239 GLY B N 1
ATOM 5694 C CA . GLY B 1 239 ? 6.133 -37.562 -39.25 1 78.25 239 GLY B CA 1
ATOM 5695 C C . GLY B 1 239 ? 7.195 -36.594 -38.844 1 78.25 239 GLY B C 1
ATOM 5696 O O . GLY B 1 239 ? 8.391 -36.812 -39.062 1 78.25 239 GLY B O 1
ATOM 5697 N N . LEU B 1 240 ? 6.77 -35.5 -38.344 1 77.75 240 LEU B N 1
ATOM 5698 C CA . LEU B 1 240 ? 7.738 -34.469 -37.969 1 77.75 240 LEU B CA 1
ATOM 5699 C C . LEU B 1 240 ? 8.266 -34.688 -36.562 1 77.75 240 LEU B C 1
ATOM 5701 O O . LEU B 1 240 ? 9.383 -34.281 -36.25 1 77.75 240 LEU B O 1
ATOM 5705 N N . THR B 1 241 ? 7.43 -35.281 -35.656 1 69.06 241 THR B N 1
ATOM 5706 C CA . THR B 1 241 ? 7.836 -35.594 -34.281 1 69.06 241 THR B CA 1
ATOM 5707 C C . THR B 1 241 ? 7.785 -37.094 -34.031 1 69.06 241 THR B C 1
ATOM 5709 O O . THR B 1 241 ? 6.855 -37.781 -34.469 1 69.06 241 THR B O 1
ATOM 5712 N N . VAL B 1 242 ? 8.875 -37.469 -33.469 1 61.94 242 VAL B N 1
ATOM 5713 C CA . VAL B 1 242 ? 9.117 -38.906 -33.5 1 61.94 242 VAL B CA 1
ATOM 5714 C C . VAL B 1 242 ? 8.391 -39.562 -32.312 1 61.94 242 VAL B C 1
ATOM 5716 O O . VAL B 1 242 ? 7.781 -40.625 -32.469 1 61.94 242 VAL B O 1
ATOM 5719 N N . GLU B 1 243 ? 8.461 -38.844 -31.094 1 71.69 243 GLU B N 1
ATOM 5720 C CA . GLU B 1 243 ? 8.055 -39.625 -29.922 1 71.69 243 GLU B CA 1
ATOM 5721 C C . GLU B 1 243 ? 6.992 -38.875 -29.109 1 71.69 243 GLU B C 1
ATOM 5723 O O . GLU B 1 243 ? 7.117 -37.688 -28.844 1 71.69 243 GLU B O 1
ATOM 5728 N N . PRO B 1 244 ? 5.836 -39.594 -28.953 1 72.12 244 PRO B N 1
ATOM 5729 C CA . PRO B 1 244 ? 4.777 -39.031 -28.109 1 72.12 244 PRO B CA 1
ATOM 5730 C C . PRO B 1 244 ? 5.289 -38.562 -26.75 1 72.12 244 PRO B C 1
ATOM 5732 O O . PRO B 1 244 ? 4.797 -37.594 -26.203 1 72.12 244 PRO B O 1
ATOM 5735 N N . LEU B 1 245 ? 6.336 -39.219 -26.297 1 71.31 245 LEU B N 1
ATOM 5736 C CA . LEU B 1 245 ? 6.895 -38.875 -25 1 71.31 245 LEU B CA 1
ATOM 5737 C C . LEU B 1 245 ? 7.555 -37.5 -25.047 1 71.31 245 LEU B C 1
ATOM 5739 O O . LEU B 1 245 ? 7.535 -36.781 -24.047 1 71.31 245 LEU B O 1
ATOM 5743 N N . LEU B 1 246 ? 8.031 -37.188 -26.25 1 78.06 246 LEU B N 1
ATOM 5744 C CA . LEU B 1 246 ? 8.688 -35.875 -26.406 1 78.06 246 LEU B CA 1
ATOM 5745 C C . LEU B 1 246 ? 7.668 -34.75 -26.344 1 78.06 246 LEU B C 1
ATOM 5747 O O . LEU B 1 246 ? 7.957 -33.688 -25.812 1 78.06 246 LEU B O 1
ATOM 5751 N N . VAL B 1 247 ? 6.422 -34.969 -26.828 1 81 247 VAL B N 1
ATOM 5752 C CA . VAL B 1 247 ? 5.363 -33.969 -26.812 1 81 247 VAL B CA 1
ATOM 5753 C C . VAL B 1 247 ? 4.973 -33.656 -25.359 1 81 247 VAL B C 1
ATOM 5755 O O . VAL B 1 247 ? 4.809 -32.5 -25 1 81 247 VAL B O 1
ATOM 5758 N N . GLN B 1 248 ? 4.938 -34.594 -24.594 1 76.44 248 GLN B N 1
ATOM 5759 C CA . GLN B 1 248 ? 4.574 -34.438 -23.203 1 76.44 248 GLN B CA 1
ATOM 5760 C C . GLN B 1 248 ? 5.68 -33.719 -22.422 1 76.44 248 GLN B C 1
ATOM 5762 O O . GLN B 1 248 ? 5.402 -32.812 -21.625 1 76.44 248 GLN B O 1
ATOM 5767 N N . LYS B 1 249 ? 6.91 -34.188 -22.656 1 76.94 249 LYS B N 1
ATOM 5768 C CA . LYS B 1 249 ? 8.047 -33.562 -21.969 1 76.94 249 LYS B CA 1
ATOM 5769 C C . LYS B 1 249 ? 8.156 -32.094 -22.281 1 76.94 249 LYS B C 1
ATOM 5771 O O . LYS B 1 249 ? 8.391 -31.266 -21.375 1 76.94 249 LYS B O 1
ATOM 5776 N N . ILE B 1 250 ? 7.953 -31.719 -23.547 1 84.69 250 ILE B N 1
ATOM 5777 C CA . ILE B 1 250 ? 8.062 -30.328 -23.969 1 84.69 250 ILE B CA 1
ATOM 5778 C C . ILE B 1 250 ? 6.91 -29.516 -23.375 1 84.69 250 ILE B C 1
ATOM 5780 O O . ILE B 1 250 ? 7.109 -28.406 -22.891 1 84.69 250 ILE B O 1
ATOM 5784 N N . THR B 1 251 ? 5.699 -30.094 -23.344 1 81.25 251 THR B N 1
ATOM 5785 C CA . THR B 1 251 ? 4.535 -29.391 -22.812 1 81.25 251 THR B CA 1
ATOM 5786 C C . THR B 1 251 ? 4.688 -29.156 -21.312 1 81.25 251 THR B C 1
ATOM 5788 O O . THR B 1 251 ? 4.367 -28.078 -20.812 1 81.25 251 THR B O 1
ATOM 5791 N N . GLN B 1 252 ? 5.227 -30.062 -20.578 1 77.44 252 GLN B N 1
ATOM 5792 C CA . GLN B 1 252 ? 5.395 -29.938 -19.141 1 77.44 252 GLN B CA 1
ATOM 5793 C C . GLN B 1 252 ? 6.492 -28.922 -18.797 1 77.44 252 GLN B C 1
ATOM 5795 O O . GLN B 1 252 ? 6.422 -28.25 -17.766 1 77.44 252 GLN B O 1
ATOM 5800 N N . THR B 1 253 ? 7.477 -28.906 -19.703 1 80.19 253 THR B N 1
ATOM 5801 C CA . THR B 1 253 ? 8.562 -27.953 -19.5 1 80.19 253 THR B CA 1
ATOM 5802 C C . THR B 1 253 ? 8.078 -26.516 -19.672 1 80.19 253 THR B C 1
ATOM 5804 O O . THR B 1 253 ? 8.547 -25.609 -18.984 1 80.19 253 THR B O 1
ATOM 5807 N N . LEU B 1 254 ? 7.09 -26.359 -20.5 1 85.38 254 LEU B N 1
ATOM 5808 C CA . LEU B 1 254 ? 6.637 -25.016 -20.844 1 85.38 254 LEU B CA 1
ATOM 5809 C C . LEU B 1 254 ? 5.547 -24.531 -19.891 1 85.38 254 LEU B C 1
ATOM 5811 O O . LEU B 1 254 ? 5.32 -23.328 -19.75 1 85.38 254 LEU B O 1
ATOM 5815 N N . LEU B 1 255 ? 4.965 -25.406 -19.156 1 79.44 255 LEU B N 1
ATOM 5816 C CA . LEU B 1 255 ? 3.793 -25.094 -18.344 1 79.44 255 LEU B CA 1
ATOM 5817 C C . LEU B 1 255 ? 4.148 -24.109 -17.234 1 79.44 255 LEU B C 1
ATOM 5819 O O . LEU B 1 255 ? 3.496 -23.062 -17.094 1 79.44 255 LEU B O 1
ATOM 5823 N N . PRO B 1 256 ? 5.195 -24.297 -16.453 1 74.12 256 PRO B N 1
ATOM 5824 C CA . PRO B 1 256 ? 5.496 -23.375 -15.359 1 74.12 256 PRO B CA 1
ATOM 5825 C C . PRO B 1 256 ? 6 -22.016 -15.852 1 74.12 256 PRO B C 1
ATOM 5827 O O . PRO B 1 256 ? 5.934 -21.031 -15.125 1 74.12 256 PRO B O 1
ATOM 5830 N N . SER B 1 257 ? 6.555 -21.984 -17.047 1 73.06 257 SER B N 1
ATOM 5831 C CA . SER B 1 257 ? 7.164 -20.766 -17.562 1 73.06 257 SER B CA 1
ATOM 5832 C C . SER B 1 257 ? 6.121 -19.672 -17.781 1 73.06 257 SER B C 1
ATOM 5834 O O . SER B 1 257 ? 6.438 -18.484 -17.734 1 73.06 257 SER B O 1
ATOM 5836 N N . ALA B 1 258 ? 4.883 -20.016 -17.922 1 68.19 258 ALA B N 1
ATOM 5837 C CA . ALA B 1 258 ? 3.846 -19.031 -18.219 1 68.19 258 ALA B CA 1
ATOM 5838 C C . ALA B 1 258 ? 3.248 -18.453 -16.938 1 68.19 258 ALA B C 1
ATOM 5840 O O . ALA B 1 258 ? 2.572 -17.422 -16.984 1 68.19 258 ALA B O 1
ATOM 5841 N N . ALA B 1 259 ? 3.607 -18.953 -15.75 1 65.06 259 ALA B N 1
ATOM 5842 C CA . ALA B 1 259 ? 2.895 -18.609 -14.523 1 65.06 259 ALA B CA 1
ATOM 5843 C C . ALA B 1 259 ? 3.453 -17.328 -13.898 1 65.06 259 ALA B C 1
ATOM 5845 O O . ALA B 1 259 ? 2.75 -16.641 -13.164 1 65.06 259 ALA B O 1
ATOM 5846 N N . ASN B 1 260 ? 4.672 -16.922 -14.156 1 64.12 260 ASN B N 1
ATOM 5847 C CA . ASN B 1 260 ? 5.277 -15.797 -13.445 1 64.12 260 ASN B CA 1
ATOM 5848 C C . ASN B 1 260 ? 5.172 -14.5 -14.25 1 64.12 260 ASN B C 1
ATOM 5850 O O . ASN B 1 260 ? 5.719 -13.469 -13.852 1 64.12 260 ASN B O 1
ATOM 5854 N N . CYS B 1 261 ? 4.398 -14.406 -15.297 1 68.31 261 CYS B N 1
ATOM 5855 C CA . CYS B 1 261 ? 4.371 -13.258 -16.188 1 68.31 261 CYS B CA 1
ATOM 5856 C C . CYS B 1 261 ? 3.498 -12.141 -15.633 1 68.31 261 CYS B C 1
ATOM 5858 O O . CYS B 1 261 ? 3.797 -10.961 -15.812 1 68.31 261 CYS B O 1
ATOM 5860 N N . PRO B 1 262 ? 2.551 -12.523 -14.797 1 66.38 262 PRO B N 1
ATOM 5861 C CA . PRO B 1 262 ? 1.677 -11.453 -14.312 1 66.38 262 PRO B CA 1
ATOM 5862 C C . PRO B 1 262 ? 2.418 -10.43 -13.461 1 66.38 262 PRO B C 1
ATOM 5864 O O . PRO B 1 262 ? 1.962 -9.289 -13.32 1 66.38 262 PRO B O 1
ATOM 5867 N N . LEU B 1 263 ? 3.535 -10.805 -13.031 1 73.38 263 LEU B N 1
ATOM 5868 C CA . LEU B 1 263 ? 4.254 -9.914 -12.125 1 73.38 263 LEU B CA 1
ATOM 5869 C C . LEU B 1 263 ? 5.125 -8.93 -12.906 1 73.38 263 LEU B C 1
ATOM 5871 O O . LEU B 1 263 ? 5.602 -7.938 -12.352 1 73.38 263 LEU B O 1
ATOM 5875 N N . LEU B 1 264 ? 5.176 -9.078 -14.258 1 77.56 264 LEU B N 1
ATOM 5876 C CA . LEU B 1 264 ? 6.086 -8.273 -15.062 1 77.56 264 LEU B CA 1
ATOM 5877 C C . LEU B 1 264 ? 5.547 -6.855 -15.242 1 77.56 264 LEU B C 1
ATOM 5879 O O . LEU B 1 264 ? 6.285 -5.879 -15.078 1 77.56 264 LEU B O 1
ATOM 5883 N N . ALA B 1 265 ? 4.297 -6.812 -15.43 1 76.62 265 ALA B N 1
ATOM 5884 C CA . ALA B 1 265 ? 3.709 -5.504 -15.719 1 76.62 265 ALA B CA 1
ATOM 5885 C C . ALA B 1 265 ? 3.762 -4.598 -14.492 1 76.62 265 ALA B C 1
ATOM 5887 O O . ALA B 1 265 ? 4.219 -3.455 -14.578 1 76.62 265 ALA B O 1
ATOM 5888 N N . PRO B 1 266 ? 3.33 -5.152 -13.352 1 76.31 266 PRO B N 1
ATOM 5889 C CA . PRO B 1 266 ? 3.457 -4.316 -12.156 1 76.31 266 PRO B CA 1
ATOM 5890 C C . PRO B 1 266 ? 4.902 -3.904 -11.875 1 76.31 266 PRO B C 1
ATOM 5892 O O . PRO B 1 266 ? 5.145 -2.799 -11.383 1 76.31 266 PRO B O 1
ATOM 5895 N N . PHE B 1 267 ? 5.789 -4.676 -12.258 1 83.25 267 PHE B N 1
ATOM 5896 C CA . PHE B 1 267 ? 7.184 -4.359 -11.977 1 83.25 267 PHE B CA 1
ATOM 5897 C C . PHE B 1 267 ? 7.68 -3.246 -12.898 1 83.25 267 PHE B C 1
ATOM 5899 O O . PHE B 1 267 ? 8.461 -2.389 -12.477 1 83.25 267 PHE B O 1
ATOM 5906 N N . ILE B 1 268 ? 7.188 -3.262 -14.102 1 81.19 268 ILE B N 1
ATOM 5907 C CA . ILE B 1 268 ? 7.57 -2.195 -15.016 1 81.19 268 ILE B CA 1
ATOM 5908 C C . ILE B 1 268 ? 7.098 -0.849 -14.477 1 81.19 268 ILE B C 1
ATOM 5910 O O . ILE B 1 268 ? 7.824 0.145 -14.539 1 81.19 268 ILE B O 1
ATOM 5914 N N . ARG B 1 269 ? 5.973 -0.938 -13.906 1 80.06 269 ARG B N 1
ATOM 5915 C CA . ARG B 1 269 ? 5.441 0.279 -13.297 1 80.06 269 ARG B CA 1
ATOM 5916 C C . ARG B 1 269 ? 6.285 0.708 -12.102 1 80.06 269 ARG B C 1
ATOM 5918 O O . ARG B 1 269 ? 6.57 1.896 -11.938 1 80.06 269 ARG B O 1
ATOM 5925 N N . GLU B 1 270 ? 6.711 -0.232 -11.305 1 83.25 270 GLU B N 1
ATOM 5926 C CA . GLU B 1 270 ? 7.543 0.07 -10.141 1 83.25 270 GLU B CA 1
ATOM 5927 C C . GLU B 1 270 ? 8.891 0.659 -10.57 1 83.25 270 GLU B C 1
ATOM 5929 O O . GLU B 1 270 ? 9.414 1.555 -9.906 1 83.25 270 GLU B O 1
ATOM 5934 N N . VAL B 1 271 ? 9.367 0.173 -11.633 1 86.25 271 VAL B N 1
ATOM 5935 C CA . VAL B 1 271 ? 10.648 0.657 -12.133 1 86.25 271 VAL B CA 1
ATOM 5936 C C . VAL B 1 271 ? 10.5 2.094 -12.625 1 86.25 271 VAL B C 1
ATOM 5938 O O . VAL B 1 271 ? 11.383 2.926 -12.398 1 86.25 271 VAL B O 1
ATOM 5941 N N . GLU B 1 272 ? 9.414 2.326 -13.227 1 83 272 GLU B N 1
ATOM 5942 C CA . GLU B 1 272 ? 9.164 3.682 -13.711 1 83 272 GLU B CA 1
ATOM 5943 C C . GLU B 1 272 ? 9.047 4.668 -12.547 1 83 272 GLU B C 1
ATOM 5945 O O . GLU B 1 272 ? 9.586 5.773 -12.609 1 83 272 GLU B O 1
ATOM 5950 N N . ILE B 1 273 ? 8.383 4.273 -11.539 1 84.38 273 ILE B N 1
ATOM 5951 C CA . ILE B 1 273 ? 8.25 5.113 -10.352 1 84.38 273 ILE B CA 1
ATOM 5952 C C . ILE B 1 273 ? 9.625 5.316 -9.711 1 84.38 273 ILE B C 1
ATOM 5954 O O . ILE B 1 273 ? 9.977 6.438 -9.336 1 84.38 273 ILE B O 1
ATOM 5958 N N . ALA B 1 274 ? 10.359 4.246 -9.617 1 88 274 ALA B N 1
ATOM 5959 C CA . ALA B 1 274 ? 11.688 4.301 -9.016 1 88 274 ALA B CA 1
ATOM 5960 C C . ALA B 1 274 ? 12.594 5.258 -9.789 1 88 274 ALA B C 1
ATOM 5962 O O . ALA B 1 274 ? 13.383 5.992 -9.188 1 88 274 ALA B O 1
ATOM 5963 N N . ARG B 1 275 ? 12.43 5.273 -11.023 1 87.5 275 ARG B N 1
ATOM 5964 C CA . ARG B 1 275 ? 13.227 6.164 -11.859 1 87.5 275 ARG B CA 1
ATOM 5965 C C . ARG B 1 275 ? 12.867 7.621 -11.602 1 87.5 275 ARG B C 1
ATOM 5967 O O . ARG B 1 275 ? 13.75 8.477 -11.516 1 87.5 275 ARG B O 1
ATOM 5974 N N . ARG B 1 276 ? 11.633 7.898 -11.492 1 85 276 ARG B N 1
ATOM 5975 C CA . ARG B 1 276 ? 11.18 9.258 -11.227 1 85 276 ARG B CA 1
ATOM 5976 C C . ARG B 1 276 ? 11.641 9.734 -9.852 1 85 276 ARG B C 1
ATOM 5978 O O . ARG B 1 276 ? 12.094 10.875 -9.703 1 85 276 ARG B O 1
ATOM 5985 N N . VAL B 1 277 ? 11.531 8.82 -8.93 1 87.75 277 VAL B N 1
ATOM 5986 C CA . VAL B 1 277 ? 11.883 9.172 -7.559 1 87.75 277 VAL B CA 1
ATOM 5987 C C . VAL B 1 277 ? 13.398 9.328 -7.441 1 87.75 277 VAL B C 1
ATOM 5989 O O . VAL B 1 277 ? 13.891 10.164 -6.676 1 87.75 277 VAL B O 1
ATOM 5992 N N . SER B 1 278 ? 14.125 8.555 -8.172 1 88 278 SER B N 1
ATOM 5993 C CA . SER B 1 278 ? 15.578 8.648 -8.156 1 88 278 SER B CA 1
ATOM 5994 C C . SER B 1 278 ? 16.047 10.039 -8.555 1 88 278 SER B C 1
ATOM 5996 O O . SER B 1 278 ? 16.984 10.586 -7.953 1 88 278 SER B O 1
ATOM 5998 N N . THR B 1 279 ? 15.414 10.617 -9.461 1 84.31 279 THR B N 1
ATOM 5999 C CA . THR B 1 279 ? 15.758 11.961 -9.898 1 84.31 279 THR B CA 1
ATOM 6000 C C . THR B 1 279 ? 15.453 12.984 -8.805 1 84.31 279 THR B C 1
ATOM 6002 O O . THR B 1 279 ? 16.234 13.914 -8.586 1 84.31 279 THR B O 1
ATOM 6005 N N . LYS B 1 280 ? 14.383 12.75 -8.148 1 84.94 280 LYS B N 1
ATOM 6006 C CA . LYS B 1 280 ? 14.008 13.641 -7.059 1 84.94 280 LYS B CA 1
ATOM 6007 C C . LYS B 1 280 ? 15.008 13.562 -5.91 1 84.94 280 LYS B C 1
ATOM 6009 O O . LYS B 1 280 ? 15.414 14.586 -5.355 1 84.94 280 LYS B O 1
ATOM 6014 N N . ILE B 1 281 ? 15.367 12.406 -5.605 1 86.38 281 ILE B N 1
ATOM 6015 C CA . ILE B 1 281 ? 16.297 12.172 -4.5 1 86.38 281 ILE B CA 1
ATOM 6016 C C . ILE B 1 281 ? 17.656 12.75 -4.844 1 86.38 281 ILE B C 1
ATOM 6018 O O . ILE B 1 281 ? 18.281 13.422 -4.016 1 86.38 281 ILE B O 1
ATOM 6022 N N . MET B 1 282 ? 18.062 12.547 -6.039 1 82.81 282 MET B N 1
ATOM 6023 C CA . MET B 1 282 ? 19.375 13.023 -6.461 1 82.81 282 MET B CA 1
ATOM 6024 C C . MET B 1 282 ? 19.406 14.547 -6.508 1 82.81 282 MET B C 1
ATOM 6026 O O . MET B 1 282 ? 20.406 15.164 -6.145 1 82.81 282 MET B O 1
ATOM 6030 N N . THR B 1 283 ? 18.344 15.141 -6.914 1 78.69 283 THR B N 1
ATOM 6031 C CA . THR B 1 283 ? 18.25 16.594 -6.934 1 78.69 283 THR B CA 1
ATOM 6032 C C . THR B 1 283 ? 18.266 17.156 -5.516 1 78.69 283 THR B C 1
ATOM 6034 O O . THR B 1 283 ? 18.875 18.203 -5.266 1 78.69 283 THR B O 1
ATOM 6037 N N . PHE B 1 284 ? 17.547 16.422 -4.715 1 78.69 284 PHE B N 1
ATOM 6038 C CA . PHE B 1 284 ? 17.531 16.828 -3.314 1 78.69 284 PHE B CA 1
ATOM 6039 C C . PHE B 1 284 ? 18.938 16.75 -2.709 1 78.69 284 PHE B C 1
ATOM 6041 O O . PHE B 1 284 ? 19.359 17.656 -1.982 1 78.69 284 PHE B O 1
ATOM 6048 N N . LEU B 1 285 ? 19.641 15.773 -2.977 1 77.12 285 LEU B N 1
ATOM 6049 C CA . LEU B 1 285 ? 20.969 15.539 -2.408 1 77.12 285 LEU B CA 1
ATOM 6050 C C . LEU B 1 285 ? 22 16.453 -3.043 1 77.12 285 LEU B C 1
ATOM 6052 O O . LEU B 1 285 ? 22.984 16.828 -2.396 1 77.12 285 LEU B O 1
ATOM 6056 N N . LYS B 1 286 ? 21.734 16.797 -4.25 1 68.69 286 LYS B N 1
ATOM 6057 C CA . LYS B 1 286 ? 22.672 17.672 -4.953 1 68.69 286 LYS B CA 1
ATOM 6058 C C . LYS B 1 286 ? 22.469 19.125 -4.551 1 68.69 286 LYS B C 1
ATOM 6060 O O . LYS B 1 286 ? 23.391 19.938 -4.633 1 68.69 286 LYS B O 1
ATOM 6065 N N . GLN B 1 287 ? 21.188 19.438 -4.238 1 60.69 287 GLN B N 1
ATOM 6066 C CA . GLN B 1 287 ? 20.984 20.797 -3.791 1 60.69 287 GLN B CA 1
ATOM 6067 C C . GLN B 1 287 ? 21.906 21.141 -2.623 1 60.69 287 GLN B C 1
ATOM 6069 O O . GLN B 1 287 ? 21.688 22.141 -1.931 1 60.69 287 GLN B O 1
ATOM 6074 N N . GLU B 1 288 ? 22.953 20.516 -2.502 1 51.06 288 GLU B N 1
ATOM 6075 C CA . GLU B 1 288 ? 24.016 20.766 -1.537 1 51.06 288 GLU B CA 1
ATOM 6076 C C . GLU B 1 288 ? 24.156 22.25 -1.212 1 51.06 288 GLU B C 1
ATOM 6078 O O . GLU B 1 288 ? 24.172 23.078 -2.115 1 51.06 288 GLU B O 1
ATOM 6083 N N . ALA B 1 289 ? 23.781 22.562 -0.077 1 47.5 289 ALA B N 1
ATOM 6084 C CA . ALA B 1 289 ? 24.062 23.844 0.555 1 47.5 289 ALA B CA 1
ATOM 6085 C C . ALA B 1 289 ? 25.438 24.375 0.129 1 47.5 289 ALA B C 1
ATOM 6087 O O . ALA B 1 289 ? 26.344 23.609 -0.167 1 47.5 289 ALA B O 1
ATOM 6088 N N . PRO B 1 290 ? 25.453 25.547 -0.317 1 39.81 290 PRO B N 1
ATOM 6089 C CA . PRO B 1 290 ? 26.828 26.078 -0.355 1 39.81 290 PRO B CA 1
ATOM 6090 C C . PRO B 1 290 ? 27.688 25.594 0.811 1 39.81 290 PRO B C 1
ATOM 6092 O O . PRO B 1 290 ? 27.219 25.578 1.956 1 39.81 290 PRO B O 1
ATOM 6095 N N . LYS B 1 291 ? 28.438 24.484 0.626 1 39.22 291 LYS B N 1
ATOM 6096 C CA . LYS B 1 291 ? 29.453 24.031 1.572 1 39.22 291 LYS B CA 1
ATOM 6097 C C . LYS B 1 291 ? 29.906 25.188 2.473 1 39.22 291 LYS B C 1
ATOM 6099 O O . LYS B 1 291 ? 30.203 26.281 1.991 1 39.22 291 LYS B O 1
ATOM 6104 N N . SER B 1 292 ? 29.438 25.266 3.627 1 38.94 292 SER B N 1
ATOM 6105 C CA . SER B 1 292 ? 30.094 26.203 4.523 1 38.94 292 SER B CA 1
ATOM 6106 C C . SER B 1 292 ? 31.609 26.234 4.277 1 38.94 292 SER B C 1
ATOM 6108 O O . SER B 1 292 ? 32.25 25.203 4.273 1 38.94 292 SER B O 1
ATOM 6110 N N . SER B 1 293 ? 32.031 26.984 3.342 1 35.56 293 SER B N 1
ATOM 6111 C CA . SER B 1 293 ? 33.438 27.297 3.26 1 35.56 293 SER B CA 1
ATOM 6112 C C . SER B 1 293 ? 34.062 27.375 4.648 1 35.56 293 SER B C 1
ATOM 6114 O O . SER B 1 293 ? 35.219 27.812 4.793 1 35.56 293 SER B O 1
ATOM 6116 N N . LEU B 1 294 ? 33.281 27.469 5.715 1 33.38 294 LEU B N 1
ATOM 6117 C CA . LEU B 1 294 ? 34.094 27.656 6.93 1 33.38 294 LEU B CA 1
ATOM 6118 C C . LEU B 1 294 ? 34.906 26.422 7.242 1 33.38 294 LEU B C 1
ATOM 6120 O O . LEU B 1 294 ? 34.375 25.312 7.332 1 33.38 294 LEU B O 1
ATOM 6124 N N . ASN B 1 295 ? 36 26.25 6.75 1 33.38 295 ASN B N 1
ATOM 6125 C CA . ASN B 1 295 ? 37.062 25.359 7.191 1 33.38 295 ASN B CA 1
ATOM 6126 C C . ASN B 1 295 ? 36.938 25.047 8.68 1 33.38 295 ASN B C 1
ATOM 6128 O O . ASN B 1 295 ? 36.75 25.938 9.492 1 33.38 295 ASN B O 1
ATOM 6132 N N . GLU B 1 296 ? 36.438 23.953 9.18 1 37.94 296 GLU B N 1
ATOM 6133 C CA . GLU B 1 296 ? 36.469 23.375 10.523 1 37.94 296 GLU B CA 1
ATOM 6134 C C . GLU B 1 296 ? 37.562 24.031 11.359 1 37.94 296 GLU B C 1
ATOM 6136 O O . GLU B 1 296 ? 37.469 24.094 12.586 1 37.94 296 GLU B O 1
ATOM 6141 N N . HIS B 1 297 ? 38.719 24.25 10.766 1 36 297 HIS B N 1
ATOM 6142 C CA . HIS B 1 297 ? 39.875 24.688 11.539 1 36 297 HIS B CA 1
ATOM 6143 C C . HIS B 1 297 ? 39.625 26.047 12.188 1 36 297 HIS B C 1
ATOM 6145 O O . HIS B 1 297 ? 40.406 26.469 13.062 1 36 297 HIS B O 1
ATOM 6151 N N . ASP B 1 298 ? 39 26.906 11.492 1 34.22 298 ASP B N 1
ATOM 6152 C CA . ASP B 1 298 ? 39.062 28.266 12 1 34.22 298 ASP B CA 1
ATOM 6153 C C . ASP B 1 298 ? 38.062 28.484 13.125 1 34.22 298 ASP B C 1
ATOM 6155 O O . ASP B 1 298 ? 37.312 29.453 13.125 1 34.22 298 ASP B O 1
ATOM 6159 N N . ILE B 1 299 ? 37.375 27.5 13.531 1 37.81 299 ILE B N 1
ATOM 6160 C CA . ILE B 1 299 ? 36.562 27.703 14.727 1 37.81 299 ILE B CA 1
ATOM 6161 C C . ILE B 1 299 ? 37.406 28.25 15.859 1 37.81 299 ILE B C 1
ATOM 6163 O O . ILE B 1 299 ? 38.156 27.484 16.5 1 37.81 299 ILE B O 1
ATOM 6167 N N . HIS B 1 300 ? 38.062 29.281 15.672 1 38.03 300 HIS B N 1
ATOM 6168 C CA . HIS B 1 300 ? 38.719 30.016 16.75 1 38.03 300 HIS B CA 1
ATOM 6169 C C . HIS B 1 300 ? 37.812 30.203 17.938 1 38.03 300 HIS B C 1
ATOM 6171 O O . HIS B 1 300 ? 36.594 30.125 17.797 1 38.03 300 HIS B O 1
ATOM 6177 N N . ILE B 1 301 ? 38.406 30.281 19.188 1 40.84 301 ILE B N 1
ATOM 6178 C CA . ILE B 1 301 ? 37.875 30.594 20.516 1 40.84 301 ILE B CA 1
ATOM 6179 C C . ILE B 1 301 ? 36.875 31.734 20.406 1 40.84 301 ILE B C 1
ATOM 6181 O O . ILE B 1 301 ? 37.188 32.844 19.953 1 40.84 301 ILE B O 1
ATOM 6185 N N . ILE B 1 302 ? 35.75 31.391 20.25 1 47.12 302 ILE B N 1
ATOM 6186 C CA . ILE B 1 302 ? 34.688 32.406 20.281 1 47.12 302 ILE B CA 1
ATOM 6187 C C . ILE B 1 302 ? 34.875 33.281 21.516 1 47.12 302 ILE B C 1
ATOM 6189 O O . ILE B 1 302 ? 34.781 32.812 22.656 1 47.12 302 ILE B O 1
ATOM 6193 N N . THR B 1 303 ? 35.656 34.312 21.578 1 54.56 303 THR B N 1
ATOM 6194 C CA . THR B 1 303 ? 35.906 35.25 22.672 1 54.56 303 THR B CA 1
ATOM 6195 C C . THR B 1 303 ? 34.656 36.125 22.938 1 54.56 303 THR B C 1
ATOM 6197 O O . THR B 1 303 ? 34.656 36.938 23.859 1 54.56 303 THR B O 1
ATOM 6200 N N . GLY B 1 304 ? 33.469 35.75 22.203 1 58.75 304 GLY B N 1
ATOM 6201 C CA . GLY B 1 304 ? 32.25 36.531 22.422 1 58.75 304 GLY B CA 1
ATOM 6202 C C . GLY B 1 304 ? 32.219 37.844 21.656 1 58.75 304 GLY B C 1
ATOM 6203 O O . GLY B 1 304 ? 31.281 38.625 21.781 1 58.75 304 GLY B O 1
ATOM 6204 N N . ASP B 1 305 ? 33.25 38.219 20.906 1 64.06 305 ASP B N 1
ATOM 6205 C CA . ASP B 1 305 ? 33.312 39.438 20.094 1 64.06 305 ASP B CA 1
ATOM 6206 C C . ASP B 1 305 ? 32.594 39.219 18.766 1 64.06 305 ASP B C 1
ATOM 6208 O O . ASP B 1 305 ? 32.906 38.281 18.031 1 64.06 305 ASP B O 1
ATOM 6212 N N . ILE B 1 306 ? 31.531 40.062 18.531 1 70.56 306 ILE B N 1
ATOM 6213 C CA . ILE B 1 306 ? 30.781 39.938 17.281 1 70.56 306 ILE B CA 1
ATOM 6214 C C . ILE B 1 306 ? 30.938 41.219 16.469 1 70.56 306 ILE B C 1
ATOM 6216 O O . ILE B 1 306 ? 30.703 42.344 16.984 1 70.56 306 ILE B O 1
ATOM 6220 N N . ARG B 1 307 ? 31.406 41.094 15.25 1 69.19 307 ARG B N 1
ATOM 6221 C CA . ARG B 1 307 ? 31.516 42.25 14.344 1 69.19 307 ARG B CA 1
ATOM 6222 C C . ARG B 1 307 ? 30.688 42.031 13.086 1 69.19 307 ARG B C 1
ATOM 6224 O O . ARG B 1 307 ? 30.828 41 12.414 1 69.19 307 ARG B O 1
ATOM 6231 N N . ILE B 1 308 ? 29.719 42.812 12.844 1 70.19 308 ILE B N 1
ATOM 6232 C CA . ILE B 1 308 ? 28.922 42.812 11.625 1 70.19 308 ILE B CA 1
ATOM 6233 C C . ILE B 1 308 ? 29.359 43.969 10.719 1 70.19 308 ILE B C 1
ATOM 6235 O O . ILE B 1 308 ? 29.344 45.125 11.133 1 70.19 308 ILE B O 1
ATOM 6239 N N . GLU B 1 309 ? 29.844 43.625 9.578 1 67.31 309 GLU B N 1
ATOM 6240 C CA . GLU B 1 309 ? 30.344 44.656 8.672 1 67.31 309 GLU B CA 1
ATOM 6241 C C . GLU B 1 309 ? 29.578 44.656 7.348 1 67.31 309 GLU B C 1
ATOM 6243 O O . GLU B 1 309 ? 29.672 43.688 6.578 1 67.31 309 GLU B O 1
ATOM 6248 N N . ASP B 1 310 ? 28.891 45.625 7.219 1 69.38 310 ASP B N 1
ATOM 6249 C CA . ASP B 1 310 ? 28.219 45.906 5.953 1 69.38 310 ASP B CA 1
ATOM 6250 C C . ASP B 1 310 ? 27.312 44.75 5.539 1 69.38 310 ASP B C 1
ATOM 6252 O O . ASP B 1 310 ? 27.406 44.25 4.414 1 69.38 310 ASP B O 1
ATOM 6256 N N . VAL B 1 311 ? 26.625 44.281 6.398 1 68.56 311 VAL B N 1
ATOM 6257 C CA . VAL B 1 311 ? 25.734 43.188 6.098 1 68.56 311 VAL B CA 1
ATOM 6258 C C . VAL B 1 311 ? 24.375 43.719 5.629 1 68.56 311 VAL B C 1
ATOM 6260 O O . VAL B 1 311 ? 23.812 44.625 6.25 1 68.56 311 VAL B O 1
ATOM 6263 N N . SER B 1 312 ? 23.969 43.344 4.551 1 64.62 312 SER B N 1
ATOM 6264 C CA . SER B 1 312 ? 22.656 43.656 4.027 1 64.62 312 SER B CA 1
ATOM 6265 C C . SER B 1 312 ? 21.859 42.406 3.717 1 64.62 312 SER B C 1
ATOM 6267 O O . SER B 1 312 ? 22.406 41.406 3.285 1 64.62 312 SER B O 1
ATOM 6269 N N . GLY B 1 313 ? 20.734 42.25 4.242 1 63.06 313 GLY B N 1
ATOM 6270 C CA . GLY B 1 313 ? 19.844 41.125 3.959 1 63.06 313 GLY B CA 1
ATOM 6271 C C . GLY B 1 313 ? 18.406 41.375 4.344 1 63.06 313 GLY B C 1
ATOM 6272 O O . GLY B 1 313 ? 18.141 41.938 5.41 1 63.06 313 GLY B O 1
ATOM 6273 N N . GLY B 1 314 ? 17.547 40.969 3.514 1 59.91 314 GLY B N 1
ATOM 6274 C CA . GLY B 1 314 ? 16.141 41.25 3.73 1 59.91 314 GLY B CA 1
ATOM 6275 C C . GLY B 1 314 ? 15.836 42.719 3.877 1 59.91 314 GLY B C 1
ATOM 6276 O O . GLY B 1 314 ? 16.156 43.5 2.992 1 59.91 314 GLY B O 1
ATOM 6277 N N . ASP B 1 315 ? 15.391 43.125 5.137 1 63.06 315 ASP B N 1
ATOM 6278 C CA . ASP B 1 315 ? 15.016 44.5 5.383 1 63.06 315 ASP B CA 1
ATOM 6279 C C . ASP B 1 315 ? 16.141 45.281 6.094 1 63.06 315 ASP B C 1
ATOM 6281 O O . ASP B 1 315 ? 15.945 46.406 6.539 1 63.06 315 ASP B O 1
ATOM 6285 N N . VAL B 1 316 ? 17.312 44.562 6.148 1 70.69 316 VAL B N 1
ATOM 6286 C CA . VAL B 1 316 ? 18.453 45.219 6.797 1 70.69 316 VAL B CA 1
ATOM 6287 C C . VAL B 1 316 ? 19.438 45.719 5.742 1 70.69 316 VAL B C 1
ATOM 6289 O O . VAL B 1 316 ? 19.781 44.969 4.812 1 70.69 316 VAL B O 1
ATOM 6292 N N . HIS B 1 317 ? 19.75 46.969 5.789 1 74 317 HIS B N 1
ATOM 6293 C CA . HIS B 1 317 ? 20.688 47.594 4.84 1 74 317 HIS B CA 1
ATOM 6294 C C . HIS B 1 317 ? 21.969 48.031 5.531 1 74 317 HIS B C 1
ATOM 6296 O O . HIS B 1 317 ? 21.922 48.844 6.469 1 74 317 HIS B O 1
ATOM 6302 N N . GLU B 1 318 ? 23.109 47.562 5 1 73 318 GLU B N 1
ATOM 6303 C CA . GLU B 1 318 ? 24.438 48 5.414 1 73 318 GLU B CA 1
ATOM 6304 C C . GLU B 1 318 ? 24.562 48.031 6.934 1 73 318 GLU B C 1
ATOM 6306 O O . GLU B 1 318 ? 24.906 49.062 7.52 1 73 318 GLU B O 1
ATOM 6311 N N . LEU B 1 319 ? 24.297 46.938 7.508 1 73.19 319 LEU B N 1
ATOM 6312 C CA . LEU B 1 319 ? 24.391 46.844 8.961 1 73.19 319 LEU B CA 1
ATOM 6313 C C . LEU B 1 319 ? 25.828 46.719 9.422 1 73.19 319 LEU B C 1
ATOM 6315 O O . LEU B 1 319 ? 26.562 45.844 8.953 1 73.19 319 LEU B O 1
ATOM 6319 N N . ASN B 1 320 ? 26.281 47.75 10.102 1 74.44 320 ASN B N 1
ATOM 6320 C CA . ASN B 1 320 ? 27.578 47.719 10.781 1 74.44 320 ASN B CA 1
ATOM 6321 C C . ASN B 1 320 ? 27.422 47.781 12.297 1 74.44 320 ASN B C 1
ATOM 6323 O O . ASN B 1 320 ? 26.859 48.719 12.844 1 74.44 320 ASN B O 1
ATOM 6327 N N . LEU B 1 321 ? 27.781 46.656 12.953 1 75.62 321 LEU B N 1
ATOM 6328 C CA . LEU B 1 321 ? 27.625 46.594 14.406 1 75.62 321 LEU B CA 1
ATOM 6329 C C . LEU B 1 321 ? 28.75 45.781 15.039 1 75.62 321 LEU B C 1
ATOM 6331 O O . LEU B 1 321 ? 29.172 44.75 14.492 1 75.62 321 LEU B O 1
ATOM 6335 N N . HIS B 1 322 ? 29.328 46.344 16.047 1 77.06 322 HIS B N 1
ATOM 6336 C CA . HIS B 1 322 ? 30.328 45.656 16.844 1 77.06 322 HIS B CA 1
ATOM 6337 C C . HIS B 1 322 ? 29.828 45.375 18.25 1 77.06 322 HIS B C 1
ATOM 6339 O O . HIS B 1 322 ? 29.422 46.312 18.953 1 77.06 322 HIS B O 1
ATOM 6345 N N . VAL B 1 323 ? 29.781 44.125 18.578 1 75.62 323 VAL B N 1
ATOM 6346 C CA . VAL B 1 323 ? 29.391 43.719 19.922 1 75.62 323 VAL B CA 1
ATOM 6347 C C . VAL B 1 323 ? 30.609 43.219 20.688 1 75.62 323 VAL B C 1
ATOM 6349 O O . VAL B 1 323 ? 31.219 42.219 20.312 1 75.62 323 VAL B O 1
ATOM 6352 N N . LYS B 1 324 ? 30.938 44 21.766 1 76.75 324 LYS B N 1
ATOM 6353 C CA . LYS B 1 324 ? 32.062 43.594 22.609 1 76.75 324 LYS B CA 1
ATOM 6354 C C . LYS B 1 324 ? 31.734 42.344 23.422 1 76.75 324 LYS B C 1
ATOM 6356 O O . LYS B 1 324 ? 30.562 42.125 23.75 1 76.75 324 LYS B O 1
ATOM 6361 N N . PRO B 1 325 ? 32.75 41.594 23.734 1 79.75 325 PRO B N 1
ATOM 6362 C CA . PRO B 1 325 ? 32.531 40.375 24.547 1 79.75 325 PRO B CA 1
ATOM 6363 C C . PRO B 1 325 ? 31.922 40.719 25.906 1 79.75 325 PRO B C 1
ATOM 6365 O O . PRO B 1 325 ? 32.25 41.719 26.516 1 79.75 325 PRO B O 1
ATOM 6368 N N . ASN B 1 326 ? 31.031 39.875 26.344 1 77.44 326 ASN B N 1
ATOM 6369 C CA . ASN B 1 326 ? 30.391 39.938 27.656 1 77.44 326 ASN B CA 1
ATOM 6370 C C . ASN B 1 326 ? 29.562 41.188 27.812 1 77.44 326 ASN B C 1
ATOM 6372 O O . ASN B 1 326 ? 29.516 41.781 28.891 1 77.44 326 ASN B O 1
ATOM 6376 N N . SER B 1 327 ? 29.047 41.688 26.703 1 79.94 327 SER B N 1
ATOM 6377 C CA . SER B 1 327 ? 28.188 42.875 26.75 1 79.94 327 SER B CA 1
ATOM 6378 C C . SER B 1 327 ? 26.766 42.531 26.312 1 79.94 327 SER B C 1
ATOM 6380 O O . SER B 1 327 ? 26.547 41.562 25.578 1 79.94 327 SER B O 1
ATOM 6382 N N . LYS B 1 328 ? 25.859 43.281 26.844 1 83.06 328 LYS B N 1
ATOM 6383 C CA . LYS B 1 328 ? 24.438 43.156 26.484 1 83.06 328 LYS B CA 1
ATOM 6384 C C . LYS B 1 328 ? 24.047 44.25 25.484 1 83.06 328 LYS B C 1
ATOM 6386 O O . LYS B 1 328 ? 24.125 45.438 25.781 1 83.06 328 LYS B O 1
ATOM 6391 N N . ILE B 1 329 ? 23.688 43.844 24.359 1 80.31 329 ILE B N 1
ATOM 6392 C CA . ILE B 1 329 ? 23.266 44.812 23.359 1 80.31 329 ILE B CA 1
ATOM 6393 C C . ILE B 1 329 ? 21.797 44.562 22.984 1 80.31 329 ILE B C 1
ATOM 6395 O O . ILE B 1 329 ? 21.344 43.406 22.984 1 80.31 329 ILE B O 1
ATOM 6399 N N . VAL B 1 330 ? 21.094 45.625 22.766 1 79.56 330 VAL B N 1
ATOM 6400 C CA . VAL B 1 330 ? 19.703 45.5 22.328 1 79.56 330 VAL B CA 1
ATOM 6401 C C . VAL B 1 330 ? 19.5 46.25 21.016 1 79.56 330 VAL B C 1
ATOM 6403 O O . VAL B 1 330 ? 19.969 47.406 20.875 1 79.56 330 VAL B O 1
ATOM 6406 N N . ILE B 1 331 ? 18.953 45.625 20.156 1 77.62 331 ILE B N 1
ATOM 6407 C CA . ILE B 1 331 ? 18.578 46.25 18.891 1 77.62 331 ILE B CA 1
ATOM 6408 C C . ILE B 1 331 ? 17.062 46.531 18.875 1 77.62 331 ILE B C 1
ATOM 6410 O O . ILE B 1 331 ? 16.266 45.594 18.969 1 77.62 331 ILE B O 1
ATOM 6414 N N . VAL B 1 332 ? 16.734 47.781 18.844 1 73.12 332 VAL B N 1
ATOM 6415 C CA . VAL B 1 332 ? 15.336 48.219 18.812 1 73.12 332 VAL B CA 1
ATOM 6416 C C . VAL B 1 332 ? 14.922 48.5 17.375 1 73.12 332 VAL B C 1
ATOM 6418 O O . VAL B 1 332 ? 15.484 49.375 16.719 1 73.12 332 VAL B O 1
ATOM 6421 N N . ASN B 1 333 ? 14.055 47.719 16.859 1 70.44 333 ASN B N 1
ATOM 6422 C CA . ASN B 1 333 ? 13.5 47.906 15.516 1 70.44 333 ASN B CA 1
ATOM 6423 C C . ASN B 1 333 ? 11.977 47.906 15.531 1 70.44 333 ASN B C 1
ATOM 6425 O O . ASN B 1 333 ? 11.352 46.844 15.492 1 70.44 333 ASN B O 1
ATOM 6429 N N . PRO B 1 334 ? 11.32 49.062 15.531 1 62.38 334 PRO B N 1
ATOM 6430 C CA . PRO B 1 334 ? 9.859 49.125 15.641 1 62.38 334 PRO B CA 1
ATOM 6431 C C . PRO B 1 334 ? 9.156 48.562 14.406 1 62.38 334 PRO B C 1
ATOM 6433 O O . PRO B 1 334 ? 7.992 48.156 14.492 1 62.38 334 PRO B O 1
ATOM 6436 N N . GLU B 1 335 ? 9.633 48.625 13.242 1 55.84 335 GLU B N 1
ATOM 6437 C CA . GLU B 1 335 ? 8.938 48.281 12.008 1 55.84 335 GLU B CA 1
ATOM 6438 C C . GLU B 1 335 ? 8.914 46.781 11.789 1 55.84 335 GLU B C 1
ATOM 6440 O O . GLU B 1 335 ? 8.055 46.25 11.078 1 55.84 335 GLU B O 1
ATOM 6445 N N . THR B 1 336 ? 9.922 46 12.094 1 51.19 336 THR B N 1
ATOM 6446 C CA . THR B 1 336 ? 10.234 44.781 11.32 1 51.19 336 THR B CA 1
ATOM 6447 C C . THR B 1 336 ? 9.594 43.562 11.945 1 51.19 336 THR B C 1
ATOM 6449 O O . THR B 1 336 ? 9.398 43.5 13.164 1 51.19 336 THR B O 1
ATOM 6452 N N . SER B 1 337 ? 8.945 42.75 11.07 1 44.97 337 SER B N 1
ATOM 6453 C CA . SER B 1 337 ? 8.57 41.375 11.281 1 44.97 337 SER B CA 1
ATOM 6454 C C . SER B 1 337 ? 9.773 40.531 11.688 1 44.97 337 SER B C 1
ATOM 6456 O O . SER B 1 337 ? 10.914 40.875 11.406 1 44.97 337 SER B O 1
ATOM 6458 N N . SER B 1 338 ? 9.727 39.5 12.523 1 43.78 338 SER B N 1
ATOM 6459 C CA . SER B 1 338 ? 10.617 38.531 13.172 1 43.78 338 SER B CA 1
ATOM 6460 C C . SER B 1 338 ? 11.766 38.125 12.25 1 43.78 338 SER B C 1
ATOM 6462 O O . SER B 1 338 ? 12.906 38 12.695 1 43.78 338 SER B O 1
ATOM 6464 N N . ILE B 1 339 ? 11.43 37.688 11.016 1 41.84 339 ILE B N 1
ATOM 6465 C CA . ILE B 1 339 ? 12.398 37.094 10.094 1 41.84 339 ILE B CA 1
ATOM 6466 C C . ILE B 1 339 ? 13.461 38.125 9.742 1 41.84 339 ILE B C 1
ATOM 6468 O O . ILE B 1 339 ? 14.602 37.781 9.422 1 41.84 339 ILE B O 1
ATOM 6472 N N . SER B 1 340 ? 13.258 39.375 9.758 1 45.12 340 SER B N 1
ATOM 6473 C CA . SER B 1 340 ? 14.086 40.469 9.242 1 45.12 340 SER B CA 1
ATOM 6474 C C . SER B 1 340 ? 15.016 41 10.32 1 45.12 340 SER B C 1
ATOM 6476 O O . SER B 1 340 ? 15.672 42.031 10.125 1 45.12 340 SER B O 1
ATOM 6478 N N . THR B 1 341 ? 15.156 40.344 11.297 1 54.56 341 THR B N 1
ATOM 6479 C CA . THR B 1 341 ? 15.961 40.938 12.367 1 54.56 341 THR B CA 1
ATOM 6480 C C . THR B 1 341 ? 17.438 40.594 12.172 1 54.56 341 THR B C 1
ATOM 6482 O O . THR B 1 341 ? 17.766 39.562 11.57 1 54.56 341 THR B O 1
ATOM 6485 N N . PRO B 1 342 ? 18.281 41.531 12.461 1 58.34 342 PRO B N 1
ATOM 6486 C CA . PRO B 1 342 ? 19.719 41.312 12.5 1 58.34 342 PRO B CA 1
ATOM 6487 C C . PRO B 1 342 ? 20.078 40 13.188 1 58.34 342 PRO B C 1
ATOM 6489 O O . PRO B 1 342 ? 21.047 39.344 12.797 1 58.34 342 PRO B O 1
ATOM 6492 N N . ILE B 1 343 ? 19.141 39.594 13.984 1 59.62 343 ILE B N 1
ATOM 6493 C CA . ILE B 1 343 ? 19.422 38.375 14.703 1 59.62 343 ILE B CA 1
ATOM 6494 C C . ILE B 1 343 ? 19.234 37.156 13.766 1 59.62 343 ILE B C 1
ATOM 6496 O O . ILE B 1 343 ? 20.016 36.219 13.812 1 59.62 343 ILE B O 1
ATOM 6500 N N . ALA B 1 344 ? 18.281 37.344 13 1 58.5 344 ALA B N 1
ATOM 6501 C CA . ALA B 1 344 ? 18.078 36.25 12.047 1 58.5 344 ALA B CA 1
ATOM 6502 C C . ALA B 1 344 ? 19.281 36.094 11.117 1 58.5 344 ALA B C 1
ATOM 6504 O O . ALA B 1 344 ? 19.641 35 10.742 1 58.5 344 ALA B O 1
ATOM 6505 N N . LEU B 1 345 ? 19.875 37.219 10.758 1 58.44 345 LEU B N 1
ATOM 6506 C CA . LEU B 1 345 ? 21.078 37.188 9.93 1 58.44 345 LEU B CA 1
ATOM 6507 C C . LEU B 1 345 ? 22.266 36.594 10.68 1 58.44 345 LEU B C 1
ATOM 6509 O O . LEU B 1 345 ? 23.078 35.875 10.102 1 58.44 345 LEU B O 1
ATOM 6513 N N . LEU B 1 346 ? 22.156 36.938 11.93 1 60 346 LEU B N 1
ATOM 6514 C CA . LEU B 1 346 ? 23.234 36.438 12.773 1 60 346 LEU B CA 1
ATOM 6515 C C . LEU B 1 346 ? 23.109 34.906 12.984 1 60 346 LEU B C 1
ATOM 6517 O O . LEU B 1 346 ? 24.109 34.219 13.094 1 60 346 LEU B O 1
ATOM 6521 N N . GLU B 1 347 ? 21.859 34.656 13.023 1 54.31 347 GLU B N 1
ATOM 6522 C CA . GLU B 1 347 ? 21.594 33.25 13.242 1 54.31 347 GLU B CA 1
ATOM 6523 C C . GLU B 1 347 ? 21.766 32.438 11.953 1 54.31 347 GLU B C 1
ATOM 6525 O O . GLU B 1 347 ? 21.734 31.203 11.969 1 54.31 347 GLU B O 1
ATOM 6530 N N . ARG B 1 348 ? 22.281 33.188 11 1 46.38 348 ARG B N 1
ATOM 6531 C CA . ARG B 1 348 ? 22.469 32.594 9.68 1 46.38 348 ARG B CA 1
ATOM 6532 C C . ARG B 1 348 ? 21.188 31.891 9.203 1 46.38 348 ARG B C 1
ATOM 6534 O O . ARG B 1 348 ? 21.25 30.891 8.484 1 46.38 348 ARG B O 1
ATOM 6541 N N . PHE B 1 349 ? 20.141 32.25 9.867 1 46.31 349 PHE B N 1
ATOM 6542 C CA . PHE B 1 349 ? 18.875 31.75 9.328 1 46.31 349 PHE B CA 1
ATOM 6543 C C . PHE B 1 349 ? 18.625 32.312 7.938 1 46.31 349 PHE B C 1
ATOM 6545 O O . PHE B 1 349 ? 17.906 31.719 7.137 1 46.31 349 PHE B O 1
ATOM 6552 N N . LYS B 1 350 ? 19.172 33.438 7.746 1 42.94 350 LYS B N 1
ATOM 6553 C CA . LYS B 1 350 ? 19.141 34.062 6.434 1 42.94 350 LYS B CA 1
ATOM 6554 C C . LYS B 1 350 ? 20.547 34.438 5.969 1 42.94 350 LYS B C 1
ATOM 6556 O O . LYS B 1 350 ? 21.328 35 6.742 1 42.94 350 LYS B O 1
ATOM 6561 N N . LYS B 1 351 ? 20.953 33.844 4.859 1 45.44 351 LYS B N 1
ATOM 6562 C CA . LYS B 1 351 ? 22.234 34.25 4.285 1 45.44 351 LYS B CA 1
ATOM 6563 C C . LYS B 1 351 ? 22.25 35.75 3.961 1 45.44 351 LYS B C 1
ATOM 6565 O O . LYS B 1 351 ? 21.328 36.25 3.32 1 45.44 351 LYS B O 1
ATOM 6570 N N . PRO B 1 352 ? 23.141 36.406 4.648 1 44.94 352 PRO B N 1
ATOM 6571 C CA . PRO B 1 352 ? 23.25 37.812 4.246 1 44.94 352 PRO B CA 1
ATOM 6572 C C . PRO B 1 352 ? 23.594 37.969 2.768 1 44.94 352 PRO B C 1
ATOM 6574 O O . PRO B 1 352 ? 24.281 37.125 2.188 1 44.94 352 PRO B O 1
ATOM 6577 N N . ASP B 1 353 ? 22.797 38.719 1.956 1 48.31 353 ASP B N 1
ATOM 6578 C CA . ASP B 1 353 ? 23.062 39.031 0.551 1 48.31 353 ASP B CA 1
ATOM 6579 C C . ASP B 1 353 ? 24.484 39.562 0.361 1 48.31 353 ASP B C 1
ATOM 6581 O O . ASP B 1 353 ? 25.094 39.344 -0.683 1 48.31 353 ASP B O 1
ATOM 6585 N N . SER B 1 354 ? 25.016 40.312 1.287 1 47.59 354 SER B N 1
ATOM 6586 C CA . SER B 1 354 ? 26.359 40.875 1.269 1 47.59 354 SER B CA 1
ATOM 6587 C C . SER B 1 354 ? 26.891 41.094 2.684 1 47.59 354 SER B C 1
ATOM 6589 O O . SER B 1 354 ? 26.109 41.094 3.646 1 47.59 354 SER B O 1
ATOM 6591 N N . GLY B 1 355 ? 28.094 41.031 2.803 1 51.19 355 GLY B N 1
ATOM 6592 C CA . GLY B 1 355 ? 28.734 41.312 4.07 1 51.19 355 GLY B CA 1
ATOM 6593 C C . GLY B 1 355 ? 29.266 40.094 4.777 1 51.19 355 GLY B C 1
ATOM 6594 O O . GLY B 1 355 ? 29.188 38.969 4.246 1 51.19 355 GLY B O 1
ATOM 6595 N N . LYS B 1 356 ? 30.156 40.188 5.578 1 48.16 356 LYS B N 1
ATOM 6596 C CA . LYS B 1 356 ? 30.812 39.125 6.332 1 48.16 356 LYS B CA 1
ATOM 6597 C C . LYS B 1 356 ? 30.266 39.062 7.758 1 48.16 356 LYS B C 1
ATOM 6599 O O . LYS B 1 356 ? 30.062 40.094 8.406 1 48.16 356 LYS B O 1
ATOM 6604 N N . ILE B 1 357 ? 29.453 38.094 8.023 1 45.81 357 ILE B N 1
ATOM 6605 C CA . ILE B 1 357 ? 29.125 37.875 9.422 1 45.81 357 ILE B CA 1
ATOM 6606 C C . ILE B 1 357 ? 30.141 36.906 10.047 1 45.81 357 ILE B C 1
ATOM 6608 O O . ILE B 1 357 ? 30.406 35.844 9.508 1 45.81 357 ILE B O 1
ATOM 6612 N N . GLY B 1 358 ? 31.062 37.281 10.672 1 38.94 358 GLY B N 1
ATOM 6613 C CA . GLY B 1 358 ? 32.031 36.5 11.406 1 38.94 358 GLY B CA 1
ATOM 6614 C C . GLY B 1 358 ? 31.469 35.875 12.664 1 38.94 358 GLY B C 1
ATOM 6615 O O . GLY B 1 358 ? 31.359 36.531 13.695 1 38.94 358 GLY B O 1
ATOM 6616 N N . TYR B 1 359 ? 30.359 34.875 12.453 1 38.81 359 TYR B N 1
ATOM 6617 C CA . TYR B 1 359 ? 29.812 34.469 13.742 1 38.81 359 TYR B CA 1
ATOM 6618 C C . TYR B 1 359 ? 30.422 33.125 14.18 1 38.81 359 TYR B C 1
ATOM 6620 O O . TYR B 1 359 ? 30.578 32.219 13.367 1 38.81 359 TYR B O 1
ATOM 6628 N N . ASN B 1 360 ? 31.234 33.188 15.062 1 33.91 360 ASN B N 1
ATOM 6629 C CA . ASN B 1 360 ? 31.438 31.969 15.844 1 33.91 360 ASN B CA 1
ATOM 6630 C C . ASN B 1 360 ? 30.203 31.641 16.688 1 33.91 360 ASN B C 1
ATOM 6632 O O . ASN B 1 360 ? 30.234 31.75 17.922 1 33.91 360 ASN B O 1
ATOM 6636 N N . THR B 1 361 ? 29 32.188 16.422 1 33.25 361 THR B N 1
ATOM 6637 C CA . THR B 1 361 ? 27.953 32.219 17.438 1 33.25 361 THR B CA 1
ATOM 6638 C C . THR B 1 361 ? 27 31.062 17.266 1 33.25 361 THR B C 1
ATOM 6640 O O . THR B 1 361 ? 26.797 30.562 16.156 1 33.25 361 THR B O 1
ATOM 6643 N N . LYS B 1 362 ? 26.891 30.234 18.359 1 33.09 362 LYS B N 1
ATOM 6644 C CA . LYS B 1 362 ? 25.875 29.188 18.453 1 33.09 362 LYS B CA 1
ATOM 6645 C C . LYS B 1 362 ? 24.516 29.781 18.781 1 33.09 362 LYS B C 1
ATOM 6647 O O . LYS B 1 362 ? 24.391 30.609 19.688 1 33.09 362 LYS B O 1
ATOM 6652 N N . ILE B 1 363 ? 23.625 30 17.922 1 31.64 363 ILE B N 1
ATOM 6653 C CA . ILE B 1 363 ? 22.328 30.656 18.109 1 31.64 363 ILE B CA 1
ATOM 6654 C C . ILE B 1 363 ? 21.266 29.625 18.453 1 31.64 363 ILE B C 1
ATOM 6656 O O . ILE B 1 363 ? 21.25 28.531 17.875 1 31.64 363 ILE B O 1
ATOM 6660 N N . VAL B 1 364 ? 20.562 29.734 19.625 1 29.94 364 VAL B N 1
ATOM 6661 C CA . VAL B 1 364 ? 19.547 28.828 20.156 1 29.94 364 VAL B CA 1
ATOM 6662 C C . VAL B 1 364 ? 18.156 29.375 19.844 1 29.94 364 VAL B C 1
ATOM 6664 O O . VAL B 1 364 ? 17.844 30.531 20.172 1 29.94 364 VAL B O 1
ATOM 6667 N N . ASN B 1 365 ? 17.391 29.031 18.859 1 29.44 365 ASN B N 1
ATOM 6668 C CA . ASN B 1 365 ? 16.047 29.516 18.531 1 29.44 365 ASN B CA 1
ATOM 6669 C C . ASN B 1 365 ? 14.969 28.672 19.203 1 29.44 365 ASN B C 1
ATOM 6671 O O . ASN B 1 365 ? 15.047 27.438 19.219 1 29.44 365 ASN B O 1
ATOM 6675 N N . CYS B 1 366 ? 13.906 29.266 20 1 29.17 366 CYS B N 1
ATOM 6676 C CA . CYS B 1 366 ? 12.82 28.766 20.828 1 29.17 366 CYS B CA 1
ATOM 6677 C C . CYS B 1 366 ? 11.602 28.422 19.984 1 29.17 366 CYS B C 1
ATOM 6679 O O . CYS B 1 366 ? 11.289 29.125 19.016 1 29.17 366 CYS B O 1
ATOM 6681 N N . GLY B 1 367 ? 11.008 27.203 19.906 1 31.42 367 GLY B N 1
ATOM 6682 C CA . GLY B 1 367 ? 9.93 26.516 19.234 1 31.42 367 GLY B CA 1
ATOM 6683 C C . GLY B 1 367 ? 8.586 27.203 19.375 1 31.42 367 GLY B C 1
ATOM 6684 O O . GLY B 1 367 ? 8.398 28.016 20.281 1 31.42 367 GLY B O 1
ATOM 6685 N N . LYS B 1 368 ? 7.672 27.188 18.438 1 31.38 368 LYS B N 1
ATOM 6686 C CA . LYS B 1 368 ? 6.469 27.938 18.094 1 31.38 368 LYS B CA 1
ATOM 6687 C C . LYS B 1 368 ? 5.297 27.531 18.984 1 31.38 368 LYS B C 1
ATOM 6689 O O . LYS B 1 368 ? 4.293 28.25 19.062 1 31.38 368 LYS B O 1
ATOM 6694 N N . ASN B 1 369 ? 5.117 26.328 19.328 1 31.66 369 ASN B N 1
ATOM 6695 C CA . ASN B 1 369 ? 3.732 25.984 19.625 1 31.66 369 ASN B CA 1
ATOM 6696 C C . ASN B 1 369 ? 3.311 26.5 21 1 31.66 369 ASN B C 1
ATOM 6698 O O . ASN B 1 369 ? 2.279 26.094 21.531 1 31.66 369 ASN B O 1
ATOM 6702 N N . LEU B 1 370 ? 4.09 26.547 22.078 1 31.17 370 LEU B N 1
ATOM 6703 C CA . LEU B 1 370 ? 3.643 26.984 23.391 1 31.17 370 LEU B CA 1
ATOM 6704 C C . LEU B 1 370 ? 3.123 28.422 23.344 1 31.17 370 LEU B C 1
ATOM 6706 O O . LEU B 1 370 ? 3.4 29.156 22.391 1 31.17 370 LEU B O 1
ATOM 6710 N N . SER B 1 371 ? 2.27 28.812 24.281 1 34.5 371 SER B N 1
ATOM 6711 C CA . SER B 1 371 ? 2.064 30.266 24.375 1 34.5 371 SER B CA 1
ATOM 6712 C C . SER B 1 371 ? 3.365 31.016 24.156 1 34.5 371 SER B C 1
ATOM 6714 O O . SER B 1 371 ? 4.453 30.484 24.375 1 34.5 371 SER B O 1
ATOM 6716 N N . LYS B 1 372 ? 3.486 31.922 23.219 1 40.34 372 LYS B N 1
ATOM 6717 C CA . LYS B 1 372 ? 4.688 32.688 22.922 1 40.34 372 LYS B CA 1
ATOM 6718 C C . LYS B 1 372 ? 5.598 32.781 24.141 1 40.34 372 LYS B C 1
ATOM 6720 O O . LYS B 1 372 ? 6.816 32.656 24.031 1 40.34 372 LYS B O 1
ATOM 6725 N N . GLU B 1 373 ? 4.957 32.875 25.328 1 38.59 373 GLU B N 1
ATOM 6726 C CA . GLU B 1 373 ? 5.723 33.094 26.547 1 38.59 373 GLU B CA 1
ATOM 6727 C C . GLU B 1 373 ? 6.508 31.859 26.953 1 38.59 373 GLU B C 1
ATOM 6729 O O . GLU B 1 373 ? 7.676 31.969 27.344 1 38.59 373 GLU B O 1
ATOM 6734 N N . TYR B 1 374 ? 5.773 30.828 26.922 1 39.09 374 TYR B N 1
ATOM 6735 C CA . TYR B 1 374 ? 6.379 29.594 27.406 1 39.09 374 TYR B CA 1
ATOM 6736 C C . TYR B 1 374 ? 7.496 29.141 26.469 1 39.09 374 TYR B C 1
ATOM 6738 O O . TYR B 1 374 ? 8.539 28.656 26.938 1 39.09 374 TYR B O 1
ATOM 6746 N N . ARG B 1 375 ? 7.34 29.422 25.359 1 43.5 375 ARG B N 1
ATOM 6747 C CA . ARG B 1 375 ? 8.375 29.109 24.375 1 43.5 375 ARG B CA 1
ATOM 6748 C C . ARG B 1 375 ? 9.641 29.906 24.641 1 43.5 375 ARG B C 1
ATOM 6750 O O . ARG B 1 375 ? 10.75 29.375 24.516 1 43.5 375 ARG B O 1
ATOM 6757 N N . GLN B 1 376 ? 9.406 31.141 24.953 1 44.38 376 GLN B N 1
ATOM 6758 C CA . GLN B 1 376 ? 10.539 32.031 25.234 1 44.38 376 GLN B CA 1
ATOM 6759 C C . GLN B 1 376 ? 11.344 31.531 26.438 1 44.38 376 GLN B C 1
ATOM 6761 O O . GLN B 1 376 ? 12.578 31.547 26.406 1 44.38 376 GLN B O 1
ATOM 6766 N N . ARG B 1 377 ? 10.625 31.125 27.375 1 42.12 377 ARG B N 1
ATOM 6767 C CA . ARG B 1 377 ? 11.305 30.672 28.578 1 42.12 377 ARG B CA 1
ATOM 6768 C C . ARG B 1 377 ? 12.086 29.391 28.312 1 42.12 377 ARG B C 1
ATOM 6770 O O . ARG B 1 377 ? 13.211 29.234 28.797 1 42.12 377 ARG B O 1
ATOM 6777 N N . ILE B 1 378 ? 11.469 28.594 27.594 1 43.78 378 ILE B N 1
ATOM 6778 C CA . ILE B 1 378 ? 12.133 27.328 27.297 1 43.78 378 ILE B CA 1
ATOM 6779 C C . ILE B 1 378 ? 13.359 27.578 26.422 1 43.78 378 ILE B C 1
ATOM 6781 O O . ILE B 1 378 ? 14.422 26.984 26.641 1 43.78 378 ILE B O 1
ATOM 6785 N N . ALA B 1 379 ? 13.094 28.391 25.531 1 47.97 379 ALA B N 1
ATOM 6786 C CA . ALA B 1 379 ? 14.227 28.719 24.656 1 47.97 379 ALA B CA 1
ATOM 6787 C C . ALA B 1 379 ? 15.375 29.312 25.469 1 47.97 379 ALA B C 1
ATOM 6789 O O . ALA B 1 379 ? 16.547 29 25.219 1 47.97 379 ALA B O 1
ATOM 6790 N N . LEU B 1 380 ? 14.898 30.172 26.406 1 47.78 380 LEU B N 1
ATOM 6791 C CA . LEU B 1 380 ? 15.891 30.766 27.281 1 47.78 380 LEU B CA 1
ATOM 6792 C C . LEU B 1 380 ? 16.594 29.703 28.125 1 47.78 380 LEU B C 1
ATOM 6794 O O . LEU B 1 380 ? 17.828 29.75 28.281 1 47.78 380 LEU B O 1
ATOM 6798 N N . ALA B 1 381 ? 15.805 28.828 28.594 1 45.28 381 ALA B N 1
ATOM 6799 C CA . ALA B 1 381 ? 16.375 27.75 29.406 1 45.28 381 ALA B CA 1
ATOM 6800 C C . ALA B 1 381 ? 17.344 26.906 28.594 1 45.28 381 ALA B C 1
ATOM 6802 O O . ALA B 1 381 ? 18.422 26.531 29.078 1 45.28 381 ALA B O 1
ATOM 6803 N N . ARG B 1 382 ? 16.938 26.656 27.516 1 44.91 382 ARG B N 1
ATOM 6804 C CA . ARG B 1 382 ? 17.781 25.828 26.641 1 44.91 382 ARG B CA 1
ATOM 6805 C C . ARG B 1 382 ? 19.094 26.531 26.328 1 44.91 382 ARG B C 1
ATOM 6807 O O . ARG B 1 382 ? 20.141 25.891 26.266 1 44.91 382 ARG B O 1
ATOM 6814 N N . ALA B 1 383 ? 18.938 27.766 26.062 1 49.31 383 ALA B N 1
ATOM 6815 C CA . ALA B 1 383 ? 20.125 28.547 25.766 1 49.31 383 ALA B CA 1
ATOM 6816 C C . ALA B 1 383 ? 21.078 28.562 26.953 1 49.31 383 ALA B C 1
ATOM 6818 O O . ALA B 1 383 ? 22.297 28.453 26.781 1 49.31 383 ALA B O 1
ATOM 6819 N N . ILE B 1 384 ? 20.406 28.609 28.141 1 48.66 384 ILE B N 1
ATOM 6820 C CA . ILE B 1 384 ? 21.219 28.688 29.344 1 48.66 384 ILE B CA 1
ATOM 6821 C C . ILE B 1 384 ? 21.891 27.344 29.609 1 48.66 384 ILE B C 1
ATOM 6823 O O . ILE B 1 384 ? 23.031 27.297 30.078 1 48.66 384 ILE B O 1
ATOM 6827 N N . PHE B 1 385 ? 21.203 26.375 29.281 1 46.38 385 PHE B N 1
ATOM 6828 C CA . PHE B 1 385 ? 21.703 25.047 29.609 1 46.38 385 PHE B CA 1
ATOM 6829 C C . PHE B 1 385 ? 23 24.766 28.859 1 46.38 385 PHE B C 1
ATOM 6831 O O . PHE B 1 385 ? 23.906 24.094 29.391 1 46.38 385 PHE B O 1
ATOM 6838 N N . LYS B 1 386 ? 23.078 25.266 27.734 1 48.06 386 LYS B N 1
ATOM 6839 C CA . LYS B 1 386 ? 24.281 24.953 26.984 1 48.06 386 LYS B CA 1
ATOM 6840 C C . LYS B 1 386 ? 25.391 25.969 27.266 1 48.06 386 LYS B C 1
ATOM 6842 O O . LYS B 1 386 ? 26.516 25.797 26.797 1 48.06 386 LYS B O 1
ATOM 6847 N N . ASN B 1 387 ? 25.172 26.828 28.203 1 51.12 387 ASN B N 1
ATOM 6848 C CA . ASN B 1 387 ? 26.141 27.844 28.609 1 51.12 387 ASN B CA 1
ATOM 6849 C C . ASN B 1 387 ? 26.875 28.453 27.422 1 51.12 387 ASN B C 1
ATOM 6851 O O . ASN B 1 387 ? 28.094 28.328 27.312 1 51.12 387 ASN B O 1
ATOM 6855 N N . PRO B 1 388 ? 26.125 28.984 26.5 1 58.84 388 PRO B N 1
ATOM 6856 C CA . PRO B 1 388 ? 26.812 29.578 25.359 1 58.84 388 PRO B CA 1
ATOM 6857 C C . PRO B 1 388 ? 27.469 30.906 25.688 1 58.84 388 PRO B C 1
ATOM 6859 O O . PRO B 1 388 ? 27.094 31.578 26.656 1 58.84 388 PRO B O 1
ATOM 6862 N N . LYS B 1 389 ? 28.562 31.234 24.969 1 60.56 389 LYS B N 1
ATOM 6863 C CA . LYS B 1 389 ? 29.219 32.531 25.172 1 60.56 389 LYS B CA 1
ATOM 6864 C C . LYS B 1 389 ? 28.406 33.656 24.562 1 60.56 389 LYS B C 1
ATOM 6866 O O . LYS B 1 389 ? 28.531 34.812 24.984 1 60.56 389 LYS B O 1
ATOM 6871 N N . ILE B 1 390 ? 27.531 33.312 23.641 1 62.47 390 ILE B N 1
ATOM 6872 C CA . ILE B 1 390 ? 26.719 34.344 22.984 1 62.47 390 ILE B CA 1
ATOM 6873 C C . ILE B 1 390 ? 25.25 33.938 23.062 1 62.47 390 ILE B C 1
ATOM 6875 O O . ILE B 1 390 ? 24.891 32.781 22.766 1 62.47 390 ILE B O 1
ATOM 6879 N N . LEU B 1 391 ? 24.547 34.812 23.594 1 65 391 LEU B N 1
ATOM 6880 C CA . LEU B 1 391 ? 23.109 34.594 23.719 1 65 391 LEU B CA 1
ATOM 6881 C C . LEU B 1 391 ? 22.344 35.562 22.828 1 65 391 LEU B C 1
ATOM 6883 O O . LEU B 1 391 ? 22.562 36.781 22.875 1 65 391 LEU B O 1
ATOM 6887 N N . LEU B 1 392 ? 21.578 35.031 21.859 1 63.78 392 LEU B N 1
ATOM 6888 C CA . LEU B 1 392 ? 20.734 35.875 21.016 1 63.78 392 LEU B CA 1
ATOM 6889 C C . LEU B 1 392 ? 19.266 35.75 21.438 1 63.78 392 LEU B C 1
ATOM 6891 O O . LEU B 1 392 ? 18.719 34.656 21.516 1 63.78 392 LEU B O 1
ATOM 6895 N N . ILE B 1 393 ? 18.703 36.844 21.844 1 61.09 393 ILE B N 1
ATOM 6896 C CA . ILE B 1 393 ? 17.312 36.875 22.297 1 61.09 393 ILE B CA 1
ATOM 6897 C C . ILE B 1 393 ? 16.469 37.656 21.328 1 61.09 393 ILE B C 1
ATOM 6899 O O . ILE B 1 393 ? 16.703 38.844 21.109 1 61.09 393 ILE B O 1
ATOM 6903 N N . GLU B 1 394 ? 15.531 36.938 20.562 1 57.72 394 GLU B N 1
ATOM 6904 C CA . GLU B 1 394 ? 14.68 37.625 19.578 1 57.72 394 GLU B CA 1
ATOM 6905 C C . GLU B 1 394 ? 13.297 37.906 20.156 1 57.72 394 GLU B C 1
ATOM 6907 O O . GLU B 1 394 ? 12.734 37.094 20.875 1 57.72 394 GLU B O 1
ATOM 6912 N N . SER B 1 395 ? 12.68 39.062 19.719 1 52.28 395 SER B N 1
ATOM 6913 C CA . SER B 1 395 ? 11.32 39.562 19.906 1 52.28 395 SER B CA 1
ATOM 6914 C C . SER B 1 395 ? 10.914 39.531 21.375 1 52.28 395 SER B C 1
ATOM 6916 O O . SER B 1 395 ? 10.094 38.688 21.781 1 52.28 395 SER B O 1
ATOM 6918 N N . LEU B 1 396 ? 11.578 40.219 22.219 1 50.88 396 LEU B N 1
ATOM 6919 C CA . LEU B 1 396 ? 11.148 40.375 23.609 1 50.88 396 LEU B CA 1
ATOM 6920 C C . LEU B 1 396 ? 9.75 40.969 23.672 1 50.88 396 LEU B C 1
ATOM 6922 O O . LEU B 1 396 ? 9.164 41.094 24.75 1 50.88 396 LEU B O 1
ATOM 6926 N N . ASP B 1 397 ? 9.188 41.406 22.594 1 46.12 397 ASP B N 1
ATOM 6927 C CA . ASP B 1 397 ? 7.953 42.188 22.578 1 46.12 397 ASP B CA 1
ATOM 6928 C C . ASP B 1 397 ? 6.738 41.281 22.797 1 46.12 397 ASP B C 1
ATOM 6930 O O . ASP B 1 397 ? 5.672 41.781 23.172 1 46.12 397 ASP B O 1
ATOM 6934 N N . ASN B 1 398 ? 6.629 40.25 22.172 1 41.19 398 ASN B N 1
ATOM 6935 C CA . ASN B 1 398 ? 5.273 39.719 22.109 1 41.19 398 ASN B CA 1
ATOM 6936 C C . ASN B 1 398 ? 4.648 39.625 23.5 1 41.19 398 ASN B C 1
ATOM 6938 O O . ASN B 1 398 ? 3.514 40.062 23.703 1 41.19 398 ASN B O 1
ATOM 6942 N N . GLU B 1 399 ? 4.699 38.406 24.078 1 39.47 399 GLU B N 1
ATOM 6943 C CA . GLU B 1 399 ? 3.631 37.906 24.938 1 39.47 399 GLU B CA 1
ATOM 6944 C C . GLU B 1 399 ? 3.51 38.75 26.203 1 39.47 399 GLU B C 1
ATOM 6946 O O . GLU B 1 399 ? 2.787 38.406 27.141 1 39.47 399 GLU B O 1
ATOM 6951 N N . THR B 1 400 ? 4.434 39.625 26.562 1 37.5 400 THR B N 1
ATOM 6952 C CA . THR B 1 400 ? 4.137 40.125 27.906 1 37.5 400 THR B CA 1
ATOM 6953 C C . THR B 1 400 ? 2.807 40.875 27.938 1 37.5 400 THR B C 1
ATOM 6955 O O . THR B 1 400 ? 2.5 41.594 28.891 1 37.5 400 THR B O 1
ATOM 6958 N N . SER B 1 401 ? 2.236 40.969 26.844 1 36.56 401 SER B N 1
ATOM 6959 C CA . SER B 1 401 ? 1.051 41.812 26.984 1 36.56 401 SER B CA 1
ATOM 6960 C C . SER B 1 401 ? 0.16 41.312 28.125 1 36.56 401 SER B C 1
ATOM 6962 O O . SER B 1 401 ? -0.504 42.125 28.781 1 36.56 401 SER B O 1
ATOM 6964 N N . SER B 1 402 ? -0.204 40.031 28.062 1 37.78 402 SER B N 1
ATOM 6965 C CA . SER B 1 402 ? -1.191 39.594 29.047 1 37.78 402 SER B CA 1
ATOM 6966 C C . SER B 1 402 ? -0.531 39.25 30.375 1 37.78 402 SER B C 1
ATOM 6968 O O . SER B 1 402 ? -1.206 38.844 31.328 1 37.78 402 SER B O 1
ATOM 6970 N N . SER B 1 403 ? 0.773 39.125 30.453 1 39.81 403 SER B N 1
ATOM 6971 C CA . SER B 1 403 ? 1.315 38.656 31.719 1 39.81 403 SER B CA 1
ATOM 6972 C C . SER B 1 403 ? 1.245 39.75 32.781 1 39.81 403 SER B C 1
ATOM 6974 O O . SER B 1 403 ? 1.372 40.938 32.469 1 39.81 403 SER B O 1
ATOM 6976 N N . THR B 1 404 ? 0.697 39.438 33.906 1 43.5 404 THR B N 1
ATOM 6977 C CA . THR B 1 404 ? 0.752 40.281 35.062 1 43.5 404 THR B CA 1
ATOM 6978 C C . THR B 1 404 ? 2.154 40.844 35.25 1 43.5 404 THR B C 1
ATOM 6980 O O . THR B 1 404 ? 3.141 40.25 34.844 1 43.5 404 THR B O 1
ATOM 6983 N N . THR B 1 405 ? 2.229 42.125 35.594 1 49.69 405 THR B N 1
ATOM 6984 C CA . THR B 1 405 ? 3.414 42.906 35.906 1 49.69 405 THR B CA 1
ATOM 6985 C C . THR B 1 405 ? 4.449 42.062 36.656 1 49.69 405 THR B C 1
ATOM 6987 O O . THR B 1 405 ? 5.648 42.188 36.406 1 49.69 405 THR B O 1
ATOM 6990 N N . ILE B 1 406 ? 4.035 41.188 37.375 1 49 406 ILE B N 1
ATOM 6991 C CA . ILE B 1 406 ? 4.949 40.438 38.219 1 49 406 ILE B CA 1
ATOM 6992 C C . ILE B 1 406 ? 5.672 39.375 37.406 1 49 406 ILE B C 1
ATOM 6994 O O . ILE B 1 406 ? 6.883 39.188 37.531 1 49 406 ILE B O 1
ATOM 6998 N N . GLU B 1 407 ? 4.918 38.75 36.562 1 52.31 407 GLU B N 1
ATOM 6999 C CA . GLU B 1 407 ? 5.523 37.688 35.781 1 52.31 407 GLU B CA 1
ATOM 7000 C C . GLU B 1 407 ? 6.508 38.25 34.75 1 52.31 407 GLU B C 1
ATOM 7002 O O . GLU B 1 407 ? 7.547 37.625 34.5 1 52.31 407 GLU B O 1
ATOM 7007 N N . GLU B 1 408 ? 6.203 39.375 34.375 1 58.81 408 GLU B N 1
ATOM 7008 C CA . GLU B 1 408 ? 7.117 40.031 33.438 1 58.81 408 GLU B CA 1
ATOM 7009 C C . GLU B 1 408 ? 8.438 40.375 34.125 1 58.81 408 GLU B C 1
ATOM 7011 O O . GLU B 1 408 ? 9.508 40.188 33.531 1 58.81 408 GLU B O 1
ATOM 7016 N N . LYS B 1 409 ? 8.242 40.844 35.312 1 60.56 409 LYS B N 1
ATOM 7017 C CA . LYS B 1 409 ? 9.445 41.219 36.062 1 60.56 409 LYS B CA 1
ATOM 7018 C C . LYS B 1 409 ? 10.344 40 36.281 1 60.56 409 LYS B C 1
ATOM 7020 O O . LYS B 1 409 ? 11.562 40.094 36.156 1 60.56 409 LYS B O 1
ATOM 7025 N N . LYS B 1 410 ? 9.758 39 36.656 1 60.34 410 LYS B N 1
ATOM 7026 C CA . LYS B 1 410 ? 10.523 37.781 36.906 1 60.34 410 LYS B CA 1
ATOM 7027 C C . LYS B 1 410 ? 11.219 37.281 35.625 1 60.34 410 LYS B C 1
ATOM 7029 O O . LYS B 1 410 ? 12.344 36.781 35.688 1 60.34 410 LYS B O 1
ATOM 7034 N N . PHE B 1 411 ? 10.539 37.406 34.719 1 63.41 411 PHE B N 1
ATOM 7035 C CA . PHE B 1 411 ? 11.102 37 33.438 1 63.41 411 PHE B CA 1
ATOM 7036 C C . PHE B 1 411 ? 12.336 37.812 33.094 1 63.41 411 PHE B C 1
ATOM 7038 O O . PHE B 1 411 ? 13.375 37.25 32.719 1 63.41 411 PHE B O 1
ATOM 7045 N N . TYR B 1 412 ? 12.188 39.062 33.312 1 66.56 412 TYR B N 1
ATOM 7046 C CA . TYR B 1 412 ? 13.312 39.938 32.969 1 66.56 412 TYR B CA 1
ATOM 7047 C C . TYR B 1 412 ? 14.477 39.719 33.906 1 66.56 412 TYR B C 1
ATOM 7049 O O . TYR B 1 412 ? 15.641 39.781 33.5 1 66.56 412 TYR B O 1
ATOM 7057 N N . GLU B 1 413 ? 14.164 39.438 35.031 1 65.62 413 GLU B N 1
ATOM 7058 C CA . GLU B 1 413 ? 15.219 39.125 36 1 65.62 413 GLU B CA 1
ATOM 7059 C C . GLU B 1 413 ? 15.961 37.844 35.625 1 65.62 413 GLU B C 1
ATOM 7061 O O . GLU B 1 413 ? 17.188 37.781 35.719 1 65.62 413 GLU B O 1
ATOM 7066 N N . ALA B 1 414 ? 15.227 36.938 35.219 1 66 414 ALA B N 1
ATOM 7067 C CA . ALA B 1 414 ? 15.844 35.688 34.812 1 66 414 ALA B CA 1
ATOM 7068 C C . ALA B 1 414 ? 16.719 35.875 33.562 1 66 414 ALA B C 1
ATOM 7070 O O . ALA B 1 414 ? 17.797 35.312 33.469 1 66 414 ALA B O 1
ATOM 7071 N N . LEU B 1 415 ? 16.172 36.625 32.75 1 68.31 415 LEU B N 1
ATOM 7072 C CA . LEU B 1 415 ? 16.922 36.938 31.531 1 68.31 415 LEU B CA 1
ATOM 7073 C C . LEU B 1 415 ? 18.219 37.688 31.875 1 68.31 415 LEU B C 1
ATOM 7075 O O . LEU B 1 415 ? 19.266 37.406 31.281 1 68.31 415 LEU B O 1
ATOM 7079 N N . ASN B 1 416 ? 18.094 38.594 32.781 1 68.69 416 ASN B N 1
ATOM 7080 C CA . ASN B 1 416 ? 19.266 39.344 33.188 1 68.69 416 ASN B CA 1
ATOM 7081 C C . ASN B 1 416 ? 20.328 38.438 33.812 1 68.69 416 ASN B C 1
ATOM 7083 O O . ASN B 1 416 ? 21.531 38.594 33.562 1 68.69 416 ASN B O 1
ATOM 7087 N N . HIS B 1 417 ? 19.859 37.531 34.5 1 68.38 417 HIS B N 1
ATOM 7088 C CA . HIS B 1 417 ? 20.781 36.594 35.094 1 68.38 417 HIS B CA 1
ATOM 7089 C C . HIS B 1 417 ? 21.438 35.688 34.031 1 68.38 417 HIS B C 1
ATOM 7091 O O . HIS B 1 417 ? 22.625 35.375 34.125 1 68.38 417 HIS B O 1
ATOM 7097 N N . ALA B 1 418 ? 20.688 35.312 33.156 1 66.88 418 ALA B N 1
ATOM 7098 C CA . ALA B 1 418 ? 21.203 34.438 32.094 1 66.88 418 ALA B CA 1
ATOM 7099 C C . ALA B 1 418 ? 22.219 35.156 31.219 1 66.88 418 ALA B C 1
ATOM 7101 O O . ALA B 1 418 ? 23.125 34.531 30.672 1 66.88 418 ALA B O 1
ATOM 7102 N N . ALA B 1 419 ? 22.016 36.375 31.156 1 66.38 419 ALA B N 1
ATOM 7103 C CA . ALA B 1 419 ? 22.875 37.188 30.297 1 66.38 419 ALA B CA 1
ATOM 7104 C C . ALA B 1 419 ? 24.172 37.562 31 1 66.38 419 ALA B C 1
ATOM 7106 O O . ALA B 1 419 ? 25.094 38.094 30.375 1 66.38 419 ALA B O 1
ATOM 7107 N N . TYR B 1 420 ? 24.25 37.25 32.25 1 68.5 420 TYR B N 1
ATOM 7108 C CA . TYR B 1 420 ? 25.422 37.656 33.031 1 68.5 420 TYR B CA 1
ATOM 7109 C C . TYR B 1 420 ? 26.688 37 32.469 1 68.5 420 TYR B C 1
ATOM 7111 O O . TYR B 1 420 ? 26.734 35.812 32.219 1 68.5 420 TYR B O 1
ATOM 7119 N N . ASN B 1 421 ? 27.734 37.812 32.156 1 68.5 421 ASN B N 1
ATOM 7120 C CA . ASN B 1 421 ? 29.078 37.438 31.688 1 68.5 421 ASN B CA 1
ATOM 7121 C C . ASN B 1 421 ? 29.016 36.781 30.297 1 68.5 421 ASN B C 1
ATOM 7123 O O . ASN B 1 421 ? 29.766 35.844 30.031 1 68.5 421 ASN B O 1
ATOM 7127 N N . ARG B 1 422 ? 28.016 37.094 29.578 1 73.69 422 ARG B N 1
ATOM 7128 C CA . ARG B 1 422 ? 27.891 36.594 28.203 1 73.69 422 ARG B CA 1
ATOM 7129 C C . ARG B 1 422 ? 27.594 37.75 27.234 1 73.69 422 ARG B C 1
ATOM 7131 O O . ARG B 1 422 ? 27.125 38.812 27.641 1 73.69 422 ARG B O 1
ATOM 7138 N N . THR B 1 423 ? 28.047 37.469 26.047 1 74.94 423 THR B N 1
ATOM 7139 C CA . THR B 1 423 ? 27.656 38.406 25 1 74.94 423 THR B CA 1
ATOM 7140 C C . THR B 1 423 ? 26.203 38.156 24.578 1 74.94 423 THR B C 1
ATOM 7142 O O . THR B 1 423 ? 25.859 37.062 24.141 1 74.94 423 THR B O 1
ATOM 7145 N N . CYS B 1 424 ? 25.391 39.094 24.875 1 75.5 424 CYS B N 1
ATOM 7146 C CA . CYS B 1 424 ? 23.969 38.906 24.594 1 75.5 424 CYS B CA 1
ATOM 7147 C C . CYS B 1 424 ? 23.469 39.938 23.578 1 75.5 424 CYS B C 1
ATOM 7149 O O . CYS B 1 424 ? 23.797 41.125 23.688 1 75.5 424 CYS B O 1
ATOM 7151 N N . ILE B 1 425 ? 22.75 39.531 22.641 1 73.44 425 ILE B N 1
ATOM 7152 C CA . ILE B 1 425 ? 22.109 40.438 21.688 1 73.44 425 ILE B CA 1
ATOM 7153 C C . ILE B 1 425 ? 20.594 40.281 21.781 1 73.44 425 ILE B C 1
ATOM 7155 O O . ILE B 1 425 ? 20.062 39.156 21.609 1 73.44 425 ILE B O 1
ATOM 7159 N N . PHE B 1 426 ? 20 41.312 22.109 1 72.06 426 PHE B N 1
ATOM 7160 C CA . PHE B 1 426 ? 18.547 41.344 22.219 1 72.06 426 PHE B CA 1
ATOM 7161 C C . PHE B 1 426 ? 17.938 42.094 21.031 1 72.06 426 PHE B C 1
ATOM 7163 O O . PHE B 1 426 ? 18.547 43.031 20.5 1 72.06 426 PHE B O 1
ATOM 7170 N N . SER B 1 427 ? 16.828 41.625 20.578 1 71.62 427 SER B N 1
ATOM 7171 C CA . SER B 1 427 ? 16.047 42.375 19.609 1 71.62 427 SER B CA 1
ATOM 7172 C C . SER B 1 427 ? 14.641 42.656 20.109 1 71.62 427 SER B C 1
ATOM 7174 O O . SER B 1 427 ? 14.008 41.75 20.703 1 71.62 427 SER B O 1
ATOM 7176 N N . THR B 1 428 ? 14.164 43.875 20.047 1 68.19 428 THR B N 1
ATOM 7177 C CA . THR B 1 428 ? 12.828 44.219 20.5 1 68.19 428 THR B CA 1
ATOM 7178 C C . THR B 1 428 ? 12.203 45.281 19.594 1 68.19 428 THR B C 1
ATOM 7180 O O . THR B 1 428 ? 12.914 46.031 18.938 1 68.19 428 THR B O 1
ATOM 7183 N N . LYS B 1 429 ? 10.914 45.188 19.625 1 67.38 429 LYS B N 1
ATOM 7184 C CA . LYS B 1 429 ? 10.172 46.25 18.922 1 67.38 429 LYS B CA 1
ATOM 7185 C C . LYS B 1 429 ? 9.82 47.375 19.891 1 67.38 429 LYS B C 1
ATOM 7187 O O . LYS B 1 429 ? 9.508 48.5 19.453 1 67.38 429 LYS B O 1
ATOM 7192 N N . ASN B 1 430 ? 9.859 47.094 21.188 1 62.78 430 ASN B N 1
ATOM 7193 C CA . ASN B 1 430 ? 9.398 48.031 22.203 1 62.78 430 ASN B CA 1
ATOM 7194 C C . ASN B 1 430 ? 10.555 48.594 23 1 62.78 430 ASN B C 1
ATOM 7196 O O . ASN B 1 430 ? 11.398 47.875 23.516 1 62.78 430 ASN B O 1
ATOM 7200 N N . LEU B 1 431 ? 10.492 49.875 23.109 1 61.19 431 LEU B N 1
ATOM 7201 C CA . LEU B 1 431 ? 11.547 50.594 23.844 1 61.19 431 LEU B CA 1
ATOM 7202 C C . LEU B 1 431 ? 11.398 50.375 25.344 1 61.19 431 LEU B C 1
ATOM 7204 O O . LEU B 1 431 ? 12.375 50.531 26.094 1 61.19 431 LEU B O 1
ATOM 7208 N N . ASN B 1 432 ? 10.211 49.938 25.719 1 61.38 432 ASN B N 1
ATOM 7209 C CA . ASN B 1 432 ? 9.984 49.812 27.156 1 61.38 432 ASN B CA 1
ATOM 7210 C C . ASN B 1 432 ? 10.867 48.719 27.781 1 61.38 432 ASN B C 1
ATOM 7212 O O . ASN B 1 432 ? 11.148 48.75 28.984 1 61.38 432 ASN B O 1
ATOM 7216 N N . VAL B 1 433 ? 11.422 47.938 26.984 1 67.56 433 VAL B N 1
ATOM 7217 C CA . VAL B 1 433 ? 12.227 46.844 27.469 1 67.56 433 VAL B CA 1
ATOM 7218 C C . VAL B 1 433 ? 13.586 47.344 27.938 1 67.56 433 VAL B C 1
ATOM 7220 O O . VAL B 1 433 ? 14.195 46.75 28.844 1 67.56 433 VAL B O 1
ATOM 7223 N N . ILE B 1 434 ? 13.945 48.469 27.422 1 69.5 434 ILE B N 1
ATOM 7224 C CA . ILE B 1 434 ? 15.258 49.031 27.719 1 69.5 434 ILE B CA 1
ATOM 7225 C C . ILE B 1 434 ? 15.289 49.5 29.172 1 69.5 434 ILE B C 1
ATOM 7227 O O . ILE B 1 434 ? 16.359 49.594 29.781 1 69.5 434 ILE B O 1
ATOM 7231 N N . GLU B 1 435 ? 14.109 49.688 29.625 1 65 435 GLU B N 1
ATOM 7232 C CA . GLU B 1 435 ? 14.031 50.156 31 1 65 435 GLU B CA 1
ATOM 7233 C C . GLU B 1 435 ? 14.078 49 31.984 1 65 435 GLU B C 1
ATOM 7235 O O . GLU B 1 435 ? 14.406 49.188 33.156 1 65 435 GLU B O 1
ATOM 7240 N N . LYS B 1 436 ? 13.898 47.938 31.453 1 69.81 436 LYS B N 1
ATOM 7241 C CA . LYS B 1 436 ? 13.75 46.812 32.344 1 69.81 436 LYS B CA 1
ATOM 7242 C C . LYS B 1 436 ?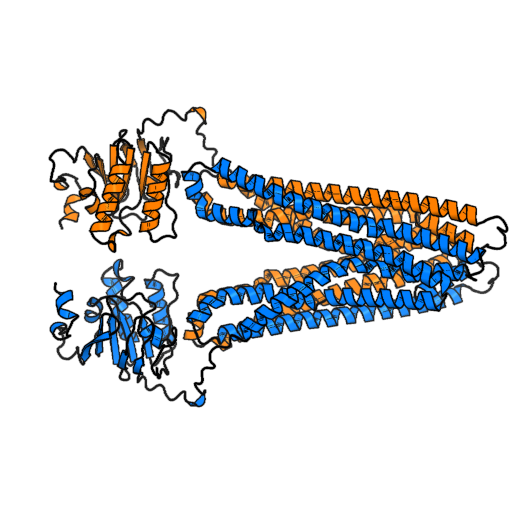 15.062 46.031 32.469 1 69.81 436 LYS B C 1
ATOM 7244 O O . LYS B 1 436 ? 15.297 45.344 33.469 1 69.81 436 LYS B O 1
ATOM 7249 N N . ILE B 1 437 ? 15.883 46.094 31.484 1 72.38 437 ILE B N 1
ATOM 7250 C CA . ILE B 1 437 ? 17.172 45.406 31.453 1 72.38 437 ILE B CA 1
ATOM 7251 C C . ILE B 1 437 ? 18.281 46.438 31.219 1 72.38 437 ILE B C 1
ATOM 7253 O O . ILE B 1 437 ? 18.172 47.281 30.344 1 72.38 437 ILE B O 1
ATOM 7257 N N . PRO B 1 438 ? 19.312 46.344 32.094 1 74 438 PRO B N 1
ATOM 7258 C CA . PRO B 1 438 ? 20.438 47.25 31.859 1 74 438 PRO B CA 1
ATOM 7259 C C . PRO B 1 438 ? 21.281 46.844 30.656 1 74 438 PRO B C 1
ATOM 7261 O O . PRO B 1 438 ? 22.047 45.875 30.75 1 74 438 PRO B O 1
ATOM 7264 N N . PHE B 1 439 ? 21.141 47.469 29.594 1 81.25 439 PHE B N 1
ATOM 7265 C CA . PHE B 1 439 ? 21.906 47.156 28.406 1 81.25 439 PHE B CA 1
ATOM 7266 C C . PHE B 1 439 ? 23.172 48.031 28.328 1 81.25 439 PHE B C 1
ATOM 7268 O O . PHE B 1 439 ? 23.172 49.156 28.781 1 81.25 439 PHE B O 1
ATOM 7275 N N . ASP B 1 440 ? 24.172 47.469 27.766 1 78.69 440 ASP B N 1
ATOM 7276 C CA . ASP B 1 440 ? 25.438 48.188 27.562 1 78.69 440 ASP B CA 1
ATOM 7277 C C . ASP B 1 440 ? 25.391 49 26.281 1 78.69 440 ASP B C 1
ATOM 7279 O O . ASP B 1 440 ? 26.031 50.062 26.188 1 78.69 440 ASP B O 1
ATOM 7283 N N . HIS B 1 441 ? 24.75 48.469 25.375 1 80.25 441 HIS B N 1
ATOM 7284 C CA . HIS B 1 441 ? 24.688 49.062 24.047 1 80.25 441 HIS B CA 1
ATOM 7285 C C . HIS B 1 441 ? 23.281 49 23.469 1 80.25 441 HIS B C 1
ATOM 7287 O O . HIS B 1 441 ? 22.688 47.906 23.422 1 80.25 441 HIS B O 1
ATOM 7293 N N . VAL B 1 442 ? 22.734 50.156 23.188 1 81.31 442 VAL B N 1
ATOM 7294 C CA . VAL B 1 442 ? 21.406 50.219 22.594 1 81.31 442 VAL B CA 1
ATOM 7295 C C . VAL B 1 442 ? 21.516 50.688 21.141 1 81.31 442 VAL B C 1
ATOM 7297 O O . VAL B 1 442 ? 22.125 51.75 20.891 1 81.31 442 VAL B O 1
ATOM 7300 N N . VAL B 1 443 ? 20.984 49.875 20.297 1 79.81 443 VAL B N 1
ATOM 7301 C CA . VAL B 1 443 ? 21 50.25 18.891 1 79.81 443 VAL B CA 1
ATOM 7302 C C . VAL B 1 443 ? 19.562 50.406 18.391 1 79.81 443 VAL B C 1
ATOM 7304 O O . VAL B 1 443 ? 18.719 49.562 18.594 1 79.81 443 VAL B O 1
ATOM 7307 N N . TYR B 1 444 ? 19.312 51.562 17.844 1 77.69 444 TYR B N 1
ATOM 7308 C CA . TYR B 1 444 ? 18 51.875 17.297 1 77.69 444 TYR B CA 1
ATOM 7309 C C . TYR B 1 444 ? 18.031 51.812 15.766 1 77.69 444 TYR B C 1
ATOM 7311 O O . TYR B 1 444 ? 18.828 52.5 15.117 1 77.69 444 TYR B O 1
ATOM 7319 N N . MET B 1 445 ? 17.125 50.938 15.336 1 76.88 445 MET B N 1
ATOM 7320 C CA . MET B 1 445 ? 17.078 50.75 13.891 1 76.88 445 MET B CA 1
ATOM 7321 C C . MET B 1 445 ? 15.758 51.281 13.32 1 76.88 445 MET B C 1
ATOM 7323 O O . MET B 1 445 ? 14.703 51.125 13.953 1 76.88 445 MET B O 1
ATOM 7327 N N . GLU B 1 446 ? 15.859 51.969 12.156 1 71.62 446 GLU B N 1
ATOM 7328 C CA . GLU B 1 446 ? 14.703 52.438 11.391 1 71.62 446 GLU B CA 1
ATOM 7329 C C . GLU B 1 446 ? 14.914 52.219 9.891 1 71.62 446 GLU B C 1
ATOM 7331 O O . GLU B 1 446 ? 15.984 52.531 9.359 1 71.62 446 GLU B O 1
ATOM 7336 N N . ASN B 1 447 ? 13.852 51.719 9.32 1 73.62 447 ASN B N 1
ATOM 7337 C CA . ASN B 1 447 ? 13.883 51.469 7.883 1 73.62 447 ASN B CA 1
ATOM 7338 C C . ASN B 1 447 ? 15.109 50.656 7.477 1 73.62 447 ASN B C 1
ATOM 7340 O O . ASN B 1 447 ? 15.781 51 6.5 1 73.62 447 ASN B O 1
ATOM 7344 N N . GLY B 1 448 ? 15.5 49.719 8.312 1 74.5 448 GLY B N 1
ATOM 7345 C CA . GLY B 1 448 ? 16.562 48.781 7.977 1 74.5 448 GLY B CA 1
ATOM 7346 C C . GLY B 1 448 ? 17.938 49.312 8.273 1 74.5 448 GLY B C 1
ATOM 7347 O O . GLY B 1 448 ? 18.938 48.656 7.949 1 74.5 448 GLY B O 1
ATOM 7348 N N . ARG B 1 449 ? 18.016 50.531 8.75 1 76.62 449 ARG B N 1
ATOM 7349 C CA . ARG B 1 449 ? 19.312 51.125 9.047 1 76.62 449 ARG B CA 1
ATOM 7350 C C . ARG B 1 449 ? 19.406 51.531 10.516 1 76.62 449 ARG B C 1
ATOM 7352 O O . ARG B 1 449 ? 18.391 51.781 11.156 1 76.62 449 ARG B O 1
ATOM 7359 N N . ILE B 1 450 ? 20.656 51.531 10.969 1 79.69 450 ILE B N 1
ATOM 7360 C CA . ILE B 1 450 ? 20.891 52.031 12.328 1 79.69 450 ILE B CA 1
ATOM 7361 C C . ILE B 1 450 ? 20.797 53.562 12.352 1 79.69 450 ILE B C 1
ATOM 7363 O O . ILE B 1 450 ? 21.547 54.219 11.633 1 79.69 450 ILE B O 1
ATOM 7367 N N . VAL B 1 451 ? 19.953 54.062 13.031 1 75.75 451 VAL B N 1
ATOM 7368 C CA . VAL B 1 451 ? 19.75 55.531 13.086 1 75.75 451 VAL B CA 1
ATOM 7369 C C . VAL B 1 451 ? 20.406 56.094 14.328 1 75.75 451 VAL B C 1
ATOM 7371 O O . VAL B 1 451 ? 20.75 57.281 14.375 1 75.75 451 VAL B O 1
ATOM 7374 N N . GLY B 1 452 ? 20.5 55.312 15.352 1 74 452 GLY B N 1
ATOM 7375 C CA . GLY B 1 452 ? 21.094 55.812 16.578 1 74 452 GLY B CA 1
ATOM 7376 C C . GLY B 1 452 ? 21.672 54.719 17.453 1 74 452 GLY B C 1
ATOM 7377 O O . GLY B 1 452 ? 21.203 53.562 17.422 1 74 452 GLY B O 1
ATOM 7378 N N . GLU B 1 453 ? 22.781 55.031 18.062 1 76.62 453 GLU B N 1
ATOM 7379 C CA . GLU B 1 453 ? 23.391 54.094 19.016 1 76.62 453 GLU B CA 1
ATOM 7380 C C . GLU B 1 453 ? 23.797 54.812 20.312 1 76.62 453 GLU B C 1
ATOM 7382 O O . GLU B 1 453 ? 24.156 56 20.281 1 76.62 453 GLU B O 1
ATOM 7387 N N . SER B 1 454 ? 23.422 54.281 21.391 1 70.81 454 SER B N 1
ATOM 7388 C CA . SER B 1 454 ? 23.875 54.812 22.672 1 70.81 454 SER B CA 1
ATOM 7389 C C . SER B 1 454 ? 24.703 53.781 23.438 1 70.81 454 SER B C 1
ATOM 7391 O O . SER B 1 454 ? 24.297 52.625 23.578 1 70.81 454 SER B O 1
ATOM 7393 N N . GLN B 1 455 ? 25.969 54.188 23.594 1 65.12 455 GLN B N 1
ATOM 7394 C CA . GLN B 1 455 ? 26.891 53.344 24.359 1 65.12 455 GLN B CA 1
ATOM 7395 C C . GLN B 1 455 ? 26.891 53.75 25.844 1 65.12 455 GLN B C 1
ATOM 7397 O O . GLN B 1 455 ? 26.688 54.906 26.172 1 65.12 455 GLN B O 1
ATOM 7402 N N . ASN B 1 456 ? 26.969 52.875 26.938 1 56.69 456 ASN B N 1
ATOM 7403 C CA . ASN B 1 456 ? 27.141 53.062 28.375 1 56.69 456 ASN B CA 1
ATOM 7404 C C . ASN B 1 456 ? 25.875 53.625 29.016 1 56.69 456 ASN B C 1
ATOM 7406 O O . ASN B 1 456 ? 25.922 54.719 29.609 1 56.69 456 ASN B O 1
ATOM 7410 N N . CYS B 1 457 ? 24.719 53.125 28.641 1 50.81 457 CYS B N 1
ATOM 7411 C CA . CYS B 1 457 ? 23.531 53.719 29.25 1 50.81 457 CYS B CA 1
ATOM 7412 C C . CYS B 1 457 ? 23.547 53.562 30.766 1 50.81 457 CYS B C 1
ATOM 7414 O O . CYS B 1 457 ? 22.594 53.938 31.453 1 50.81 457 CYS B O 1
ATOM 7416 N N . HIS B 1 458 ? 24.359 52.75 31.25 1 47.03 458 HIS B N 1
ATOM 7417 C CA . HIS B 1 458 ? 24.344 52.625 32.719 1 47.03 458 HIS B CA 1
ATOM 7418 C C . HIS B 1 458 ? 25.109 53.781 33.375 1 47.03 458 HIS B C 1
ATOM 7420 O O . HIS B 1 458 ? 25.484 53.688 34.531 1 47.03 458 HIS B O 1
ATOM 7426 N N . GLU B 1 459 ? 25.531 54.812 32.75 1 42.31 459 GLU B N 1
ATOM 7427 C CA . GLU B 1 459 ? 26.297 55.531 33.781 1 42.31 459 GLU B CA 1
ATOM 7428 C C . GLU B 1 459 ? 25.547 55.531 35.125 1 42.31 459 GLU B C 1
ATOM 7430 O O . GLU B 1 459 ? 26.156 55.312 36.156 1 42.31 459 GLU B O 1
ATOM 7435 N N . ASP B 1 460 ? 24.594 56.688 35.438 1 39.28 460 ASP B N 1
ATOM 7436 C CA . ASP B 1 460 ? 23.938 56.906 36.719 1 39.28 460 ASP B CA 1
ATOM 7437 C C . ASP B 1 460 ? 22.781 55.906 36.938 1 39.28 460 ASP B C 1
ATOM 7439 O O . ASP B 1 460 ? 22.234 55.406 35.969 1 39.28 460 ASP B O 1
ATOM 7443 N N . GLU B 1 461 ? 22.641 55.281 38.188 1 41 461 GLU B N 1
ATOM 7444 C CA . GLU B 1 461 ? 21.766 54.281 38.781 1 41 461 GLU B CA 1
ATOM 7445 C C . GLU B 1 461 ? 20.438 54.188 38.031 1 41 461 GLU B C 1
ATOM 7447 O O . GLU B 1 461 ? 19.812 53.125 37.969 1 41 461 GLU B O 1
ATOM 7452 N N . ASN B 1 462 ? 19.516 55.375 38 1 40.84 462 ASN B N 1
ATOM 7453 C CA . ASN B 1 462 ? 18.062 55.469 37.875 1 40.84 462 ASN B CA 1
ATOM 7454 C C . ASN B 1 462 ? 17.656 55.656 36.406 1 40.84 462 ASN B C 1
ATOM 7456 O O . ASN B 1 462 ? 16.484 55.5 36.062 1 40.84 462 ASN B O 1
ATOM 7460 N N . ASN B 1 463 ? 18.172 56.75 35.5 1 39.06 463 ASN B N 1
ATOM 7461 C CA . ASN B 1 463 ? 17.484 57.25 34.312 1 39.06 463 ASN B CA 1
ATOM 7462 C C . ASN B 1 463 ? 18.172 56.781 33.031 1 39.06 463 ASN B C 1
ATOM 7464 O O . ASN B 1 463 ? 19.375 56.969 32.875 1 39.06 463 ASN B O 1
ATOM 7468 N N . VAL B 1 464 ? 17.844 55.719 32.375 1 43.94 464 VAL B N 1
ATOM 7469 C CA . VAL B 1 464 ? 18.203 55.438 31 1 43.94 464 VAL B CA 1
ATOM 7470 C C . VAL B 1 464 ? 18.047 56.719 30.172 1 43.94 464 VAL B C 1
ATOM 7472 O O . VAL B 1 464 ? 17 57.375 30.188 1 43.94 464 VAL B O 1
ATOM 7475 N N . ASN B 1 465 ? 19.047 57.594 29.953 1 44.19 465 ASN B N 1
ATOM 7476 C CA . ASN B 1 465 ? 18.953 58.781 29.141 1 44.19 465 ASN B CA 1
ATOM 7477 C C . ASN B 1 465 ? 18.547 58.469 27.703 1 44.19 465 ASN B C 1
ATOM 7479 O O . ASN B 1 465 ? 19.406 58.219 26.859 1 44.19 465 ASN B O 1
ATOM 7483 N N . ILE B 1 466 ? 17.453 57.875 27.406 1 48.31 466 ILE B N 1
ATOM 7484 C CA . ILE B 1 466 ? 16.828 57.688 26.109 1 48.31 466 ILE B CA 1
ATOM 7485 C C . ILE B 1 466 ? 16.859 58.969 25.297 1 48.31 466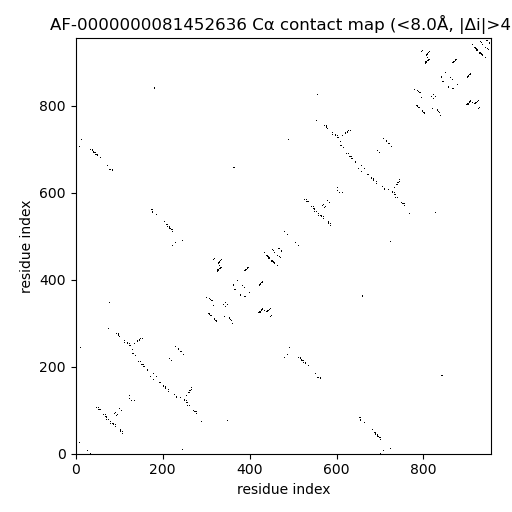 ILE B C 1
ATOM 7487 O O . ILE B 1 466 ? 16.641 58.969 24.094 1 48.31 466 ILE B O 1
ATOM 7491 N N . GLU B 1 467 ? 17 60.156 25.953 1 48.31 467 GLU B N 1
ATOM 7492 C CA . GLU B 1 467 ? 16.906 61.438 25.297 1 48.31 467 GLU B CA 1
ATOM 7493 C C . GLU B 1 467 ? 18.031 61.625 24.297 1 48.31 467 GLU B C 1
ATOM 7495 O O . GLU B 1 467 ? 17.891 62.375 23.328 1 48.31 467 GLU B O 1
ATOM 7500 N N . HIS B 1 468 ? 19.109 60.969 24.469 1 49.06 468 HIS B N 1
ATOM 7501 C CA . HIS B 1 468 ? 20.203 61.312 23.578 1 49.06 468 HIS B CA 1
ATOM 7502 C C . HIS B 1 468 ? 20.266 60.344 22.391 1 49.06 468 HIS B C 1
ATOM 7504 O O . HIS B 1 468 ? 21.234 60.344 21.625 1 49.06 468 HIS B O 1
ATOM 7510 N N . ILE B 1 469 ? 19.438 59.344 22.281 1 47.31 469 ILE B N 1
ATOM 7511 C CA . ILE B 1 469 ? 19.5 58.531 21.078 1 47.31 469 ILE B CA 1
ATOM 7512 C C . ILE B 1 469 ? 18.844 59.25 19.906 1 47.31 469 ILE B C 1
ATOM 7514 O O . ILE B 1 469 ? 17.656 59.562 19.953 1 47.31 469 ILE B O 1
ATOM 7518 N N . PRO B 1 470 ? 19.469 59.844 18.922 1 45.34 470 PRO B N 1
ATOM 7519 C CA . PRO B 1 470 ? 18.922 60.5 17.75 1 45.34 470 PRO B CA 1
ATOM 7520 C C . PRO B 1 470 ? 18 59.594 16.938 1 45.34 470 PRO B C 1
ATOM 7522 O O . PRO B 1 470 ? 18.344 58.438 16.672 1 45.34 470 PRO B O 1
ATOM 7525 N N . GLY B 1 471 ? 16.531 59.969 16.641 1 46.47 471 GLY B N 1
ATOM 7526 C CA . GLY B 1 471 ? 15.484 59.312 15.883 1 46.47 471 GLY B CA 1
ATOM 7527 C C . GLY B 1 471 ? 14.469 58.594 16.75 1 46.47 471 GLY B C 1
ATOM 7528 O O . GLY B 1 471 ? 13.273 58.625 16.469 1 46.47 471 GLY B O 1
ATOM 7529 N N . ALA B 1 472 ? 14.906 57.781 17.625 1 44.34 472 ALA B N 1
ATOM 7530 C CA . ALA B 1 472 ? 13.992 56.969 18.453 1 44.34 472 ALA B CA 1
ATOM 7531 C C . ALA B 1 472 ? 13.289 57.875 19.469 1 44.34 472 ALA B C 1
ATOM 7533 O O . ALA B 1 472 ? 12.125 57.625 19.812 1 44.34 472 ALA B O 1
ATOM 7534 N N . PHE B 1 473 ? 13.984 58.875 20.141 1 41.28 473 PHE B N 1
ATOM 7535 C CA . PHE B 1 473 ? 13.516 59.531 21.344 1 41.28 473 PHE B CA 1
ATOM 7536 C C . PHE B 1 473 ? 12.273 60.344 21.062 1 41.28 473 PHE B C 1
ATOM 7538 O O . PHE B 1 473 ? 11.391 60.5 21.922 1 41.28 473 PHE B O 1
ATOM 7545 N N . THR B 1 474 ? 12.344 61.031 19.984 1 39.38 474 THR B N 1
ATOM 7546 C CA . THR B 1 474 ? 11.188 61.906 19.859 1 39.38 474 THR B CA 1
ATOM 7547 C C . THR B 1 474 ? 9.891 61.094 19.828 1 39.38 474 THR B C 1
ATOM 7549 O O . THR B 1 474 ? 8.844 61.594 20.25 1 39.38 474 THR B O 1
ATOM 7552 N N . ARG B 1 475 ? 9.891 59.938 19.219 1 36.78 475 ARG B N 1
ATOM 7553 C CA . ARG B 1 475 ? 8.578 59.344 19.031 1 36.78 475 ARG B CA 1
ATOM 7554 C C . ARG B 1 475 ? 8.148 58.562 20.266 1 36.78 475 ARG B C 1
ATOM 7556 O O . ARG B 1 475 ? 7.02 58.062 20.328 1 36.78 475 ARG B O 1
ATOM 7563 N N . ILE B 1 476 ? 8.969 58.156 21.047 1 37.19 476 ILE B N 1
ATOM 7564 C CA . ILE B 1 476 ? 8.469 57.469 22.234 1 37.19 476 ILE B CA 1
ATOM 7565 C C . ILE B 1 476 ? 7.633 58.438 23.078 1 37.19 476 ILE B C 1
ATOM 7567 O O . ILE B 1 476 ? 6.617 58.031 23.641 1 37.19 476 ILE B O 1
ATOM 7571 N N . TYR B 1 477 ? 8.133 59.719 23.344 1 32.53 477 TYR B N 1
ATOM 7572 C CA . TYR B 1 477 ? 7.418 60.656 24.203 1 32.53 477 TYR B CA 1
ATOM 7573 C C . TYR B 1 477 ? 6.324 61.375 23.422 1 32.53 477 TYR B C 1
ATOM 7575 O O . TYR B 1 477 ? 5.598 62.219 23.984 1 32.53 477 TYR B O 1
ATOM 7583 N N . LEU B 1 478 ? 6.297 61.344 22.125 1 28.45 478 LEU B N 1
ATOM 7584 C CA . LEU B 1 478 ? 5.07 61.938 21.609 1 28.45 478 LEU B CA 1
ATOM 7585 C C . LEU B 1 478 ? 3.941 60.906 21.578 1 28.45 478 LEU B C 1
ATOM 7587 O O . LEU B 1 478 ? 4.168 59.75 21.25 1 28.45 478 LEU B O 1
#